Protein AF-0000000082329156 (afdb_homodimer)

pLDDT: mean 80.9, std 19.21, range [27.0, 98.81]

Nearest PDB structures (foldseek):
  2fa5-assembly1_A  TM=5.293E-01  e=1.742E-01  Xanthomonas campestris
  4hbl-assembly1_A  TM=5.395E-01  e=6.510E-01  Staphylococcus epidermidis RP62A
  7wug-assembly1_4  TM=2.307E-01  e=2.749E-01  Saccharomyces cerevisiae
  2uuu-assembly1_B  TM=2.739E-01  e=3.469E+00  Dictyostelium discoideum
  4hbl-assembly1_A  TM=5.920E-01  e=8.760E-01  Staphylococcus epidermidis RP62A

Sequence (1078 aa):
MSQVETTPHEIEGRWKWPDWGRGPYDALSSVMLGPPVEGYLELDVEIDGEPWHLKVSYSKSGFAPRLSDGINAERLYEWDIVGRGRGERKASFNISPRFPNMRHWETGDRLQLPWENQVGDVDGVDVEYHTSNIEPERGLELLPEFYAAIFDEANERVHPEYFRTEPHSASRMWAYERYVRIRREWAEKLSSAGVLQKIAHYLSDLEGVKAELHIDNEEVVNHQNRLFLNPASAAKLLPGHTYGRKFEIYQLKDPDAVSKDHPSYHPKVEVLVNKSMNDGEAWAWADRHAVTKQIEETLLNALHWEDIPLGPDGNGVYVADDHFDAVAREKPVELYEDPTPRLEAKSDHLLITTLRDMGETARDVTERVATDGGATVDGLADQLGKHPATIYRAIEDLGDVLELDQGDISFRARKYREELRALVESAEYAIESYADRMQHLMGLADHVAKSSPFQKWLAQNGADLEFDGQGEPRRMRIDTILSRLKSDSFENVATIASEALEKWSKSGNDPTILRGAELTWKTPGGGTETGFVGAVADRMSQVETTPHEIEGRWKWPDWGRGPYDALSSVMLGPPVEGYLELDVEIDGEPWHLKVSYSKSGFAPRLSDGINAERLYEWDIVGRGRGERKASFNISPRFPNMRHWETGDRLQLPWENQVGDVDGVDVEYHTSNIEPERGLELLPEFYAAIFDEANERVHPEYFRTEPHSASRMWAYERYVRIRREWAEKLSSAGVLQKIAHYLSDLEGVKAELHIDNEEVVNHQNRLFLNPASAAKLLPGHTYGRKFEIYQLKDPDAVSKDHPSYHPKVEVLVNKSMNDGEAWAWADRHAVTKQIEETLLNALHWEDIPLGPDGNGVYVADDHFDAVAREKPVELYEDPTPRLEAKSDHLLITTLRDMGETARDVTERVATDGGATVDGLADQLGKHPATIYRAIEDLGDVLELDQGDISFRARKYREELRALVESAEYAIESYADRMQHLMGLADHVAKSSPFQKWLAQNGADLEFDGQGEPRRMRIDTILSRLKSDSFENVATIASEALEKWSKSGNDPTILRGAELTWKTPGGGTETGFVGAVADR

Organism: NCBI:txid2816475

Secondary structure (DSSP, 8-state):
---BPPEEEEEEEEEEE-TTTTHHHHHHHHHHHSTTTTT-EEEEEEETTEEEEEEEEEEE-SBPPPGGGT--SSS-EEEEEEEE-GGG-EEEEEEEEE-TT-BBTTT-PBP--HHHHHT-SS-EEEEEEEEESS-HHHHHHHHHHHHHHHHHHTT----TTTTTSPPPTT-EEEEEEEEEEB-HHHHHHHHTT-HHHHHHHHHHT-TTEEEEEEEE-SSSTTSEEEEEE-HHHHHHHSTT----EEEEEE--SSGGGS-TTSGGGSPEEEEEEEGGGTTT--EEGGGHHHHHHHHHHHHHHHHHHTT----SSSS--B---SS----B-SSPPPPPP--S-----HHHHHHHHHHHS--HHHHHHHHHHHHHS-EEHHHHHHHHT--HHHHHHHHHHTTTTEEEETTEEEESSHHHHHHHHHHHHHHHS-TTTHHHHHHHHHHHHHHHTTS-HHHHHHHHTTEEEEE-TTSSEEEEEEEEEEES-TTSSSEEHHHHHHHHHHHHHHTT--HHHHHTSEEEEE-TTS-EEEEEHHHHHT-/---BPPEEEEEEEEEEE-TTTTHHHHHHHHHHHSTTTTT-EEEEEEETTEEEEEEEEEEE-SBPPPGGGT--SSS-EEEEEEEE-GGG-EEEEEEEEE-TT-BBTTT-PBP--HHHHHT-SS-EEEEEEEEESS-HHHHHHHHHHHHHHHHHHTT----TTTTTSPPPTT-EEEEEEEEEEB-HHHHHHHHTT-HHHHHHHHHHT-TT-EEEEEEEESSSTTSEEEEEE-HHHHHHHSTT----EEEEEE--SSGGGS-TTSGGGSPEEEEEEEGGGTTT--EEGGGHHHHHHHHHHHHHHHHHHTT----SSSS--B---SS----B-SSPPPPPP--S-----HHHHHHHHHHHS--HHHHHHHHHHHHHS-EEHHHHHHHHT--HHHHHHHHHHTTTTEEEETTEEEESSHHHHHHHHHHHHHHHS-TTTHHHHHHHHHHHHHHHTTS-HHHHHHHHTTEEEEE-TTSSEEEEEEEEEEES-TTSSSEEHHHHHHHHHHHHHHTT--HHHHHTSEEEEE-TTS-EEEEEHHHHHT-

Foldseek 3Di:
DWFWDWFWFKWWWKFKDQPCFCQLVVVVCVLCCDPPNNFWDWDWDADPRWIKIKIKGWDWDQWADDPVVPDPDLTDIWMWIWIATPPRKIKIKIKDKDAAQIAGSPPRHGDDDCCCVQPNHGIIMMIIMMTGLDDPVVSLVVVLVSSCVSCVVSVHDDDNCVSVDDTDQSIWIFKIKIKFWWAALLCVLQQDCHLQVQLVVLCVPDPPWDKDWDADCPQHGQQKIKMWTAQVSLCVFPPPGRFTKMWMKHAHSDLVVDDSLASNNTIMTMIMTGCVRHVNDTGTPVCVVVVVLSRVQVRQQSCVQSVHDRQLFAPRTGDDDPNRRSHTDDDDHDHDDGPGDLPQPVVLVLLVVLCVPQPPLLLLLLLVCLLLQKDFLVRSCVVVVHDSVVVVVSCVSSVQQWDDDPRIIHGPFLLSSPLSNCCVVCVVPDNPCSVVSSSVSSSLGVSLVSHQLQSVLCSNQVWDFDADPRRFTAAIEGAEAAECDPPDSHHHLLVSLLSNLVSCVRSVHDSVRQQQYKYWYAHPVRDIDIDGSVVSNVD/DWFWDWFWFKWWWKFKDQPCFCQLVVVVCVLCCDPPNNFWDWDWDADPRWIKIKIKGWDWDQWADDPVVPDPDLTDIWMWIWIATPPRKIKIKIKDKDAAQIAGSPPRHGDDDCCCVQPNHGIIMMIIMMTGLDDPVVSLVVVLVSSCVSCVVSVHDDDNCVSVDDTDQSIWIFKIKIKFWWAALLCLLQQDCHLQVQLVVLCVPDPPWDKDWDADCPQHGQQKIKMWTAQVSLCVFPPPGRFTKMWMKHAHSDLVVDDSLASNNTIMTMIMTGCVSHVNDTGTPVCVVVVVLSRVQVRQQRCVQSVHDRQLPAPRTGDDDPNRRSHTDDDDHDHDDGPGDLPQDVVLVLLVVLCVPQPPLLLLLLLVCLLVQKDFLVRSCVVVVHDSVSVVVSCVSVVQQWDDDPRIIHGPFLLSSPLSNCLVVCVVPDNPCSVVVSSVSSSLRSSLVSHQLQSVLCSNQVWDFDADPRRFTAAIEGAEAEECDPPDSHHHLLVSLLSNLVSCVRSVHDSVRQQAHKYWYAHPVRDIDIDGSVVSNVD

Radius of gyration: 35.73 Å; Cα contacts (8 Å, |Δi|>4): 2317; chains: 2; bounding box: 99×86×66 Å

InterPro domains:
  IPR057167 Domain of unknown function DUF7845 [PF25227] (3-326)

Structure (mmCIF, N/CA/C/O backbone):
data_AF-0000000082329156-model_v1
#
loop_
_entity.id
_entity.type
_entity.pdbx_description
1 polymer 'DNA-binding protein'
#
loop_
_atom_site.group_PDB
_atom_site.id
_atom_site.type_symbol
_atom_site.label_atom_id
_atom_site.label_alt_id
_atom_site.label_comp_id
_atom_site.label_asym_id
_atom_site.label_entity_id
_atom_site.label_seq_id
_atom_site.pdbx_PDB_ins_code
_atom_site.Cartn_x
_atom_site.Cartn_y
_atom_site.Cartn_z
_atom_site.occupancy
_atom_site.B_iso_or_equiv
_atom_site.auth_seq_id
_atom_site.auth_comp_id
_atom_site.auth_asym_id
_atom_site.auth_atom_id
_atom_site.pdbx_PDB_model_num
ATOM 1 N N . MET A 1 1 ? 23.25 -22.875 -19.359 1 65.38 1 MET A N 1
ATOM 2 C CA . MET A 1 1 ? 23.281 -23.016 -17.906 1 65.38 1 MET A CA 1
ATOM 3 C C . MET A 1 1 ? 21.969 -23.578 -17.391 1 65.38 1 MET A C 1
ATOM 5 O O . MET A 1 1 ? 20.906 -23.266 -17.922 1 65.38 1 MET A O 1
ATOM 9 N N . SER A 1 2 ? 22.016 -24.609 -16.594 1 87.94 2 SER A N 1
ATOM 10 C CA . SER A 1 2 ? 20.844 -25.25 -16 1 87.94 2 SER A CA 1
ATOM 11 C C . SER A 1 2 ? 20.078 -24.281 -15.117 1 87.94 2 SER A C 1
ATOM 13 O O . SER A 1 2 ? 20.672 -23.438 -14.445 1 87.94 2 SER A O 1
ATOM 15 N N . GLN A 1 3 ? 18.766 -24.266 -15.344 1 95 3 GLN A N 1
ATOM 16 C CA . GLN A 1 3 ? 17.875 -23.422 -14.547 1 95 3 GLN A CA 1
ATOM 17 C C . GLN A 1 3 ? 16.844 -24.25 -13.789 1 95 3 GLN A C 1
ATOM 19 O O . GLN A 1 3 ? 16.438 -25.312 -14.25 1 95 3 GLN A O 1
ATOM 24 N N . VAL A 1 4 ? 16.531 -23.812 -12.695 1 97.06 4 VAL A N 1
ATOM 25 C CA . VAL A 1 4 ? 15.555 -24.516 -11.875 1 97.06 4 VAL A CA 1
ATOM 26 C C . VAL A 1 4 ? 14.148 -24.312 -12.438 1 97.06 4 VAL A C 1
ATOM 28 O O . VAL A 1 4 ? 13.82 -23.234 -12.93 1 97.06 4 VAL A O 1
ATOM 31 N N . GLU A 1 5 ? 13.383 -25.359 -12.352 1 97.56 5 GLU A N 1
ATOM 32 C CA . GLU A 1 5 ? 11.977 -25.266 -12.734 1 97.56 5 GLU A CA 1
ATOM 33 C C . GLU A 1 5 ? 11.141 -24.641 -11.625 1 97.56 5 GLU A C 1
ATOM 35 O O . GLU A 1 5 ? 11.297 -24.969 -10.453 1 97.56 5 GLU A O 1
ATOM 40 N N . THR A 1 6 ? 10.258 -23.688 -12.008 1 98.06 6 THR A N 1
ATOM 41 C CA . THR A 1 6 ? 9.359 -23.078 -11.031 1 98.06 6 THR A CA 1
ATOM 42 C C . THR A 1 6 ? 8.078 -23.891 -10.898 1 98.06 6 THR A C 1
ATOM 44 O O . THR A 1 6 ? 7.844 -24.828 -11.672 1 98.06 6 THR A O 1
ATOM 47 N N . THR A 1 7 ? 7.289 -23.562 -9.883 1 97.69 7 THR A N 1
ATOM 48 C CA . THR A 1 7 ? 6.02 -24.25 -9.672 1 97.69 7 THR A CA 1
ATOM 49 C C . THR A 1 7 ? 4.91 -23.234 -9.375 1 97.69 7 THR A C 1
ATOM 51 O O . THR A 1 7 ? 5.164 -22.172 -8.805 1 97.69 7 THR A O 1
ATOM 54 N N . PRO A 1 8 ? 3.699 -23.578 -9.781 1 97.94 8 PRO A N 1
ATOM 55 C CA . PRO A 1 8 ? 2.59 -22.656 -9.531 1 97.94 8 PRO A CA 1
ATOM 56 C C . PRO A 1 8 ? 2.166 -22.625 -8.062 1 97.94 8 PRO A C 1
ATOM 58 O O . PRO A 1 8 ? 2.281 -23.641 -7.367 1 97.94 8 PRO A O 1
ATOM 61 N N . HIS A 1 9 ? 1.69 -21.469 -7.676 1 97.75 9 HIS A N 1
ATOM 62 C CA . HIS A 1 9 ? 1.143 -21.328 -6.328 1 97.75 9 HIS A CA 1
ATOM 63 C C . HIS A 1 9 ? -0.354 -21.031 -6.371 1 97.75 9 HIS A C 1
ATOM 65 O O . HIS A 1 9 ? -1.148 -21.781 -5.789 1 97.75 9 HIS A O 1
ATOM 71 N N . GLU A 1 10 ? -0.747 -19.969 -7.023 1 97.62 10 GLU A N 1
ATOM 72 C CA . GLU A 1 10 ? -2.158 -19.609 -7.125 1 97.62 10 GLU A CA 1
ATOM 73 C C . GLU A 1 10 ? -2.52 -19.188 -8.547 1 97.62 10 GLU A C 1
ATOM 75 O O . GLU A 1 10 ? -1.745 -18.5 -9.211 1 97.62 10 GLU A O 1
ATOM 80 N N . ILE A 1 11 ? -3.699 -19.641 -8.992 1 98.5 11 ILE A N 1
ATOM 81 C CA . ILE A 1 11 ? -4.223 -19.281 -10.305 1 98.5 11 ILE A CA 1
ATOM 82 C C . ILE A 1 11 ? -5.719 -19.016 -10.203 1 98.5 11 ILE A C 1
ATOM 84 O O . ILE A 1 11 ? -6.457 -19.781 -9.578 1 98.5 11 ILE A O 1
ATOM 88 N N . GLU A 1 12 ? -6.133 -17.906 -10.781 1 98.75 12 GLU A N 1
ATOM 89 C CA . GLU A 1 12 ? -7.555 -17.578 -10.805 1 98.75 12 GLU A CA 1
ATOM 90 C C . GLU A 1 12 ? -7.992 -17.125 -12.195 1 98.75 12 GLU A C 1
ATOM 92 O O . GLU A 1 12 ? -7.211 -16.516 -12.93 1 98.75 12 GLU A O 1
ATOM 97 N N . GLY A 1 13 ? -9.195 -17.438 -12.492 1 98.44 13 GLY A N 1
ATOM 98 C CA . GLY A 1 13 ? -9.766 -17.016 -13.758 1 98.44 13 GLY A CA 1
ATOM 99 C C . GLY A 1 13 ? -11.188 -17.5 -13.969 1 98.44 13 GLY A C 1
ATOM 100 O O . GLY A 1 13 ? -11.875 -17.859 -13.016 1 98.44 13 GLY A O 1
ATOM 101 N N . ARG A 1 14 ? -11.617 -17.359 -15.242 1 98.12 14 ARG A N 1
ATOM 102 C CA . ARG A 1 14 ? -12.961 -17.766 -15.648 1 98.12 14 ARG A CA 1
ATOM 103 C C . ARG A 1 14 ? -12.945 -18.391 -17.031 1 98.12 14 ARG A C 1
ATOM 105 O O . ARG A 1 14 ? -12.375 -17.844 -17.969 1 98.12 14 ARG A O 1
ATOM 112 N N . TRP A 1 15 ? -13.539 -19.609 -17.062 1 98.44 15 TRP A N 1
ATOM 113 C CA . TRP A 1 15 ? -13.734 -20.281 -18.344 1 98.44 15 TRP A CA 1
ATOM 114 C C . TRP A 1 15 ? -15.18 -20.156 -18.812 1 98.44 15 TRP A C 1
ATOM 116 O O . TRP A 1 15 ? -16.094 -20.094 -17.984 1 98.44 15 TRP A O 1
ATOM 126 N N . LYS A 1 16 ? -15.359 -20.156 -20.141 1 98 16 LYS A N 1
ATOM 127 C CA . LYS A 1 16 ? -16.688 -20.016 -20.734 1 98 16 LYS A CA 1
ATOM 128 C C . LYS A 1 16 ? -16.938 -21.062 -21.812 1 98 16 LYS A C 1
ATOM 130 O O . LYS A 1 16 ? -16.047 -21.359 -22.609 1 98 16 LYS A O 1
ATOM 135 N N . TRP A 1 17 ? -18.141 -21.641 -21.781 1 98.06 17 TRP A N 1
ATOM 136 C CA . TRP A 1 17 ? -18.562 -22.578 -22.812 1 98.06 17 TRP A CA 1
ATOM 137 C C . TRP A 1 17 ? -19.984 -22.266 -23.281 1 98.06 17 TRP A C 1
ATOM 139 O O . TRP A 1 17 ? -20.953 -22.5 -22.547 1 98.06 17 TRP A O 1
ATOM 149 N N . PRO A 1 18 ? -20.078 -21.766 -24.484 1 96.62 18 PRO A N 1
ATOM 150 C CA . PRO A 1 18 ? -21.422 -21.516 -25.016 1 96.62 18 PRO A CA 1
ATOM 151 C C . PRO A 1 18 ? -21.969 -22.703 -25.797 1 96.62 18 PRO A C 1
ATOM 153 O O . PRO A 1 18 ? -23.172 -22.766 -26.062 1 96.62 18 PRO A O 1
ATOM 156 N N . ASP A 1 19 ? -21.234 -23.656 -26.125 1 94.25 19 ASP A N 1
ATOM 157 C CA . ASP A 1 19 ? -21.562 -24.656 -27.141 1 94.25 19 ASP A CA 1
ATOM 158 C C . ASP A 1 19 ? -22.594 -25.641 -26.625 1 94.25 19 ASP A C 1
ATOM 160 O O . ASP A 1 19 ? -23.328 -26.25 -27.406 1 94.25 19 ASP A O 1
ATOM 164 N N . TRP A 1 20 ? -22.781 -25.719 -25.359 1 94.75 20 TRP A N 1
ATOM 165 C CA . TRP A 1 20 ? -23.688 -26.703 -24.781 1 94.75 20 TRP A CA 1
ATOM 166 C C . TRP A 1 20 ? -24.906 -26.031 -24.172 1 94.75 20 TRP A C 1
ATOM 168 O O . TRP A 1 20 ? -25.656 -26.656 -23.406 1 94.75 20 TRP A O 1
ATOM 178 N N . GLY A 1 21 ? -24.953 -24.75 -24.484 1 94.94 21 GLY A N 1
ATOM 179 C CA . GLY A 1 21 ? -25.953 -24.016 -23.719 1 94.94 21 GLY A CA 1
ATOM 180 C C . GLY A 1 21 ? -25.766 -24.156 -22.219 1 94.94 21 GLY A C 1
ATOM 181 O O . GLY A 1 21 ? -24.641 -24.156 -21.719 1 94.94 21 GLY A O 1
ATOM 182 N N . ARG A 1 22 ? -26.891 -24.266 -21.5 1 95.5 22 ARG A N 1
ATOM 183 C CA . ARG A 1 22 ? -26.828 -24.406 -20.047 1 95.5 22 ARG A CA 1
ATOM 184 C C . ARG A 1 22 ? -26.766 -25.891 -19.656 1 95.5 22 ARG A C 1
ATOM 186 O O . ARG A 1 22 ? -26.938 -26.234 -18.484 1 95.5 22 ARG A O 1
ATOM 193 N N . GLY A 1 23 ? -26.531 -26.719 -20.578 1 95.25 23 GLY A N 1
ATOM 194 C CA . GLY A 1 23 ? -26.547 -28.156 -20.391 1 95.25 23 GLY A CA 1
ATOM 195 C C . GLY A 1 23 ? -25.797 -28.625 -19.156 1 95.25 23 GLY A C 1
ATOM 196 O O . GLY A 1 23 ? -26.375 -29.266 -18.281 1 95.25 23 GLY A O 1
ATOM 197 N N . PRO A 1 24 ? -24.562 -28.297 -19.062 1 97.25 24 PRO A N 1
ATOM 198 C CA . PRO A 1 24 ? -23.781 -28.719 -17.906 1 97.25 24 PRO A CA 1
ATOM 199 C C . PRO A 1 24 ? -24.359 -28.219 -16.578 1 97.25 24 PRO A C 1
ATOM 201 O O . PRO A 1 24 ? -24.359 -28.953 -15.594 1 97.25 24 PRO A O 1
ATOM 204 N N . TYR A 1 25 ? -24.828 -27.094 -16.547 1 96.94 25 TYR A N 1
ATOM 205 C CA . TYR A 1 25 ? -25.406 -26.516 -15.352 1 96.94 25 TYR A CA 1
ATOM 206 C C . TYR A 1 25 ? -26.703 -27.219 -14.977 1 96.94 25 TYR A C 1
ATOM 208 O O . TYR A 1 25 ? -26.906 -27.594 -13.82 1 96.94 25 TYR A O 1
ATOM 216 N N . ASP A 1 26 ? -27.562 -27.391 -15.969 1 94.12 26 ASP A N 1
ATOM 217 C CA . ASP A 1 26 ? -28.859 -28.016 -15.734 1 94.12 26 ASP A CA 1
ATOM 218 C C . ASP A 1 26 ? -28.688 -29.469 -15.289 1 94.12 26 ASP A C 1
ATOM 220 O O . ASP A 1 26 ? -29.406 -29.953 -14.406 1 94.12 26 ASP A O 1
ATOM 224 N N . ALA A 1 27 ? -27.812 -30.109 -15.938 1 95.88 27 ALA A N 1
ATOM 225 C CA . ALA A 1 27 ? -27.547 -31.5 -15.57 1 95.88 27 ALA A CA 1
ATOM 226 C C . ALA A 1 27 ? -27.094 -31.609 -14.117 1 95.88 27 ALA A C 1
ATOM 228 O O . ALA A 1 27 ? -27.578 -32.438 -13.367 1 95.88 27 ALA A O 1
ATOM 229 N N . LEU A 1 28 ? -26.203 -30.75 -13.727 1 96.5 28 LEU A N 1
ATOM 230 C CA . LEU A 1 28 ? -25.688 -30.766 -12.359 1 96.5 28 LEU A CA 1
ATOM 231 C C . LEU A 1 28 ? -26.781 -30.406 -11.367 1 96.5 28 LEU A C 1
ATOM 233 O O . LEU A 1 28 ? -26.891 -31.016 -10.305 1 96.5 28 LEU A O 1
ATOM 237 N N . SER A 1 29 ? -27.547 -29.469 -11.75 1 93.44 29 SER A N 1
ATOM 238 C CA . SER A 1 29 ? -28.656 -29.062 -10.891 1 93.44 29 SER A CA 1
ATOM 239 C C . SER A 1 29 ? -29.609 -30.219 -10.625 1 93.44 29 SER A C 1
ATOM 241 O O . SER A 1 29 ? -30.047 -30.406 -9.492 1 93.44 29 SER A O 1
ATOM 243 N N . SER A 1 30 ? -29.844 -30.891 -11.664 1 91.75 30 SER A N 1
ATOM 244 C CA . SER A 1 30 ? -30.766 -32.031 -11.539 1 91.75 30 SER A CA 1
ATOM 245 C C . SER A 1 30 ? -30.234 -33.062 -10.578 1 91.75 30 SER A C 1
ATOM 247 O O . SER A 1 30 ? -30.969 -33.594 -9.742 1 91.75 30 SER A O 1
ATOM 249 N N . VAL A 1 31 ? -29 -33.281 -10.664 1 93.88 31 VAL A N 1
ATOM 250 C CA . VAL A 1 31 ? -28.375 -34.312 -9.836 1 93.88 31 VAL A CA 1
ATOM 251 C C . VAL A 1 31 ? -28.25 -33.812 -8.398 1 93.88 31 VAL A C 1
ATOM 253 O O . VAL A 1 31 ? -28.531 -34.562 -7.453 1 93.88 31 VAL A O 1
ATOM 256 N N . MET A 1 32 ? -27.859 -32.594 -8.188 1 94.25 32 MET A N 1
ATOM 257 C CA . MET A 1 32 ? -27.516 -32.031 -6.875 1 94.25 32 MET A CA 1
ATOM 258 C C . MET A 1 32 ? -28.766 -31.734 -6.07 1 94.25 32 MET A C 1
ATOM 260 O O . MET A 1 32 ? -28.766 -31.812 -4.84 1 94.25 32 MET A O 1
ATOM 264 N N . LEU A 1 33 ? -29.766 -31.422 -6.766 1 89.81 33 LEU A N 1
ATOM 265 C CA . LEU A 1 33 ? -31 -31.062 -6.059 1 89.81 33 LEU A CA 1
ATOM 266 C C . LEU A 1 33 ? -31.859 -32.281 -5.816 1 89.81 33 LEU A C 1
ATOM 268 O O . LEU A 1 33 ? -32.75 -32.25 -4.969 1 89.81 33 LEU A O 1
ATOM 272 N N . GLY A 1 34 ? -31.656 -33.281 -6.535 1 85.12 34 GLY A N 1
ATOM 273 C CA . GLY A 1 34 ? -32.438 -34.5 -6.395 1 85.12 34 GLY A CA 1
ATOM 274 C C . GLY A 1 34 ? -31.938 -35.438 -5.305 1 85.12 34 GLY A C 1
ATOM 275 O O . GLY A 1 34 ? -30.812 -35.25 -4.809 1 85.12 34 GLY A O 1
ATOM 276 N N . PRO A 1 35 ? -32.812 -36.281 -4.82 1 83.69 35 PRO A N 1
ATOM 277 C CA . PRO A 1 35 ? -32.344 -37.312 -3.895 1 83.69 35 PRO A CA 1
ATOM 278 C C . PRO A 1 35 ? -31.281 -38.188 -4.504 1 83.69 35 PRO A C 1
ATOM 280 O O . PRO A 1 35 ? -31.312 -38.469 -5.703 1 83.69 35 PRO A O 1
ATOM 283 N N . PRO A 1 36 ? -30.391 -38.531 -3.75 1 82.25 36 PRO A N 1
ATOM 284 C CA . PRO A 1 36 ? -30.156 -38.344 -2.316 1 82.25 36 PRO A CA 1
ATOM 285 C C . PRO A 1 36 ? -29.266 -37.156 -2.006 1 82.25 36 PRO A C 1
ATOM 287 O O . PRO A 1 36 ? -28.953 -36.906 -0.839 1 82.25 36 PRO A O 1
ATOM 290 N N . VAL A 1 37 ? -28.766 -36.438 -2.891 1 84.69 37 VAL A N 1
ATOM 291 C CA . VAL A 1 37 ? -27.719 -35.438 -2.715 1 84.69 37 VAL A CA 1
ATOM 292 C C . VAL A 1 37 ? -28.281 -34.219 -2.016 1 84.69 37 VAL A C 1
ATOM 294 O O . VAL A 1 37 ? -27.688 -33.688 -1.076 1 84.69 37 VAL A O 1
ATOM 297 N N . GLU A 1 38 ? -29.484 -33.781 -2.369 1 86.81 38 GLU A N 1
ATOM 298 C CA . GLU A 1 38 ? -30.25 -32.688 -1.766 1 86.81 38 GLU A CA 1
ATOM 299 C C . GLU A 1 38 ? -29.391 -31.469 -1.517 1 86.81 38 GLU A C 1
ATOM 301 O O . GLU A 1 38 ? -29.391 -30.906 -0.416 1 86.81 38 GLU A O 1
ATOM 306 N N . GLY A 1 39 ? -28.516 -31.203 -2.367 1 90.62 39 GLY A N 1
ATOM 307 C CA . GLY A 1 39 ? -27.859 -29.922 -2.389 1 90.62 39 GLY A CA 1
ATOM 308 C C . GLY A 1 39 ? -26.422 -29.969 -1.885 1 90.62 39 GLY A C 1
ATOM 309 O O . GLY A 1 39 ? -25.703 -28.984 -1.95 1 90.62 39 GLY A O 1
ATOM 310 N N . TYR A 1 40 ? -26.062 -31.094 -1.3 1 95.25 40 TYR A N 1
ATOM 311 C CA . TYR A 1 40 ? -24.703 -31.234 -0.766 1 95.25 40 TYR A CA 1
ATOM 312 C C . TYR A 1 40 ? -24.156 -32.625 -1 1 95.25 40 TYR A C 1
ATOM 314 O O . TYR A 1 40 ? -24.859 -33.625 -0.803 1 95.25 40 TYR A O 1
ATOM 322 N N . LEU A 1 41 ? -22.969 -32.688 -1.492 1 96.12 41 LEU A N 1
ATOM 323 C CA . LEU A 1 41 ? -22.328 -33.969 -1.763 1 96.12 41 LEU A CA 1
ATOM 324 C C . LEU A 1 41 ? -20.859 -33.938 -1.394 1 96.12 41 LEU A C 1
ATOM 326 O O . LEU A 1 41 ? -20.172 -32.938 -1.659 1 96.12 41 LEU A O 1
ATOM 330 N N . GLU A 1 42 ? -20.375 -34.875 -0.619 1 96.75 42 GLU A N 1
ATOM 331 C CA . GLU A 1 42 ? -18.953 -35.125 -0.338 1 96.75 42 GLU A CA 1
ATOM 332 C C . GLU A 1 42 ? -18.516 -36.5 -0.794 1 96.75 42 GLU A C 1
ATOM 334 O O . GLU A 1 42 ? -19.219 -37.5 -0.584 1 96.75 42 GLU A O 1
ATOM 339 N N . LEU A 1 43 ? -17.406 -36.562 -1.515 1 96.44 43 LEU A N 1
ATOM 340 C CA . LEU A 1 43 ? -16.953 -37.844 -1.984 1 96.44 43 LEU A CA 1
ATOM 341 C C . LEU A 1 43 ? -15.438 -37.875 -2.15 1 96.44 43 LEU A C 1
ATOM 343 O O . LEU A 1 43 ? -14.812 -36.812 -2.285 1 96.44 43 LEU A O 1
ATOM 347 N N . ASP A 1 44 ? -14.82 -39.031 -2.041 1 97.44 44 ASP A N 1
ATOM 348 C CA . ASP A 1 44 ? -13.414 -39.281 -2.34 1 97.44 44 ASP A CA 1
ATOM 349 C C . ASP A 1 44 ? -13.258 -40 -3.688 1 97.44 44 ASP A C 1
ATOM 351 O O . ASP A 1 44 ? -13.977 -40.938 -3.984 1 97.44 44 ASP A O 1
ATOM 355 N N . VAL A 1 45 ? -12.414 -39.406 -4.477 1 96.88 45 VAL A N 1
ATOM 356 C CA . VAL A 1 45 ? -12.227 -39.969 -5.809 1 96.88 45 VAL A CA 1
ATOM 357 C C . VAL A 1 45 ? -10.734 -40.031 -6.145 1 96.88 45 VAL A C 1
ATOM 359 O O . VAL A 1 45 ? -9.938 -39.281 -5.559 1 96.88 45 VAL A O 1
ATOM 362 N N . GLU A 1 46 ? -10.414 -40.906 -7.008 1 96.69 46 GLU A N 1
ATOM 363 C CA . GLU A 1 46 ? -9.055 -41 -7.543 1 96.69 46 GLU A CA 1
ATOM 364 C C . GLU A 1 46 ? -9.008 -40.531 -9 1 96.69 46 GLU A C 1
ATOM 366 O O . GLU A 1 46 ? -9.727 -41.094 -9.844 1 96.69 46 GLU A O 1
ATOM 371 N N . ILE A 1 47 ? -8.242 -39.625 -9.219 1 95.5 47 ILE A N 1
ATOM 372 C CA . ILE A 1 47 ? -8.078 -39.125 -10.57 1 95.5 47 ILE A CA 1
ATOM 373 C C . ILE A 1 47 ? -6.613 -39.25 -11 1 95.5 47 ILE A C 1
ATOM 375 O O . ILE A 1 47 ? -5.73 -38.625 -10.398 1 95.5 47 ILE A O 1
ATOM 379 N N . ASP A 1 48 ? -6.371 -39.969 -12.102 1 92.75 48 ASP A N 1
ATOM 380 C CA . ASP A 1 48 ? -5.027 -40.188 -12.625 1 92.75 48 ASP A CA 1
ATOM 381 C C . ASP A 1 48 ? -4.066 -40.625 -11.516 1 92.75 48 ASP A C 1
ATOM 383 O O . ASP A 1 48 ? -2.953 -40.094 -11.422 1 92.75 48 ASP A O 1
ATOM 387 N N . GLY A 1 49 ? -4.566 -41.375 -10.617 1 92.75 49 GLY A N 1
ATOM 388 C CA . GLY A 1 49 ? -3.736 -41.969 -9.57 1 92.75 49 GLY A CA 1
ATOM 389 C C . GLY A 1 49 ? -3.617 -41.062 -8.344 1 92.75 49 GLY A C 1
ATOM 390 O O . GLY A 1 49 ? -2.936 -41.406 -7.379 1 92.75 49 GLY A O 1
ATOM 391 N N . GLU A 1 50 ? -4.25 -39.969 -8.336 1 93.56 50 GLU A N 1
ATOM 392 C CA . GLU A 1 50 ? -4.176 -39.062 -7.207 1 93.56 50 GLU A CA 1
ATOM 393 C C . GLU A 1 50 ? -5.512 -38.969 -6.469 1 93.56 50 GLU A C 1
ATOM 395 O O . GLU A 1 50 ? -6.559 -38.781 -7.09 1 93.56 50 GLU A O 1
ATOM 400 N N . PRO A 1 51 ? -5.414 -39.125 -5.211 1 96.81 51 PRO A N 1
ATOM 401 C CA . PRO A 1 51 ? -6.652 -39 -4.438 1 96.81 51 PRO A CA 1
ATOM 402 C C . PRO A 1 51 ? -7.137 -37.562 -4.301 1 96.81 51 PRO A C 1
ATOM 404 O O . PRO A 1 51 ? -6.328 -36.656 -4.094 1 96.81 51 PRO A O 1
ATOM 407 N N . TRP A 1 52 ? -8.398 -37.375 -4.414 1 97.94 52 TRP A N 1
ATOM 408 C CA . TRP A 1 52 ? -9.039 -36.062 -4.238 1 97.94 52 TRP A CA 1
ATOM 409 C C . TRP A 1 52 ? -10.273 -36.188 -3.348 1 97.94 52 TRP A C 1
ATOM 411 O O . TRP A 1 52 ? -11.039 -37.156 -3.461 1 97.94 52 TRP A O 1
ATOM 421 N N . HIS A 1 53 ? -10.414 -35.281 -2.404 1 98.31 53 HIS A N 1
ATOM 422 C CA . HIS A 1 53 ? -11.648 -35.094 -1.646 1 98.31 53 HIS A CA 1
ATOM 423 C C . HIS A 1 53 ? -12.5 -33.969 -2.221 1 98.31 53 HIS A C 1
ATOM 425 O O . HIS A 1 53 ? -12.07 -32.812 -2.242 1 98.31 53 HIS A O 1
ATOM 431 N N . LEU A 1 54 ? -13.695 -34.312 -2.629 1 98.25 54 LEU A N 1
ATOM 432 C CA . LEU A 1 54 ? -14.562 -33.344 -3.283 1 98.25 54 LEU A CA 1
ATOM 433 C C . LEU A 1 54 ? -15.703 -32.906 -2.365 1 98.25 54 LEU A C 1
ATOM 435 O O . LEU A 1 54 ? -16.281 -33.75 -1.659 1 98.25 54 LEU A O 1
ATOM 439 N N . LYS A 1 55 ? -15.914 -31.688 -2.34 1 98.19 55 LYS A N 1
ATOM 440 C CA . LYS A 1 55 ? -17.109 -31.109 -1.728 1 98.19 55 LYS A CA 1
ATOM 441 C C . LYS A 1 55 ? -17.906 -30.312 -2.748 1 98.19 55 LYS A C 1
ATOM 443 O O . LYS A 1 55 ? -17.375 -29.422 -3.41 1 98.19 55 LYS A O 1
ATOM 448 N N . VAL A 1 56 ? -19.141 -30.641 -2.898 1 97.69 56 VAL A N 1
ATOM 449 C CA . VAL A 1 56 ? -20.031 -29.953 -3.834 1 97.69 56 VAL A CA 1
ATOM 450 C C . VAL A 1 56 ? -21.188 -29.312 -3.072 1 97.69 56 VAL A C 1
ATOM 452 O O . VAL A 1 56 ? -21.859 -29.969 -2.281 1 97.69 56 VAL A O 1
ATOM 455 N N . SER A 1 57 ? -21.297 -28.125 -3.244 1 97.12 57 SER A N 1
ATOM 456 C CA . SER A 1 57 ? -22.344 -27.344 -2.6 1 97.12 57 SER A CA 1
ATOM 457 C C . SER A 1 57 ? -22.875 -26.266 -3.527 1 97.12 57 SER A C 1
ATOM 459 O O . SER A 1 57 ? -22.672 -26.328 -4.742 1 97.12 57 SER A O 1
ATOM 461 N N . TYR A 1 58 ? -23.75 -25.422 -2.982 1 94.69 58 TYR A N 1
ATOM 462 C CA . TYR A 1 58 ? -24.281 -24.344 -3.809 1 94.69 58 TYR A CA 1
ATOM 463 C C . TYR A 1 58 ? -24.219 -23 -3.074 1 94.69 58 TYR A C 1
ATOM 465 O O . TYR A 1 58 ? -24.109 -22.969 -1.848 1 94.69 58 TYR A O 1
ATOM 473 N N . SER A 1 59 ? -24.109 -21.984 -3.826 1 93.06 59 SER A N 1
ATOM 474 C CA . SER A 1 59 ? -24.25 -20.609 -3.342 1 93.06 59 SER A CA 1
ATOM 475 C C . SER A 1 59 ? -25.422 -19.906 -4.027 1 93.06 59 SER A C 1
ATOM 477 O O . SER A 1 59 ? -25.75 -20.203 -5.176 1 93.06 59 SER A O 1
ATOM 479 N N . LYS A 1 60 ? -26.078 -18.984 -3.271 1 90.25 60 LYS A N 1
ATOM 480 C CA . LYS A 1 60 ? -27.188 -18.219 -3.844 1 90.25 60 LYS A CA 1
ATOM 481 C C . LYS A 1 60 ? -26.672 -17.125 -4.777 1 90.25 60 LYS A C 1
ATOM 483 O O . LYS A 1 60 ? -25.828 -16.312 -4.383 1 90.25 60 LYS A O 1
ATOM 488 N N . SER A 1 61 ? -27.188 -17.219 -5.953 1 90.81 61 SER A N 1
ATOM 489 C CA . SER A 1 61 ? -26.719 -16.234 -6.934 1 90.81 61 SER A CA 1
ATOM 490 C C . SER A 1 61 ? -27.547 -14.953 -6.875 1 90.81 61 SER A C 1
ATOM 492 O O . SER A 1 61 ? -28.484 -14.852 -6.074 1 90.81 61 SER A O 1
ATOM 494 N N . GLY A 1 62 ? -27.109 -14 -7.633 1 90.5 62 GLY A N 1
ATOM 495 C CA . GLY A 1 62 ? -27.906 -12.789 -7.816 1 90.5 62 GLY A CA 1
ATOM 496 C C . GLY A 1 62 ? -28.828 -12.859 -9.016 1 90.5 62 GLY A C 1
ATOM 497 O O . GLY A 1 62 ? -29.375 -11.836 -9.445 1 90.5 62 GLY A O 1
ATOM 498 N N . PHE A 1 63 ? -29.109 -14.125 -9.562 1 92.5 63 PHE A N 1
ATOM 499 C CA . PHE A 1 63 ? -29.828 -14.25 -10.828 1 92.5 63 PHE A CA 1
ATOM 500 C C . PHE A 1 63 ? -31.25 -14.742 -10.602 1 92.5 63 PHE A C 1
ATOM 502 O O . PHE A 1 63 ? -31.484 -15.68 -9.836 1 92.5 63 PHE A O 1
ATOM 509 N N . ALA A 1 64 ? -32.125 -14.102 -11.258 1 92.94 64 ALA A N 1
ATOM 510 C CA . ALA A 1 64 ? -33.5 -14.641 -11.336 1 92.94 64 ALA A CA 1
ATOM 511 C C . ALA A 1 64 ? -33.562 -15.773 -12.352 1 92.94 64 ALA A C 1
ATOM 513 O O . ALA A 1 64 ? -32.875 -15.758 -13.367 1 92.94 64 ALA A O 1
ATOM 514 N N . PRO A 1 65 ? -34.344 -16.719 -12.016 1 90.94 65 PRO A N 1
ATOM 515 C CA . PRO A 1 65 ? -34.562 -17.734 -13.039 1 90.94 65 PRO A CA 1
ATOM 516 C C . PRO A 1 65 ? -35.25 -17.188 -14.289 1 90.94 65 PRO A C 1
ATOM 518 O O . PRO A 1 65 ? -35.969 -16.172 -14.211 1 90.94 65 PRO A O 1
ATOM 521 N N . ARG A 1 66 ? -34.906 -17.828 -15.352 1 85.62 66 ARG A N 1
ATOM 522 C CA . ARG A 1 66 ? -35.688 -17.516 -16.547 1 85.62 66 ARG A CA 1
ATOM 523 C C . ARG A 1 66 ? -37.125 -17.938 -16.391 1 85.62 66 ARG A C 1
ATOM 525 O O . ARG A 1 66 ? -37.406 -19.062 -15.945 1 85.62 66 ARG A O 1
ATOM 532 N N . LEU A 1 67 ? -38 -17.219 -16.719 1 74.88 67 LEU A N 1
ATOM 533 C CA . LEU A 1 67 ? -39.406 -17.484 -16.531 1 74.88 67 LEU A CA 1
ATOM 534 C C . LEU A 1 67 ? -39.812 -18.766 -17.219 1 74.88 67 LEU A C 1
ATOM 536 O O . LEU A 1 67 ? -40.625 -19.531 -16.688 1 74.88 67 LEU A O 1
ATOM 540 N N . SER A 1 68 ? -39.188 -19.031 -18.297 1 74.62 68 SER A N 1
ATOM 541 C CA . SER A 1 68 ? -39.594 -20.172 -19.125 1 74.62 68 SER A CA 1
ATOM 542 C C . SER A 1 68 ? -39.094 -21.484 -18.516 1 74.62 68 SER A C 1
ATOM 544 O O . SER A 1 68 ? -39.562 -22.562 -18.906 1 74.62 68 SER A O 1
ATOM 546 N N . ASP A 1 69 ? -38.219 -21.359 -17.516 1 77 69 ASP A N 1
ATOM 547 C CA . ASP A 1 69 ? -37.594 -22.578 -17 1 77 69 ASP A CA 1
ATOM 548 C C . ASP A 1 69 ? -38.469 -23.25 -15.969 1 77 69 ASP A C 1
ATOM 550 O O . ASP A 1 69 ? -38.312 -24.438 -15.656 1 77 69 ASP A O 1
ATOM 554 N N . GLY A 1 70 ? -39.5 -22.625 -15.555 1 70.94 70 GLY A N 1
ATOM 555 C CA . GLY A 1 70 ? -40.438 -23.203 -14.594 1 70.94 70 GLY A CA 1
ATOM 556 C C . GLY A 1 70 ? -39.812 -23.5 -13.25 1 70.94 70 GLY A C 1
ATOM 557 O O . GLY A 1 70 ? -40.156 -24.469 -12.578 1 70.94 70 GLY A O 1
ATOM 558 N N . ILE A 1 71 ? -38.75 -22.906 -12.914 1 73.38 71 ILE A N 1
ATOM 559 C CA . ILE A 1 71 ? -38.062 -23.078 -11.641 1 73.38 71 ILE A CA 1
ATOM 560 C C . ILE A 1 71 ? -38.781 -22.266 -10.555 1 73.38 71 ILE A C 1
ATOM 562 O O . ILE A 1 71 ? -38.969 -21.062 -10.703 1 73.38 71 ILE A O 1
ATOM 566 N N . ASN A 1 72 ? -39.25 -22.969 -9.539 1 75.38 72 ASN A N 1
ATOM 567 C CA . ASN A 1 72 ? -39.938 -22.312 -8.43 1 75.38 72 ASN A CA 1
ATOM 568 C C . ASN A 1 72 ? -38.969 -21.828 -7.363 1 75.38 72 ASN A C 1
ATOM 570 O O . ASN A 1 72 ? -38.938 -22.328 -6.242 1 75.38 72 ASN A O 1
ATOM 574 N N . ALA A 1 73 ? -38.094 -21.078 -7.68 1 81.19 73 ALA A N 1
ATOM 575 C CA . ALA A 1 73 ? -37.125 -20.453 -6.766 1 81.19 73 ALA A CA 1
ATOM 576 C C . ALA A 1 73 ? -36.969 -18.969 -7.078 1 81.19 73 ALA A C 1
ATOM 578 O O . ALA A 1 73 ? -37.125 -18.547 -8.227 1 81.19 73 ALA A O 1
ATOM 579 N N . GLU A 1 74 ? -36.75 -18.172 -6.102 1 85.69 74 GLU A N 1
ATOM 580 C CA . GLU A 1 74 ? -36.562 -16.734 -6.266 1 85.69 74 GLU A CA 1
ATOM 581 C C . GLU A 1 74 ? -35.25 -16.422 -6.984 1 85.69 74 GLU A C 1
ATOM 583 O O . GLU A 1 74 ? -35.188 -15.461 -7.762 1 85.69 74 GLU A O 1
ATOM 588 N N . ARG A 1 75 ? -34.312 -17.188 -6.723 1 91.06 75 ARG A N 1
ATOM 589 C CA . ARG A 1 75 ? -33 -16.953 -7.352 1 91.06 75 ARG A CA 1
ATOM 590 C C . ARG A 1 75 ? -32.344 -18.281 -7.715 1 91.06 75 ARG A C 1
ATOM 592 O O . ARG A 1 75 ? -32.625 -19.312 -7.117 1 91.06 75 ARG A O 1
ATOM 599 N N . LEU A 1 76 ? -31.562 -18.266 -8.711 1 92.06 76 LEU A N 1
ATOM 600 C CA . LEU A 1 76 ? -30.797 -19.422 -9.141 1 92.06 76 LEU A CA 1
ATOM 601 C C . LEU A 1 76 ? -29.625 -19.703 -8.203 1 92.06 76 LEU A C 1
ATOM 603 O O . LEU A 1 76 ? -29.172 -18.797 -7.504 1 92.06 76 LEU A O 1
ATOM 607 N N . TYR A 1 77 ? -29.25 -20.938 -8.195 1 92.94 77 TYR A N 1
ATOM 608 C CA . TYR A 1 77 ? -28.062 -21.344 -7.461 1 92.94 77 TYR A CA 1
ATOM 609 C C . TYR A 1 77 ? -26.844 -21.422 -8.391 1 92.94 77 TYR A C 1
ATOM 611 O O . TYR A 1 77 ? -27 -21.578 -9.602 1 92.94 77 TYR A O 1
ATOM 619 N N . GLU A 1 78 ? -25.734 -21.188 -7.797 1 96.56 78 GLU A N 1
ATOM 620 C CA . GLU A 1 78 ? -24.469 -21.531 -8.43 1 96.56 78 GLU A CA 1
ATOM 621 C C . GLU A 1 78 ? -23.797 -22.703 -7.715 1 96.56 78 GLU A C 1
ATOM 623 O O . GLU A 1 78 ? -23.891 -22.828 -6.492 1 96.56 78 GLU A O 1
ATOM 628 N N . TRP A 1 79 ? -23.203 -23.531 -8.484 1 97.56 79 TRP A N 1
ATOM 629 C CA . TRP A 1 79 ? -22.656 -24.75 -7.914 1 97.56 79 TRP A CA 1
ATOM 630 C C . TRP A 1 79 ? -21.156 -24.609 -7.652 1 97.56 79 TRP A C 1
ATOM 632 O O . TRP A 1 79 ? -20.406 -24.188 -8.539 1 97.56 79 TRP A O 1
ATOM 642 N N . ASP A 1 80 ? -20.75 -25.031 -6.406 1 98.31 80 ASP A N 1
ATOM 643 C CA . ASP A 1 80 ? -19.359 -24.969 -5.988 1 98.31 80 ASP A CA 1
ATOM 644 C C . ASP A 1 80 ? -18.766 -26.375 -5.871 1 98.31 80 ASP A C 1
ATOM 646 O O . ASP A 1 80 ? -19.25 -27.188 -5.074 1 98.31 80 ASP A O 1
ATOM 650 N N . ILE A 1 81 ? -17.797 -26.594 -6.699 1 98.56 81 ILE A N 1
ATOM 651 C CA . ILE A 1 81 ? -17.047 -27.844 -6.609 1 98.56 81 ILE A CA 1
ATOM 652 C C . ILE A 1 81 ? -15.648 -27.562 -6.074 1 98.56 81 ILE A C 1
ATOM 654 O O . ILE A 1 81 ? -14.852 -26.875 -6.723 1 98.56 81 ILE A O 1
ATOM 658 N N . VAL A 1 82 ? -15.336 -28.078 -4.855 1 98.56 82 VAL A N 1
ATOM 659 C CA . VAL A 1 82 ? -14.023 -27.875 -4.25 1 98.56 82 VAL A CA 1
ATOM 660 C C . VAL A 1 82 ? -13.312 -29.219 -4.078 1 98.56 82 VAL A C 1
ATOM 662 O O . VAL A 1 82 ? -13.82 -30.109 -3.404 1 98.56 82 VAL A O 1
ATOM 665 N N . GLY A 1 83 ? -12.219 -29.328 -4.746 1 98.56 83 GLY A N 1
ATOM 666 C CA . GLY A 1 83 ? -11.391 -30.516 -4.598 1 98.56 83 GLY A CA 1
ATOM 667 C C . GLY A 1 83 ? -10.102 -30.234 -3.838 1 98.56 83 GLY A C 1
ATOM 668 O O . GLY A 1 83 ? -9.414 -29.25 -4.102 1 98.56 83 GLY A O 1
ATOM 669 N N . ARG A 1 84 ? -9.812 -31.094 -2.877 1 97.81 84 ARG A N 1
ATOM 670 C CA . ARG A 1 84 ? -8.562 -31.031 -2.129 1 97.81 84 ARG A CA 1
ATOM 671 C C . ARG A 1 84 ? -7.711 -32.281 -2.381 1 97.81 84 ARG A C 1
ATOM 673 O O . ARG A 1 84 ? -8.195 -33.406 -2.254 1 97.81 84 ARG A O 1
ATOM 680 N N . GLY A 1 85 ? -6.523 -32 -2.836 1 95.25 85 GLY A N 1
ATOM 681 C CA . GLY A 1 85 ? -5.594 -33.094 -3.107 1 95.25 85 GLY A CA 1
ATOM 682 C C . GLY A 1 85 ? -4.441 -33.125 -2.121 1 95.25 85 GLY A C 1
ATOM 683 O O . GLY A 1 85 ? -4.531 -32.594 -1.022 1 95.25 85 GLY A O 1
ATOM 684 N N . ARG A 1 86 ? -3.42 -33.906 -2.531 1 90.81 86 ARG A N 1
ATOM 685 C CA . ARG A 1 86 ? -2.256 -34.062 -1.669 1 90.81 86 ARG A CA 1
ATOM 686 C C . ARG A 1 86 ? -1.498 -32.75 -1.504 1 90.81 86 ARG A C 1
ATOM 688 O O . ARG A 1 86 ? -1.405 -31.969 -2.445 1 90.81 86 ARG A O 1
ATOM 695 N N . GLY A 1 87 ? -0.835 -32.531 -0.326 1 87.19 87 GLY A N 1
ATOM 696 C CA . GLY A 1 87 ? 0.067 -31.406 -0.087 1 87.19 87 GLY A CA 1
ATOM 697 C C . GLY A 1 87 ? -0.624 -30.062 -0.142 1 87.19 87 GLY A C 1
ATOM 698 O O . GLY A 1 87 ? -0.08 -29.109 -0.691 1 87.19 87 GLY A O 1
ATOM 699 N N . GLU A 1 88 ? -1.865 -29.984 0.111 1 86.69 88 GLU A N 1
ATOM 700 C CA . GLU A 1 88 ? -2.619 -28.734 0.151 1 86.69 88 GLU A CA 1
ATOM 701 C C . GLU A 1 88 ? -3 -28.266 -1.253 1 86.69 88 GLU A C 1
ATOM 703 O O . GLU A 1 88 ? -3.256 -27.078 -1.476 1 86.69 88 GLU A O 1
ATOM 708 N N . ARG A 1 89 ? -2.955 -29.141 -2.182 1 95.19 89 ARG A N 1
ATOM 709 C CA . ARG A 1 89 ? -3.52 -28.828 -3.49 1 95.19 89 ARG A CA 1
ATOM 710 C C . ARG A 1 89 ? -5.023 -28.578 -3.393 1 95.19 89 ARG A C 1
ATOM 712 O O . ARG A 1 89 ? -5.723 -29.281 -2.662 1 95.19 89 ARG A O 1
ATOM 719 N N . LYS A 1 90 ? -5.418 -27.594 -4.055 1 97.56 90 LYS A N 1
ATOM 720 C CA . LYS A 1 90 ? -6.836 -27.25 -4.02 1 97.56 90 LYS A CA 1
ATOM 721 C C . LYS A 1 90 ? -7.316 -26.75 -5.379 1 97.56 90 LYS A C 1
ATOM 723 O O . LYS A 1 90 ? -6.609 -26 -6.051 1 97.56 90 LYS A O 1
ATOM 728 N N . ALA A 1 91 ? -8.438 -27.25 -5.809 1 98.5 91 ALA A N 1
ATOM 729 C CA . ALA A 1 91 ? -9.109 -26.766 -7.012 1 98.5 91 ALA A CA 1
ATOM 730 C C . ALA A 1 91 ? -10.57 -26.422 -6.727 1 98.5 91 ALA A C 1
ATOM 732 O O . ALA A 1 91 ? -11.344 -27.281 -6.281 1 98.5 91 ALA A O 1
ATOM 733 N N . SER A 1 92 ? -10.875 -25.219 -6.973 1 98.69 92 SER A N 1
ATOM 734 C CA . SER A 1 92 ? -12.234 -24.75 -6.746 1 98.69 92 SER A CA 1
ATOM 735 C C . SER A 1 92 ? -12.867 -24.234 -8.039 1 98.69 92 SER A C 1
ATOM 737 O O . SER A 1 92 ? -12.258 -23.453 -8.766 1 98.69 92 SER A O 1
ATOM 739 N N . PHE A 1 93 ? -14.125 -24.703 -8.242 1 98.75 93 PHE A N 1
ATOM 740 C CA . PHE A 1 93 ? -14.875 -24.312 -9.43 1 98.75 93 PHE A CA 1
ATOM 741 C C . PHE A 1 93 ? -16.266 -23.828 -9.055 1 98.75 93 PHE A C 1
ATOM 743 O O . PHE A 1 93 ? -16.984 -24.5 -8.312 1 98.75 93 PHE A O 1
ATOM 750 N N . ASN A 1 94 ? -16.594 -22.688 -9.516 1 98.69 94 ASN A N 1
ATOM 751 C CA . ASN A 1 94 ? -17.953 -22.156 -9.398 1 98.69 94 ASN A CA 1
ATOM 752 C C . ASN A 1 94 ? -18.672 -22.141 -10.75 1 98.69 94 ASN A C 1
ATOM 754 O O . ASN A 1 94 ? -18.297 -21.359 -11.633 1 98.69 94 ASN A O 1
ATOM 758 N N . ILE A 1 95 ? -19.656 -22.922 -10.883 1 98.25 95 ILE A N 1
ATOM 759 C CA . ILE A 1 95 ? -20.375 -23.078 -12.148 1 98.25 95 ILE A CA 1
ATOM 760 C C . ILE A 1 95 ? -21.641 -22.234 -12.125 1 98.25 95 ILE A C 1
ATOM 762 O O . ILE A 1 95 ? -22.516 -22.422 -11.266 1 98.25 95 ILE A O 1
ATOM 766 N N . SER A 1 96 ? -21.719 -21.391 -13.133 1 96.94 96 SER A N 1
ATOM 767 C CA . SER A 1 96 ? -22.828 -20.453 -13.211 1 96.94 96 SER A CA 1
ATOM 768 C C . SER A 1 96 ? -23.5 -20.484 -14.578 1 96.94 96 SER A C 1
ATOM 770 O O . SER A 1 96 ? -22.812 -20.578 -15.602 1 96.94 96 SER A O 1
ATOM 772 N N . PRO A 1 97 ? -24.844 -20.438 -14.617 1 95.81 97 PRO A N 1
ATOM 773 C CA . PRO A 1 97 ? -25.531 -20.406 -15.914 1 95.81 97 PRO A CA 1
ATOM 774 C C . PRO A 1 97 ? -25.516 -19.016 -16.547 1 95.81 97 PRO A C 1
ATOM 776 O O . PRO A 1 97 ? -25.375 -18.016 -15.852 1 95.81 97 PRO A O 1
ATOM 779 N N . ARG A 1 98 ? -25.531 -19.031 -17.828 1 95.81 98 ARG A N 1
ATOM 780 C CA . ARG A 1 98 ? -25.703 -17.812 -18.609 1 95.81 98 ARG A CA 1
ATOM 781 C C . ARG A 1 98 ? -26.828 -17.969 -19.641 1 95.81 98 ARG A C 1
ATOM 783 O O . ARG A 1 98 ? -26.969 -19.031 -20.266 1 95.81 98 ARG A O 1
ATOM 790 N N . PHE A 1 99 ? -27.625 -16.953 -19.781 1 94.38 99 PHE A N 1
ATOM 791 C CA . PHE A 1 99 ? -28.688 -16.922 -20.781 1 94.38 99 PHE A CA 1
ATOM 792 C C . PHE A 1 99 ? -29.094 -15.484 -21.109 1 94.38 99 PHE A C 1
ATOM 794 O O . PHE A 1 99 ? -28.781 -14.57 -20.344 1 94.38 99 PHE A O 1
ATOM 801 N N . PRO A 1 100 ? -29.672 -15.328 -22.25 1 92.12 100 PRO A N 1
ATOM 802 C CA . PRO A 1 100 ? -30.016 -13.969 -22.656 1 92.12 100 PRO A CA 1
ATOM 803 C C . PRO A 1 100 ? -30.984 -13.297 -21.688 1 92.12 100 PRO A C 1
ATOM 805 O O . PRO A 1 100 ? -31.875 -13.953 -21.125 1 92.12 100 PRO A O 1
ATOM 808 N N . ASN A 1 101 ? -30.859 -12.039 -21.469 1 90.88 101 ASN A N 1
ATOM 809 C CA . ASN A 1 101 ? -31.766 -11.18 -20.688 1 90.88 101 ASN A CA 1
ATOM 810 C C . ASN A 1 101 ? -31.797 -11.586 -19.219 1 90.88 101 ASN A C 1
ATOM 812 O O . ASN A 1 101 ? -32.875 -11.625 -18.609 1 90.88 101 ASN A O 1
ATOM 816 N N . MET A 1 102 ? -30.656 -11.945 -18.719 1 93.5 102 MET A N 1
ATOM 817 C CA . MET A 1 102 ? -30.562 -12.266 -17.297 1 93.5 102 MET A CA 1
ATOM 818 C C . MET A 1 102 ? -30.891 -11.055 -16.438 1 93.5 102 MET A C 1
ATOM 820 O O . MET A 1 102 ? -30.484 -9.93 -16.75 1 93.5 102 MET A O 1
ATOM 824 N N . ARG A 1 103 ? -31.609 -11.32 -15.336 1 93.25 103 ARG A N 1
ATOM 825 C CA . ARG A 1 103 ? -32.094 -10.234 -14.484 1 93.25 103 ARG A CA 1
ATOM 826 C C . ARG A 1 103 ? -31.719 -10.492 -13.023 1 93.25 103 ARG A C 1
ATOM 828 O O . ARG A 1 103 ? -31.516 -11.633 -12.625 1 93.25 103 ARG A O 1
ATOM 835 N N . HIS A 1 104 ? -31.656 -9.406 -12.305 1 94.38 104 HIS A N 1
ATOM 836 C CA . HIS A 1 104 ? -31.406 -9.5 -10.875 1 94.38 104 HIS A CA 1
ATOM 837 C C . HIS A 1 104 ? -32.625 -10.062 -10.141 1 94.38 104 HIS A C 1
ATOM 839 O O . HIS A 1 104 ? -33.75 -9.68 -10.422 1 94.38 104 HIS A O 1
ATOM 845 N N . TRP A 1 105 ? -32.406 -10.836 -9.164 1 91.56 105 TRP A N 1
ATOM 846 C CA . TRP A 1 105 ? -33.469 -11.594 -8.531 1 91.56 105 TRP A CA 1
ATOM 847 C C . TRP A 1 105 ? -34.375 -10.68 -7.703 1 91.56 105 TRP A C 1
ATOM 849 O O . TRP A 1 105 ? -35.562 -10.906 -7.609 1 91.56 105 TRP A O 1
ATOM 859 N N . GLU A 1 106 ? -33.688 -9.594 -7.074 1 89.06 106 GLU A N 1
ATOM 860 C CA . GLU A 1 106 ? -34.438 -8.727 -6.172 1 89.06 106 GLU A CA 1
ATOM 861 C C . GLU A 1 106 ? -35.094 -7.559 -6.922 1 89.06 106 GLU A C 1
ATOM 863 O O . GLU A 1 106 ? -36.281 -7.289 -6.773 1 89.06 106 GLU A O 1
ATOM 868 N N . THR A 1 107 ? -34.312 -6.918 -7.719 1 91 107 THR A N 1
ATOM 869 C CA . THR A 1 107 ? -34.75 -5.672 -8.328 1 91 107 THR A CA 1
ATOM 870 C C . THR A 1 107 ? -35.438 -5.938 -9.672 1 91 107 THR A C 1
ATOM 872 O O . THR A 1 107 ? -36.188 -5.098 -10.164 1 91 107 THR A O 1
ATOM 875 N N . GLY A 1 108 ? -35.062 -7.027 -10.312 1 90.56 108 GLY A N 1
ATOM 876 C CA . GLY A 1 108 ? -35.625 -7.324 -11.633 1 90.56 108 GLY A CA 1
ATOM 877 C C . GLY A 1 108 ? -34.875 -6.621 -12.758 1 90.56 108 GLY A C 1
ATOM 878 O O . GLY A 1 108 ? -35.188 -6.805 -13.93 1 90.56 108 GLY A O 1
ATOM 879 N N . ASP A 1 109 ? -33.875 -5.953 -12.391 1 92.94 109 ASP A N 1
ATOM 880 C CA . ASP A 1 109 ? -33.094 -5.203 -13.391 1 92.94 109 ASP A CA 1
ATOM 881 C C . ASP A 1 109 ? -32.219 -6.137 -14.227 1 92.94 109 ASP A C 1
ATOM 883 O O . ASP A 1 109 ? -31.797 -7.188 -13.742 1 92.94 109 ASP A O 1
ATOM 887 N N . ARG A 1 110 ? -32.062 -5.633 -15.492 1 91.31 110 ARG A N 1
ATOM 888 C CA . ARG A 1 110 ? -31.188 -6.391 -16.359 1 91.31 110 ARG A CA 1
ATOM 889 C C . ARG A 1 110 ? -29.75 -6.34 -15.859 1 91.31 110 ARG A C 1
ATOM 891 O O . ARG A 1 110 ? -29.25 -5.273 -15.492 1 91.31 110 ARG A O 1
ATOM 898 N N . LEU A 1 111 ? -29.125 -7.5 -15.805 1 91.38 111 LEU A N 1
ATOM 899 C CA . LEU A 1 111 ? -27.734 -7.578 -15.352 1 91.38 111 LEU A CA 1
ATOM 900 C C . LEU A 1 111 ? -26.766 -7.246 -16.484 1 91.38 111 LEU A C 1
ATOM 902 O O . LEU A 1 111 ? -27.016 -7.602 -17.641 1 91.38 111 LEU A O 1
ATOM 906 N N . GLN A 1 112 ? -25.766 -6.449 -16.078 1 87.44 112 GLN A N 1
ATOM 907 C CA . GLN A 1 112 ? -24.703 -6.168 -17.031 1 87.44 112 GLN A CA 1
ATOM 908 C C . GLN A 1 112 ? -23.516 -7.102 -16.828 1 87.44 112 GLN A C 1
ATOM 910 O O . GLN A 1 112 ? -22.562 -6.75 -16.125 1 87.44 112 GLN A O 1
ATOM 915 N N . LEU A 1 113 ? -23.547 -8.25 -17.469 1 88.38 113 LEU A N 1
ATOM 916 C CA . LEU A 1 113 ? -22.469 -9.234 -17.375 1 88.38 113 LEU A CA 1
ATOM 917 C C . LEU A 1 113 ? -21.594 -9.203 -18.625 1 88.38 113 LEU A C 1
ATOM 919 O O . LEU A 1 113 ? -22.078 -8.898 -19.719 1 88.38 113 LEU A O 1
ATOM 923 N N . PRO A 1 114 ? -20.344 -9.508 -18.453 1 88.44 114 PRO A N 1
ATOM 924 C CA . PRO A 1 114 ? -19.453 -9.531 -19.609 1 88.44 114 PRO A CA 1
ATOM 925 C C . PRO A 1 114 ? -19.844 -10.578 -20.641 1 88.44 114 PRO A C 1
ATOM 927 O O . PRO A 1 114 ? -19.469 -10.477 -21.812 1 88.44 114 PRO A O 1
ATOM 930 N N . TRP A 1 115 ? -20.641 -11.484 -20.391 1 92.62 115 TRP A N 1
ATOM 931 C CA . TRP A 1 115 ? -21 -12.625 -21.234 1 92.62 115 TRP A CA 1
ATOM 932 C C . TRP A 1 115 ? -21.641 -12.164 -22.531 1 92.62 115 TRP A C 1
ATOM 934 O O . TRP A 1 115 ? -21.203 -12.531 -23.625 1 92.62 115 TRP A O 1
ATOM 944 N N . GLU A 1 116 ? -22.594 -11.273 -22.453 1 89 116 GLU A N 1
ATOM 945 C CA . GLU A 1 116 ? -23.328 -10.859 -23.641 1 89 116 GLU A CA 1
ATOM 946 C C . GLU A 1 116 ? -22.406 -10.148 -24.641 1 89 116 GLU A C 1
ATOM 948 O O . GLU A 1 116 ? -22.484 -10.398 -25.844 1 89 116 GLU A O 1
ATOM 953 N N . ASN A 1 117 ? -21.531 -9.398 -24.094 1 89.94 117 ASN A N 1
ATOM 954 C CA . ASN A 1 117 ? -20.625 -8.641 -24.953 1 89.94 117 ASN A CA 1
ATOM 955 C C . ASN A 1 117 ? -19.5 -9.523 -25.484 1 89.94 117 ASN A C 1
ATOM 957 O O . ASN A 1 117 ? -19 -9.289 -26.594 1 89.94 117 ASN A O 1
ATOM 961 N N . GLN A 1 118 ? -19.172 -10.531 -24.828 1 92 118 GLN A N 1
ATOM 962 C CA . GLN A 1 118 ? -18 -11.328 -25.156 1 92 118 GLN A CA 1
ATOM 963 C C . GLN A 1 118 ? -18.375 -12.562 -25.969 1 92 118 GLN A C 1
ATOM 965 O O . GLN A 1 118 ? -17.641 -12.969 -26.859 1 92 118 GLN A O 1
ATOM 970 N N . VAL A 1 119 ? -19.453 -13.141 -25.625 1 93.12 119 VAL A N 1
ATOM 971 C CA . VAL A 1 119 ? -19.812 -14.438 -26.188 1 93.12 119 VAL A CA 1
ATOM 972 C C . VAL A 1 119 ? -21.047 -14.281 -27.078 1 93.12 119 VAL A C 1
ATOM 974 O O . VAL A 1 119 ? -21.188 -14.977 -28.094 1 93.12 119 VAL A O 1
ATOM 977 N N . GLY A 1 120 ? -21.906 -13.289 -26.75 1 90.75 120 GLY A N 1
ATOM 978 C CA . GLY A 1 120 ? -23.141 -13.07 -27.484 1 90.75 120 GLY A CA 1
ATOM 979 C C . GLY A 1 120 ? -24.391 -13.398 -26.672 1 90.75 120 GLY A C 1
ATOM 980 O O . GLY A 1 120 ? -24.281 -13.773 -25.5 1 90.75 120 GLY A O 1
ATOM 981 N N . ASP A 1 121 ? -25.547 -13.242 -27.328 1 92 121 ASP A N 1
ATOM 982 C CA . ASP A 1 121 ? -26.828 -13.477 -26.672 1 92 121 ASP A CA 1
ATOM 983 C C . ASP A 1 121 ? -27.219 -14.945 -26.766 1 92 121 ASP A C 1
ATOM 985 O O . ASP A 1 121 ? -28.203 -15.281 -27.438 1 92 121 ASP A O 1
ATOM 989 N N . VAL A 1 122 ? -26.453 -15.742 -26.125 1 95.44 122 VAL A N 1
ATOM 990 C CA . VAL A 1 122 ? -26.672 -17.188 -26.203 1 95.44 122 VAL A CA 1
ATOM 991 C C . VAL A 1 122 ? -26.578 -17.797 -24.797 1 95.44 122 VAL A C 1
ATOM 993 O O . VAL A 1 122 ? -26.047 -17.172 -23.875 1 95.44 122 VAL A O 1
ATOM 996 N N . ASP A 1 123 ? -27.156 -18.984 -24.703 1 95.69 123 ASP A N 1
ATOM 997 C CA . ASP A 1 123 ? -27.016 -19.75 -23.484 1 95.69 123 ASP A CA 1
ATOM 998 C C . ASP A 1 123 ? -25.609 -20.312 -23.328 1 95.69 123 ASP A C 1
ATOM 1000 O O . ASP A 1 123 ? -24.906 -20.5 -24.328 1 95.69 123 ASP A O 1
ATOM 1004 N N . GLY A 1 124 ? -25.203 -20.469 -22.078 1 96.81 124 GLY A N 1
ATOM 1005 C CA . GLY A 1 124 ? -23.906 -21.094 -21.828 1 96.81 124 GLY A CA 1
ATOM 1006 C C . GLY A 1 124 ? -23.625 -21.281 -20.344 1 96.81 124 GLY A C 1
ATOM 1007 O O . GLY A 1 124 ? -24.516 -21.156 -19.516 1 96.81 124 GLY A O 1
ATOM 1008 N N . VAL A 1 125 ? -22.391 -21.688 -20.109 1 97.62 125 VAL A N 1
ATOM 1009 C CA . VAL A 1 125 ? -21.922 -21.891 -18.734 1 97.62 125 VAL A CA 1
ATOM 1010 C C . VAL A 1 125 ? -20.609 -21.141 -18.516 1 97.62 125 VAL A C 1
ATOM 1012 O O . VAL A 1 125 ? -19.75 -21.125 -19.406 1 97.62 125 VAL A O 1
ATOM 1015 N N . ASP A 1 126 ? -20.625 -20.516 -17.391 1 96.44 126 ASP A N 1
ATOM 1016 C CA . ASP A 1 126 ? -19.453 -19.781 -16.906 1 96.44 126 ASP A CA 1
ATOM 1017 C C . ASP A 1 126 ? -18.859 -20.469 -15.672 1 96.44 126 ASP A C 1
ATOM 1019 O O . ASP A 1 126 ? -19.578 -20.797 -14.734 1 96.44 126 ASP A O 1
ATOM 1023 N N . VAL A 1 127 ? -17.562 -20.703 -15.734 1 98.5 127 VAL A N 1
ATOM 1024 C CA . VAL A 1 127 ? -16.938 -21.359 -14.602 1 98.5 127 VAL A CA 1
ATOM 1025 C C . VAL A 1 127 ? -15.805 -20.5 -14.055 1 98.5 127 VAL A C 1
ATOM 1027 O O . VAL A 1 127 ? -14.781 -20.312 -14.711 1 98.5 127 VAL A O 1
ATOM 1030 N N . GLU A 1 128 ? -15.992 -19.984 -12.859 1 98.5 128 GLU A N 1
ATOM 1031 C CA . GLU A 1 128 ? -14.906 -19.328 -12.148 1 98.5 128 GLU A CA 1
ATOM 1032 C C . GLU A 1 128 ? -14.016 -20.344 -11.438 1 98.5 128 GLU A C 1
ATOM 1034 O O . GLU A 1 128 ? -14.516 -21.266 -10.773 1 98.5 128 GLU A O 1
ATOM 1039 N N . TYR A 1 129 ? -12.758 -20.203 -11.656 1 98.69 129 TYR A N 1
ATOM 1040 C CA . TYR A 1 129 ? -11.883 -21.219 -11.055 1 98.69 129 TYR A CA 1
ATOM 1041 C C . TYR A 1 129 ? -10.805 -20.562 -10.195 1 98.69 129 TYR A C 1
ATOM 1043 O O . TYR A 1 129 ? -10.352 -19.453 -10.492 1 98.69 129 TYR A O 1
ATOM 1051 N N . HIS A 1 130 ? -10.398 -21.203 -9.086 1 98.44 130 HIS A N 1
ATOM 1052 C CA . HIS A 1 130 ? -9.266 -20.922 -8.203 1 98.44 130 HIS A CA 1
ATOM 1053 C C . HIS A 1 130 ? -8.477 -22.203 -7.918 1 98.44 130 HIS A C 1
ATOM 1055 O O . HIS A 1 130 ? -8.992 -23.125 -7.293 1 98.44 130 HIS A O 1
ATOM 1061 N N . THR A 1 131 ? -7.297 -22.234 -8.398 1 98.25 131 THR A N 1
ATOM 1062 C CA . THR A 1 131 ? -6.473 -23.406 -8.172 1 98.25 131 THR A CA 1
ATOM 1063 C C . THR A 1 131 ? -5.191 -23.047 -7.43 1 98.25 131 THR A C 1
ATOM 1065 O O . THR A 1 131 ? -4.637 -21.969 -7.633 1 98.25 131 THR A O 1
ATOM 1068 N N . SER A 1 132 ? -4.773 -23.922 -6.559 1 97.5 132 SER A N 1
ATOM 1069 C CA . SER A 1 132 ? -3.547 -23.766 -5.785 1 97.5 132 SER A CA 1
ATOM 1070 C C . SER A 1 132 ? -2.607 -24.938 -5.984 1 97.5 132 SER A C 1
ATOM 1072 O O . SER A 1 132 ? -3.02 -26.094 -5.855 1 97.5 132 SER A O 1
ATOM 1074 N N . ASN A 1 133 ? -1.389 -24.609 -6.344 1 97.19 133 ASN A N 1
ATOM 1075 C CA . ASN A 1 133 ? -0.329 -25.609 -6.504 1 97.19 133 ASN A CA 1
ATOM 1076 C C . ASN A 1 133 ? -0.645 -26.594 -7.625 1 97.19 133 ASN A C 1
ATOM 1078 O O . ASN A 1 133 ? -0.361 -27.781 -7.508 1 97.19 133 ASN A O 1
ATOM 1082 N N . ILE A 1 134 ? -1.372 -26.078 -8.594 1 97 134 ILE A N 1
ATOM 1083 C CA . ILE A 1 134 ? -1.773 -26.859 -9.758 1 97 134 ILE A CA 1
ATOM 1084 C C . ILE A 1 134 ? -1.466 -26.078 -11.031 1 97 134 ILE A C 1
ATOM 1086 O O . ILE A 1 134 ? -1.782 -24.875 -11.125 1 97 134 ILE A O 1
ATOM 1090 N N . GLU A 1 135 ? -0.842 -26.766 -11.969 1 96.69 135 GLU A N 1
ATOM 1091 C CA . GLU A 1 135 ? -0.585 -26.109 -13.25 1 96.69 135 GLU A CA 1
ATOM 1092 C C . GLU A 1 135 ? -1.887 -25.703 -13.93 1 96.69 135 GLU A C 1
ATOM 1094 O O . GLU A 1 135 ? -2.906 -26.375 -13.797 1 96.69 135 GLU A O 1
ATOM 1099 N N . PRO A 1 136 ? -1.864 -24.625 -14.719 1 96.81 136 PRO A N 1
ATOM 1100 C CA . PRO A 1 136 ? -3.094 -24.125 -15.336 1 96.81 136 PRO A CA 1
ATOM 1101 C C . PRO A 1 136 ? -3.805 -25.172 -16.172 1 96.81 136 PRO A C 1
ATOM 1103 O O . PRO A 1 136 ? -5.02 -25.359 -16.047 1 96.81 136 PRO A O 1
ATOM 1106 N N . GLU A 1 137 ? -3.115 -25.922 -16.953 1 96.56 137 GLU A N 1
ATOM 1107 C CA . GLU A 1 137 ? -3.719 -26.938 -17.828 1 96.56 137 GLU A CA 1
ATOM 1108 C C . GLU A 1 137 ? -4.312 -28.078 -17.016 1 96.56 137 GLU A C 1
ATOM 1110 O O . GLU A 1 137 ? -5.371 -28.609 -17.359 1 96.56 137 GLU A O 1
ATOM 1115 N N . ARG A 1 138 ? -3.633 -28.391 -16.031 1 96.56 138 ARG A N 1
ATOM 1116 C CA . ARG A 1 138 ? -4.133 -29.469 -15.18 1 96.56 138 ARG A CA 1
ATOM 1117 C C . ARG A 1 138 ? -5.434 -29.062 -14.492 1 96.56 138 ARG A C 1
ATOM 1119 O O . ARG A 1 138 ? -6.328 -29.891 -14.305 1 96.56 138 ARG A O 1
ATOM 1126 N N . GLY A 1 139 ? -5.465 -27.812 -14.102 1 97.12 139 GLY A N 1
ATOM 1127 C CA . GLY A 1 139 ? -6.711 -27.312 -13.547 1 97.12 139 GLY A CA 1
ATOM 1128 C C . GLY A 1 139 ? -7.895 -27.484 -14.477 1 97.12 139 GLY A C 1
ATOM 1129 O O . GLY A 1 139 ? -8.969 -27.922 -14.055 1 97.12 139 GLY A O 1
ATOM 1130 N N . LEU A 1 140 ? -7.68 -27.219 -15.688 1 97.81 140 LEU A N 1
ATOM 1131 C CA . LEU A 1 140 ? -8.727 -27.359 -16.703 1 97.81 140 LEU A CA 1
ATOM 1132 C C . LEU A 1 140 ? -9.117 -28.812 -16.875 1 97.81 140 LEU A C 1
ATOM 1134 O O . LEU A 1 140 ? -10.281 -29.125 -17.109 1 97.81 140 LEU A O 1
ATOM 1138 N N . GLU A 1 141 ? -8.18 -29.703 -16.641 1 97.5 141 GLU A N 1
ATOM 1139 C CA . GLU A 1 141 ? -8.422 -31.141 -16.812 1 97.5 141 GLU A CA 1
ATOM 1140 C C . GLU A 1 141 ? -9.18 -31.703 -15.609 1 97.5 141 GLU A C 1
ATOM 1142 O O . GLU A 1 141 ? -9.898 -32.688 -15.742 1 97.5 141 GLU A O 1
ATOM 1147 N N . LEU A 1 142 ? -9.016 -31.078 -14.555 1 98.06 142 LEU A N 1
ATOM 1148 C CA . LEU A 1 142 ? -9.625 -31.594 -13.328 1 98.06 142 LEU A CA 1
ATOM 1149 C C . LEU A 1 142 ? -11.125 -31.328 -13.312 1 98.06 142 LEU A C 1
ATOM 1151 O O . LEU A 1 142 ? -11.891 -32.125 -12.766 1 98.06 142 LEU A O 1
ATOM 1155 N N . LEU A 1 143 ? -11.547 -30.266 -13.922 1 98.38 143 LEU A N 1
ATOM 1156 C CA . LEU A 1 143 ? -12.961 -29.891 -13.875 1 98.38 143 LEU A CA 1
ATOM 1157 C C . LEU A 1 143 ? -13.844 -31 -14.43 1 98.38 143 LEU A C 1
ATOM 1159 O O . LEU A 1 143 ? -14.734 -31.484 -13.734 1 98.38 143 LEU A O 1
ATOM 1163 N N . PRO A 1 144 ? -13.602 -31.484 -15.664 1 97.94 144 PRO A N 1
ATOM 1164 C CA . PRO A 1 144 ? -14.461 -32.562 -16.188 1 97.94 144 PRO A CA 1
ATOM 1165 C C . PRO A 1 144 ? -14.344 -33.844 -15.383 1 97.94 144 PRO A C 1
ATOM 1167 O O . PRO A 1 144 ? -15.312 -34.625 -15.297 1 97.94 144 PRO A O 1
ATOM 1170 N N . GLU A 1 145 ? -13.203 -34.062 -14.781 1 97.94 145 GLU A N 1
ATOM 1171 C CA . GLU A 1 145 ? -13.047 -35.281 -13.961 1 97.94 145 GLU A CA 1
ATOM 1172 C C . GLU A 1 145 ? -13.883 -35.188 -12.688 1 97.94 145 GLU A C 1
ATOM 1174 O O . GLU A 1 145 ? -14.539 -36.156 -12.297 1 97.94 145 GLU A O 1
ATOM 1179 N N . PHE A 1 146 ? -13.797 -34.031 -12.055 1 98.12 146 PHE A N 1
ATOM 1180 C CA . PHE A 1 146 ? -14.617 -33.812 -10.875 1 98.12 146 PHE A CA 1
ATOM 1181 C C . PHE A 1 146 ? -16.094 -33.906 -11.219 1 98.12 146 PHE A C 1
ATOM 1183 O O . PHE A 1 146 ? -16.875 -34.562 -10.5 1 98.12 146 PHE A O 1
ATOM 1190 N N . TYR A 1 147 ? -16.422 -33.312 -12.328 1 97.94 147 TYR A N 1
ATOM 1191 C CA . TYR A 1 147 ? -17.797 -33.281 -12.812 1 97.94 147 TYR A CA 1
ATOM 1192 C C . TYR A 1 147 ? -18.312 -34.719 -13.039 1 97.94 147 TYR A C 1
ATOM 1194 O O . TYR A 1 147 ? -19.391 -35.062 -12.562 1 97.94 147 TYR A O 1
ATOM 1202 N N . ALA A 1 148 ? -17.562 -35.5 -13.633 1 97 148 ALA A N 1
ATOM 1203 C CA . ALA A 1 148 ? -17.938 -36.875 -13.914 1 97 148 ALA A CA 1
ATOM 1204 C C . ALA A 1 148 ? -18.062 -37.688 -12.633 1 97 148 ALA A C 1
ATOM 1206 O O . ALA A 1 148 ? -18.953 -38.531 -12.508 1 97 148 ALA A O 1
ATOM 1207 N N . ALA A 1 149 ? -17.219 -37.438 -11.742 1 96.75 149 ALA A N 1
ATOM 1208 C CA . ALA A 1 149 ? -17.25 -38.156 -10.477 1 96.75 149 ALA A CA 1
ATOM 1209 C C . ALA A 1 149 ? -18.547 -37.906 -9.727 1 96.75 149 ALA A C 1
ATOM 1211 O O . ALA A 1 149 ? -19.078 -38.812 -9.078 1 96.75 149 ALA A O 1
ATOM 1212 N N . ILE A 1 150 ? -18.984 -36.719 -9.781 1 96.56 150 ILE A N 1
ATOM 1213 C CA . ILE A 1 150 ? -20.234 -36.375 -9.125 1 96.56 150 ILE A CA 1
ATOM 1214 C C . ILE A 1 150 ? -21.375 -37.188 -9.703 1 96.56 150 ILE A C 1
ATOM 1216 O O . ILE A 1 150 ? -22.203 -37.75 -8.961 1 96.56 150 ILE A O 1
ATOM 1220 N N . PHE A 1 151 ? -21.469 -37.312 -10.992 1 96 151 PHE A N 1
ATOM 1221 C CA . PHE A 1 151 ? -22.531 -38.031 -11.664 1 96 151 PHE A CA 1
ATOM 1222 C C . PHE A 1 151 ? -22.406 -39.531 -11.398 1 96 151 PHE A C 1
ATOM 1224 O O . PHE A 1 151 ? -23.406 -40.219 -11.211 1 96 151 PHE A O 1
ATOM 1231 N N . ASP A 1 152 ? -21.172 -40 -11.328 1 94.75 152 ASP A N 1
ATOM 1232 C CA . ASP A 1 152 ? -20.969 -41.406 -10.984 1 94.75 152 ASP A CA 1
ATOM 1233 C C . ASP A 1 152 ? -21.5 -41.719 -9.586 1 94.75 152 ASP A C 1
ATOM 1235 O O . ASP A 1 152 ? -22.156 -42.75 -9.383 1 94.75 152 ASP A O 1
ATOM 1239 N N . GLU A 1 153 ? -21.188 -40.812 -8.742 1 93.94 153 GLU A N 1
ATOM 1240 C CA . GLU A 1 153 ? -21.656 -41 -7.363 1 93.94 153 GLU A CA 1
ATOM 1241 C C . GLU A 1 153 ? -23.172 -41 -7.289 1 93.94 153 GLU A C 1
ATOM 1243 O O . GLU A 1 153 ? -23.75 -41.719 -6.477 1 93.94 153 GLU A O 1
ATOM 1248 N N . ALA A 1 154 ? -23.766 -40.281 -8.109 1 92 154 ALA A N 1
ATOM 1249 C CA . ALA A 1 154 ? -25.234 -40.188 -8.141 1 92 154 ALA A CA 1
ATOM 1250 C C . ALA A 1 154 ? -25.844 -41.281 -9.023 1 92 154 ALA A C 1
ATOM 1252 O O . ALA A 1 154 ? -27.062 -41.344 -9.18 1 92 154 ALA A O 1
ATOM 1253 N N . ASN A 1 155 ? -25 -42.062 -9.68 1 91.81 155 ASN A N 1
ATOM 1254 C CA . ASN A 1 155 ? -25.422 -43.125 -10.586 1 91.81 155 ASN A CA 1
ATOM 1255 C C . ASN A 1 155 ? -26.203 -42.562 -11.766 1 91.81 155 ASN A C 1
ATOM 1257 O O . ASN A 1 155 ? -27.25 -43.094 -12.133 1 91.81 155 ASN A O 1
ATOM 1261 N N . GLU A 1 156 ? -25.719 -41.469 -12.242 1 93.06 156 GLU A N 1
ATOM 1262 C CA . GLU A 1 156 ? -26.328 -40.812 -13.406 1 93.06 156 GLU A CA 1
ATOM 1263 C C . GLU A 1 156 ? -25.312 -40.688 -14.555 1 93.06 156 GLU A C 1
ATOM 1265 O O . GLU A 1 156 ? -24.109 -40.656 -14.32 1 93.06 156 GLU A O 1
ATOM 1270 N N . ARG A 1 157 ? -25.828 -40.656 -15.703 1 92.56 157 ARG A N 1
ATOM 1271 C CA . ARG A 1 157 ? -24.969 -40.5 -16.875 1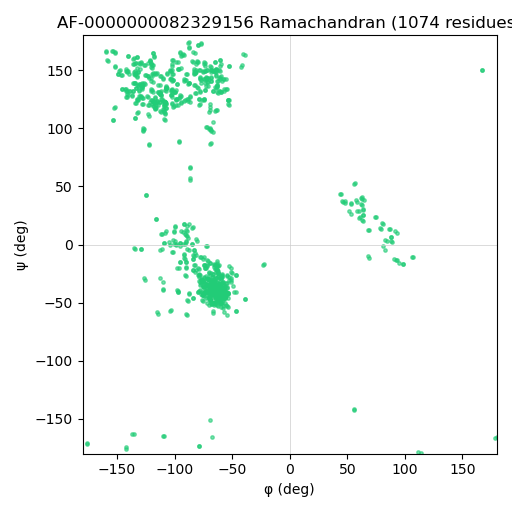 92.56 157 ARG A CA 1
ATOM 1272 C C . ARG A 1 157 ? -24.781 -39 -17.203 1 92.56 157 ARG A C 1
ATOM 1274 O O . ARG A 1 157 ? -25.688 -38.219 -16.969 1 92.56 157 ARG A O 1
ATOM 1281 N N . VAL A 1 158 ? -23.672 -38.656 -17.688 1 92.12 158 VAL A N 1
ATOM 1282 C CA . VAL A 1 158 ? -23.391 -37.281 -18.078 1 92.12 158 VAL A CA 1
ATOM 1283 C C . VAL A 1 158 ? -22.766 -37.25 -19.469 1 92.12 158 VAL A C 1
ATOM 1285 O O . VAL A 1 158 ? -22.125 -38.219 -19.891 1 92.12 158 VAL A O 1
ATOM 1288 N N . HIS A 1 159 ? -23.109 -36.25 -20.203 1 93.81 159 HIS A N 1
ATOM 1289 C CA . HIS A 1 159 ? -22.5 -36.031 -21.516 1 93.81 159 HIS A CA 1
ATOM 1290 C C . HIS A 1 159 ? -20.969 -36.031 -21.406 1 93.81 159 HIS A C 1
ATOM 1292 O O . HIS A 1 159 ? -20.406 -35.219 -20.656 1 93.81 159 HIS A O 1
ATOM 1298 N N . PRO A 1 160 ? -20.297 -36.812 -22.094 1 92.81 160 PRO A N 1
ATOM 1299 C CA . PRO A 1 160 ? -18.859 -37.031 -21.875 1 92.81 160 PRO A CA 1
ATOM 1300 C C . PRO A 1 160 ? -18 -35.844 -22.312 1 92.81 160 PRO A C 1
ATOM 1302 O O . PRO A 1 160 ? -16.875 -35.688 -21.844 1 92.81 160 PRO A O 1
ATOM 1305 N N . GLU A 1 161 ? -18.531 -34.969 -23.125 1 94.56 161 GLU A N 1
ATOM 1306 C CA . GLU A 1 161 ? -17.719 -33.906 -23.688 1 94.56 161 GLU A CA 1
ATOM 1307 C C . GLU A 1 161 ? -17.781 -32.656 -22.812 1 94.56 161 GLU A C 1
ATOM 1309 O O . GLU A 1 161 ? -17.031 -31.688 -23.031 1 94.56 161 GLU A O 1
ATOM 1314 N N . TYR A 1 162 ? -18.672 -32.656 -21.828 1 97.31 162 TYR A N 1
ATOM 1315 C CA . TYR A 1 162 ? -18.797 -31.469 -20.984 1 97.31 162 TYR A CA 1
ATOM 1316 C C . TYR A 1 162 ? -17.438 -31.078 -20.391 1 97.31 162 TYR A C 1
ATOM 1318 O O . TYR A 1 162 ? -16.781 -31.906 -19.75 1 97.31 162 TYR A O 1
ATOM 1326 N N . PHE A 1 163 ? -17.047 -29.891 -20.625 1 97.69 163 PHE A N 1
ATOM 1327 C CA . PHE A 1 163 ? -15.883 -29.203 -20.094 1 97.69 163 PHE A CA 1
ATOM 1328 C C . PHE A 1 163 ? -14.594 -29.812 -20.641 1 97.69 163 PHE A C 1
ATOM 1330 O O . PHE A 1 163 ? -13.508 -29.578 -20.109 1 97.69 163 PHE A O 1
ATOM 1337 N N . ARG A 1 164 ? -14.602 -30.625 -21.609 1 96.19 164 ARG A N 1
ATOM 1338 C CA . ARG A 1 164 ? -13.422 -31.281 -22.172 1 96.19 164 ARG A CA 1
ATOM 1339 C C . ARG A 1 164 ? -12.977 -30.594 -23.469 1 96.19 164 ARG A C 1
ATOM 1341 O O . ARG A 1 164 ? -11.891 -30.859 -23.969 1 96.19 164 ARG A O 1
ATOM 1348 N N . THR A 1 165 ? -13.781 -29.672 -23.891 1 95.31 165 THR A N 1
ATOM 1349 C CA . THR A 1 165 ? -13.414 -28.875 -25.062 1 95.31 165 THR A CA 1
ATOM 1350 C C . THR A 1 165 ? -12.695 -27.594 -24.625 1 95.31 165 THR A C 1
ATOM 1352 O O . THR A 1 165 ? -12.773 -27.203 -23.469 1 95.31 165 THR A O 1
ATOM 1355 N N . GLU A 1 166 ? -12.055 -27.031 -25.625 1 95.12 166 GLU A N 1
ATOM 1356 C CA . GLU A 1 166 ? -11.359 -25.781 -25.359 1 95.12 166 GLU A CA 1
ATOM 1357 C C . GLU A 1 166 ? -12.344 -24.688 -24.938 1 95.12 166 GLU A C 1
ATOM 1359 O O . GLU A 1 166 ? -13.391 -24.516 -25.578 1 95.12 166 GLU A O 1
ATOM 1364 N N . PRO A 1 167 ? -12 -24.062 -23.859 1 97.44 167 PRO A N 1
ATOM 1365 C CA . PRO A 1 167 ? -12.875 -22.953 -23.484 1 97.44 167 PRO A CA 1
ATOM 1366 C C . PRO A 1 167 ? -12.93 -21.859 -24.562 1 97.44 167 PRO A C 1
ATOM 1368 O O . PRO A 1 167 ? -12.008 -21.75 -25.375 1 97.44 167 PRO A O 1
ATOM 1371 N N . HIS A 1 168 ? -13.969 -21.094 -24.5 1 97.69 168 HIS A N 1
ATOM 1372 C CA . HIS A 1 168 ? -14.172 -19.984 -25.438 1 97.69 168 HIS A CA 1
ATOM 1373 C C . HIS A 1 168 ? -13.031 -18.969 -25.344 1 97.69 168 HIS A C 1
ATOM 1375 O O . HIS A 1 168 ? -12.422 -18.812 -24.297 1 97.69 168 HIS A O 1
ATOM 1381 N N . SER A 1 169 ? -12.82 -18.281 -26.406 1 96.88 169 SER A N 1
ATOM 1382 C CA . SER A 1 169 ? -11.711 -17.344 -26.5 1 96.88 169 SER A CA 1
ATOM 1383 C C . SER A 1 169 ? -11.891 -16.188 -25.531 1 96.88 169 SER A C 1
ATOM 1385 O O . SER A 1 169 ? -10.922 -15.508 -25.188 1 96.88 169 SER A O 1
ATOM 1387 N N . ALA A 1 170 ? -13.07 -15.992 -25.031 1 96.94 170 ALA A N 1
ATOM 1388 C CA . ALA A 1 170 ? -13.344 -14.906 -24.094 1 96.94 170 ALA A CA 1
ATOM 1389 C C . ALA A 1 170 ? -13.008 -15.312 -22.656 1 96.94 170 ALA A C 1
ATOM 1391 O O . ALA A 1 170 ? -13.172 -14.523 -21.719 1 96.94 170 ALA A O 1
ATOM 1392 N N . SER A 1 171 ? -12.539 -16.5 -22.5 1 98.06 171 SER A N 1
ATOM 1393 C CA . SER A 1 171 ? -12.094 -16.938 -21.188 1 98.06 171 SER A CA 1
ATOM 1394 C C . SER A 1 171 ? -10.898 -16.125 -20.703 1 98.06 171 SER A C 1
ATOM 1396 O O . SER A 1 171 ? -10.062 -15.711 -21.516 1 98.06 171 SER A O 1
ATOM 1398 N N . ARG A 1 172 ? -10.875 -15.898 -19.328 1 97.81 172 ARG A N 1
ATOM 1399 C CA . ARG A 1 172 ? -9.906 -14.953 -18.781 1 97.81 172 ARG A CA 1
ATOM 1400 C C . ARG A 1 172 ? -9.195 -15.531 -17.562 1 97.81 172 ARG A C 1
ATOM 1402 O O . ARG A 1 172 ? -9.711 -16.438 -16.906 1 97.81 172 ARG A O 1
ATOM 1409 N N . MET A 1 173 ? -8.047 -14.984 -17.344 1 98 173 MET A N 1
ATOM 1410 C CA . MET A 1 173 ? -7.277 -15.172 -16.109 1 98 173 MET A CA 1
ATOM 1411 C C . MET A 1 173 ? -6.977 -13.828 -15.453 1 98 173 MET A C 1
ATOM 1413 O O . MET A 1 173 ? -6.809 -12.82 -16.141 1 98 173 MET A O 1
ATOM 1417 N N . TRP A 1 174 ? -6.961 -13.805 -14.102 1 98.25 174 TRP A N 1
ATOM 1418 C CA . TRP A 1 174 ? -6.668 -12.5 -13.516 1 98.25 174 TRP A CA 1
ATOM 1419 C C . TRP A 1 174 ? -5.652 -12.625 -12.391 1 98.25 174 TRP A C 1
ATOM 1421 O O . TRP A 1 174 ? -5.215 -11.617 -11.82 1 98.25 174 TRP A O 1
ATOM 1431 N N . ALA A 1 175 ? -5.199 -13.789 -12 1 98.69 175 ALA A N 1
ATOM 1432 C CA . ALA A 1 175 ? -4.117 -14.016 -11.047 1 98.69 175 ALA A CA 1
ATOM 1433 C C . ALA A 1 175 ? -3.307 -15.258 -11.414 1 98.69 175 ALA A C 1
ATOM 1435 O O . ALA A 1 175 ? -3.873 -16.281 -11.789 1 98.69 175 ALA A O 1
ATOM 1436 N N . TYR A 1 176 ? -2.041 -15.195 -11.406 1 98.81 176 TYR A N 1
ATOM 1437 C CA . TYR A 1 176 ? -1.126 -16.297 -11.664 1 98.81 176 TYR A CA 1
ATOM 1438 C C . TYR A 1 176 ? 0.197 -16.094 -10.938 1 98.81 176 TYR A C 1
ATOM 1440 O O . TYR A 1 176 ? 0.908 -15.117 -11.195 1 98.81 176 TYR A O 1
ATOM 1448 N N . GLU A 1 177 ? 0.528 -17 -10.047 1 98.75 177 GLU A N 1
ATOM 1449 C CA . GLU A 1 177 ? 1.71 -16.875 -9.195 1 98.75 177 GLU A CA 1
ATOM 1450 C C . GLU A 1 177 ? 2.57 -18.141 -9.273 1 98.75 177 GLU A C 1
ATOM 1452 O O . GLU A 1 177 ? 2.047 -19.25 -9.258 1 98.75 177 GLU A O 1
ATOM 1457 N N . ARG A 1 178 ? 3.838 -17.969 -9.359 1 98.75 178 ARG A N 1
ATOM 1458 C CA . ARG A 1 178 ? 4.789 -19.078 -9.305 1 98.75 178 ARG A CA 1
ATOM 1459 C C . ARG A 1 178 ? 5.926 -18.766 -8.336 1 98.75 178 ARG A C 1
ATOM 1461 O O . ARG A 1 178 ? 6.141 -17.609 -7.965 1 98.75 178 ARG A O 1
ATOM 1468 N N . TYR A 1 179 ? 6.625 -19.875 -7.914 1 98.44 179 TYR A N 1
ATOM 1469 C CA . TYR A 1 179 ? 7.652 -19.641 -6.906 1 98.44 179 TYR A CA 1
ATOM 1470 C C . TYR A 1 179 ? 8.766 -20.672 -7.012 1 98.44 179 TYR A C 1
ATOM 1472 O O . TYR A 1 179 ? 8.633 -21.656 -7.742 1 98.44 179 TYR A O 1
ATOM 1480 N N . VAL A 1 180 ? 9.859 -20.391 -6.371 1 98.19 180 VAL A N 1
ATOM 1481 C CA . VAL A 1 180 ? 10.906 -21.312 -5.969 1 98.19 180 VAL A CA 1
ATOM 1482 C C . VAL A 1 180 ? 11.172 -21.172 -4.473 1 98.19 180 VAL A C 1
ATOM 1484 O O . VAL A 1 180 ? 10.781 -20.188 -3.855 1 98.19 180 VAL A O 1
ATOM 1487 N N . ARG A 1 181 ? 11.664 -22.219 -3.916 1 97.25 181 ARG A N 1
ATOM 1488 C CA . ARG A 1 181 ? 12.07 -22.172 -2.516 1 97.25 181 ARG A CA 1
ATOM 1489 C C . ARG A 1 181 ? 13.586 -22.266 -2.379 1 97.25 181 ARG A C 1
ATOM 1491 O O . ARG A 1 181 ? 14.195 -23.203 -2.891 1 97.25 181 ARG A O 1
ATOM 1498 N N . ILE A 1 182 ? 14.078 -21.312 -1.729 1 95.44 182 ILE A N 1
ATOM 1499 C CA . ILE A 1 182 ? 15.539 -21.266 -1.638 1 95.44 182 ILE A CA 1
ATOM 1500 C C . ILE A 1 182 ? 15.961 -21.328 -0.172 1 95.44 182 ILE A C 1
ATOM 1502 O O . ILE A 1 182 ? 15.203 -20.922 0.717 1 95.44 182 ILE A O 1
ATOM 1506 N N . ARG A 1 183 ? 17.141 -21.781 0.008 1 92 183 ARG A N 1
ATOM 1507 C CA . ARG A 1 183 ? 17.672 -21.859 1.361 1 92 183 ARG A CA 1
ATOM 1508 C C . ARG A 1 183 ? 17.828 -20.469 1.978 1 92 183 ARG A C 1
ATOM 1510 O O . ARG A 1 183 ? 18.219 -19.531 1.294 1 92 183 ARG A O 1
ATOM 1517 N N . ARG A 1 184 ? 17.672 -20.406 3.205 1 87.06 184 ARG A N 1
ATOM 1518 C CA . ARG A 1 184 ? 17.641 -19.156 3.951 1 87.06 184 ARG A CA 1
ATOM 1519 C C . ARG A 1 184 ? 18.953 -18.391 3.775 1 87.06 184 ARG A C 1
ATOM 1521 O O . ARG A 1 184 ? 18.938 -17.156 3.652 1 87.06 184 ARG A O 1
ATOM 1528 N N . GLU A 1 185 ? 20.031 -19.062 3.709 1 79.44 185 GLU A N 1
ATOM 1529 C CA . GLU A 1 185 ? 21.344 -18.438 3.576 1 79.44 185 GLU A CA 1
ATOM 1530 C C . GLU A 1 185 ? 21.469 -17.672 2.256 1 79.44 185 GLU A C 1
ATOM 1532 O O . GLU A 1 185 ? 22.047 -16.594 2.205 1 79.44 185 GLU A O 1
ATOM 1537 N N . TRP A 1 186 ? 20.859 -18.266 1.315 1 83.12 186 TRP A N 1
ATOM 1538 C CA . TRP A 1 186 ? 20.875 -17.625 0.006 1 83.12 186 TRP A CA 1
ATOM 1539 C C . TRP A 1 186 ? 19.875 -16.484 -0.051 1 83.12 186 TRP A C 1
ATOM 1541 O O . TRP A 1 186 ? 20.109 -15.469 -0.708 1 83.12 186 TRP A O 1
ATOM 1551 N N . ALA A 1 187 ? 18.766 -16.641 0.632 1 87.12 187 ALA A N 1
ATOM 1552 C CA . ALA A 1 187 ? 17.688 -15.641 0.611 1 87.12 187 ALA A CA 1
ATOM 1553 C C . ALA A 1 187 ? 18.141 -14.344 1.274 1 87.12 187 ALA A C 1
ATOM 1555 O O . ALA A 1 187 ? 17.578 -13.281 1.012 1 87.12 187 ALA A O 1
ATOM 1556 N N . GLU A 1 188 ? 19.062 -14.414 2.123 1 76.12 188 GLU A N 1
ATOM 1557 C CA . GLU A 1 188 ? 19.609 -13.227 2.771 1 76.12 188 GLU A CA 1
ATOM 1558 C C . GLU A 1 188 ? 20.172 -12.242 1.747 1 76.12 188 GLU A C 1
ATOM 1560 O O . GLU A 1 188 ? 20.125 -11.031 1.958 1 76.12 188 GLU A O 1
ATOM 1565 N N . LYS A 1 189 ? 20.578 -12.758 0.609 1 73.94 189 LYS A N 1
ATOM 1566 C CA . LYS A 1 189 ? 21.109 -11.914 -0.46 1 73.94 189 LYS A CA 1
ATOM 1567 C C . LYS A 1 189 ? 20 -11.062 -1.081 1 73.94 189 LYS A C 1
ATOM 1569 O O . LYS A 1 189 ? 20.281 -10.016 -1.671 1 73.94 189 LYS A O 1
ATOM 1574 N N . LEU A 1 190 ? 18.875 -11.531 -0.935 1 81.88 190 LEU A N 1
ATOM 1575 C CA . LEU A 1 190 ? 17.75 -10.828 -1.534 1 81.88 190 LEU A CA 1
ATOM 1576 C C . LEU A 1 190 ? 17.266 -9.711 -0.62 1 81.88 190 LEU A C 1
ATOM 1578 O O . LEU A 1 190 ? 16.516 -8.82 -1.057 1 81.88 190 LEU A O 1
ATOM 1582 N N . SER A 1 191 ? 17.547 -9.789 0.673 1 68.75 191 SER A N 1
ATOM 1583 C CA . SER A 1 191 ? 17.031 -8.836 1.645 1 68.75 191 SER A CA 1
ATOM 1584 C C . SER A 1 191 ? 17.969 -7.648 1.812 1 68.75 191 SER A C 1
ATOM 1586 O O . SER A 1 191 ? 17.562 -6.496 1.71 1 68.75 191 SER A O 1
ATOM 1588 N N . SER A 1 192 ? 19.062 -7.848 2.191 1 60.06 192 SER A N 1
ATOM 1589 C CA . SER A 1 192 ? 20.047 -6.801 2.488 1 60.06 192 SER A CA 1
ATOM 1590 C C . SER A 1 192 ? 20.516 -6.109 1.215 1 60.06 192 SER A C 1
ATOM 1592 O O . SER A 1 192 ? 21.359 -6.641 0.497 1 60.06 192 SER A O 1
ATOM 1594 N N . ALA A 1 193 ? 19.906 -4.863 0.93 1 64.19 193 ALA A N 1
ATOM 1595 C CA . ALA A 1 193 ? 20.219 -4.137 -0.298 1 64.19 193 ALA A CA 1
ATOM 1596 C C . ALA A 1 193 ? 20.016 -5.02 -1.525 1 64.19 193 ALA A C 1
ATOM 1598 O O . ALA A 1 193 ? 20.828 -5.012 -2.449 1 64.19 193 ALA A O 1
ATOM 1599 N N . GLY A 1 194 ? 19.016 -5.824 -1.365 1 78.31 194 GLY A N 1
ATOM 1600 C CA . GLY A 1 194 ? 18.766 -6.848 -2.363 1 78.31 194 GLY A CA 1
ATOM 1601 C C . GLY A 1 194 ? 18.062 -6.316 -3.602 1 78.31 194 GLY A C 1
ATOM 1602 O O . GLY A 1 194 ? 17.953 -5.102 -3.781 1 78.31 194 GLY A O 1
ATOM 1603 N N . VAL A 1 195 ? 17.75 -7.215 -4.359 1 85.31 195 VAL A N 1
ATOM 1604 C CA . VAL A 1 195 ? 17.25 -6.961 -5.707 1 85.31 195 VAL A CA 1
ATOM 1605 C C . VAL A 1 195 ? 16.031 -6.051 -5.648 1 85.31 195 VAL A C 1
ATOM 1607 O O . VAL A 1 195 ? 15.867 -5.156 -6.484 1 85.31 195 VAL A O 1
ATOM 1610 N N . LEU A 1 196 ? 15.133 -6.238 -4.676 1 91.56 196 LEU A N 1
ATOM 1611 C CA . LEU A 1 196 ? 13.922 -5.434 -4.594 1 91.56 196 LEU A CA 1
ATOM 1612 C C . LEU A 1 196 ? 14.258 -3.963 -4.363 1 91.56 196 LEU A C 1
ATOM 1614 O O . LEU A 1 196 ? 13.68 -3.082 -5.004 1 91.56 196 LEU A O 1
ATOM 1618 N N . GLN A 1 197 ? 15.156 -3.779 -3.492 1 85.56 197 GLN A N 1
ATOM 1619 C CA . GLN A 1 197 ? 15.594 -2.418 -3.195 1 85.56 197 GLN A CA 1
ATOM 1620 C C . GLN A 1 197 ? 16.297 -1.792 -4.391 1 85.56 197 GLN A C 1
ATOM 1622 O O . GLN A 1 197 ? 16.094 -0.619 -4.707 1 85.56 197 GLN A O 1
ATOM 1627 N N . LYS A 1 198 ? 17.094 -2.574 -5.023 1 82.62 198 LYS A N 1
ATOM 1628 C CA . LYS A 1 198 ? 17.812 -2.098 -6.195 1 82.62 198 LYS A CA 1
ATOM 1629 C C . LYS A 1 198 ? 16.859 -1.679 -7.309 1 82.62 198 LYS A C 1
ATOM 1631 O O . LYS A 1 198 ? 17.062 -0.644 -7.945 1 82.62 198 LYS A O 1
ATOM 1636 N N . ILE A 1 199 ? 15.922 -2.465 -7.469 1 89.19 199 ILE A N 1
ATOM 1637 C CA . ILE A 1 199 ? 14.945 -2.17 -8.508 1 89.19 199 ILE A CA 1
ATOM 1638 C C . ILE A 1 199 ? 14.195 -0.886 -8.164 1 89.19 199 ILE A C 1
ATOM 1640 O O . ILE A 1 199 ? 14.008 -0.018 -9.016 1 89.19 199 ILE A O 1
ATOM 1644 N N . ALA A 1 200 ? 13.797 -0.83 -6.918 1 88.44 200 ALA A N 1
ATOM 1645 C CA . ALA A 1 200 ? 13.094 0.377 -6.488 1 88.44 200 ALA A CA 1
ATOM 1646 C C . ALA A 1 200 ? 13.953 1.618 -6.711 1 88.44 200 ALA A C 1
ATOM 1648 O O . ALA A 1 200 ? 13.453 2.652 -7.164 1 88.44 200 ALA A O 1
ATOM 1649 N N . HIS A 1 201 ? 15.188 1.463 -6.441 1 81 201 HIS A N 1
ATOM 1650 C CA . HIS A 1 201 ? 16.125 2.564 -6.629 1 81 201 HIS A CA 1
ATOM 1651 C C . HIS A 1 201 ? 16.25 2.928 -8.102 1 81 201 HIS A C 1
ATOM 1653 O O . HIS A 1 201 ? 16.219 4.105 -8.461 1 81 201 HIS A O 1
ATOM 1659 N N . TYR A 1 202 ? 16.469 1.999 -8.914 1 81.38 202 TYR A N 1
ATOM 1660 C CA . TYR A 1 202 ? 16.578 2.186 -10.352 1 81.38 202 TYR A CA 1
ATOM 1661 C C . TYR A 1 202 ? 15.367 2.914 -10.914 1 81.38 202 TYR A C 1
ATOM 1663 O O . TYR A 1 202 ? 15.5 3.84 -11.711 1 81.38 202 TYR A O 1
ATOM 1671 N N . LEU A 1 203 ? 14.164 2.527 -10.414 1 85.88 203 LEU A N 1
ATOM 1672 C CA . LEU A 1 203 ? 12.914 3.041 -10.961 1 85.88 203 LEU A CA 1
ATOM 1673 C C . LEU A 1 203 ? 12.625 4.445 -10.438 1 85.88 203 LEU A C 1
ATOM 1675 O O . LEU A 1 203 ? 11.836 5.184 -11.031 1 85.88 203 LEU A O 1
ATOM 1679 N N . SER A 1 204 ? 13.227 4.793 -9.328 1 81.44 204 SER A N 1
ATOM 1680 C CA . SER A 1 204 ? 12.922 6.055 -8.664 1 81.44 204 SER A CA 1
ATOM 1681 C C . SER A 1 204 ? 13.266 7.246 -9.547 1 81.44 204 SER A C 1
ATOM 1683 O O . SER A 1 204 ? 12.672 8.32 -9.422 1 81.44 204 SER A O 1
ATOM 1685 N N . ASP A 1 205 ? 14.094 7.035 -10.539 1 72.5 205 ASP A N 1
ATOM 1686 C CA . ASP A 1 205 ? 14.57 8.148 -11.359 1 72.5 205 ASP A CA 1
ATOM 1687 C C . ASP A 1 205 ? 13.953 8.102 -12.758 1 72.5 205 ASP A C 1
ATOM 1689 O O . ASP A 1 205 ? 14.273 8.93 -13.617 1 72.5 205 ASP A O 1
ATOM 1693 N N . LEU A 1 206 ? 13.172 7.164 -12.922 1 81.88 206 LEU A N 1
ATOM 1694 C CA . LEU A 1 206 ? 12.648 6.973 -14.273 1 81.88 206 LEU A CA 1
ATOM 1695 C C . LEU A 1 206 ? 11.234 7.523 -14.391 1 81.88 206 LEU A C 1
ATOM 1697 O O . LEU A 1 206 ? 10.43 7.402 -13.461 1 81.88 206 LEU A O 1
ATOM 1701 N N . GLU A 1 207 ? 10.992 8.102 -15.508 1 83.94 207 GLU A N 1
ATOM 1702 C CA . GLU A 1 207 ? 9.648 8.586 -15.82 1 83.94 207 GLU A CA 1
ATOM 1703 C C . GLU A 1 207 ? 8.766 7.453 -16.344 1 83.94 207 GLU A C 1
ATOM 1705 O O . GLU A 1 207 ? 9.25 6.504 -16.953 1 83.94 207 GLU A O 1
ATOM 1710 N N . GLY A 1 208 ? 7.453 7.57 -16.047 1 88 208 GLY A N 1
ATOM 1711 C CA . GLY A 1 208 ? 6.48 6.637 -16.578 1 88 208 GLY A CA 1
ATOM 1712 C C . GLY A 1 208 ? 6.32 5.387 -15.742 1 88 208 GLY A C 1
ATOM 1713 O O . GLY A 1 208 ? 5.738 4.395 -16.188 1 88 208 GLY A O 1
ATOM 1714 N N . VAL A 1 209 ? 6.863 5.457 -14.555 1 90.69 209 VAL A N 1
ATOM 1715 C CA . VAL A 1 209 ? 6.871 4.219 -13.781 1 90.69 209 VAL A CA 1
ATOM 1716 C C . VAL A 1 209 ? 6.082 4.41 -12.492 1 90.69 209 VAL A C 1
ATOM 1718 O O . VAL A 1 209 ? 5.93 5.535 -12.008 1 90.69 209 VAL A O 1
ATOM 1721 N N . LYS A 1 210 ? 5.586 3.338 -11.992 1 94.38 210 LYS A N 1
ATOM 1722 C CA . LYS A 1 210 ? 4.957 3.223 -10.68 1 94.38 210 LYS A CA 1
ATOM 1723 C C . LYS A 1 210 ? 5.414 1.956 -9.961 1 94.38 210 LYS A C 1
ATOM 1725 O O . LYS A 1 210 ? 5.426 0.873 -10.555 1 94.38 210 LYS A O 1
ATOM 1730 N N . ALA A 1 211 ? 5.871 2.133 -8.711 1 95.12 211 ALA A N 1
ATOM 1731 C CA . ALA A 1 211 ? 6.363 0.989 -7.949 1 95.12 211 ALA A CA 1
ATOM 1732 C C . ALA A 1 211 ? 6.105 1.172 -6.457 1 95.12 211 ALA A C 1
ATOM 1734 O O . ALA A 1 211 ? 6.016 2.301 -5.969 1 95.12 211 ALA A O 1
ATOM 1735 N N . GLU A 1 212 ? 5.914 0.068 -5.789 1 96.62 212 GLU A N 1
ATOM 1736 C CA . GLU A 1 212 ? 5.758 0.059 -4.336 1 96.62 212 GLU A CA 1
ATOM 1737 C C . GLU A 1 212 ? 6.629 -1.015 -3.693 1 96.62 212 GLU A C 1
ATOM 1739 O O . GLU A 1 212 ? 6.555 -2.188 -4.066 1 96.62 212 GLU A O 1
ATOM 1744 N N . LEU A 1 213 ? 7.441 -0.594 -2.779 1 95.75 213 LEU A N 1
ATOM 1745 C CA . LEU A 1 213 ? 8.273 -1.519 -2.02 1 95.75 213 LEU A CA 1
ATOM 1746 C C . LEU A 1 213 ? 7.789 -1.633 -0.579 1 95.75 213 LEU A C 1
ATOM 1748 O O . LEU A 1 213 ? 7.73 -0.635 0.143 1 95.75 213 LEU A O 1
ATOM 1752 N N . HIS A 1 214 ? 7.426 -2.824 -0.21 1 96.19 214 HIS A N 1
ATOM 1753 C CA . HIS A 1 214 ? 6.996 -3.129 1.15 1 96.19 214 HIS A CA 1
ATOM 1754 C C . HIS A 1 214 ? 8.047 -3.947 1.891 1 96.19 214 HIS A C 1
ATOM 1756 O O . HIS A 1 214 ? 8.438 -5.023 1.435 1 96.19 214 HIS A O 1
ATOM 1762 N N . ILE A 1 215 ? 8.484 -3.432 2.98 1 93.44 215 ILE A N 1
ATOM 1763 C CA . ILE A 1 215 ? 9.461 -4.105 3.824 1 93.44 215 ILE A CA 1
ATOM 1764 C C . ILE A 1 215 ? 8.82 -4.508 5.148 1 93.44 215 ILE A C 1
ATOM 1766 O O . ILE A 1 215 ? 8.328 -3.652 5.891 1 93.44 215 ILE A O 1
ATOM 1770 N N . ASP A 1 216 ? 8.852 -5.781 5.473 1 93.88 216 ASP A N 1
ATOM 1771 C CA . ASP A 1 216 ? 8.359 -6.281 6.75 1 93.88 216 ASP A CA 1
ATOM 1772 C C . ASP A 1 216 ? 9.414 -7.133 7.453 1 93.88 216 ASP A C 1
ATOM 1774 O O . ASP A 1 216 ? 9.531 -8.328 7.184 1 93.88 216 ASP A O 1
ATOM 1778 N N . ASN A 1 217 ? 10.086 -6.512 8.359 1 89.62 217 ASN A N 1
ATOM 1779 C CA . ASN A 1 217 ? 11.094 -7.141 9.203 1 89.62 217 ASN A CA 1
ATOM 1780 C C . ASN A 1 217 ? 10.695 -7.121 10.672 1 89.62 217 ASN A C 1
ATOM 1782 O O . ASN A 1 217 ? 11.547 -7.137 11.555 1 89.62 217 ASN A O 1
ATOM 1786 N N . GLU A 1 218 ? 9.469 -6.992 10.922 1 88.94 218 GLU A N 1
ATOM 1787 C CA . GLU A 1 218 ? 9 -6.758 12.281 1 88.94 218 GLU A CA 1
ATOM 1788 C C . GLU A 1 218 ? 9.445 -7.875 13.219 1 88.94 218 GLU A C 1
ATOM 1790 O O . GLU A 1 218 ? 10 -7.613 14.289 1 88.94 218 GLU A O 1
ATOM 1795 N N . GLU A 1 219 ? 9.234 -9.141 12.789 1 87.88 219 GLU A N 1
ATOM 1796 C CA . GLU A 1 219 ? 9.578 -10.273 13.641 1 87.88 219 GLU A CA 1
ATOM 1797 C C . GLU A 1 219 ? 10.953 -10.836 13.289 1 87.88 219 GLU A C 1
ATOM 1799 O O . GLU A 1 219 ? 11.727 -11.203 14.172 1 87.88 219 GLU A O 1
ATOM 1804 N N . VAL A 1 220 ? 11.219 -10.891 11.969 1 84.31 220 VAL A N 1
ATOM 1805 C CA . VAL A 1 220 ? 12.492 -11.391 11.453 1 84.31 220 VAL A CA 1
ATOM 1806 C C . VAL A 1 220 ? 12.828 -10.688 10.148 1 84.31 220 VAL A C 1
ATOM 1808 O O . VAL A 1 220 ? 11.93 -10.281 9.398 1 84.31 220 VAL A O 1
ATOM 1811 N N . VAL A 1 221 ? 14.031 -10.523 10 1 81.19 221 VAL A N 1
ATOM 1812 C CA . VAL A 1 221 ? 14.469 -9.898 8.75 1 81.19 221 VAL A CA 1
ATOM 1813 C C . VAL A 1 221 ? 14.016 -10.75 7.566 1 81.19 221 VAL A C 1
ATOM 1815 O O . VAL A 1 221 ? 14.117 -11.977 7.602 1 81.19 221 VAL A O 1
ATOM 1818 N N . ASN A 1 222 ? 13.43 -10.125 6.617 1 80.25 222 ASN A N 1
ATOM 1819 C CA . ASN A 1 222 ? 12.984 -10.75 5.379 1 80.25 222 ASN A CA 1
ATOM 1820 C C . ASN A 1 222 ? 11.727 -11.594 5.598 1 80.25 222 ASN A C 1
ATOM 1822 O O . ASN A 1 222 ? 11.508 -12.578 4.891 1 80.25 222 ASN A O 1
ATOM 1826 N N . HIS A 1 223 ? 11 -11.242 6.648 1 90.69 223 HIS A N 1
ATOM 1827 C CA . HIS A 1 223 ? 9.742 -11.953 6.832 1 90.69 223 HIS A CA 1
ATOM 1828 C C . HIS A 1 223 ? 8.883 -11.867 5.574 1 90.69 223 HIS A C 1
ATOM 1830 O O . HIS A 1 223 ? 8.445 -12.898 5.051 1 90.69 223 HIS A O 1
ATOM 1836 N N . GLN A 1 224 ? 8.688 -10.672 5.152 1 93.56 224 GLN A N 1
ATOM 1837 C CA . GLN A 1 224 ? 7.918 -10.477 3.932 1 93.56 224 GLN A CA 1
ATOM 1838 C C . GLN A 1 224 ? 8.305 -9.18 3.232 1 93.56 224 GLN A C 1
ATOM 1840 O O . GLN A 1 224 ? 8.008 -8.086 3.725 1 93.56 224 GLN A O 1
ATOM 1845 N N . ASN A 1 225 ? 8.984 -9.328 2.184 1 93.56 225 ASN A N 1
ATOM 1846 C CA . ASN A 1 225 ? 9.336 -8.188 1.338 1 93.56 225 ASN A CA 1
ATOM 1847 C C . ASN A 1 225 ? 8.672 -8.289 -0.033 1 93.56 225 ASN A C 1
ATOM 1849 O O . ASN A 1 225 ? 8.703 -9.344 -0.668 1 93.56 225 ASN A O 1
ATOM 1853 N N . ARG A 1 226 ? 8.047 -7.176 -0.426 1 96.69 226 ARG A N 1
ATOM 1854 C CA . ARG A 1 226 ? 7.285 -7.199 -1.668 1 96.69 226 ARG A CA 1
ATOM 1855 C C . ARG A 1 226 ? 7.582 -5.969 -2.52 1 96.69 226 ARG A C 1
ATOM 1857 O O . ARG A 1 226 ? 7.734 -4.867 -1.992 1 96.69 226 ARG A O 1
ATOM 1864 N N . LEU A 1 227 ? 7.699 -6.211 -3.752 1 97 227 LEU A N 1
ATOM 1865 C CA . LEU A 1 227 ? 7.832 -5.141 -4.73 1 97 227 LEU A CA 1
ATOM 1866 C C . LEU A 1 227 ? 6.73 -5.223 -5.781 1 97 227 LEU A C 1
ATOM 1868 O O . LEU A 1 227 ? 6.605 -6.234 -6.477 1 97 227 LEU A O 1
ATOM 1872 N N . PHE A 1 228 ? 5.961 -4.18 -5.855 1 98.06 228 PHE A N 1
ATOM 1873 C CA . PHE A 1 228 ? 4.883 -4.082 -6.832 1 98.06 228 PHE A CA 1
ATOM 1874 C C . PHE A 1 228 ? 5.309 -3.234 -8.023 1 98.06 228 PHE A C 1
ATOM 1876 O O . PHE A 1 228 ? 5.828 -2.129 -7.855 1 98.06 228 PHE A O 1
ATOM 18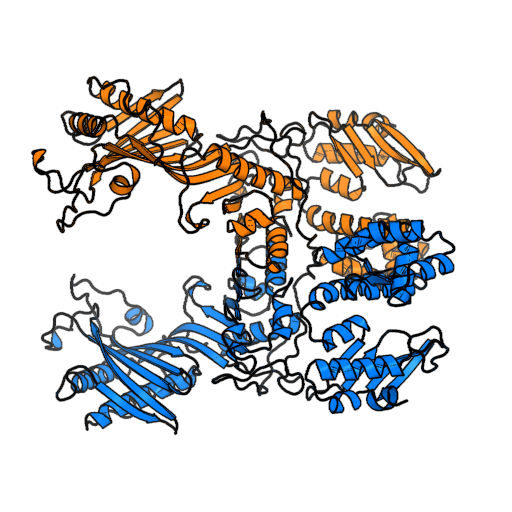83 N N . LEU A 1 229 ? 5.066 -3.754 -9.203 1 97.81 229 LEU A N 1
ATOM 1884 C CA . LEU A 1 229 ? 5.43 -3.072 -10.438 1 97.81 229 LEU A CA 1
ATOM 1885 C C . LEU A 1 229 ? 4.238 -2.994 -11.391 1 97.81 229 LEU A C 1
ATOM 1887 O O . LEU A 1 229 ? 3.535 -3.986 -11.586 1 97.81 229 LEU A O 1
ATOM 1891 N N . ASN A 1 230 ? 4.059 -1.811 -11.938 1 96.44 230 ASN A N 1
ATOM 1892 C CA . ASN A 1 230 ? 3.113 -1.732 -13.047 1 96.44 230 ASN A CA 1
ATOM 1893 C C . ASN A 1 230 ? 3.74 -2.211 -14.352 1 96.44 230 ASN A C 1
ATOM 1895 O O . ASN A 1 230 ? 4.938 -2.498 -14.398 1 96.44 230 ASN A O 1
ATOM 1899 N N . PRO A 1 231 ? 2.949 -2.359 -15.414 1 96.12 231 PRO A N 1
ATOM 1900 C CA . PRO A 1 231 ? 3.475 -2.896 -16.672 1 96.12 231 PRO A CA 1
ATOM 1901 C C . PRO A 1 231 ? 4.652 -2.086 -17.203 1 96.12 231 PRO A C 1
ATOM 1903 O O . PRO A 1 231 ? 5.645 -2.66 -17.656 1 96.12 231 PRO A O 1
ATOM 1906 N N . ALA A 1 232 ? 4.551 -0.825 -17.109 1 94.38 232 ALA A N 1
ATOM 1907 C CA . ALA A 1 232 ? 5.629 0.023 -17.609 1 94.38 232 ALA A CA 1
ATOM 1908 C C . ALA A 1 232 ? 6.926 -0.223 -16.844 1 94.38 232 ALA A C 1
ATOM 1910 O O . ALA A 1 232 ? 8.008 -0.286 -17.438 1 94.38 232 ALA A O 1
ATOM 1911 N N . SER A 1 233 ? 6.82 -0.311 -15.539 1 95.44 233 SER A N 1
ATOM 1912 C CA . SER A 1 233 ? 7.984 -0.584 -14.703 1 95.44 233 SER A CA 1
ATOM 1913 C C . SER A 1 233 ? 8.602 -1.94 -15.039 1 95.44 233 SER A C 1
ATOM 1915 O O . SER A 1 233 ? 9.82 -2.078 -15.094 1 95.44 233 SER A O 1
ATOM 1917 N N . ALA A 1 234 ? 7.738 -2.906 -15.234 1 96.12 234 ALA A N 1
ATOM 1918 C CA . ALA A 1 234 ? 8.219 -4.234 -15.609 1 96.12 234 ALA A CA 1
ATOM 1919 C C . ALA A 1 234 ? 8.984 -4.191 -16.922 1 96.12 234 ALA A C 1
ATOM 1921 O O . ALA A 1 234 ? 10.031 -4.824 -17.062 1 96.12 234 ALA A O 1
ATOM 1922 N N . ALA A 1 235 ? 8.508 -3.404 -17.828 1 92.19 235 ALA A N 1
ATOM 1923 C CA . ALA A 1 235 ? 9.109 -3.299 -19.141 1 92.19 235 ALA A CA 1
ATOM 1924 C C . ALA A 1 235 ? 10.477 -2.623 -19.062 1 92.19 235 ALA A C 1
ATOM 1926 O O . ALA A 1 235 ? 11.375 -2.924 -19.859 1 92.19 235 ALA A O 1
ATOM 1927 N N . LYS A 1 236 ? 10.609 -1.712 -18.109 1 89.81 236 LYS A N 1
ATOM 1928 C CA . LYS A 1 236 ? 11.891 -1.04 -17.922 1 89.81 236 LYS A CA 1
ATOM 1929 C C . LYS A 1 236 ? 12.961 -2.016 -17.438 1 89.81 236 LYS A C 1
ATOM 1931 O O . LYS A 1 236 ? 14.141 -1.864 -17.75 1 89.81 236 LYS A O 1
ATOM 1936 N N . LEU A 1 237 ? 12.531 -2.988 -16.688 1 90.5 237 LEU A N 1
ATOM 1937 C CA . LEU A 1 237 ? 13.453 -3.971 -16.125 1 90.5 237 LEU A CA 1
ATOM 1938 C C . LEU A 1 237 ? 13.742 -5.078 -17.141 1 90.5 237 LEU A C 1
ATOM 1940 O O . LEU A 1 237 ? 14.891 -5.512 -17.266 1 90.5 237 LEU A O 1
ATOM 1944 N N . LEU A 1 238 ? 12.688 -5.539 -17.734 1 91.88 238 LEU A N 1
ATOM 1945 C CA . LEU A 1 238 ? 12.758 -6.637 -18.688 1 91.88 238 LEU A CA 1
ATOM 1946 C C . LEU A 1 238 ? 12.078 -6.258 -20 1 91.88 238 LEU A C 1
ATOM 1948 O O . LEU A 1 238 ? 10.859 -6.383 -20.125 1 91.88 238 LEU A O 1
ATOM 1952 N N . PRO A 1 239 ? 12.93 -5.898 -20.922 1 86.44 239 PRO A N 1
ATOM 1953 C CA . PRO A 1 239 ? 12.344 -5.465 -22.203 1 86.44 239 PRO A CA 1
ATOM 1954 C C . PRO A 1 239 ? 11.406 -6.504 -22.797 1 86.44 239 PRO A C 1
ATOM 1956 O O . PRO A 1 239 ? 11.727 -7.699 -22.812 1 86.44 239 PRO A O 1
ATOM 1959 N N . GLY A 1 240 ? 10.242 -6.062 -23.25 1 88.31 240 GLY A N 1
ATOM 1960 C CA . GLY A 1 240 ? 9.266 -6.953 -23.875 1 88.31 240 GLY A CA 1
ATOM 1961 C C . GLY A 1 240 ? 8.18 -7.398 -22.906 1 88.31 240 GLY A C 1
ATOM 1962 O O . GLY A 1 240 ? 7.145 -7.918 -23.344 1 88.31 240 GLY A O 1
ATOM 1963 N N . HIS A 1 241 ? 8.422 -7.234 -21.672 1 95.75 241 HIS A N 1
ATOM 1964 C CA . HIS A 1 241 ? 7.406 -7.617 -20.703 1 95.75 241 HIS A CA 1
ATOM 1965 C C . HIS A 1 241 ? 6.234 -6.641 -20.703 1 95.75 241 HIS A C 1
ATOM 1967 O O . HIS A 1 241 ? 6.43 -5.438 -20.875 1 95.75 241 HIS A O 1
ATOM 1973 N N . THR A 1 242 ? 5.074 -7.191 -20.516 1 95.88 242 THR A N 1
ATOM 1974 C CA . THR A 1 242 ? 3.883 -6.367 -20.688 1 95.88 242 THR A CA 1
ATOM 1975 C C . THR A 1 242 ? 2.965 -6.484 -19.484 1 95.88 242 THR A C 1
ATOM 1977 O O . THR A 1 242 ? 1.939 -5.805 -19.406 1 95.88 242 THR A O 1
ATOM 1980 N N . TYR A 1 243 ? 3.271 -7.316 -18.516 1 97.81 243 TYR A N 1
ATOM 1981 C CA . TYR A 1 243 ? 2.381 -7.508 -17.375 1 97.81 243 TYR A CA 1
ATOM 1982 C C . TYR A 1 243 ? 3.006 -6.965 -16.094 1 97.81 243 TYR A C 1
ATOM 1984 O O . TYR A 1 243 ? 4.164 -7.262 -15.781 1 97.81 243 TYR A O 1
ATOM 1992 N N . GLY A 1 244 ? 2.188 -6.137 -15.383 1 97.81 244 GLY A N 1
ATOM 1993 C CA . GLY A 1 244 ? 2.57 -5.766 -14.023 1 97.81 244 GLY A CA 1
ATOM 1994 C C . GLY A 1 244 ? 2.584 -6.941 -13.07 1 97.81 244 GLY A C 1
ATOM 1995 O O . GLY A 1 244 ? 1.854 -7.918 -13.266 1 97.81 244 GLY A O 1
ATOM 1996 N N . ARG A 1 245 ? 3.346 -6.805 -12 1 98.06 245 ARG A N 1
ATOM 1997 C CA . ARG A 1 245 ? 3.545 -7.977 -11.148 1 98.06 245 ARG A CA 1
ATOM 1998 C C . ARG A 1 245 ? 3.992 -7.57 -9.75 1 98.06 245 ARG A C 1
ATOM 2000 O O . ARG A 1 245 ? 4.379 -6.422 -9.523 1 98.06 245 ARG A O 1
ATOM 2007 N N . LYS A 1 246 ? 3.902 -8.531 -8.891 1 98.44 246 LYS A N 1
ATOM 2008 C CA . LYS A 1 246 ? 4.434 -8.453 -7.535 1 98.44 246 LYS A CA 1
ATOM 2009 C C . LYS A 1 246 ? 5.547 -9.469 -7.32 1 98.44 246 LYS A C 1
ATOM 2011 O O . LYS A 1 246 ? 5.379 -10.656 -7.629 1 98.44 246 LYS A O 1
ATOM 2016 N N . PHE A 1 247 ? 6.707 -8.977 -6.953 1 97.19 247 PHE A N 1
ATOM 2017 C CA . PHE A 1 247 ? 7.809 -9.812 -6.492 1 97.19 247 PHE A CA 1
ATOM 2018 C C . PHE A 1 247 ? 7.812 -9.922 -4.973 1 97.19 247 PHE A C 1
ATOM 2020 O O . PHE A 1 247 ? 7.801 -8.906 -4.273 1 97.19 247 PHE A O 1
ATOM 2027 N N . GLU A 1 248 ? 7.848 -11.195 -4.488 1 96.38 248 GLU A N 1
ATOM 2028 C CA . GLU A 1 248 ? 7.707 -11.367 -3.047 1 96.38 248 GLU A CA 1
ATOM 2029 C C . GLU A 1 248 ? 8.719 -12.383 -2.514 1 96.38 248 GLU A C 1
ATOM 2031 O O . GLU A 1 248 ? 8.953 -13.422 -3.135 1 96.38 248 GLU A O 1
ATOM 2036 N N . ILE A 1 249 ? 9.352 -12.023 -1.492 1 94.5 249 ILE A N 1
ATOM 2037 C CA . ILE A 1 249 ? 10.148 -12.938 -0.671 1 94.5 249 ILE A CA 1
ATOM 2038 C C . ILE A 1 249 ? 9.445 -13.164 0.668 1 94.5 249 ILE A C 1
ATOM 2040 O O . ILE A 1 249 ? 9.203 -12.211 1.418 1 94.5 249 ILE A O 1
ATOM 2044 N N . TYR A 1 250 ? 9.164 -14.406 0.89 1 94.75 250 TYR A N 1
ATOM 2045 C CA . TYR A 1 250 ? 8.359 -14.695 2.066 1 94.75 250 TYR A CA 1
ATOM 2046 C C . TYR A 1 250 ? 9 -15.789 2.916 1 94.75 250 TYR A C 1
ATOM 2048 O O . TYR A 1 250 ? 9.344 -16.859 2.41 1 94.75 250 TYR A O 1
ATOM 2056 N N . GLN A 1 251 ? 9.148 -15.453 4.184 1 90.69 251 GLN A N 1
ATOM 2057 C CA . GLN A 1 251 ? 9.578 -16.422 5.184 1 90.69 251 GLN A CA 1
ATOM 2058 C C . GLN A 1 251 ? 8.672 -16.406 6.406 1 90.69 251 GLN A C 1
ATOM 2060 O O . GLN A 1 251 ? 8.055 -15.375 6.703 1 90.69 251 GLN A O 1
ATOM 2065 N N . LEU A 1 252 ? 8.688 -17.516 7.082 1 90.88 252 LEU A N 1
ATOM 2066 C CA . LEU A 1 252 ? 7.863 -17.594 8.281 1 90.88 252 LEU A CA 1
ATOM 2067 C C . LEU A 1 252 ? 8.289 -16.547 9.312 1 90.88 252 LEU A C 1
ATOM 2069 O O . LEU A 1 252 ? 9.484 -16.281 9.477 1 90.88 252 LEU A O 1
ATOM 2073 N N . LYS A 1 253 ? 7.254 -16.031 9.984 1 88.06 253 LYS A N 1
ATOM 2074 C CA . LYS A 1 253 ? 7.488 -15.023 11.016 1 88.06 253 LYS A CA 1
ATOM 2075 C C . LYS A 1 253 ? 8.383 -15.578 12.125 1 88.06 253 LYS A C 1
ATOM 2077 O O . LYS A 1 253 ? 9.219 -14.852 12.672 1 88.06 253 LYS A O 1
ATOM 2082 N N . ASP A 1 254 ? 8.148 -16.781 12.445 1 84.38 254 ASP A N 1
ATOM 2083 C CA . ASP A 1 254 ? 8.977 -17.516 13.398 1 84.38 254 ASP A CA 1
ATOM 2084 C C . ASP A 1 254 ? 9.555 -18.781 12.758 1 84.38 254 ASP A C 1
ATOM 2086 O O . ASP A 1 254 ? 9.023 -19.875 12.93 1 84.38 254 ASP A O 1
ATOM 2090 N N . PRO A 1 255 ? 10.656 -18.578 12.133 1 79.19 255 PRO A N 1
ATOM 2091 C CA . PRO A 1 255 ? 11.234 -19.719 11.43 1 79.19 255 PRO A CA 1
ATOM 2092 C C . PRO A 1 255 ? 11.625 -20.859 12.367 1 79.19 255 PRO A C 1
ATOM 2094 O O . PRO A 1 255 ? 11.664 -22.016 11.953 1 79.19 255 PRO A O 1
ATOM 2097 N N . ASP A 1 256 ? 11.828 -20.516 13.586 1 79.94 256 ASP A N 1
ATOM 2098 C CA . ASP A 1 256 ? 12.305 -21.531 14.523 1 79.94 256 ASP A CA 1
ATOM 2099 C C . ASP A 1 256 ? 11.141 -22.359 15.062 1 79.94 256 ASP A C 1
ATOM 2101 O O . ASP A 1 256 ? 11.352 -23.328 15.789 1 79.94 256 ASP A O 1
ATOM 2105 N N . ALA A 1 257 ? 9.984 -21.953 14.664 1 85.75 257 ALA A N 1
ATOM 2106 C CA . ALA A 1 257 ? 8.82 -22.734 15.055 1 85.75 257 ALA A CA 1
ATOM 2107 C C . ALA A 1 257 ? 8.797 -24.094 14.336 1 85.75 257 ALA A C 1
ATOM 2109 O O . ALA A 1 257 ? 8.055 -25 14.727 1 85.75 257 ALA A O 1
ATOM 2110 N N . VAL A 1 258 ? 9.625 -24.234 13.234 1 85.5 258 VAL A N 1
ATOM 2111 C CA . VAL A 1 258 ? 9.719 -25.484 12.492 1 85.5 258 VAL A CA 1
ATOM 2112 C C . VAL A 1 258 ? 11.164 -25.984 12.5 1 85.5 258 VAL A C 1
ATOM 2114 O O . VAL A 1 258 ? 12.086 -25.219 12.781 1 85.5 258 VAL A O 1
ATOM 2117 N N . SER A 1 259 ? 11.211 -27.219 12.266 1 86.12 259 SER A N 1
ATOM 2118 C CA . SER A 1 259 ? 12.547 -27.812 12.188 1 86.12 259 SER A CA 1
ATOM 2119 C C . SER A 1 259 ? 13.328 -27.234 11.016 1 86.12 259 SER A C 1
ATOM 2121 O O . SER A 1 259 ? 12.75 -26.859 9.992 1 86.12 259 SER A O 1
ATOM 2123 N N . LYS A 1 260 ? 14.562 -27.203 11.164 1 83 260 LYS A N 1
ATOM 2124 C CA . LYS A 1 260 ? 15.438 -26.656 10.133 1 83 260 LYS A CA 1
ATOM 2125 C C . LYS A 1 260 ? 15.383 -27.5 8.859 1 83 260 LYS A C 1
ATOM 2127 O O . LYS A 1 260 ? 15.742 -27.031 7.781 1 83 260 LYS A O 1
ATOM 2132 N N . ASP A 1 261 ? 14.883 -28.703 9.031 1 86.88 261 ASP A N 1
ATOM 2133 C CA . ASP A 1 261 ? 14.797 -29.609 7.891 1 86.88 261 ASP A CA 1
ATOM 2134 C C . ASP A 1 261 ? 13.461 -29.453 7.168 1 86.88 261 ASP A C 1
ATOM 2136 O O . ASP A 1 261 ? 13.297 -29.953 6.055 1 86.88 261 ASP A O 1
ATOM 2140 N N . HIS A 1 262 ? 12.656 -28.844 7.855 1 91.69 262 HIS A N 1
ATOM 2141 C CA . HIS A 1 262 ? 11.367 -28.609 7.215 1 91.69 262 HIS A CA 1
ATOM 2142 C C . HIS A 1 262 ? 11.477 -27.578 6.094 1 91.69 262 HIS A C 1
ATOM 2144 O O . HIS A 1 262 ? 12.125 -26.547 6.258 1 91.69 262 HIS A O 1
ATOM 2150 N N . PRO A 1 263 ? 10.844 -27.844 4.977 1 92.56 263 PRO A N 1
ATOM 2151 C CA . PRO A 1 263 ? 10.961 -26.922 3.848 1 92.56 263 PRO A CA 1
ATOM 2152 C C . PRO A 1 263 ? 10.5 -25.5 4.191 1 92.56 263 PRO A C 1
ATOM 2154 O O . PRO A 1 263 ? 11.07 -24.531 3.688 1 92.56 263 PRO A O 1
ATOM 2157 N N . SER A 1 264 ? 9.547 -25.344 5.055 1 91.12 264 SER A N 1
ATOM 2158 C CA . SER A 1 264 ? 8.984 -24.031 5.367 1 91.12 264 SER A CA 1
ATOM 2159 C C . SER A 1 264 ? 9.961 -23.188 6.172 1 91.12 264 SER A C 1
ATOM 2161 O O . SER A 1 264 ? 9.742 -21.984 6.355 1 91.12 264 SER A O 1
ATOM 2163 N N . TYR A 1 265 ? 10.984 -23.844 6.676 1 91.62 265 TYR A N 1
ATOM 2164 C CA . TYR A 1 265 ? 12.062 -23.094 7.312 1 91.62 265 TYR A CA 1
ATOM 2165 C C . TYR A 1 265 ? 12.742 -22.172 6.316 1 91.62 265 TYR A C 1
ATOM 2167 O O . TYR A 1 265 ? 13.297 -21.141 6.699 1 91.62 265 TYR A O 1
ATOM 2175 N N . HIS A 1 266 ? 12.656 -22.5 5.07 1 93.31 266 HIS A N 1
ATOM 2176 C CA . HIS A 1 266 ? 13.297 -21.766 3.994 1 93.31 266 HIS A CA 1
ATOM 2177 C C . HIS A 1 266 ? 12.289 -20.906 3.236 1 93.31 266 HIS A C 1
ATOM 2179 O O . HIS A 1 266 ? 11.148 -21.312 3.041 1 93.31 266 HIS A O 1
ATOM 2185 N N . PRO A 1 267 ? 12.711 -19.719 2.828 1 94.44 267 PRO A N 1
ATOM 2186 C CA . PRO A 1 267 ? 11.781 -18.781 2.215 1 94.44 267 PRO A CA 1
ATOM 2187 C C . PRO A 1 267 ? 11.383 -19.172 0.796 1 94.44 267 PRO A C 1
ATOM 2189 O O . PRO A 1 267 ? 12.117 -19.906 0.124 1 94.44 267 PRO A O 1
ATOM 2192 N N . LYS A 1 268 ? 10.203 -18.656 0.388 1 96.06 268 LYS A N 1
ATOM 2193 C CA . LYS A 1 268 ? 9.758 -18.688 -1.001 1 96.06 268 LYS A CA 1
ATOM 2194 C C . LYS A 1 268 ? 10.047 -17.375 -1.71 1 96.06 268 LYS A C 1
ATOM 2196 O O . LYS A 1 268 ? 9.922 -16.297 -1.112 1 96.06 268 LYS A O 1
ATOM 2201 N N . VAL A 1 269 ? 10.492 -17.5 -2.891 1 97 269 VAL A N 1
ATOM 2202 C CA . VAL A 1 269 ? 10.578 -16.359 -3.807 1 97 269 VAL A CA 1
ATOM 2203 C C . VAL A 1 269 ? 9.5 -16.5 -4.887 1 97 269 VAL A C 1
ATOM 2205 O O . VAL A 1 269 ? 9.477 -17.484 -5.629 1 97 269 VAL A O 1
ATOM 2208 N N . GLU A 1 270 ? 8.648 -15.438 -4.906 1 98 270 GLU A N 1
ATOM 2209 C CA . GLU A 1 270 ? 7.43 -15.586 -5.699 1 98 270 GLU A CA 1
ATOM 2210 C C . GLU A 1 270 ? 7.207 -14.375 -6.602 1 98 270 GLU A C 1
ATOM 2212 O O . GLU A 1 270 ? 7.602 -13.258 -6.262 1 98 270 GLU A O 1
ATOM 2217 N N . VAL A 1 271 ? 6.602 -14.648 -7.73 1 98.69 271 VAL A N 1
ATOM 2218 C CA . VAL A 1 271 ? 6.145 -13.594 -8.625 1 98.69 271 VAL A CA 1
ATOM 2219 C C . VAL A 1 271 ? 4.672 -13.805 -8.969 1 98.69 271 VAL A C 1
ATOM 2221 O O . VAL A 1 271 ? 4.277 -14.898 -9.383 1 98.69 271 VAL A O 1
ATOM 2224 N N . LEU A 1 272 ? 3.91 -12.789 -8.742 1 98.81 272 LEU A N 1
ATOM 2225 C CA . LEU A 1 272 ? 2.471 -12.812 -8.984 1 98.81 272 LEU A CA 1
ATOM 2226 C C . LEU A 1 272 ? 2.082 -11.789 -10.047 1 98.81 272 LEU A C 1
ATOM 2228 O O . LEU A 1 272 ? 2.438 -10.617 -9.938 1 98.81 272 LEU A O 1
ATOM 2232 N N . VAL A 1 273 ? 1.466 -12.242 -11.07 1 98.69 273 VAL A N 1
ATOM 2233 C CA . VAL A 1 273 ? 0.765 -11.352 -11.984 1 98.69 273 VAL A CA 1
ATOM 2234 C C . VAL A 1 273 ? -0.715 -11.289 -11.609 1 98.69 273 VAL A C 1
ATOM 2236 O O . VAL A 1 273 ? -1.364 -12.32 -11.445 1 98.69 273 VAL A O 1
ATOM 2239 N N . ASN A 1 274 ? -1.195 -10.109 -11.422 1 98.25 274 ASN A N 1
ATOM 2240 C CA . ASN A 1 274 ? -2.574 -9.891 -10.992 1 98.25 274 ASN A CA 1
ATOM 2241 C C . ASN A 1 274 ? -3.197 -8.695 -11.703 1 98.25 274 ASN A C 1
ATOM 2243 O O . ASN A 1 274 ? -2.506 -7.723 -12.016 1 98.25 274 ASN A O 1
ATOM 2247 N N . LYS A 1 275 ? -4.484 -8.781 -11.883 1 97.31 275 LYS A N 1
ATOM 2248 C CA . LYS A 1 275 ? -5.176 -7.719 -12.609 1 97.31 275 LYS A CA 1
ATOM 2249 C C . LYS A 1 275 ? -5.047 -6.387 -11.875 1 97.31 275 LYS A C 1
ATOM 2251 O O . LYS A 1 275 ? -5.035 -5.324 -12.5 1 97.31 275 LYS A O 1
ATOM 2256 N N . SER A 1 276 ? -4.895 -6.465 -10.555 1 95.38 276 SER A N 1
ATOM 2257 C CA . SER A 1 276 ? -4.789 -5.238 -9.766 1 95.38 276 SER A CA 1
ATOM 2258 C C . SER A 1 276 ? -3.559 -4.43 -10.172 1 95.38 276 SER A C 1
ATOM 2260 O O . SER A 1 276 ? -3.551 -3.205 -10.047 1 95.38 276 SER A O 1
ATOM 2262 N N . MET A 1 277 ? -2.549 -5.02 -10.664 1 95.69 277 MET A N 1
ATOM 2263 C CA . MET A 1 277 ? -1.329 -4.332 -11.086 1 95.69 277 MET A CA 1
ATOM 2264 C C . MET A 1 277 ? -1.362 -4.035 -12.586 1 95.69 277 MET A C 1
ATOM 2266 O O . MET A 1 277 ? -0.402 -3.494 -13.133 1 95.69 277 MET A O 1
ATOM 2270 N N . ASN A 1 278 ? -2.416 -4.398 -13.164 1 96.06 278 ASN A N 1
ATOM 2271 C CA . ASN A 1 278 ? -2.572 -4.242 -14.602 1 96.06 278 ASN A CA 1
ATOM 2272 C C . ASN A 1 278 ? -3.822 -3.441 -14.953 1 96.06 278 ASN A C 1
ATOM 2274 O O . ASN A 1 278 ? -4.613 -3.85 -15.805 1 96.06 278 ASN A O 1
ATOM 2278 N N . ASP A 1 279 ? -4.047 -2.395 -14.211 1 91.81 279 ASP A N 1
ATOM 2279 C CA . ASP A 1 279 ? -5.133 -1.441 -14.414 1 91.81 279 ASP A CA 1
ATOM 2280 C C . ASP A 1 279 ? -6.492 -2.131 -14.328 1 91.81 279 ASP A C 1
ATOM 2282 O O . ASP A 1 279 ? -7.41 -1.802 -15.078 1 91.81 279 ASP A O 1
ATOM 2286 N N . GLY A 1 280 ? -6.531 -3.137 -13.602 1 93.81 280 GLY A N 1
ATOM 2287 C CA . GLY A 1 280 ? -7.781 -3.842 -13.383 1 93.81 280 GLY A CA 1
ATOM 2288 C C . GLY A 1 280 ? -8.164 -4.754 -14.531 1 93.81 280 GLY A C 1
ATOM 2289 O O . GLY A 1 280 ? -9.281 -5.281 -14.57 1 93.81 280 GLY A O 1
ATOM 2290 N N . GLU A 1 281 ? -7.293 -4.98 -15.352 1 94.31 281 GLU A N 1
ATOM 2291 C CA . GLU A 1 281 ? -7.613 -5.762 -16.547 1 94.31 281 GLU A CA 1
ATOM 2292 C C . GLU A 1 281 ? -7.102 -7.195 -16.422 1 94.31 281 GLU A C 1
ATOM 2294 O O . GLU A 1 281 ? -5.934 -7.418 -16.078 1 94.31 281 GLU A O 1
ATOM 2299 N N . ALA A 1 282 ? -7.984 -8.086 -16.734 1 96.56 282 ALA A N 1
ATOM 2300 C CA . ALA A 1 282 ? -7.621 -9.5 -16.859 1 96.56 282 ALA A CA 1
ATOM 2301 C C . ALA A 1 282 ? -7.02 -9.797 -18.234 1 96.56 282 ALA A C 1
ATOM 2303 O O . ALA A 1 282 ? -6.996 -8.93 -19.109 1 96.56 282 ALA A O 1
ATOM 2304 N N . TRP A 1 283 ? -6.375 -10.961 -18.344 1 97.12 283 TRP A N 1
ATOM 2305 C CA . TRP A 1 283 ? -5.82 -11.344 -19.641 1 97.12 283 TRP A CA 1
ATOM 2306 C C . TRP A 1 283 ? -6.461 -12.625 -20.141 1 97.12 283 TRP A C 1
ATOM 2308 O O . TRP A 1 283 ? -7.129 -13.336 -19.391 1 97.12 283 TRP A O 1
ATOM 2318 N N . ALA A 1 284 ? -6.301 -12.859 -21.453 1 97.44 284 ALA A N 1
ATOM 2319 C CA . ALA A 1 284 ? -6.938 -14.008 -22.094 1 97.44 284 ALA A CA 1
ATOM 2320 C C . ALA A 1 284 ? -6.309 -15.312 -21.609 1 97.44 284 ALA A C 1
ATOM 2322 O O . ALA A 1 284 ? -5.094 -15.398 -21.438 1 97.44 284 ALA A O 1
ATOM 2323 N N . TRP A 1 285 ? -7.148 -16.344 -21.484 1 97.75 285 TRP A N 1
ATOM 2324 C CA . TRP A 1 285 ? -6.664 -17.688 -21.188 1 97.75 285 TRP A CA 1
ATOM 2325 C C . TRP A 1 285 ? -5.629 -18.125 -22.219 1 97.75 285 TRP A C 1
ATOM 2327 O O . TRP A 1 285 ? -4.66 -18.812 -21.875 1 97.75 285 TRP A O 1
ATOM 2337 N N . ALA A 1 286 ? -5.805 -17.688 -23.375 1 96.75 286 ALA A N 1
ATOM 2338 C CA . ALA A 1 286 ? -4.914 -18.062 -24.469 1 96.75 286 ALA A CA 1
ATOM 2339 C C . ALA A 1 286 ? -3.506 -17.531 -24.234 1 96.75 286 ALA A C 1
ATOM 2341 O O . ALA A 1 286 ? -2.535 -18.047 -24.797 1 96.75 286 ALA A O 1
ATOM 2342 N N . ASP A 1 287 ? -3.377 -16.5 -23.391 1 97 287 ASP A N 1
ATOM 2343 C CA . ASP A 1 287 ? -2.09 -15.852 -23.156 1 97 287 ASP A CA 1
ATOM 2344 C C . ASP A 1 287 ? -1.376 -16.469 -21.953 1 97 287 ASP A C 1
ATOM 2346 O O . ASP A 1 287 ? -0.342 -15.961 -21.516 1 97 287 ASP A O 1
ATOM 2350 N N . ARG A 1 288 ? -1.855 -17.578 -21.453 1 97.44 288 ARG A N 1
ATOM 2351 C CA . ARG A 1 288 ? -1.353 -18.156 -20.219 1 97.44 288 ARG A CA 1
ATOM 2352 C C . ARG A 1 288 ? 0.122 -18.531 -20.344 1 97.44 288 ARG A C 1
ATOM 2354 O O . ARG A 1 288 ? 0.881 -18.406 -19.375 1 97.44 288 ARG A O 1
ATOM 2361 N N . HIS A 1 289 ? 0.512 -18.938 -21.484 1 96.38 289 HIS A N 1
ATOM 2362 C CA . HIS A 1 289 ? 1.903 -19.328 -21.672 1 96.38 289 HIS A CA 1
ATOM 2363 C C . HIS A 1 289 ? 2.824 -18.109 -21.688 1 96.38 289 HIS A C 1
ATOM 2365 O O . HIS A 1 289 ? 3.938 -18.156 -21.156 1 96.38 289 HIS A O 1
ATOM 2371 N N . ALA A 1 290 ? 2.395 -17.062 -22.312 1 96.31 290 ALA A N 1
ATOM 2372 C CA . ALA A 1 290 ? 3.172 -15.82 -22.312 1 96.31 290 ALA A CA 1
ATOM 2373 C C . ALA A 1 290 ? 3.318 -15.266 -20.906 1 96.31 290 ALA A C 1
ATOM 2375 O O . ALA A 1 290 ? 4.395 -14.789 -20.531 1 96.31 290 ALA A O 1
ATOM 2376 N N . VAL A 1 291 ? 2.262 -15.336 -20.156 1 97.94 291 VAL A N 1
ATOM 2377 C CA . VAL A 1 291 ? 2.285 -14.867 -18.781 1 97.94 291 VAL A CA 1
ATOM 2378 C C . VAL A 1 291 ? 3.24 -15.727 -17.953 1 97.94 291 VAL A C 1
ATOM 2380 O O . VAL A 1 291 ? 4.027 -15.203 -17.156 1 97.94 291 VAL A O 1
ATOM 2383 N N . THR A 1 292 ? 3.174 -17.016 -18.172 1 97.81 292 THR A N 1
ATOM 2384 C CA . THR A 1 292 ? 4.078 -17.922 -17.484 1 97.81 292 THR A CA 1
ATOM 2385 C C . THR A 1 292 ? 5.535 -17.547 -17.75 1 97.81 292 THR A C 1
ATOM 2387 O O . THR A 1 292 ? 6.344 -17.469 -16.828 1 97.81 292 THR A O 1
ATOM 2390 N N . LYS A 1 293 ? 5.793 -17.312 -18.953 1 96.81 293 LYS A N 1
ATOM 2391 C CA . LYS A 1 293 ? 7.152 -16.953 -19.359 1 96.81 293 LYS A CA 1
ATOM 2392 C C . LYS A 1 293 ? 7.621 -15.68 -18.656 1 96.81 293 LYS A C 1
ATOM 2394 O O . LYS A 1 293 ? 8.742 -15.625 -18.156 1 96.81 293 LYS A O 1
ATOM 2399 N N . GLN A 1 294 ? 6.801 -14.734 -18.641 1 97.94 294 GLN A N 1
ATOM 2400 C CA . GLN A 1 294 ? 7.184 -13.461 -18.016 1 97.94 294 GLN A CA 1
ATOM 2401 C C . GLN A 1 294 ? 7.387 -13.617 -16.516 1 97.94 294 GLN A C 1
ATOM 2403 O O . GLN A 1 294 ? 8.289 -13.008 -15.945 1 97.94 294 GLN A O 1
ATOM 2408 N N . ILE A 1 295 ? 6.543 -14.43 -15.875 1 98.56 295 ILE A N 1
ATOM 2409 C CA . ILE A 1 295 ? 6.703 -14.703 -14.453 1 98.56 295 ILE A CA 1
ATOM 2410 C C . ILE A 1 295 ? 8.055 -15.367 -14.203 1 98.56 295 ILE A C 1
ATOM 2412 O O . ILE A 1 295 ? 8.82 -14.93 -13.352 1 98.56 295 ILE A O 1
ATOM 2416 N N . GLU A 1 296 ? 8.312 -16.328 -14.969 1 98.12 296 GLU A N 1
ATOM 2417 C CA . GLU A 1 296 ? 9.516 -17.125 -14.773 1 98.12 296 GLU A CA 1
ATOM 2418 C C . GLU A 1 296 ? 10.773 -16.328 -15.102 1 98.12 296 GLU A C 1
ATOM 2420 O O . GLU A 1 296 ? 11.781 -16.422 -14.398 1 98.12 296 GLU A O 1
ATOM 2425 N N . GLU A 1 297 ? 10.719 -15.539 -16.141 1 97.44 297 GLU A N 1
ATOM 2426 C CA . GLU A 1 297 ? 11.844 -14.68 -16.469 1 97.44 297 GLU A CA 1
ATOM 2427 C C . GLU A 1 297 ? 12.109 -13.672 -15.359 1 97.44 297 GLU A C 1
ATOM 2429 O O . GLU A 1 297 ? 13.266 -13.398 -15.023 1 97.44 297 GLU A O 1
ATOM 2434 N N . THR A 1 298 ? 11.078 -13.141 -14.859 1 97.88 298 THR A N 1
ATOM 2435 C CA . THR A 1 298 ? 11.25 -12.188 -13.766 1 97.88 298 THR A CA 1
ATOM 2436 C C . THR A 1 298 ? 11.93 -12.852 -12.57 1 97.88 298 THR A C 1
ATOM 2438 O O . THR A 1 298 ? 12.898 -12.32 -12.031 1 97.88 298 THR A O 1
ATOM 2441 N N . LEU A 1 299 ? 11.375 -13.953 -12.211 1 97.94 299 LEU A N 1
ATOM 2442 C CA . LEU A 1 299 ? 11.852 -14.688 -11.047 1 97.94 299 LEU A CA 1
ATOM 2443 C C . LEU A 1 299 ? 13.312 -15.086 -11.211 1 97.94 299 LEU A C 1
ATOM 2445 O O . LEU A 1 299 ? 14.148 -14.781 -10.359 1 97.94 299 LEU A O 1
ATOM 2449 N N . LEU A 1 300 ? 13.633 -15.664 -12.289 1 97 300 LEU A N 1
ATOM 2450 C CA . LEU A 1 300 ? 14.977 -16.203 -12.5 1 97 300 LEU A CA 1
ATOM 2451 C C . LEU A 1 300 ? 15.977 -15.086 -12.75 1 97 300 LEU A C 1
ATOM 2453 O O . LEU A 1 300 ? 17.141 -15.18 -12.336 1 97 300 LEU A O 1
ATOM 2457 N N . ASN A 1 301 ? 15.586 -14.039 -13.438 1 94.44 301 ASN A N 1
ATOM 2458 C CA . ASN A 1 301 ? 16.5 -12.906 -13.617 1 94.44 301 ASN A CA 1
ATOM 2459 C C . ASN A 1 301 ? 16.797 -12.219 -12.289 1 94.44 301 ASN A C 1
ATOM 2461 O O . ASN A 1 301 ? 17.938 -11.812 -12.039 1 94.44 301 ASN A O 1
ATOM 2465 N N . ALA A 1 302 ? 15.812 -12.086 -11.469 1 94.69 302 ALA A N 1
ATOM 2466 C CA . ALA A 1 302 ? 16.031 -11.477 -10.164 1 94.69 302 ALA A CA 1
ATOM 2467 C C . ALA A 1 302 ? 17.078 -12.258 -9.367 1 94.69 302 ALA A C 1
ATOM 2469 O O . ALA A 1 302 ? 17.953 -11.672 -8.734 1 94.69 302 ALA A O 1
ATOM 2470 N N . LEU A 1 303 ? 16.938 -13.578 -9.398 1 94.25 303 LEU A N 1
ATOM 2471 C CA . LEU A 1 303 ? 17.922 -14.414 -8.727 1 94.25 303 LEU A CA 1
ATOM 2472 C C . LEU A 1 303 ? 19.281 -14.273 -9.383 1 94.25 303 LEU A C 1
ATOM 2474 O O . LEU A 1 303 ? 20.297 -14.141 -8.688 1 94.25 303 LEU A O 1
ATOM 2478 N N . HIS A 1 304 ? 19.25 -14.211 -10.625 1 90.31 304 HIS A N 1
ATOM 2479 C CA . HIS A 1 304 ? 20.484 -14.078 -11.398 1 90.31 304 HIS A CA 1
ATOM 2480 C C . HIS A 1 304 ? 21.188 -12.758 -11.086 1 90.31 304 HIS A C 1
ATOM 2482 O O . HIS A 1 304 ? 22.406 -12.727 -10.938 1 90.31 304 HIS A O 1
ATOM 2488 N N . TRP A 1 305 ? 20.391 -11.758 -11.008 1 85.81 305 TRP A N 1
ATOM 2489 C CA . TRP A 1 305 ? 20.938 -10.43 -10.742 1 85.81 305 TRP A CA 1
ATOM 2490 C C . TRP A 1 305 ? 21.609 -10.391 -9.375 1 85.81 305 TRP A C 1
ATOM 2492 O O . TRP A 1 305 ? 22.484 -9.555 -9.133 1 85.81 305 TRP A O 1
ATOM 2502 N N . GLU A 1 306 ? 21.25 -11.297 -8.461 1 83.88 306 GLU A N 1
ATOM 2503 C CA . GLU A 1 306 ? 21.828 -11.352 -7.125 1 83.88 306 GLU A CA 1
ATOM 2504 C C . GLU A 1 306 ? 22.891 -12.445 -7.031 1 83.88 306 GLU A C 1
ATOM 2506 O O . GLU A 1 306 ? 23.25 -12.867 -5.934 1 83.88 306 GLU A O 1
ATOM 2511 N N . ASP A 1 307 ? 23.266 -12.961 -8.094 1 79.56 307 ASP A N 1
ATOM 2512 C CA . ASP A 1 307 ? 24.297 -13.984 -8.219 1 79.56 307 ASP A CA 1
ATOM 2513 C C . ASP A 1 307 ? 23.906 -15.258 -7.484 1 79.56 307 ASP A C 1
ATOM 2515 O O . ASP A 1 307 ? 24.734 -15.914 -6.859 1 79.56 307 ASP A O 1
ATOM 2519 N N . ILE A 1 308 ? 22.703 -15.555 -7.48 1 87.94 308 ILE A N 1
ATOM 2520 C CA . ILE A 1 308 ? 22.219 -16.828 -6.965 1 87.94 308 ILE A CA 1
ATOM 2521 C C . ILE A 1 308 ? 22.203 -17.859 -8.086 1 87.94 308 ILE A C 1
ATOM 2523 O O . ILE A 1 308 ? 21.609 -17.641 -9.141 1 87.94 308 ILE A O 1
ATOM 2527 N N . PRO A 1 309 ? 22.875 -18.969 -7.816 1 89.31 309 PRO A N 1
ATOM 2528 C CA . PRO A 1 309 ? 22.875 -19.984 -8.867 1 89.31 309 PRO A CA 1
ATOM 2529 C C . PRO A 1 309 ? 21.469 -20.422 -9.273 1 89.31 309 PRO A C 1
ATOM 2531 O O . PRO A 1 309 ? 20.594 -20.594 -8.414 1 89.31 309 PRO A O 1
ATOM 2534 N N . LEU A 1 310 ? 21.297 -20.656 -10.586 1 93.69 310 LEU A N 1
ATOM 2535 C CA . LEU A 1 310 ? 19.969 -20.984 -11.078 1 93.69 310 LEU A CA 1
ATOM 2536 C C . LEU A 1 310 ? 19.781 -22.484 -11.203 1 93.69 310 LEU A C 1
ATOM 2538 O O . LEU A 1 310 ? 18.656 -22.984 -11.281 1 93.69 310 LEU A O 1
ATOM 2542 N N . GLY A 1 311 ? 20.891 -23.188 -11.266 1 91.06 311 GLY A N 1
ATOM 2543 C CA . GLY A 1 311 ? 20.781 -24.641 -11.375 1 91.06 311 GLY A CA 1
ATOM 2544 C C . GLY A 1 311 ? 20.469 -25.312 -10.062 1 91.06 311 GLY A C 1
ATOM 2545 O O . GLY A 1 311 ? 21.016 -24.953 -9.023 1 91.06 311 GLY A O 1
ATOM 2546 N N . PRO A 1 312 ? 19.5 -26.203 -10.086 1 89.25 312 PRO A N 1
ATOM 2547 C CA . PRO A 1 312 ? 19.156 -26.859 -8.828 1 89.25 312 PRO A CA 1
ATOM 2548 C C . PRO A 1 312 ? 20.203 -27.891 -8.398 1 89.25 312 PRO A C 1
ATOM 2550 O O . PRO A 1 312 ? 20.219 -28.312 -7.238 1 89.25 312 PRO A O 1
ATOM 2553 N N . ASP A 1 313 ? 21.016 -28.375 -9.32 1 77.69 313 ASP A N 1
ATOM 2554 C CA . ASP A 1 313 ? 21.938 -29.453 -9.031 1 77.69 313 ASP A CA 1
ATOM 2555 C C . ASP A 1 313 ? 23.25 -28.922 -8.461 1 77.69 313 ASP A C 1
ATOM 2557 O O . ASP A 1 313 ? 23.828 -27.969 -9.008 1 77.69 313 ASP A O 1
ATOM 2561 N N . GLY A 1 314 ? 23.672 -29.406 -7.344 1 62.06 314 GLY A N 1
ATOM 2562 C CA . GLY A 1 314 ? 25.047 -29.266 -6.898 1 62.06 314 GLY A CA 1
ATOM 2563 C C . GLY A 1 314 ? 25.25 -28.078 -5.984 1 62.06 314 GLY A C 1
ATOM 2564 O O . GLY A 1 314 ? 26.281 -27.969 -5.316 1 62.06 314 GLY A O 1
ATOM 2565 N N . ASN A 1 315 ? 24.281 -27.031 -5.887 1 66.81 315 ASN A N 1
ATOM 2566 C CA . ASN A 1 315 ? 24.625 -25.828 -5.145 1 66.81 315 ASN A CA 1
ATOM 2567 C C . ASN A 1 315 ? 23.812 -25.719 -3.848 1 66.81 315 ASN A C 1
ATOM 2569 O O . ASN A 1 315 ? 24.094 -24.859 -3.016 1 66.81 315 ASN A O 1
ATOM 2573 N N . GLY A 1 316 ? 22.938 -26.609 -3.664 1 84 316 GLY A N 1
ATOM 2574 C CA . GLY A 1 316 ? 22.141 -26.609 -2.443 1 84 316 GLY A CA 1
ATOM 2575 C C . GLY A 1 316 ? 21.328 -25.344 -2.258 1 84 316 GLY A C 1
ATOM 2576 O O . GLY A 1 316 ? 21.062 -24.922 -1.127 1 84 316 GLY A O 1
ATOM 2577 N N . VAL A 1 317 ? 21.047 -24.656 -3.303 1 91.12 317 VAL A N 1
ATOM 2578 C CA . VAL A 1 317 ? 20.328 -23.391 -3.236 1 91.12 317 VAL A CA 1
ATOM 2579 C C . VAL A 1 317 ? 18.844 -23.656 -3.037 1 91.12 317 VAL A C 1
ATOM 2581 O O . VAL A 1 317 ? 18.188 -23.016 -2.213 1 91.12 317 VAL A O 1
ATOM 2584 N N . TYR A 1 318 ? 18.359 -24.625 -3.67 1 96.62 318 TYR A N 1
ATOM 2585 C CA . TYR A 1 318 ? 16.922 -24.828 -3.744 1 96.62 318 TYR A CA 1
ATOM 2586 C C . TYR A 1 318 ? 16.484 -25.969 -2.82 1 96.62 318 TYR A C 1
ATOM 2588 O O . TYR A 1 318 ? 17.203 -26.969 -2.672 1 96.62 318 TYR A O 1
ATOM 2596 N N . VAL A 1 319 ? 15.383 -25.828 -2.207 1 95.31 319 VAL A N 1
ATOM 2597 C CA . VAL A 1 319 ? 14.82 -26.797 -1.278 1 95.31 319 VAL A CA 1
ATOM 2598 C C . VAL A 1 319 ? 13.469 -27.297 -1.801 1 95.31 319 VAL A C 1
ATOM 2600 O O . VAL A 1 319 ? 12.539 -26.5 -1.979 1 95.31 319 VAL A O 1
ATOM 2603 N N . ALA A 1 320 ? 13.438 -28.562 -2.012 1 95.06 320 ALA A N 1
ATOM 2604 C CA . ALA A 1 320 ? 12.18 -29.156 -2.469 1 95.06 320 ALA A CA 1
ATOM 2605 C C . ALA A 1 320 ? 11.125 -29.109 -1.371 1 95.06 320 ALA A C 1
ATOM 2607 O O . ALA A 1 320 ? 11.453 -29.125 -0.183 1 95.06 320 ALA A O 1
ATOM 2608 N N . ASP A 1 321 ? 9.891 -28.984 -1.801 1 94.5 321 ASP A N 1
ATOM 2609 C CA . ASP A 1 321 ? 8.75 -29.109 -0.894 1 94.5 321 ASP A CA 1
ATOM 2610 C C . ASP A 1 321 ? 7.648 -29.969 -1.509 1 94.5 321 ASP A C 1
ATOM 2612 O O . ASP A 1 321 ? 7.914 -30.797 -2.395 1 94.5 321 ASP A O 1
ATOM 2616 N N . ASP A 1 322 ? 6.457 -29.875 -0.957 1 91.94 322 ASP A N 1
ATOM 2617 C CA . ASP A 1 322 ? 5.383 -30.75 -1.402 1 91.94 322 ASP A CA 1
ATOM 2618 C C . ASP A 1 322 ? 5.039 -30.5 -2.869 1 91.94 322 ASP A C 1
ATOM 2620 O O . ASP A 1 322 ? 4.523 -31.391 -3.551 1 91.94 322 ASP A O 1
ATOM 2624 N N . HIS A 1 323 ? 5.383 -29.359 -3.322 1 94.44 323 HIS A N 1
ATOM 2625 C CA . HIS A 1 323 ? 4.93 -29.016 -4.664 1 94.44 323 HIS A CA 1
ATOM 2626 C C . HIS A 1 323 ? 6.098 -28.594 -5.547 1 94.44 323 HIS A C 1
ATOM 2628 O O . HIS A 1 323 ? 6.035 -28.719 -6.773 1 94.44 323 HIS A O 1
ATOM 2634 N N . PHE A 1 324 ? 7.043 -28.094 -5.008 1 96.44 324 PHE A N 1
ATOM 2635 C CA . PHE A 1 324 ? 8.25 -27.656 -5.707 1 96.44 324 PHE A CA 1
ATOM 2636 C C . PHE A 1 324 ? 9.305 -28.75 -5.676 1 96.44 324 PHE A C 1
ATOM 2638 O O . PHE A 1 324 ? 9.836 -29.094 -4.613 1 96.44 324 PHE A O 1
ATOM 2645 N N . ASP A 1 325 ? 9.766 -29.203 -6.855 1 94.56 325 ASP A N 1
ATOM 2646 C CA . ASP A 1 325 ? 10.617 -30.375 -6.941 1 94.56 325 ASP A CA 1
ATOM 2647 C C . ASP A 1 325 ? 12.094 -30 -6.965 1 94.56 325 ASP A C 1
ATOM 2649 O O . ASP A 1 325 ? 12.969 -30.844 -6.75 1 94.56 325 ASP A O 1
ATOM 2653 N N . ALA A 1 326 ? 12.359 -28.797 -7.203 1 95.69 326 ALA A N 1
ATOM 2654 C CA . ALA A 1 326 ? 13.734 -28.328 -7.297 1 95.69 326 ALA A CA 1
ATOM 2655 C C . ALA A 1 326 ? 14.516 -29.109 -8.352 1 95.69 326 ALA A C 1
ATOM 2657 O O . ALA A 1 326 ? 15.609 -29.609 -8.086 1 95.69 326 ALA A O 1
ATOM 2658 N N . VAL A 1 327 ? 13.984 -29.172 -9.523 1 95.25 327 VAL A N 1
ATOM 2659 C CA . VAL A 1 327 ? 14.609 -29.875 -10.633 1 95.25 327 VAL A CA 1
ATOM 2660 C C . VAL A 1 327 ? 14.906 -28.891 -11.766 1 95.25 327 VAL A C 1
ATOM 2662 O O . VAL A 1 327 ? 14.406 -27.766 -11.766 1 95.25 327 VAL A O 1
ATOM 2665 N N . ALA A 1 328 ? 15.719 -29.359 -12.633 1 94.38 328 ALA A N 1
ATOM 2666 C CA . ALA A 1 328 ? 16.094 -28.516 -13.766 1 94.38 328 ALA A CA 1
ATOM 2667 C C . ALA A 1 328 ? 14.93 -28.391 -14.758 1 94.38 328 ALA A C 1
ATOM 2669 O O . ALA A 1 328 ? 14.227 -29.359 -15.023 1 94.38 328 ALA A O 1
ATOM 2670 N N . ARG A 1 329 ? 14.828 -27.25 -15.266 1 94.75 329 ARG A N 1
ATOM 2671 C CA . ARG A 1 329 ? 13.789 -27.047 -16.266 1 94.75 329 ARG A CA 1
ATOM 2672 C C . ARG A 1 329 ? 14.227 -27.578 -17.625 1 94.75 329 ARG A C 1
ATOM 2674 O O . ARG A 1 329 ? 15.43 -27.672 -17.906 1 94.75 329 ARG A O 1
ATOM 2681 N N . GLU A 1 330 ? 13.297 -27.859 -18.391 1 91.06 330 GLU A N 1
ATOM 2682 C CA . GLU A 1 330 ? 13.562 -28.406 -19.719 1 91.06 330 GLU A CA 1
ATOM 2683 C C . GLU A 1 330 ? 14.047 -27.312 -20.672 1 91.06 330 GLU A C 1
ATOM 2685 O O . GLU A 1 330 ? 15.023 -27.516 -21.391 1 91.06 330 GLU A O 1
ATOM 2690 N N . LYS A 1 331 ? 13.289 -26.172 -20.672 1 90.69 331 LYS A N 1
ATOM 2691 C CA . LYS A 1 331 ? 13.625 -25.047 -21.547 1 90.69 331 LYS A CA 1
ATOM 2692 C C . LYS A 1 331 ? 14.031 -23.828 -20.734 1 90.69 331 LYS A C 1
ATOM 2694 O O . LYS A 1 331 ? 13.242 -23.312 -19.922 1 90.69 331 LYS A O 1
ATOM 2699 N N . PRO A 1 332 ? 15.227 -23.375 -20.938 1 91.75 332 PRO A N 1
ATOM 2700 C CA . PRO A 1 332 ? 15.672 -22.188 -20.188 1 91.75 332 PRO A CA 1
ATOM 2701 C C . PRO A 1 332 ? 14.938 -20.922 -20.594 1 91.75 332 PRO A C 1
ATOM 2703 O O . PRO A 1 332 ? 14.43 -20.828 -21.719 1 91.75 332 PRO A O 1
ATOM 2706 N N . VAL A 1 333 ? 14.852 -20.031 -19.688 1 93.5 333 VAL A N 1
ATOM 2707 C CA . VAL A 1 333 ? 14.32 -18.719 -20.016 1 93.5 333 VAL A CA 1
ATOM 2708 C C . VAL A 1 333 ? 15.469 -17.766 -20.328 1 93.5 333 VAL A C 1
ATOM 2710 O O . VAL A 1 333 ? 16.625 -18.047 -20.016 1 93.5 333 VAL A O 1
ATOM 2713 N N . GLU A 1 334 ? 15.109 -16.609 -20.938 1 90.44 334 GLU A N 1
ATOM 2714 C CA . GLU A 1 334 ? 16.109 -15.602 -21.266 1 90.44 334 GLU A CA 1
ATOM 2715 C C . GLU A 1 334 ? 16.594 -14.859 -20.031 1 90.44 334 GLU A C 1
ATOM 2717 O O . GLU A 1 334 ? 15.789 -14.516 -19.156 1 90.44 334 GLU A O 1
ATOM 2722 N N . LEU A 1 335 ? 17.859 -14.734 -19.922 1 89.56 335 LEU A N 1
ATOM 2723 C CA . LEU A 1 335 ? 18.469 -13.953 -18.844 1 89.56 335 LEU A CA 1
ATOM 2724 C C . LEU A 1 335 ? 18.922 -12.586 -19.344 1 89.56 335 LEU A C 1
ATOM 2726 O O . LEU A 1 335 ? 19.578 -12.492 -20.391 1 89.56 335 LEU A O 1
ATOM 2730 N N . TYR A 1 336 ? 18.516 -11.57 -18.703 1 85.12 336 TYR A N 1
ATOM 2731 C CA . TYR A 1 336 ? 18.812 -10.188 -19.078 1 85.12 336 TYR A CA 1
ATOM 2732 C C . TYR A 1 336 ? 19.938 -9.617 -18.203 1 85.12 336 TYR A C 1
ATOM 2734 O O . TYR A 1 336 ? 20.188 -10.102 -17.094 1 85.12 336 TYR A O 1
ATOM 2742 N N . GLU A 1 337 ? 20.531 -8.594 -18.75 1 78.62 337 GLU A N 1
ATOM 2743 C CA . GLU A 1 337 ? 21.5 -7.852 -17.953 1 78.62 337 GLU A CA 1
ATOM 2744 C C . GLU A 1 337 ? 20.812 -7.094 -16.812 1 78.62 337 GLU A C 1
ATOM 2746 O O . GLU A 1 337 ? 19.719 -6.559 -17 1 78.62 337 GLU A O 1
ATOM 2751 N N . ASP A 1 338 ? 21.438 -7.078 -15.672 1 79.81 338 ASP A N 1
ATOM 2752 C CA . ASP A 1 338 ? 20.922 -6.348 -14.523 1 79.81 338 ASP A CA 1
ATOM 2753 C C . ASP A 1 338 ? 20.891 -4.844 -14.797 1 79.81 338 ASP A C 1
ATOM 2755 O O . ASP A 1 338 ? 21.938 -4.211 -14.914 1 79.81 338 ASP A O 1
ATOM 2759 N N . PRO A 1 339 ? 19.75 -4.277 -14.828 1 76.88 339 PRO A N 1
ATOM 2760 C CA . PRO A 1 339 ? 19.672 -2.844 -15.133 1 76.88 339 PRO A CA 1
ATOM 2761 C C . PRO A 1 339 ? 19.891 -1.97 -13.898 1 76.88 339 PRO A C 1
ATOM 2763 O O . PRO A 1 339 ? 19.984 -0.746 -14.016 1 76.88 339 PRO A O 1
ATOM 2766 N N . THR A 1 340 ? 19.875 -2.531 -12.727 1 75.88 340 THR A N 1
ATOM 2767 C CA . THR A 1 340 ? 19.828 -1.76 -11.492 1 75.88 340 THR A CA 1
ATOM 2768 C C . THR A 1 340 ? 21.219 -1.283 -11.102 1 75.88 340 THR A C 1
ATOM 2770 O O . THR A 1 340 ? 22.219 -1.924 -11.438 1 75.88 340 THR A O 1
ATOM 2773 N N . PRO A 1 341 ? 21.078 0.02 -10.43 1 57.53 341 PRO A N 1
ATOM 2774 C CA . PRO A 1 341 ? 22.375 0.513 -9.945 1 57.53 341 PRO A CA 1
ATOM 2775 C C . PRO A 1 341 ? 22.922 -0.321 -8.797 1 57.53 341 PRO A C 1
ATOM 2777 O O . PRO A 1 341 ? 22.156 -0.998 -8.094 1 57.53 341 PRO A O 1
ATOM 2780 N N . ARG A 1 342 ? 24.172 -0.387 -8.68 1 44.91 342 ARG A N 1
ATOM 2781 C CA . ARG A 1 342 ? 24.75 -1.061 -7.527 1 44.91 342 ARG A CA 1
ATOM 2782 C C . ARG A 1 342 ? 24.578 -0.232 -6.262 1 44.91 342 ARG A C 1
ATOM 2784 O O . ARG A 1 342 ? 24.797 0.979 -6.266 1 44.91 342 ARG A O 1
ATOM 2791 N N . LEU A 1 343 ? 23.594 -0.44 -5.238 1 43.31 343 LEU A N 1
ATOM 2792 C CA . LEU A 1 343 ? 23.297 0.258 -3.99 1 43.31 343 LEU A CA 1
ATOM 2793 C C . LEU A 1 343 ? 24.422 0.063 -2.982 1 43.31 343 LEU A C 1
ATOM 2795 O O . LEU A 1 343 ? 24.844 -1.067 -2.727 1 43.31 343 LEU A O 1
ATOM 2799 N N . GLU A 1 344 ? 25.453 0.832 -2.938 1 36.69 344 GLU A N 1
ATOM 2800 C CA . GLU A 1 344 ? 26.547 0.66 -1.972 1 36.69 344 GLU A CA 1
ATOM 2801 C C . GLU A 1 344 ? 26.078 0.983 -0.555 1 36.69 344 GLU A C 1
ATOM 2803 O O . GLU A 1 344 ? 25.469 2.027 -0.322 1 36.69 344 GLU A O 1
ATOM 2808 N N . ALA A 1 345 ? 25.734 0.182 0.268 1 34.69 345 ALA A N 1
ATOM 2809 C CA . ALA A 1 345 ? 25.484 0.379 1.692 1 34.69 345 ALA A CA 1
ATOM 2810 C C . ALA A 1 345 ? 26.547 1.284 2.32 1 34.69 345 ALA A C 1
ATOM 2812 O O . ALA A 1 345 ? 27.672 1.376 1.819 1 34.69 345 ALA A O 1
ATOM 2813 N N . LYS A 1 346 ? 26.141 2.002 3.506 1 32.72 346 LYS A N 1
ATOM 2814 C CA . LYS A 1 346 ? 26.969 2.816 4.383 1 32.72 346 LYS A CA 1
ATOM 2815 C C . LYS A 1 346 ? 28.344 2.178 4.582 1 32.72 346 LYS A C 1
ATOM 2817 O O . LYS A 1 346 ? 29.359 2.877 4.664 1 32.72 346 LYS A O 1
ATOM 2822 N N . SER A 1 347 ? 28.312 1.021 4.832 1 32.5 347 SER A N 1
ATOM 2823 C CA . SER A 1 347 ? 29.562 0.381 5.215 1 32.5 347 SER A CA 1
ATOM 2824 C C . SER A 1 347 ? 30.641 0.611 4.168 1 32.5 347 SER A C 1
ATOM 2826 O O . SER A 1 347 ? 31.828 0.715 4.5 1 32.5 347 SER A O 1
ATOM 2828 N N . ASP A 1 348 ? 30.188 0.781 3.154 1 34.38 348 ASP A N 1
ATOM 2829 C CA . ASP A 1 348 ? 31.188 0.991 2.111 1 34.38 348 ASP A CA 1
ATOM 2830 C C . ASP A 1 348 ? 31.719 2.422 2.143 1 34.38 348 ASP A C 1
ATOM 2832 O O . ASP A 1 348 ? 32.938 2.646 1.964 1 34.38 348 ASP A O 1
ATOM 2836 N N . HIS A 1 349 ? 30.75 3.242 2.355 1 34.38 349 HIS A N 1
ATOM 2837 C CA . HIS A 1 349 ? 31.156 4.629 2.535 1 34.38 349 HIS A CA 1
ATOM 2838 C C . HIS A 1 349 ? 32.031 4.785 3.762 1 34.38 349 HIS A C 1
ATOM 2840 O O . HIS A 1 349 ? 33.031 5.516 3.721 1 34.38 349 HIS A O 1
ATOM 2846 N N . LEU A 1 350 ? 31.547 4.297 4.809 1 34.94 350 LEU A N 1
ATOM 2847 C CA . LEU A 1 350 ? 32.375 4.324 6.008 1 34.94 350 LEU A CA 1
ATOM 2848 C C . LEU A 1 350 ? 33.719 3.688 5.742 1 34.94 350 LEU A C 1
ATOM 2850 O O . LEU A 1 350 ? 34.75 4.191 6.207 1 34.94 350 LEU A O 1
ATOM 2854 N N . LEU A 1 351 ? 33.656 2.664 5.09 1 35.72 351 LEU A N 1
ATOM 2855 C CA . LEU A 1 351 ? 34.938 2.057 4.73 1 35.72 351 LEU A CA 1
ATOM 2856 C C . LEU A 1 351 ? 35.75 3.002 3.861 1 35.72 351 LEU A C 1
ATOM 2858 O O . LEU A 1 351 ? 36.938 3.172 4.086 1 35.72 351 LEU A O 1
ATOM 2862 N N . ILE A 1 352 ? 35.031 3.607 3.08 1 36.25 352 ILE A N 1
ATOM 2863 C CA . ILE A 1 352 ? 35.719 4.535 2.191 1 36.25 352 ILE A CA 1
ATOM 2864 C C . ILE A 1 352 ? 36.188 5.766 2.975 1 36.25 352 ILE A C 1
ATOM 2866 O O . ILE A 1 352 ? 37.312 6.223 2.832 1 36.25 352 ILE A O 1
ATOM 2870 N N . THR A 1 353 ? 35.281 6.227 3.738 1 36.94 353 THR A N 1
ATOM 2871 C CA . THR A 1 353 ? 35.625 7.379 4.562 1 36.94 353 THR A CA 1
ATOM 2872 C C . THR A 1 353 ? 36.688 7.012 5.602 1 36.94 353 THR A C 1
ATOM 2874 O O . THR A 1 353 ? 37.625 7.777 5.848 1 36.94 353 THR A O 1
ATOM 2877 N N . THR A 1 354 ? 36.406 5.977 6.27 1 38.94 354 THR A N 1
ATOM 2878 C CA . THR A 1 354 ? 37.406 5.516 7.242 1 38.94 354 THR A CA 1
ATOM 2879 C C . THR A 1 354 ? 38.75 5.309 6.574 1 38.94 354 THR A C 1
ATOM 2881 O O . THR A 1 354 ? 39.781 5.68 7.133 1 38.94 354 THR A O 1
ATOM 2884 N N . LEU A 1 355 ? 38.625 4.766 5.469 1 42 355 LEU A N 1
ATOM 2885 C CA . LEU A 1 355 ? 39.875 4.523 4.742 1 42 355 LEU A CA 1
ATOM 2886 C C . LEU A 1 355 ? 40.5 5.832 4.266 1 42 355 LEU A C 1
ATOM 2888 O O . LEU A 1 355 ? 41.719 5.961 4.207 1 42 355 LEU A O 1
ATOM 2892 N N . ARG A 1 356 ? 39.625 6.629 4.043 1 38.88 356 ARG A N 1
ATOM 2893 C CA . ARG A 1 356 ? 40.031 7.965 3.596 1 38.88 356 ARG A CA 1
ATOM 2894 C C . ARG A 1 356 ? 40.688 8.75 4.727 1 38.88 356 ARG A C 1
ATOM 2896 O O . ARG A 1 356 ? 41.688 9.43 4.52 1 38.88 356 ARG A O 1
ATOM 2903 N N . ASP A 1 357 ? 40.031 8.828 5.859 1 40.31 357 ASP A N 1
ATOM 2904 C CA . ASP A 1 357 ? 40.469 9.609 7.012 1 40.31 357 ASP A CA 1
ATOM 2905 C C . ASP A 1 357 ? 41.531 8.852 7.816 1 40.31 357 ASP A C 1
ATOM 2907 O O . ASP A 1 357 ? 41.906 9.273 8.906 1 40.31 357 ASP A O 1
ATOM 2911 N N . MET A 1 358 ? 41.844 7.824 7.336 1 42.34 358 MET A N 1
ATOM 2912 C CA . MET A 1 358 ? 42.875 7.051 8.039 1 42.34 358 MET A CA 1
ATOM 2913 C C . MET A 1 358 ? 44.219 7.766 7.996 1 42.34 358 MET A C 1
ATOM 2915 O O . MET A 1 358 ? 44.688 8.156 6.93 1 42.34 358 MET A O 1
ATOM 2919 N N . GLY A 1 359 ? 44.5 8.477 9.055 1 44.88 359 GLY A N 1
ATOM 2920 C CA . GLY A 1 359 ? 45.875 8.945 9.164 1 44.88 359 GLY A CA 1
ATOM 2921 C C . GLY A 1 359 ? 46.906 7.922 8.703 1 44.88 359 GLY A C 1
ATOM 2922 O O . GLY A 1 359 ? 46.562 6.766 8.453 1 44.88 359 GLY A O 1
ATOM 2923 N N . GLU A 1 360 ? 48.094 8.492 8.477 1 50.34 360 GLU A N 1
ATOM 2924 C CA . GLU A 1 360 ? 49.188 7.633 8.023 1 50.34 360 GLU A CA 1
ATOM 2925 C C . GLU A 1 360 ? 49.281 6.367 8.867 1 50.34 360 GLU A C 1
ATOM 2927 O O . GLU A 1 360 ? 49.438 5.27 8.336 1 50.34 360 GLU A O 1
ATOM 2932 N N . THR A 1 361 ? 49.094 6.648 10.07 1 58.12 361 THR A N 1
ATOM 2933 C CA . THR A 1 361 ? 49.25 5.5 10.953 1 58.12 361 THR A CA 1
ATOM 2934 C C . THR A 1 361 ? 48.031 4.57 10.836 1 58.12 361 THR A C 1
ATOM 2936 O O . THR A 1 361 ? 48.188 3.346 10.789 1 58.12 361 THR A O 1
ATOM 2939 N N . ALA A 1 362 ? 46.875 5.113 10.766 1 60.66 362 ALA A N 1
ATOM 2940 C CA . ALA A 1 362 ? 45.688 4.305 10.656 1 60.66 362 ALA A CA 1
ATOM 2941 C C . ALA A 1 362 ? 45.656 3.537 9.336 1 60.66 362 ALA A C 1
ATOM 2943 O O . ALA A 1 362 ? 45.219 2.375 9.297 1 60.66 362 ALA A O 1
ATOM 2944 N N . ARG A 1 363 ? 46.156 4.168 8.391 1 60.03 363 ARG A N 1
ATOM 2945 C CA . ARG A 1 363 ? 46.281 3.506 7.102 1 60.03 363 ARG A CA 1
ATOM 2946 C C . ARG A 1 363 ? 47.312 2.383 7.18 1 60.03 363 ARG A C 1
ATOM 2948 O O . ARG A 1 363 ? 47.094 1.281 6.68 1 60.03 363 ARG A O 1
ATOM 2955 N N . ASP A 1 364 ? 48.438 2.766 7.676 1 62 364 ASP A N 1
ATOM 2956 C CA . ASP A 1 364 ? 49.469 1.765 7.844 1 62 364 ASP A CA 1
ATOM 2957 C C . ASP A 1 364 ? 48.969 0.579 8.664 1 62 364 ASP A C 1
ATOM 2959 O O . ASP A 1 364 ? 49.281 -0.574 8.344 1 62 364 ASP A O 1
ATOM 2963 N N . VAL A 1 365 ? 48.219 0.912 9.57 1 64.75 365 VAL A N 1
ATOM 2964 C CA . VAL A 1 365 ? 47.688 -0.124 10.438 1 64.75 365 VAL A CA 1
ATOM 2965 C C . VAL A 1 365 ? 46.656 -0.958 9.656 1 64.75 365 VAL A 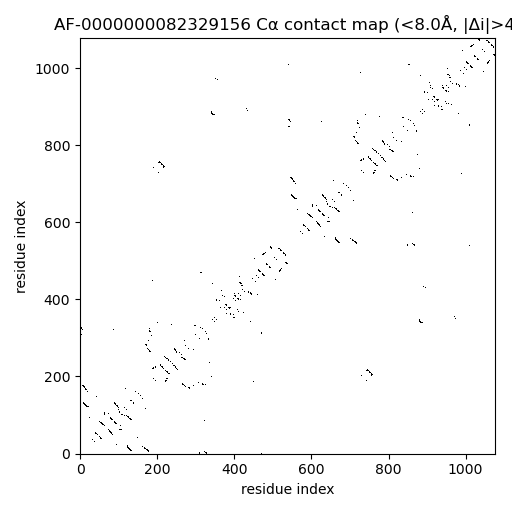C 1
ATOM 2967 O O . VAL A 1 365 ? 46.688 -2.191 9.695 1 64.75 365 VAL A O 1
ATOM 2970 N N . THR A 1 366 ? 45.906 -0.211 9 1 63.03 366 THR A N 1
ATOM 2971 C CA . THR A 1 366 ? 44.844 -0.901 8.234 1 63.03 366 THR A CA 1
ATOM 2972 C C . THR A 1 366 ? 45.469 -1.759 7.137 1 63.03 366 THR A C 1
ATOM 2974 O O . THR A 1 366 ? 45.031 -2.887 6.902 1 63.03 366 THR A O 1
ATOM 2977 N N . GLU A 1 367 ? 46.438 -1.16 6.512 1 61.91 367 GLU A N 1
ATOM 2978 C CA . GLU A 1 367 ? 47.156 -1.897 5.48 1 61.91 367 GLU A CA 1
ATOM 2979 C C . GLU A 1 367 ? 47.844 -3.137 6.059 1 61.91 367 GLU A C 1
ATOM 2981 O O . GLU A 1 367 ? 47.781 -4.215 5.465 1 61.91 367 GLU A O 1
ATOM 2986 N N . ARG A 1 368 ? 48.375 -2.916 7.055 1 64.19 368 ARG A N 1
ATOM 2987 C CA . ARG A 1 368 ? 49.094 -4.027 7.672 1 64.19 368 ARG A CA 1
ATOM 2988 C C . ARG A 1 368 ? 48.125 -5.074 8.203 1 64.19 368 ARG A C 1
ATOM 2990 O O . ARG A 1 368 ? 48.344 -6.277 8.047 1 64.19 368 ARG A O 1
ATOM 2997 N N . VAL A 1 369 ? 47.125 -4.605 8.672 1 66.19 369 VAL A N 1
ATOM 2998 C CA . VAL A 1 369 ? 46.125 -5.531 9.203 1 66.19 369 VAL A CA 1
ATOM 2999 C C . VAL A 1 369 ? 45.438 -6.258 8.047 1 66.19 369 VAL A C 1
ATOM 3001 O O . VAL A 1 369 ? 45.156 -7.453 8.141 1 66.19 369 VAL A O 1
ATOM 3004 N N . ALA A 1 370 ? 45.25 -5.48 7.094 1 61.56 370 ALA A N 1
ATOM 3005 C CA . ALA A 1 370 ? 44.656 -6.059 5.902 1 61.56 370 ALA A CA 1
ATOM 3006 C C . ALA A 1 370 ? 45.594 -7.059 5.234 1 61.56 370 ALA A C 1
ATOM 3008 O O . ALA A 1 370 ? 45.156 -8.102 4.738 1 61.56 370 ALA A O 1
ATOM 3009 N N . THR A 1 371 ? 46.75 -6.719 5.195 1 59.34 371 THR A N 1
ATOM 3010 C CA . THR A 1 371 ? 47.781 -7.555 4.574 1 59.34 371 THR A CA 1
ATOM 3011 C C . THR A 1 371 ? 48.062 -8.773 5.438 1 59.34 371 THR A C 1
ATOM 3013 O O . THR A 1 371 ? 48.219 -9.891 4.922 1 59.34 371 THR A O 1
ATOM 3016 N N . ASP A 1 372 ? 48 -8.617 6.633 1 60.97 372 ASP A N 1
ATOM 3017 C CA . ASP A 1 372 ? 48.406 -9.688 7.527 1 60.97 372 ASP A CA 1
ATOM 3018 C C . ASP A 1 372 ? 47.219 -10.461 8.062 1 60.97 372 ASP A C 1
ATOM 3020 O O . ASP A 1 372 ? 47.375 -11.469 8.758 1 60.97 372 ASP A O 1
ATOM 3024 N N . GLY A 1 373 ? 45.906 -10 7.496 1 61.5 373 GLY A N 1
ATOM 3025 C CA . GLY A 1 373 ? 44.688 -10.648 7.953 1 61.5 373 GLY A CA 1
ATOM 3026 C C . GLY A 1 373 ? 44.375 -10.344 9.406 1 61.5 373 GLY A C 1
ATOM 3027 O O . GLY A 1 373 ? 43.344 -10.797 9.922 1 61.5 373 GLY A O 1
ATOM 3028 N N . GLY A 1 374 ? 45.25 -9.766 10.07 1 68 374 GLY A N 1
ATOM 3029 C CA . GLY A 1 374 ? 45.188 -9.422 11.484 1 68 374 GLY A CA 1
ATOM 3030 C C . GLY A 1 374 ? 46.531 -9.016 12.055 1 68 374 GLY A C 1
ATOM 3031 O O . GLY A 1 374 ? 47.562 -9.328 11.477 1 68 374 GLY A O 1
ATOM 3032 N N . ALA A 1 375 ? 46.531 -8.172 13.039 1 71.81 375 ALA A N 1
ATOM 3033 C CA . ALA A 1 375 ? 47.781 -7.793 13.664 1 71.81 375 ALA A CA 1
ATOM 3034 C C . ALA A 1 375 ? 47.594 -7.523 15.156 1 71.81 375 ALA A C 1
ATOM 3036 O O . ALA A 1 375 ? 46.469 -7.426 15.633 1 71.81 375 ALA A O 1
ATOM 3037 N N . THR A 1 376 ? 48.625 -7.863 15.875 1 75.56 376 THR A N 1
ATOM 3038 C CA . THR A 1 376 ? 48.625 -7.445 17.266 1 75.56 376 THR A CA 1
ATOM 3039 C C . THR A 1 376 ? 49.125 -6.004 17.406 1 75.56 376 THR A C 1
ATOM 3041 O O . THR A 1 376 ? 49.875 -5.516 16.562 1 75.56 376 THR A O 1
ATOM 3044 N N . VAL A 1 377 ? 48.625 -5.34 18.438 1 76.38 377 VAL A N 1
ATOM 3045 C CA . VAL A 1 377 ? 49 -3.951 18.656 1 76.38 377 VAL A CA 1
ATOM 3046 C C . VAL A 1 377 ? 50.531 -3.844 18.75 1 76.38 377 VAL A C 1
ATOM 3048 O O . VAL A 1 377 ? 51.125 -2.959 18.141 1 76.38 377 VAL A O 1
ATOM 3051 N N . ASP A 1 378 ? 51.031 -4.812 19.453 1 74.94 378 ASP A N 1
ATOM 3052 C CA . ASP A 1 378 ? 52.469 -4.793 19.625 1 74.94 378 ASP A CA 1
ATOM 3053 C C . ASP A 1 378 ? 53.188 -5.09 18.312 1 74.94 378 ASP A C 1
ATOM 3055 O O . ASP A 1 378 ? 54.219 -4.48 18 1 74.94 378 ASP A O 1
ATOM 3059 N N . GLY A 1 379 ? 52.625 -5.934 17.547 1 76.44 379 GLY A N 1
ATOM 3060 C CA . GLY A 1 379 ? 53.188 -6.254 16.25 1 76.44 379 GLY A CA 1
ATOM 3061 C C . GLY A 1 379 ? 53.125 -5.094 15.266 1 76.44 379 GLY A C 1
ATOM 3062 O O . GLY A 1 379 ? 54.094 -4.836 14.547 1 76.44 379 GLY A O 1
ATOM 3063 N N . LEU A 1 380 ? 52.125 -4.418 15.266 1 77.25 380 LEU A N 1
ATOM 3064 C CA . LEU A 1 380 ? 51.969 -3.27 14.383 1 77.25 380 LEU A CA 1
ATOM 3065 C C . LEU A 1 380 ? 52.875 -2.113 14.828 1 77.25 380 LEU A C 1
ATOM 3067 O O . LEU A 1 380 ? 53.438 -1.404 14 1 77.25 380 LEU A O 1
ATOM 3071 N N . ALA A 1 381 ? 53 -2.035 16.109 1 76 381 ALA A N 1
ATOM 3072 C CA . ALA A 1 381 ? 53.875 -1.001 16.641 1 76 381 ALA A CA 1
ATOM 3073 C C . ALA A 1 381 ? 55.312 -1.218 16.188 1 76 381 ALA A C 1
ATOM 3075 O O . ALA A 1 381 ? 56 -0.272 15.789 1 76 381 ALA A O 1
ATOM 3076 N N . ASP A 1 382 ? 55.688 -2.43 16.234 1 75.5 382 ASP A N 1
ATOM 3077 C CA . ASP A 1 382 ? 57.031 -2.781 15.82 1 75.5 382 ASP A CA 1
ATOM 3078 C C . ASP A 1 382 ? 57.219 -2.6 14.312 1 75.5 382 ASP A C 1
ATOM 3080 O O . ASP A 1 382 ? 58.25 -2.059 13.867 1 75.5 382 ASP A O 1
ATOM 3084 N N . GLN A 1 383 ? 56.219 -2.938 13.562 1 73.19 383 GLN A N 1
ATOM 3085 C CA . GLN A 1 383 ? 56.312 -2.936 12.109 1 73.19 383 GLN A CA 1
ATOM 3086 C C . GLN A 1 383 ? 56.219 -1.521 11.555 1 73.19 383 GLN A C 1
ATOM 3088 O O . GLN A 1 383 ? 56.844 -1.182 10.555 1 73.19 383 GLN A O 1
ATOM 3093 N N . LEU A 1 384 ? 55.531 -0.734 12.234 1 73.56 384 LEU A N 1
ATOM 3094 C CA . LEU A 1 384 ? 55.281 0.604 11.719 1 73.56 384 LEU A CA 1
ATOM 3095 C C . LEU A 1 384 ? 56.125 1.645 12.438 1 73.56 384 LEU A C 1
ATOM 3097 O O . LEU A 1 384 ? 56.125 2.818 12.062 1 73.56 384 LEU A O 1
ATOM 3101 N N . GLY A 1 385 ? 56.938 1.041 13.359 1 70.75 385 GLY A N 1
ATOM 3102 C CA . GLY A 1 385 ? 57.812 1.914 14.117 1 70.75 385 GLY A CA 1
ATOM 3103 C C . GLY A 1 385 ? 57.062 2.984 14.891 1 70.75 385 GLY A C 1
ATOM 3104 O O . GLY A 1 385 ? 57.5 4.137 14.945 1 70.75 385 GLY A O 1
ATOM 3105 N N . LYS A 1 386 ? 55.906 2.502 15.375 1 76.25 386 LYS A N 1
ATOM 3106 C CA . LYS A 1 386 ? 55.094 3.449 16.125 1 76.25 386 LYS A CA 1
ATOM 3107 C C . LYS A 1 386 ? 54.844 2.951 17.547 1 76.25 386 LYS A C 1
ATOM 3109 O O . LYS A 1 386 ? 55 1.763 17.828 1 76.25 386 LYS A O 1
ATOM 3114 N N . HIS A 1 387 ? 54.531 3.871 18.422 1 74.75 387 HIS A N 1
ATOM 3115 C CA . HIS A 1 387 ? 54.188 3.5 19.781 1 74.75 387 HIS A CA 1
ATOM 3116 C C . HIS A 1 387 ? 52.812 2.828 19.844 1 74.75 387 HIS A C 1
ATOM 3118 O O . HIS A 1 387 ? 51.906 3.225 19.125 1 74.75 387 HIS A O 1
ATOM 3124 N N . PRO A 1 388 ? 52.688 1.794 20.656 1 73.62 388 PRO A N 1
ATOM 3125 C CA . PRO A 1 388 ? 51.406 1.072 20.766 1 73.62 388 PRO A CA 1
ATOM 3126 C C . PRO A 1 388 ? 50.219 1.998 21.031 1 73.62 388 PRO A C 1
ATOM 3128 O O . PRO A 1 388 ? 49.125 1.755 20.547 1 73.62 388 PRO A O 1
ATOM 3131 N N . ALA A 1 389 ? 50.469 3.033 21.688 1 68.12 389 ALA A N 1
ATOM 3132 C CA . ALA A 1 389 ? 49.375 3.973 22 1 68.12 389 ALA A CA 1
ATOM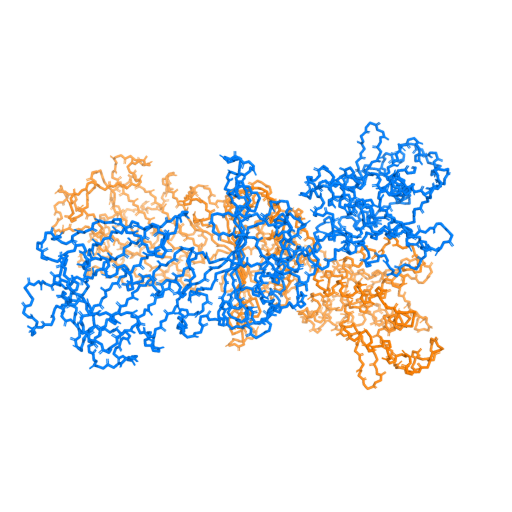 3133 C C . ALA A 1 389 ? 48.844 4.621 20.719 1 68.12 389 ALA A C 1
ATOM 3135 O O . ALA A 1 389 ? 47.656 4.895 20.625 1 68.12 389 ALA A O 1
ATOM 3136 N N . THR A 1 390 ? 49.719 4.812 19.766 1 70.31 390 THR A N 1
ATOM 3137 C CA . THR A 1 390 ? 49.344 5.379 18.484 1 70.31 390 THR A CA 1
ATOM 3138 C C . THR A 1 390 ? 48.5 4.383 17.672 1 70.31 390 THR A C 1
ATOM 3140 O O . THR A 1 390 ? 47.562 4.773 16.984 1 70.31 390 THR A O 1
ATOM 3143 N N . ILE A 1 391 ? 48.844 3.205 17.844 1 70.69 391 ILE A N 1
ATOM 3144 C CA . ILE A 1 391 ? 48.125 2.143 17.156 1 70.69 391 ILE A CA 1
ATOM 3145 C C . ILE A 1 391 ? 46.75 1.984 17.766 1 70.69 391 ILE A C 1
ATOM 3147 O O . ILE A 1 391 ? 45.75 1.863 17.047 1 70.69 391 ILE A O 1
ATOM 3151 N N . TYR A 1 392 ? 46.688 2.059 19.031 1 70.19 392 TYR A N 1
ATOM 3152 C CA . TYR A 1 392 ? 45.406 1.969 19.719 1 70.19 392 TYR A CA 1
ATOM 3153 C C . TYR A 1 392 ? 44.5 3.113 19.312 1 70.19 392 TYR A C 1
ATOM 3155 O O . TYR A 1 392 ? 43.312 2.908 19.078 1 70.19 392 TYR A O 1
ATOM 3163 N N . ARG A 1 393 ? 45.031 4.176 19.188 1 67.12 393 ARG A N 1
ATOM 3164 C CA . ARG A 1 393 ? 44.281 5.344 18.797 1 67.12 393 ARG A CA 1
ATOM 3165 C C . ARG A 1 393 ? 43.75 5.195 17.359 1 67.12 393 ARG A C 1
ATOM 3167 O O . ARG A 1 393 ? 42.625 5.547 17.062 1 67.12 393 ARG A O 1
ATOM 3174 N N . ALA A 1 394 ? 44.625 4.73 16.578 1 66.38 394 ALA A N 1
ATOM 3175 C CA . ALA A 1 394 ? 44.25 4.5 15.188 1 66.38 394 ALA A CA 1
ATOM 3176 C C . ALA A 1 394 ? 43.125 3.488 15.086 1 66.38 394 ALA A C 1
ATOM 3178 O O . ALA A 1 394 ? 42.188 3.66 14.297 1 66.38 394 ALA A O 1
ATOM 3179 N N . ILE A 1 395 ? 43.25 2.498 15.93 1 68.19 395 ILE A N 1
ATOM 3180 C CA . ILE A 1 395 ? 42.219 1.457 15.945 1 68.19 395 ILE A CA 1
ATOM 3181 C C . ILE A 1 395 ? 40.906 2.021 16.5 1 68.19 395 ILE A C 1
ATOM 3183 O O . ILE A 1 395 ? 39.844 1.707 15.992 1 68.19 395 ILE A O 1
ATOM 3187 N N . GLU A 1 396 ? 41.094 2.803 17.5 1 64.19 396 GLU A N 1
ATOM 3188 C CA . GLU A 1 396 ? 39.906 3.457 18.062 1 64.19 396 GLU A CA 1
ATOM 3189 C C . GLU A 1 396 ? 39.219 4.352 17.047 1 64.19 396 GLU A C 1
ATOM 3191 O O . GLU A 1 396 ? 38 4.375 16.953 1 64.19 396 GLU A O 1
ATOM 3196 N N . ASP A 1 397 ? 40.031 4.934 16.266 1 60.06 397 ASP A N 1
ATOM 3197 C CA . ASP A 1 397 ? 39.531 5.816 15.227 1 60.06 397 ASP A CA 1
ATOM 3198 C C . ASP A 1 397 ? 38.844 5.023 14.117 1 60.06 397 ASP A C 1
ATOM 3200 O O . ASP A 1 397 ? 37.938 5.52 13.469 1 60.06 397 ASP A O 1
ATOM 3204 N N . LEU A 1 398 ? 39.375 3.738 13.969 1 59.31 398 LEU A N 1
ATOM 3205 C CA . LEU A 1 398 ? 38.875 2.84 12.93 1 59.31 398 LEU A CA 1
ATOM 3206 C C . LEU A 1 398 ? 37.875 1.847 13.516 1 59.31 398 LEU A C 1
ATOM 3208 O O . LEU A 1 398 ? 37.656 0.775 12.945 1 59.31 398 LEU A O 1
ATOM 3212 N N . GLY A 1 399 ? 37.438 2.148 14.617 1 59.56 399 GLY A N 1
ATOM 3213 C CA . GLY A 1 399 ? 36.625 1.263 15.422 1 59.56 399 GLY A CA 1
ATOM 3214 C C . GLY A 1 399 ? 35.438 0.692 14.656 1 59.56 399 GLY A C 1
ATOM 3215 O O . GLY A 1 399 ? 35 -0.414 14.945 1 59.56 399 GLY A O 1
ATOM 3216 N N . ASP A 1 400 ? 35.094 1.376 13.711 1 54.09 400 ASP A N 1
ATOM 3217 C CA . ASP A 1 400 ? 33.969 0.87 12.914 1 54.09 400 ASP A CA 1
ATOM 3218 C C . ASP A 1 400 ? 34.438 -0.146 11.883 1 54.09 400 ASP A C 1
ATOM 3220 O O . ASP A 1 400 ? 33.625 -0.903 11.328 1 54.09 400 ASP A O 1
ATOM 3224 N N . VAL A 1 401 ? 35.781 -0.206 11.555 1 60.09 401 VAL A N 1
ATOM 3225 C CA . VAL A 1 401 ? 36.375 -1.088 10.562 1 60.09 401 VAL A CA 1
ATOM 3226 C C . VAL A 1 401 ? 37.219 -2.154 11.258 1 60.09 401 VAL A C 1
ATOM 3228 O O . VAL A 1 401 ? 37.219 -3.32 10.852 1 60.09 401 VAL A O 1
ATOM 3231 N N . LEU A 1 402 ? 37.875 -1.738 12.258 1 63.72 402 LEU A N 1
ATOM 3232 C CA . LEU A 1 402 ? 38.781 -2.623 12.984 1 63.72 402 LEU A CA 1
ATOM 3233 C C . LEU A 1 402 ? 38.25 -2.895 14.398 1 63.72 402 LEU A C 1
ATOM 3235 O O . LEU A 1 402 ? 37.562 -2.055 14.977 1 63.72 402 LEU A O 1
ATOM 3239 N N . GLU A 1 403 ? 38.344 -4.031 14.742 1 68.94 403 GLU A N 1
ATOM 3240 C CA . GLU A 1 403 ? 38.062 -4.441 16.109 1 68.94 403 GLU A CA 1
ATOM 3241 C C . GLU A 1 403 ? 39.344 -4.797 16.875 1 68.94 403 GLU A C 1
ATOM 3243 O O . GLU A 1 403 ? 40.25 -5.383 16.297 1 68.94 403 GLU A O 1
ATOM 3248 N N . LEU A 1 404 ? 39.344 -4.273 18.125 1 66.69 404 LEU A N 1
ATOM 3249 C CA . LEU A 1 404 ? 40.438 -4.582 19.047 1 66.69 404 LEU A CA 1
ATOM 3250 C C . LEU A 1 404 ? 39.938 -5.504 20.156 1 66.69 404 LEU A C 1
ATOM 3252 O O . LEU A 1 404 ? 39.031 -5.164 20.891 1 66.69 404 LEU A O 1
ATOM 3256 N N . ASP A 1 405 ? 40.406 -6.762 20.047 1 68.25 405 ASP A N 1
ATOM 3257 C CA . ASP A 1 405 ? 40.094 -7.723 21.109 1 68.25 405 ASP A CA 1
ATOM 3258 C C . ASP A 1 405 ? 41.375 -8.188 21.797 1 68.25 405 ASP A C 1
ATOM 3260 O O . ASP A 1 405 ? 42.156 -8.953 21.219 1 68.25 405 ASP A O 1
ATOM 3264 N N . GLN A 1 406 ? 41.594 -7.945 23.016 1 64.38 406 GLN A N 1
ATOM 3265 C CA . GLN A 1 406 ? 42.719 -8.336 23.859 1 64.38 406 GLN A CA 1
ATOM 3266 C C . GLN A 1 406 ? 44.031 -8.133 23.125 1 64.38 406 GLN A C 1
ATOM 3268 O O . GLN A 1 406 ? 44.906 -9.023 23.109 1 64.38 406 GLN A O 1
ATOM 3273 N N . GLY A 1 407 ? 44.156 -6.938 22.406 1 66.56 407 GLY A N 1
ATOM 3274 C CA . GLY A 1 407 ? 45.406 -6.578 21.75 1 66.56 407 GLY A CA 1
ATOM 3275 C C . GLY A 1 407 ? 45.469 -7.027 20.297 1 66.56 407 GLY A C 1
ATOM 3276 O O . GLY A 1 407 ? 46.375 -6.66 19.562 1 66.56 407 GLY A O 1
ATOM 3277 N N . ASP A 1 408 ? 44.562 -7.863 19.953 1 72 408 ASP A N 1
ATOM 3278 C CA . ASP A 1 408 ? 44.469 -8.344 18.578 1 72 408 ASP A CA 1
ATOM 3279 C C . ASP A 1 408 ? 43.531 -7.465 17.75 1 72 408 ASP A C 1
ATOM 3281 O O . ASP A 1 408 ? 42.438 -7.16 18.188 1 72 408 ASP A O 1
ATOM 3285 N N . ILE A 1 409 ? 44.188 -6.984 16.672 1 69.75 409 ILE A N 1
ATOM 3286 C CA . ILE A 1 409 ? 43.438 -6.105 15.789 1 69.75 409 ILE A CA 1
ATOM 3287 C C . ILE A 1 409 ? 42.906 -6.902 14.594 1 69.75 409 ILE A C 1
ATOM 3289 O O . ILE A 1 409 ? 43.656 -7.633 13.945 1 69.75 409 ILE A O 1
ATOM 3293 N N . SER A 1 410 ? 41.688 -6.789 14.469 1 66.69 410 SER A N 1
ATOM 3294 C CA . SER A 1 410 ? 41.062 -7.434 13.312 1 66.69 410 SER A CA 1
ATOM 3295 C C . SER A 1 410 ? 39.969 -6.551 12.703 1 66.69 410 SER A C 1
ATOM 3297 O O . SER A 1 410 ? 39.562 -5.559 13.305 1 66.69 410 SER A O 1
ATOM 3299 N N . PHE A 1 411 ? 39.844 -6.648 11.492 1 63 411 PHE A N 1
ATOM 3300 C CA . PHE A 1 411 ? 38.719 -5.961 10.859 1 63 411 PHE A CA 1
ATOM 3301 C C . PHE A 1 411 ? 37.406 -6.414 11.453 1 63 411 PHE A C 1
ATOM 3303 O O . PHE A 1 411 ? 37.219 -7.594 11.773 1 63 411 PHE A O 1
ATOM 3310 N N . ARG A 1 412 ? 36.594 -5.484 11.75 1 56.59 412 ARG A N 1
ATOM 3311 C CA . ARG A 1 412 ? 35.281 -5.805 12.312 1 56.59 412 ARG A CA 1
ATOM 3312 C C . ARG A 1 412 ? 34.5 -6.742 11.391 1 56.59 412 ARG A C 1
ATOM 3314 O O . ARG A 1 412 ? 33.688 -7.555 11.852 1 56.59 412 ARG A O 1
ATOM 3321 N N . ALA A 1 413 ? 34.781 -6.414 10.148 1 47.28 413 ALA A N 1
ATOM 3322 C CA . ALA A 1 413 ? 34.219 -7.285 9.117 1 47.28 413 ALA A CA 1
ATOM 3323 C C . ALA A 1 413 ? 35.281 -7.684 8.102 1 47.28 413 ALA A C 1
ATOM 3325 O O . ALA A 1 413 ? 36.094 -6.852 7.668 1 47.28 413 ALA A O 1
ATOM 3326 N N . ARG A 1 414 ? 35.562 -8.945 7.812 1 48.12 414 ARG A N 1
ATOM 3327 C CA . ARG A 1 414 ? 36.562 -9.469 6.906 1 48.12 414 ARG A CA 1
ATOM 3328 C C . ARG A 1 414 ? 36.5 -8.781 5.547 1 48.12 414 ARG A C 1
ATOM 3330 O O . ARG A 1 414 ? 37.531 -8.539 4.914 1 48.12 414 ARG A O 1
ATOM 3337 N N . LYS A 1 415 ? 35.375 -8.492 5.195 1 43.84 415 LYS A N 1
ATOM 3338 C CA . LYS A 1 415 ? 35.188 -7.809 3.914 1 43.84 415 LYS A CA 1
ATOM 3339 C C . LYS A 1 415 ? 35.938 -6.477 3.887 1 43.84 415 LYS A C 1
ATOM 3341 O O . LYS A 1 415 ? 36.5 -6.105 2.865 1 43.84 415 LYS A O 1
ATOM 3346 N N . TYR A 1 416 ? 36.062 -5.93 4.926 1 51.38 416 TYR A N 1
ATOM 3347 C CA . TYR A 1 416 ? 36.812 -4.68 5.008 1 51.38 416 TYR A CA 1
ATOM 3348 C C . TYR A 1 416 ? 38.281 -4.93 4.809 1 51.38 416 TYR A C 1
ATOM 3350 O O . TYR A 1 416 ? 38.969 -4.168 4.113 1 51.38 416 TYR A O 1
ATOM 3358 N N . ARG A 1 417 ? 38.719 -5.875 5.441 1 51.62 417 ARG A N 1
ATOM 3359 C CA . ARG A 1 417 ? 40.125 -6.234 5.332 1 51.62 417 ARG A CA 1
ATOM 3360 C C . ARG A 1 417 ? 40.5 -6.535 3.887 1 51.62 417 ARG A C 1
ATOM 3362 O O . ARG A 1 417 ? 41.5 -6.023 3.385 1 51.62 417 ARG A O 1
ATOM 3369 N N . GLU A 1 418 ? 39.844 -7.324 3.291 1 46.16 418 GLU A N 1
ATOM 3370 C CA . GLU A 1 418 ? 40.156 -7.766 1.934 1 46.16 418 GLU A CA 1
ATOM 3371 C C . GLU A 1 418 ? 40.062 -6.613 0.94 1 46.16 418 GLU A C 1
ATOM 3373 O O . GLU A 1 418 ? 40.906 -6.477 0.051 1 46.16 418 GLU A O 1
ATOM 3378 N N . GLU A 1 419 ? 39.125 -5.934 1.169 1 46.03 419 GLU A N 1
ATOM 3379 C CA . GLU A 1 419 ? 38.938 -4.797 0.275 1 46.03 419 GLU A CA 1
ATOM 3380 C C . GLU A 1 419 ? 40.031 -3.738 0.499 1 46.03 419 GLU A C 1
ATOM 3382 O O . GLU A 1 419 ? 40.562 -3.16 -0.458 1 46.03 419 GLU A O 1
ATOM 3387 N N . LEU A 1 420 ? 40.312 -3.672 1.573 1 50.03 420 LEU A N 1
ATOM 3388 C CA . LEU A 1 420 ? 41.375 -2.721 1.877 1 50.03 420 LEU A CA 1
ATOM 3389 C C . LEU A 1 420 ? 42.719 -3.275 1.469 1 50.03 420 LEU A C 1
ATOM 3391 O O . LEU A 1 420 ? 43.594 -2.537 0.973 1 50.03 420 LEU A O 1
ATOM 3395 N N . ARG A 1 421 ? 42.938 -4.426 1.741 1 48.38 421 ARG A N 1
ATOM 3396 C CA . ARG A 1 421 ? 44.156 -5.059 1.269 1 48.38 421 ARG A CA 1
ATOM 3397 C C . ARG A 1 421 ? 44.281 -4.949 -0.247 1 48.38 421 ARG A C 1
ATOM 3399 O O . ARG A 1 421 ? 45.344 -4.621 -0.763 1 48.38 421 ARG A O 1
ATOM 3406 N N . ALA A 1 422 ? 43.312 -5.32 -0.901 1 44.66 422 ALA A N 1
ATOM 3407 C CA . ALA A 1 422 ? 43.312 -5.203 -2.357 1 44.66 422 ALA A CA 1
ATOM 3408 C C . ALA A 1 422 ? 43.562 -3.762 -2.793 1 44.66 422 ALA A C 1
ATOM 3410 O O . ALA A 1 422 ? 44.25 -3.516 -3.779 1 44.66 422 ALA A O 1
ATOM 3411 N N . LEU A 1 423 ? 43.031 -3.004 -2.049 1 43.84 423 LEU A N 1
ATOM 3412 C CA . LEU A 1 423 ? 43.25 -1.59 -2.324 1 43.84 423 LEU A CA 1
ATOM 3413 C C . LEU A 1 423 ? 44.719 -1.211 -2.041 1 43.84 423 LEU A C 1
ATOM 3415 O O . LEU A 1 423 ? 45.312 -0.454 -2.803 1 43.84 423 LEU A O 1
ATOM 3419 N N . VAL A 1 424 ? 45.156 -1.674 -1.001 1 40.44 424 VAL A N 1
ATOM 3420 C CA . VAL A 1 424 ? 46.562 -1.386 -0.627 1 40.44 424 VAL A CA 1
ATOM 3421 C C . VAL A 1 424 ? 47.5 -2.07 -1.604 1 40.44 424 VAL A C 1
ATOM 3423 O O . VAL A 1 424 ? 48.5 -1.477 -2.031 1 40.44 424 VAL A O 1
ATOM 3426 N N . GLU A 1 425 ? 47.406 -3.303 -1.886 1 40.69 425 GLU A N 1
ATOM 3427 C CA . GLU A 1 425 ? 48.25 -4.008 -2.844 1 40.69 425 GLU A CA 1
ATOM 3428 C C . GLU A 1 425 ? 48.125 -3.416 -4.242 1 40.69 425 GLU A C 1
ATOM 3430 O O . GLU A 1 425 ? 49.094 -3.35 -4.996 1 40.69 425 GLU A O 1
ATOM 3435 N N . SER A 1 426 ? 46.938 -3.271 -4.547 1 35.22 426 SER A N 1
ATOM 3436 C CA . SER A 1 426 ? 46.75 -2.623 -5.836 1 35.22 426 SER A CA 1
ATOM 3437 C C . SER A 1 426 ? 47.219 -1.177 -5.812 1 35.22 426 SER A C 1
ATOM 3439 O O . SER A 1 426 ? 47.625 -0.629 -6.848 1 35.22 426 SER A O 1
ATOM 3441 N N . ALA A 1 427 ? 47.094 -0.592 -4.77 1 34.03 427 ALA A N 1
ATOM 3442 C CA . ALA A 1 427 ? 47.625 0.765 -4.68 1 34.03 427 ALA A CA 1
ATOM 3443 C C . ALA A 1 427 ? 49.125 0.783 -4.961 1 34.03 427 ALA A C 1
ATOM 3445 O O . ALA A 1 427 ? 49.656 1.778 -5.457 1 34.03 427 ALA A O 1
ATOM 3446 N N . GLU A 1 428 ? 49.906 -0.144 -4.523 1 31.42 428 GLU A N 1
ATOM 3447 C CA . GLU A 1 428 ? 51.281 -0.109 -5.027 1 31.42 428 GLU A CA 1
ATOM 3448 C C . GLU A 1 428 ? 51.312 -0.108 -6.551 1 31.42 428 GLU A C 1
ATOM 3450 O O . GLU A 1 428 ? 52.188 0.49 -7.164 1 31.42 428 GLU A O 1
ATOM 3455 N N . TYR A 1 429 ? 50.75 -1.178 -7.258 1 27.02 429 TYR A N 1
ATOM 3456 C CA . TYR A 1 429 ? 50.656 -0.97 -8.695 1 27.02 429 TYR A CA 1
ATOM 3457 C C . TYR A 1 429 ? 49.625 0.093 -9.023 1 27.02 429 TYR A C 1
ATOM 3459 O O . TYR A 1 429 ? 48.844 0.51 -8.148 1 27.02 429 TYR A O 1
ATOM 3467 N N . ALA A 1 430 ? 48.875 0.089 -10.266 1 27.45 430 ALA A N 1
ATOM 3468 C CA . ALA A 1 430 ? 48.062 1.136 -10.898 1 27.45 430 ALA A CA 1
ATOM 3469 C C . ALA A 1 430 ? 46.812 1.456 -10.07 1 27.45 430 ALA A C 1
ATOM 3471 O O . ALA A 1 430 ? 46.156 0.551 -9.562 1 27.45 430 ALA A O 1
ATOM 3472 N N . ILE A 1 431 ? 46.625 2.553 -9.312 1 28 431 ILE A N 1
ATOM 3473 C CA . ILE A 1 431 ? 45.531 3.275 -8.656 1 28 431 ILE A CA 1
ATOM 3474 C C . ILE A 1 431 ? 44.219 2.943 -9.344 1 28 431 ILE A C 1
ATOM 3476 O O . ILE A 1 431 ? 43.156 3.139 -8.758 1 28 431 ILE A O 1
ATOM 3480 N N . GLU A 1 432 ? 44.312 2.412 -10.562 1 28.81 432 GLU A N 1
ATOM 3481 C CA . GLU A 1 432 ? 43.25 2.172 -11.539 1 28.81 432 GLU A CA 1
ATOM 3482 C C . GLU A 1 432 ? 42.281 1.105 -11.047 1 28.81 432 GLU A C 1
ATOM 3484 O O . GLU A 1 432 ? 41.062 1.254 -11.188 1 28.81 432 GLU A O 1
ATOM 3489 N N . SER A 1 433 ? 42.781 -0.078 -10.742 1 31.19 433 SER A N 1
ATOM 3490 C CA . SER A 1 433 ? 42.031 -1.297 -10.43 1 31.19 433 SER A CA 1
ATOM 3491 C C . SER A 1 433 ? 41.438 -1.236 -9.039 1 31.19 433 SER A C 1
ATOM 3493 O O . SER A 1 433 ? 40.719 -2.156 -8.625 1 31.19 433 SER A O 1
ATOM 3495 N N . TYR A 1 434 ? 41.75 -0.394 -8.211 1 30.7 434 TYR A N 1
ATOM 3496 C CA . TYR A 1 434 ? 41.344 -0.357 -6.812 1 30.7 434 TYR A CA 1
ATOM 3497 C C . TYR A 1 434 ? 39.875 -0.002 -6.68 1 30.7 434 TYR A C 1
ATOM 3499 O O . TYR A 1 434 ? 39.156 -0.608 -5.883 1 30.7 434 TYR A O 1
ATOM 3507 N N . ALA A 1 435 ? 39.5 0.92 -7.488 1 31.81 435 ALA A N 1
ATOM 3508 C CA . ALA A 1 435 ? 38.125 1.37 -7.379 1 31.81 435 ALA A CA 1
ATOM 3509 C C . ALA A 1 435 ? 37.156 0.263 -7.777 1 31.81 435 ALA A C 1
ATOM 3511 O O . ALA A 1 435 ? 36.094 0.095 -7.156 1 31.81 435 ALA A O 1
ATOM 3512 N N . ASP A 1 436 ? 37.562 -0.542 -8.789 1 32.81 436 ASP A N 1
ATOM 3513 C CA . ASP A 1 436 ? 36.719 -1.657 -9.219 1 32.81 436 ASP A CA 1
ATOM 3514 C C . ASP A 1 436 ? 36.562 -2.695 -8.109 1 32.81 436 ASP A C 1
ATOM 3516 O O . ASP A 1 436 ? 35.469 -3.189 -7.859 1 32.81 436 ASP A O 1
ATOM 3520 N N . ARG A 1 437 ? 37.625 -2.99 -7.547 1 34.75 437 ARG A N 1
ATOM 3521 C CA . ARG A 1 437 ? 37.625 -4.066 -6.559 1 34.75 437 ARG A CA 1
ATOM 3522 C C . ARG A 1 437 ? 37 -3.607 -5.25 1 34.75 437 ARG A C 1
ATOM 3524 O O . ARG A 1 437 ? 36.281 -4.379 -4.598 1 34.75 437 ARG A O 1
ATOM 3531 N N . MET A 1 438 ? 37.156 -2.416 -4.965 1 32.72 438 MET A N 1
ATOM 3532 C CA . MET A 1 438 ? 36.5 -1.894 -3.771 1 32.72 438 MET A CA 1
ATOM 3533 C C . MET A 1 438 ? 35 -1.841 -3.963 1 32.72 438 MET A C 1
ATOM 3535 O O . MET A 1 438 ? 34.219 -2.15 -3.041 1 32.72 438 MET A O 1
ATOM 3539 N N . GLN A 1 439 ? 34.656 -1.477 -5.164 1 32.97 439 GLN A N 1
ATOM 3540 C CA . GLN A 1 439 ? 33.25 -1.532 -5.516 1 32.97 439 GLN A CA 1
ATOM 3541 C C . GLN A 1 439 ? 32.719 -2.959 -5.43 1 32.97 439 GLN A C 1
ATOM 3543 O O . GLN A 1 439 ? 31.609 -3.184 -4.949 1 32.97 439 GLN A O 1
ATOM 3548 N N . HIS A 1 440 ? 33.406 -3.975 -5.945 1 32.97 440 HIS A N 1
ATOM 3549 C CA . HIS A 1 440 ? 33.094 -5.387 -5.777 1 32.97 440 HIS A CA 1
ATOM 3550 C C . HIS A 1 440 ? 33.156 -5.793 -4.309 1 32.97 440 HIS A C 1
ATOM 3552 O O . HIS A 1 440 ? 32.281 -6.531 -3.832 1 32.97 440 HIS A O 1
ATOM 3558 N N . LEU A 1 441 ? 34.125 -5.414 -3.6 1 33.59 441 LEU A N 1
ATOM 3559 C CA . LEU A 1 441 ? 34.344 -5.758 -2.197 1 33.59 441 LEU A CA 1
ATOM 3560 C C . LEU A 1 441 ? 33.281 -5.125 -1.312 1 33.59 441 LEU A C 1
ATOM 3562 O O . LEU A 1 441 ? 32.812 -5.746 -0.358 1 33.59 441 LEU A O 1
ATOM 3566 N N . MET A 1 442 ? 32.938 -3.994 -1.665 1 33.53 442 MET A N 1
ATOM 3567 C CA . MET A 1 442 ? 31.906 -3.277 -0.917 1 33.53 442 MET A CA 1
ATOM 3568 C C . MET A 1 442 ? 30.547 -3.941 -1.093 1 33.53 442 MET A C 1
ATOM 3570 O O . MET A 1 442 ? 29.734 -3.967 -0.163 1 33.53 442 MET A O 1
ATOM 3574 N N . GLY A 1 443 ? 30.219 -4.355 -2.221 1 31.88 443 GLY A N 1
ATOM 3575 C CA . GLY A 1 443 ? 29.047 -5.203 -2.422 1 31.88 443 GLY A CA 1
ATOM 3576 C C . GLY A 1 443 ? 29.094 -6.488 -1.618 1 31.88 443 GLY A C 1
ATOM 3577 O O . GLY A 1 443 ? 28.062 -7 -1.187 1 31.88 443 GLY A O 1
ATOM 3578 N N . LEU A 1 444 ? 30.219 -7.172 -1.354 1 29.86 444 LEU A N 1
ATOM 3579 C CA . LEU A 1 444 ? 30.391 -8.445 -0.669 1 29.86 444 LEU A CA 1
ATOM 3580 C C . LEU A 1 444 ? 30.312 -8.273 0.843 1 29.86 444 LEU A C 1
ATOM 3582 O O . LEU A 1 444 ? 29.969 -9.211 1.563 1 29.86 444 LEU A O 1
ATOM 3586 N N . ALA A 1 445 ? 30.703 -7.195 1.446 1 30.95 445 ALA A N 1
ATOM 3587 C CA . ALA A 1 445 ? 30.781 -7.148 2.904 1 30.95 445 ALA A CA 1
ATOM 3588 C C . ALA A 1 445 ? 29.406 -7.289 3.543 1 30.95 445 ALA A C 1
ATOM 3590 O O . ALA A 1 445 ? 29.266 -7.969 4.562 1 30.95 445 ALA A O 1
ATOM 3591 N N . ASP A 1 446 ? 28.453 -6.57 3.16 1 30.64 446 ASP A N 1
ATOM 3592 C CA . ASP A 1 446 ? 27.141 -6.723 3.791 1 30.64 446 ASP A CA 1
ATOM 3593 C C . ASP A 1 446 ? 26.609 -8.148 3.613 1 30.64 446 ASP A C 1
ATOM 3595 O O . ASP A 1 446 ? 25.828 -8.625 4.43 1 30.64 446 ASP A O 1
ATOM 3599 N N . HIS A 1 447 ? 26.922 -8.891 2.6 1 29.77 447 HIS A N 1
ATOM 3600 C CA . HIS A 1 447 ? 26.562 -10.289 2.391 1 29.77 447 HIS A CA 1
ATOM 3601 C C . HIS A 1 447 ? 27.359 -11.203 3.311 1 29.77 447 HIS A C 1
ATOM 3603 O O . HIS A 1 447 ? 26.984 -12.359 3.52 1 29.77 447 HIS A O 1
ATOM 3609 N N . VAL A 1 448 ? 28.438 -10.977 3.674 1 30.08 448 VAL A N 1
ATOM 3610 C CA . VAL A 1 448 ? 29.312 -11.922 4.359 1 30.08 448 VAL A CA 1
ATOM 3611 C C . VAL A 1 448 ? 28.781 -12.203 5.758 1 30.08 448 VAL A C 1
ATOM 3613 O O . VAL A 1 448 ? 28.969 -13.297 6.297 1 30.08 448 VAL A O 1
ATOM 3616 N N . ALA A 1 449 ? 28.047 -11.297 6.336 1 31.55 449 ALA A N 1
ATOM 3617 C CA . ALA A 1 449 ? 27.609 -11.617 7.691 1 31.55 449 ALA A CA 1
ATOM 3618 C C . ALA A 1 449 ? 26.594 -12.758 7.684 1 31.55 449 ALA A C 1
ATOM 3620 O O . ALA A 1 449 ? 26.562 -13.578 8.602 1 31.55 449 ALA A O 1
ATOM 3621 N N . LYS A 1 450 ? 25.531 -12.773 6.828 1 35.06 450 LYS A N 1
ATOM 3622 C CA . LYS A 1 450 ? 24.516 -13.82 6.836 1 35.06 450 LYS A CA 1
ATOM 3623 C C . LYS A 1 450 ? 24.891 -14.961 5.895 1 35.06 450 LYS A C 1
ATOM 3625 O O . LYS A 1 450 ? 24.094 -15.867 5.648 1 35.06 450 LYS A O 1
ATOM 3630 N N . SER A 1 451 ? 25.969 -15.125 5.301 1 34.66 451 SER A N 1
ATOM 3631 C CA . SER A 1 451 ? 26.453 -16.125 4.344 1 34.66 451 SER A CA 1
ATOM 3632 C C . SER A 1 451 ? 26.953 -17.375 5.051 1 34.66 451 SER A C 1
ATOM 3634 O O . SER A 1 451 ? 27.344 -17.328 6.219 1 34.66 451 SER A O 1
ATOM 3636 N N . SER A 1 452 ? 26.828 -18.578 4.395 1 49.06 452 SER A N 1
ATOM 3637 C CA . SER A 1 452 ? 27.422 -19.812 4.895 1 49.06 452 SER A CA 1
ATOM 3638 C C . SER A 1 452 ? 28.906 -19.641 5.184 1 49.06 452 SER A C 1
ATOM 3640 O O . SER A 1 452 ? 29.531 -18.703 4.691 1 49.06 452 SER A O 1
ATOM 3642 N N . PRO A 1 453 ? 29.297 -20.422 6.051 1 59.69 453 PRO A N 1
ATOM 3643 C CA . PRO A 1 453 ? 30.734 -20.375 6.363 1 59.69 453 PRO A CA 1
ATOM 3644 C C . PRO A 1 453 ? 31.609 -20.359 5.113 1 59.69 453 PRO A C 1
ATOM 3646 O O . PRO A 1 453 ? 32.625 -19.656 5.07 1 59.69 453 PRO A O 1
ATOM 3649 N N . PHE A 1 454 ? 31.188 -20.844 4.109 1 65.56 454 PHE A N 1
ATOM 3650 C CA . PHE A 1 454 ? 31.984 -20.922 2.893 1 65.56 454 PHE A CA 1
ATOM 3651 C C . PHE A 1 454 ? 31.844 -19.656 2.059 1 65.56 454 PHE A C 1
ATOM 3653 O O . PHE A 1 454 ? 32.812 -19.141 1.523 1 65.56 454 PHE A O 1
ATOM 3660 N N . GLN A 1 455 ? 30.812 -19.266 1.996 1 61.28 455 GLN A N 1
ATOM 3661 C CA . GLN A 1 455 ? 30.594 -18.031 1.261 1 61.28 455 GLN A CA 1
ATOM 3662 C C . GLN A 1 455 ? 31.328 -16.859 1.907 1 61.28 455 GLN A C 1
ATOM 3664 O O . GLN A 1 455 ? 31.891 -16.016 1.211 1 61.28 455 GLN A O 1
ATOM 3669 N N . LYS A 1 456 ? 31.266 -16.969 3.051 1 61.44 456 LYS A N 1
ATOM 3670 C CA . LYS A 1 456 ? 32.094 -16.016 3.797 1 61.44 456 LYS A CA 1
ATOM 3671 C C . LYS A 1 456 ? 33.562 -16.188 3.461 1 61.44 456 LYS A C 1
ATOM 3673 O O . LYS A 1 456 ? 34.281 -15.203 3.271 1 61.44 456 LYS A O 1
ATOM 3678 N N . TRP A 1 457 ? 33.969 -17.422 3.426 1 70.38 457 TRP A N 1
ATOM 3679 C CA . TRP A 1 457 ? 35.344 -17.75 3.088 1 70.38 457 TRP A CA 1
ATOM 3680 C C . TRP A 1 457 ? 35.688 -17.266 1.687 1 70.38 457 TRP A C 1
ATOM 3682 O O . TRP A 1 457 ? 36.75 -16.688 1.475 1 70.38 457 TRP A O 1
ATOM 3692 N N . LEU A 1 458 ? 34.844 -17.469 0.767 1 69.19 458 LEU A N 1
ATOM 3693 C CA . LEU A 1 458 ? 35.094 -17.047 -0.608 1 69.19 458 LEU A CA 1
ATOM 3694 C C . LEU A 1 458 ? 35.281 -15.531 -0.684 1 69.19 458 LEU A C 1
ATOM 3696 O O . LEU A 1 458 ? 36.219 -15.055 -1.326 1 69.19 458 LEU A O 1
ATOM 3700 N N . ALA A 1 459 ? 34.438 -15.016 -0.043 1 59.38 459 ALA A N 1
ATOM 3701 C CA . ALA A 1 459 ? 34.469 -13.555 -0.012 1 59.38 459 ALA A CA 1
ATOM 3702 C C . ALA A 1 459 ? 35.75 -13.039 0.669 1 59.38 459 ALA A C 1
ATOM 3704 O O . ALA A 1 459 ? 36.375 -12.102 0.187 1 59.38 459 ALA A O 1
ATOM 3705 N N . GLN A 1 460 ? 36.062 -13.82 1.658 1 59.56 460 GLN A N 1
ATOM 3706 C CA . GLN A 1 460 ? 37.25 -13.469 2.469 1 59.56 460 GLN A CA 1
ATOM 3707 C C . GLN A 1 460 ? 38.531 -13.672 1.692 1 59.56 460 GLN A C 1
ATOM 3709 O O . GLN A 1 460 ? 39.5 -12.914 1.864 1 59.56 460 GLN A O 1
ATOM 3714 N N . ASN A 1 461 ? 38.469 -14.578 0.83 1 61.28 461 ASN A N 1
ATOM 3715 C CA . ASN A 1 461 ? 39.688 -14.992 0.161 1 61.28 461 ASN A CA 1
ATOM 3716 C C . ASN A 1 461 ? 39.719 -14.523 -1.291 1 61.28 461 ASN A C 1
ATOM 3718 O O . ASN A 1 461 ? 40.625 -14.875 -2.041 1 61.28 461 ASN A O 1
ATOM 3722 N N . GLY A 1 462 ? 38.719 -13.648 -1.553 1 60.69 462 GLY A N 1
ATOM 3723 C CA . GLY A 1 462 ? 38.625 -13.227 -2.943 1 60.69 462 GLY A CA 1
ATOM 3724 C C . GLY A 1 462 ? 38.594 -14.398 -3.914 1 60.69 462 GLY A C 1
ATOM 3725 O O . GLY A 1 462 ? 39.219 -14.352 -4.977 1 60.69 462 GLY A O 1
ATOM 3726 N N . ALA A 1 463 ? 38.156 -15.344 -3.51 1 66.62 463 ALA A N 1
ATOM 3727 C CA . ALA A 1 463 ? 38.031 -16.547 -4.324 1 66.62 463 ALA A CA 1
ATOM 3728 C C . ALA A 1 463 ? 36.719 -16.562 -5.109 1 66.62 463 ALA A C 1
ATOM 3730 O O . ALA A 1 463 ? 35.688 -16.062 -4.629 1 66.62 463 ALA A O 1
ATOM 3731 N N . ASP A 1 464 ? 36.938 -16.984 -6.25 1 69.38 464 ASP A N 1
ATOM 3732 C CA . ASP A 1 464 ? 35.781 -17.203 -7.113 1 69.38 464 ASP A CA 1
ATOM 3733 C C . ASP A 1 464 ? 35.625 -18.672 -7.496 1 69.38 464 ASP A C 1
ATOM 3735 O O . ASP A 1 464 ? 36.625 -19.312 -7.883 1 69.38 464 ASP A O 1
ATOM 3739 N N . LEU A 1 465 ? 34.469 -19.062 -7.207 1 68 465 LEU A N 1
ATOM 3740 C CA . LEU A 1 465 ? 34.219 -20.469 -7.555 1 68 465 LEU A CA 1
ATOM 3741 C C . LEU A 1 465 ? 33.281 -20.562 -8.766 1 68 465 LEU A C 1
ATOM 3743 O O . LEU A 1 465 ? 32.156 -20.047 -8.742 1 68 465 LEU A O 1
ATOM 3747 N N . GLU A 1 466 ? 33.875 -21.141 -9.766 1 70 466 GLU A N 1
ATOM 3748 C CA . GLU A 1 466 ? 33.125 -21.422 -10.992 1 70 466 GLU A CA 1
ATOM 3749 C C . GLU A 1 466 ? 32.5 -22.812 -10.961 1 70 466 GLU A C 1
ATOM 3751 O O . GLU A 1 466 ? 33.156 -23.781 -10.516 1 70 466 GLU A O 1
ATOM 3756 N N . PHE A 1 467 ? 31.422 -22.875 -11.453 1 62.34 467 PHE A N 1
ATOM 3757 C CA . PHE A 1 467 ? 30.734 -24.156 -11.477 1 62.34 467 PHE A CA 1
ATOM 3758 C C . PHE A 1 467 ? 30.594 -24.672 -12.906 1 62.34 467 PHE A C 1
ATOM 3760 O O . PHE A 1 467 ? 30.578 -23.891 -13.852 1 62.34 467 PHE A O 1
ATOM 3767 N N . ASP A 1 468 ? 30.688 -25.953 -13.039 1 60.03 468 ASP A N 1
ATOM 3768 C CA . ASP A 1 468 ? 30.5 -26.562 -14.359 1 60.03 468 ASP A CA 1
ATOM 3769 C C . ASP A 1 468 ? 29.031 -26.625 -14.727 1 60.03 468 ASP A C 1
ATOM 3771 O O . ASP A 1 468 ? 28.172 -26.203 -13.953 1 60.03 468 ASP A O 1
ATOM 3775 N N . GLY A 1 469 ? 28.766 -27.047 -15.984 1 56.44 469 GLY A N 1
ATOM 3776 C CA . GLY A 1 469 ? 27.422 -27.156 -16.531 1 56.44 469 GLY A CA 1
ATOM 3777 C C . GLY A 1 469 ? 26.484 -27.969 -15.656 1 56.44 469 GLY A C 1
ATOM 3778 O O . GLY A 1 469 ? 25.25 -27.844 -15.773 1 56.44 469 GLY A O 1
ATOM 3779 N N . GLN A 1 470 ? 27.016 -28.75 -14.789 1 54.19 470 GLN A N 1
ATOM 3780 C CA . GLN A 1 470 ? 26.234 -29.625 -13.922 1 54.19 470 GLN A CA 1
ATOM 3781 C C . GLN A 1 470 ? 26.078 -29.031 -12.531 1 54.19 470 GLN A C 1
ATOM 3783 O O . GLN A 1 470 ? 25.531 -29.672 -11.633 1 54.19 470 GLN A O 1
ATOM 3788 N N . GLY A 1 471 ? 26.609 -27.891 -12.281 1 59.44 471 GLY A N 1
ATOM 3789 C CA . GLY A 1 471 ? 26.484 -27.203 -11.008 1 59.44 471 GLY A CA 1
ATOM 3790 C C . GLY A 1 471 ? 27.547 -27.594 -10.008 1 59.44 471 GLY A C 1
ATOM 3791 O O . GLY A 1 471 ? 27.469 -27.25 -8.828 1 59.44 471 GLY A O 1
ATOM 3792 N N . GLU A 1 472 ? 28.469 -28.328 -10.375 1 67.56 472 GLU A N 1
ATOM 3793 C CA . GLU A 1 472 ? 29.562 -28.719 -9.492 1 67.56 472 GLU A CA 1
ATOM 3794 C C . GLU A 1 472 ? 30.719 -27.734 -9.594 1 67.56 472 GLU A C 1
ATOM 3796 O O . GLU A 1 472 ? 31 -27.188 -10.664 1 67.56 472 GLU A O 1
ATOM 3801 N N . PRO A 1 473 ? 31.328 -27.469 -8.445 1 75.81 473 PRO A N 1
ATOM 3802 C CA . PRO A 1 473 ? 32.5 -26.609 -8.492 1 75.81 473 PRO A CA 1
ATOM 3803 C C . PRO A 1 473 ? 33.562 -27.078 -9.492 1 75.81 473 PRO A C 1
ATOM 3805 O O . PRO A 1 473 ? 33.938 -28.25 -9.477 1 75.81 473 PRO A O 1
ATOM 3808 N N . ARG A 1 474 ? 33.812 -26.234 -10.398 1 78.31 474 ARG A N 1
ATOM 3809 C CA . ARG A 1 474 ? 34.812 -26.578 -11.406 1 78.31 474 ARG A CA 1
ATOM 3810 C C . ARG A 1 474 ? 36.125 -25.859 -11.141 1 78.31 474 ARG A C 1
ATOM 3812 O O . ARG A 1 474 ? 37.188 -26.484 -11.188 1 78.31 474 ARG A O 1
ATOM 3819 N N . ARG A 1 475 ? 35.969 -24.609 -11.086 1 80.62 475 ARG A N 1
ATOM 3820 C CA . ARG A 1 475 ? 37.188 -23.812 -10.969 1 80.62 475 ARG A CA 1
ATOM 3821 C C . ARG A 1 475 ? 37.031 -22.734 -9.898 1 80.62 475 ARG A C 1
ATOM 3823 O O . ARG A 1 475 ? 36.031 -22.016 -9.867 1 80.62 475 ARG A O 1
ATOM 3830 N N . MET A 1 476 ? 37.938 -22.844 -8.961 1 80.69 476 MET A N 1
ATOM 3831 C CA . MET A 1 476 ? 38.062 -21.781 -7.965 1 80.69 476 MET A CA 1
ATOM 3832 C C . MET A 1 476 ? 39.25 -20.875 -8.281 1 80.69 476 MET A C 1
ATOM 3834 O O . MET A 1 476 ? 40.375 -21.359 -8.469 1 80.69 476 MET A O 1
ATOM 3838 N N . ARG A 1 477 ? 38.938 -19.703 -8.453 1 79.88 477 ARG A N 1
ATOM 3839 C CA . ARG A 1 477 ? 40 -18.734 -8.727 1 79.88 477 ARG A CA 1
ATOM 3840 C C . ARG A 1 477 ? 40.188 -17.797 -7.539 1 79.88 477 ARG A C 1
ATOM 3842 O O . ARG A 1 477 ? 39.25 -17.25 -6.996 1 79.88 477 ARG A O 1
ATOM 3849 N N . ILE A 1 478 ? 41.406 -17.844 -7.133 1 73.75 478 ILE A N 1
ATOM 3850 C CA . ILE A 1 478 ? 41.75 -16.922 -6.066 1 73.75 478 ILE A CA 1
ATOM 3851 C C . ILE A 1 478 ? 42.719 -15.852 -6.613 1 73.75 478 ILE A C 1
ATOM 3853 O O . ILE A 1 478 ? 43.781 -16.172 -7.094 1 73.75 478 ILE A O 1
ATOM 3857 N N . ASP A 1 479 ? 42.281 -14.742 -6.648 1 62.22 479 ASP A N 1
ATOM 3858 C CA . ASP A 1 479 ? 43.031 -13.672 -7.328 1 62.22 479 ASP A CA 1
ATOM 3859 C C . ASP A 1 479 ? 44.031 -13.008 -6.387 1 62.22 479 ASP A C 1
ATOM 3861 O O . ASP A 1 479 ? 44.5 -11.906 -6.668 1 62.22 479 ASP A O 1
ATOM 3865 N N . THR A 1 480 ? 44.312 -13.703 -5.324 1 64.38 480 THR A N 1
ATOM 3866 C CA . THR A 1 480 ? 45.344 -13.258 -4.402 1 64.38 480 THR A CA 1
ATOM 3867 C C . THR A 1 480 ? 46.656 -14.055 -4.613 1 64.38 480 THR A C 1
ATOM 3869 O O . THR A 1 480 ? 46.594 -15.203 -5.062 1 64.38 480 THR A O 1
ATOM 3872 N N . ILE A 1 481 ? 47.75 -13.406 -4.406 1 65.19 481 ILE A N 1
ATOM 3873 C CA . ILE A 1 481 ? 49.031 -14.109 -4.508 1 65.19 481 ILE A CA 1
ATOM 3874 C C . ILE A 1 481 ? 49.156 -15.086 -3.34 1 65.19 481 ILE A C 1
ATOM 3876 O O . ILE A 1 481 ? 49.062 -14.695 -2.176 1 65.19 481 ILE A O 1
ATOM 3880 N N . LEU A 1 482 ? 49.25 -16.281 -3.648 1 77.25 482 LEU A N 1
ATOM 3881 C CA . LEU A 1 482 ? 49.469 -17.344 -2.68 1 77.25 482 LEU A CA 1
ATOM 3882 C C . LEU A 1 482 ? 50.781 -18.078 -2.941 1 77.25 482 LEU A C 1
ATOM 3884 O O . LEU A 1 482 ? 51.219 -18.172 -4.09 1 77.25 482 LEU A O 1
ATOM 3888 N N . SER A 1 483 ? 51.406 -18.359 -1.808 1 77.06 483 SER A N 1
ATOM 3889 C CA . SER A 1 483 ? 52.688 -19.062 -1.916 1 77.06 483 SER A CA 1
ATOM 3890 C C . SER A 1 483 ? 52.531 -20.531 -1.48 1 77.06 483 SER A C 1
ATOM 3892 O O . SER A 1 483 ? 51.719 -20.844 -0.594 1 77.06 483 SER A O 1
ATOM 3894 N N . ARG A 1 484 ? 53.281 -21.484 -2.08 1 78.75 484 ARG A N 1
ATOM 3895 C CA . ARG A 1 484 ? 53.344 -22.875 -1.65 1 78.75 484 ARG A CA 1
ATOM 3896 C C . ARG A 1 484 ? 54.312 -23.031 -0.478 1 78.75 484 ARG A C 1
ATOM 3898 O O . ARG A 1 484 ? 54.25 -24.016 0.268 1 78.75 484 ARG A O 1
ATOM 3905 N N . LEU A 1 485 ? 55.156 -22.062 -0.438 1 73.19 485 LEU A N 1
ATOM 3906 C CA . LEU A 1 485 ? 56.156 -22.141 0.617 1 73.19 485 LEU A CA 1
ATOM 3907 C C . LEU A 1 485 ? 55.625 -21.484 1.896 1 73.19 485 LEU A C 1
ATOM 3909 O O . LEU A 1 485 ? 55.156 -20.344 1.868 1 73.19 485 LEU A O 1
ATOM 3913 N N . LYS A 1 486 ? 55.594 -22.156 2.951 1 67.31 486 LYS A N 1
ATOM 3914 C CA . LYS A 1 486 ? 55.156 -21.688 4.25 1 67.31 486 LYS A CA 1
ATOM 3915 C C . LYS A 1 486 ? 56.031 -20.562 4.773 1 67.31 486 LYS A C 1
ATOM 3917 O O . LYS A 1 486 ? 55.625 -19.75 5.598 1 67.31 486 LYS A O 1
ATOM 3922 N N . SER A 1 487 ? 57.281 -20.547 4.266 1 63.97 487 SER A N 1
ATOM 3923 C CA . SER A 1 487 ? 58.25 -19.578 4.746 1 63.97 487 SER A CA 1
ATOM 3924 C C . SER A 1 487 ? 58.062 -18.219 4.066 1 63.97 487 SER A C 1
ATOM 3926 O O . SER A 1 487 ? 58.656 -17.219 4.508 1 63.97 487 SER A O 1
ATOM 3928 N N . ASP A 1 488 ? 57.219 -18.234 3.066 1 62.56 488 ASP A N 1
ATOM 3929 C CA . ASP A 1 488 ? 57.031 -16.984 2.34 1 62.56 488 ASP A CA 1
ATOM 3930 C C . ASP A 1 488 ? 56.062 -16.062 3.082 1 62.56 488 ASP A C 1
ATOM 3932 O O . ASP A 1 488 ? 55.281 -16.516 3.938 1 62.56 488 ASP A O 1
ATOM 3936 N N . SER A 1 489 ? 56.219 -14.773 2.752 1 59.91 489 SER A N 1
ATOM 3937 C CA . SER A 1 489 ? 55.375 -13.773 3.396 1 59.91 489 SER A CA 1
ATOM 3938 C C . SER A 1 489 ? 53.938 -13.836 2.863 1 59.91 489 SER A C 1
ATOM 3940 O O . SER A 1 489 ? 53.031 -13.227 3.436 1 59.91 489 SER A O 1
ATOM 3942 N N . PHE A 1 490 ? 53.75 -14.664 1.997 1 64.12 490 PHE A N 1
ATOM 3943 C CA . PHE A 1 490 ? 52.406 -14.797 1.401 1 64.12 490 PHE A CA 1
ATOM 3944 C C . PHE A 1 490 ? 51.625 -15.93 2.061 1 64.12 490 PHE A C 1
ATOM 3946 O O . PHE A 1 490 ? 52.219 -16.844 2.637 1 64.12 490 PHE A O 1
ATOM 3953 N N . GLU A 1 491 ? 50.312 -15.875 1.982 1 72.06 491 GLU A N 1
ATOM 3954 C CA . GLU A 1 491 ? 49.5 -16.969 2.488 1 72.06 491 GLU A CA 1
ATOM 3955 C C . GLU A 1 491 ? 49.75 -18.266 1.721 1 72.06 491 GLU A C 1
ATOM 3957 O O . GLU A 1 491 ? 49.969 -18.234 0.505 1 72.06 491 GLU A O 1
ATOM 3962 N N . ASN A 1 492 ? 49.812 -19.188 2.617 1 80.06 492 ASN A N 1
ATOM 3963 C CA . ASN A 1 492 ? 50.094 -20.5 2.057 1 80.06 492 ASN A CA 1
ATOM 3964 C C . ASN A 1 492 ? 48.844 -21.062 1.352 1 80.06 492 ASN A C 1
ATOM 3966 O O . ASN A 1 492 ? 47.781 -21.125 1.937 1 80.06 492 ASN A O 1
ATOM 3970 N N . VAL A 1 493 ? 49.062 -21.391 0.171 1 83.75 493 VAL A N 1
ATOM 3971 C CA . VAL A 1 493 ? 47.969 -21.844 -0.643 1 83.75 493 VAL A CA 1
ATOM 3972 C C . VAL A 1 493 ? 47.375 -23.125 -0.036 1 83.75 493 VAL A C 1
ATOM 3974 O O . VAL A 1 493 ? 46.156 -23.344 -0.098 1 83.75 493 VAL A O 1
ATOM 3977 N N . ALA A 1 494 ? 48.219 -23.953 0.577 1 83.44 494 ALA A N 1
ATOM 3978 C CA . ALA A 1 494 ? 47.719 -25.172 1.194 1 83.44 494 ALA A CA 1
ATOM 3979 C C . ALA A 1 494 ? 46.781 -24.859 2.365 1 83.44 494 ALA A C 1
ATOM 3981 O O . ALA A 1 494 ? 45.75 -25.5 2.529 1 83.44 494 ALA A O 1
ATOM 3982 N N . THR A 1 495 ? 47.094 -23.922 3.055 1 82 495 THR A N 1
ATOM 3983 C CA . THR A 1 495 ? 46.281 -23.5 4.188 1 82 495 THR A CA 1
ATOM 3984 C C . THR A 1 495 ? 44.938 -22.922 3.707 1 82 495 THR A C 1
ATOM 3986 O O . THR A 1 495 ? 43.875 -23.25 4.25 1 82 495 THR A O 1
ATOM 3989 N N . ILE A 1 496 ? 45.062 -22.172 2.723 1 81.25 496 ILE A N 1
ATOM 3990 C CA . ILE A 1 496 ? 43.875 -21.531 2.174 1 81.25 496 ILE A CA 1
ATOM 3991 C C . ILE A 1 496 ? 42.938 -22.594 1.568 1 81.25 496 ILE A C 1
ATOM 3993 O O . ILE A 1 496 ? 41.719 -22.547 1.765 1 81.25 496 ILE A O 1
ATOM 3997 N N . ALA A 1 497 ? 43.531 -23.484 0.907 1 86.88 497 ALA A N 1
ATOM 3998 C CA . ALA A 1 497 ? 42.75 -24.562 0.319 1 86.88 497 ALA A CA 1
ATOM 3999 C C . ALA A 1 497 ? 42.125 -25.422 1.402 1 86.88 497 ALA A C 1
ATOM 4001 O O . ALA A 1 497 ? 40.969 -25.844 1.276 1 86.88 497 ALA A O 1
ATOM 4002 N N . SER A 1 498 ? 42.875 -25.672 2.447 1 85.12 498 SER A N 1
ATOM 4003 C CA . SER A 1 498 ? 42.344 -26.453 3.566 1 85.12 498 SER A CA 1
ATOM 4004 C C . SER A 1 498 ? 41.219 -25.719 4.25 1 85.12 498 SER A C 1
ATOM 4006 O O . SER A 1 498 ? 40.188 -26.328 4.609 1 85.12 498 SER A O 1
ATOM 4008 N N . GLU A 1 499 ? 41.406 -24.516 4.355 1 82.5 499 GLU A N 1
ATOM 4009 C CA . GLU A 1 499 ? 40.344 -23.703 4.934 1 82.5 499 GLU A CA 1
ATOM 4010 C C . GLU A 1 499 ? 39.094 -23.688 4.039 1 82.5 499 GLU A C 1
ATOM 4012 O O . GLU A 1 499 ? 37.969 -23.734 4.531 1 82.5 499 GLU A O 1
ATOM 4017 N N . ALA A 1 500 ? 39.344 -23.562 2.836 1 83.81 500 ALA A N 1
ATOM 4018 C CA . ALA A 1 500 ? 38.25 -23.625 1.889 1 83.81 500 ALA A CA 1
ATOM 4019 C C . ALA A 1 500 ? 37.438 -24.906 2.072 1 83.81 500 ALA A C 1
ATOM 4021 O O . ALA A 1 500 ? 36.219 -24.875 2.129 1 83.81 500 ALA A O 1
ATOM 4022 N N . LEU A 1 501 ? 38.156 -26 2.201 1 83.62 501 LEU A N 1
ATOM 4023 C CA . LEU A 1 501 ? 37.531 -27.297 2.375 1 83.62 501 LEU A CA 1
ATOM 4024 C C . LEU A 1 501 ? 36.781 -27.359 3.707 1 83.62 501 LEU A C 1
ATOM 4026 O O . LEU A 1 501 ? 35.688 -27.891 3.779 1 83.62 501 LEU A O 1
ATOM 4030 N N . GLU A 1 502 ? 37.375 -26.797 4.664 1 80.5 502 GLU A N 1
ATOM 4031 C CA . GLU A 1 502 ? 36.75 -26.766 5.977 1 80.5 502 GLU A CA 1
ATOM 4032 C C . GLU A 1 502 ? 35.469 -25.938 5.957 1 80.5 502 GLU A C 1
ATOM 4034 O O . GLU A 1 502 ? 34.438 -26.375 6.441 1 80.5 502 GLU A O 1
ATOM 4039 N N . LYS A 1 503 ? 35.594 -24.812 5.422 1 78 503 LYS A N 1
ATOM 4040 C CA . LYS A 1 503 ? 34.438 -23.922 5.379 1 78 503 LYS A CA 1
ATOM 4041 C C . LYS A 1 503 ? 33.344 -24.453 4.441 1 78 503 LYS A C 1
ATOM 4043 O O . LYS A 1 503 ? 32.156 -24.312 4.711 1 78 503 LYS A O 1
ATOM 4048 N N . TRP A 1 504 ? 33.781 -25.016 3.414 1 78.19 504 TRP A N 1
ATOM 4049 C CA . TRP A 1 504 ? 32.875 -25.734 2.523 1 78.19 504 TRP A CA 1
ATOM 4050 C C . TRP A 1 504 ? 32.125 -26.828 3.279 1 78.19 504 TRP A C 1
ATOM 4052 O O . TRP A 1 504 ? 30.891 -26.922 3.178 1 78.19 504 TRP A O 1
ATOM 4062 N N . SER A 1 505 ? 32.875 -27.547 4.078 1 77.75 505 SER A N 1
ATOM 4063 C CA . SER A 1 505 ? 32.281 -28.609 4.883 1 77.75 505 SER A CA 1
ATOM 4064 C C . SER A 1 505 ? 31.359 -28.031 5.957 1 77.75 505 SER A C 1
ATOM 4066 O O . SER A 1 505 ? 30.266 -28.562 6.188 1 77.75 505 SER A O 1
ATOM 4068 N N . LYS A 1 506 ? 31.734 -27 6.445 1 73.94 506 LYS A N 1
ATOM 4069 C CA . LYS A 1 506 ? 30.953 -26.375 7.504 1 73.94 506 LYS A CA 1
ATOM 4070 C C . LYS A 1 506 ? 29.688 -25.734 6.949 1 73.94 506 LYS A C 1
ATOM 4072 O O . LYS A 1 506 ? 28.734 -25.484 7.688 1 73.94 506 LYS A O 1
ATOM 4077 N N . SER A 1 507 ? 29.75 -25.562 5.754 1 67.06 507 SER A N 1
ATOM 4078 C CA . SER A 1 507 ? 28.594 -24.984 5.09 1 67.06 507 SER A CA 1
ATOM 4079 C C . SER A 1 507 ? 27.625 -26.078 4.617 1 67.06 507 SER A C 1
ATOM 4081 O O . SER A 1 507 ? 26.688 -25.797 3.879 1 67.06 507 SER A O 1
ATOM 4083 N N . GLY A 1 508 ? 27.984 -27.328 4.953 1 66.19 508 GLY A N 1
ATOM 4084 C CA . GLY A 1 508 ? 27.109 -28.469 4.711 1 66.19 508 GLY A CA 1
ATOM 4085 C C . GLY A 1 508 ? 27.344 -29.125 3.367 1 66.19 508 GLY A C 1
ATOM 4086 O O . GLY A 1 508 ? 26.531 -29.938 2.912 1 66.19 508 GLY A O 1
ATOM 4087 N N . ASN A 1 509 ? 28.375 -28.781 2.748 1 74.12 509 ASN A N 1
ATOM 4088 C CA . ASN A 1 509 ? 28.688 -29.344 1.438 1 74.12 509 ASN A CA 1
ATOM 4089 C C . ASN A 1 509 ? 29.656 -30.516 1.55 1 74.12 509 ASN A C 1
ATOM 4091 O O . ASN A 1 509 ? 30.422 -30.609 2.512 1 74.12 509 ASN A O 1
ATOM 4095 N N . ASP A 1 510 ? 29.547 -31.422 0.604 1 74.06 510 ASP A N 1
ATOM 4096 C CA . ASP A 1 510 ? 30.469 -32.562 0.518 1 74.06 510 ASP A CA 1
ATOM 4097 C C . ASP A 1 510 ? 31.875 -32.094 0.105 1 74.06 510 ASP A C 1
ATOM 4099 O O . ASP A 1 510 ? 32.062 -31.609 -1.013 1 74.06 510 ASP A O 1
ATOM 4103 N N . PRO A 1 511 ? 32.781 -32.25 0.938 1 80.12 511 PRO A N 1
ATOM 4104 C CA . PRO A 1 511 ? 34.125 -31.766 0.642 1 80.12 511 PRO A CA 1
ATOM 4105 C C . PRO A 1 511 ? 34.75 -32.469 -0.563 1 80.12 511 PRO A C 1
ATOM 4107 O O . PRO A 1 511 ? 35.656 -31.906 -1.195 1 80.12 511 PRO A O 1
ATOM 4110 N N . THR A 1 512 ? 34.219 -33.625 -0.956 1 82.69 512 THR A N 1
ATOM 4111 C CA . THR A 1 512 ? 34.781 -34.344 -2.078 1 82.69 512 THR A CA 1
ATOM 4112 C C . THR A 1 512 ? 34.594 -33.594 -3.383 1 82.69 512 THR A C 1
ATOM 4114 O O . THR A 1 512 ? 35.438 -33.656 -4.277 1 82.69 512 THR A O 1
ATOM 4117 N N . ILE A 1 513 ? 33.656 -32.875 -3.432 1 80.69 513 ILE A N 1
ATOM 4118 C CA . ILE A 1 513 ? 33.312 -32.156 -4.656 1 80.69 513 ILE A CA 1
ATOM 4119 C C . ILE A 1 513 ? 34.281 -30.984 -4.848 1 80.69 513 ILE A C 1
ATOM 4121 O O . ILE A 1 513 ? 34.812 -30.781 -5.945 1 80.69 513 ILE A O 1
ATOM 4125 N N . LEU A 1 514 ? 34.531 -30.328 -3.828 1 85.56 514 LEU A N 1
ATOM 4126 C CA . LEU A 1 514 ? 35.438 -29.172 -3.938 1 85.56 514 LEU A CA 1
ATOM 4127 C C . LEU A 1 514 ? 36.875 -29.625 -4.086 1 85.56 514 LEU A C 1
ATOM 4129 O O . LEU A 1 514 ? 37.688 -28.953 -4.738 1 85.56 514 LEU A O 1
ATOM 4133 N N . ARG A 1 515 ? 37.094 -30.719 -3.535 1 87.38 515 ARG A N 1
ATOM 4134 C CA . ARG A 1 515 ? 38.438 -31.281 -3.641 1 87.38 515 ARG A CA 1
ATOM 4135 C C . ARG A 1 515 ? 38.844 -31.5 -5.102 1 87.38 515 ARG A C 1
ATOM 4137 O O . ARG A 1 515 ? 40.031 -31.375 -5.453 1 87.38 515 ARG A O 1
ATOM 4144 N N . GLY A 1 516 ? 37.812 -31.719 -5.898 1 83.62 516 GLY A N 1
ATOM 4145 C CA . GLY A 1 516 ? 38.062 -31.984 -7.309 1 83.62 516 GLY A CA 1
ATOM 4146 C C . GLY A 1 516 ? 38.062 -30.719 -8.164 1 83.62 516 GLY A C 1
ATOM 4147 O O . GLY A 1 516 ? 38.312 -30.781 -9.367 1 83.62 516 GLY A O 1
ATOM 4148 N N . ALA A 1 517 ? 37.875 -29.625 -7.676 1 85.06 517 ALA A N 1
ATOM 4149 C CA . ALA A 1 517 ? 37.875 -28.375 -8.422 1 85.06 517 ALA A CA 1
ATOM 4150 C C . ALA A 1 517 ? 39.281 -27.844 -8.656 1 85.06 517 ALA A C 1
ATOM 4152 O O . ALA A 1 517 ? 40.156 -28.078 -7.836 1 85.06 517 ALA A O 1
ATOM 4153 N N . GLU A 1 518 ? 39.406 -27.203 -9.758 1 84.81 518 GLU A N 1
ATOM 4154 C CA . GLU A 1 518 ? 40.688 -26.578 -10.062 1 84.81 518 GLU A CA 1
ATOM 4155 C C . GLU A 1 518 ? 40.844 -25.266 -9.305 1 84.81 518 GLU A C 1
ATOM 4157 O O . GLU A 1 518 ? 39.938 -24.422 -9.297 1 84.81 518 GLU A O 1
ATOM 4162 N N . LEU A 1 519 ? 41.875 -25.172 -8.609 1 88.12 519 LEU A N 1
ATOM 4163 C CA . LEU A 1 519 ? 42.25 -23.953 -7.91 1 88.12 519 LEU A CA 1
ATOM 4164 C C . LEU A 1 519 ? 43.344 -23.203 -8.664 1 88.12 519 LEU A C 1
ATOM 4166 O O . LEU A 1 519 ? 44.406 -23.781 -8.961 1 88.12 519 LEU A O 1
ATOM 4170 N N . THR A 1 520 ? 43 -22 -9.062 1 84.44 520 THR A N 1
ATOM 4171 C CA . THR A 1 520 ? 44 -21.141 -9.703 1 84.44 520 THR A CA 1
ATOM 4172 C C . THR A 1 520 ? 44.312 -19.953 -8.812 1 84.44 520 THR A C 1
ATOM 4174 O O . THR A 1 520 ? 43.438 -19.328 -8.234 1 84.44 520 THR A O 1
ATOM 4177 N N . TRP A 1 521 ? 45.625 -19.781 -8.664 1 82.38 521 TRP A N 1
ATOM 4178 C CA . TRP A 1 521 ? 46.031 -18.656 -7.832 1 82.38 521 TRP A CA 1
ATOM 4179 C C . TRP A 1 521 ? 47.25 -17.953 -8.438 1 82.38 521 TRP A C 1
ATOM 4181 O O . TRP A 1 521 ? 47.938 -18.516 -9.289 1 82.38 521 TRP A O 1
ATOM 4191 N N . LYS A 1 522 ? 47.531 -16.797 -8.055 1 77 522 LYS A N 1
ATOM 4192 C CA . LYS A 1 522 ? 48.688 -16.031 -8.469 1 77 522 LYS A CA 1
ATOM 4193 C C . LYS A 1 522 ? 49.875 -16.328 -7.562 1 77 522 LYS A C 1
ATOM 4195 O O . LYS A 1 522 ? 49.719 -16.469 -6.348 1 77 522 LYS A O 1
ATOM 4200 N N . THR A 1 523 ? 51.062 -16.469 -8.227 1 75.62 523 THR A N 1
ATOM 4201 C CA . THR A 1 523 ? 52.25 -16.812 -7.48 1 75.62 523 THR A CA 1
ATOM 4202 C C . THR A 1 523 ? 53.125 -15.586 -7.27 1 75.62 523 THR A C 1
ATOM 4204 O O . THR A 1 523 ? 53.031 -14.617 -8.023 1 75.62 523 THR A O 1
ATOM 4207 N N . PRO A 1 524 ? 53.906 -15.523 -6.281 1 67.62 524 PRO A N 1
ATOM 4208 C CA . PRO A 1 524 ? 54.844 -14.414 -6.023 1 67.62 524 PRO A CA 1
ATOM 4209 C C . PRO A 1 524 ? 55.719 -14.086 -7.227 1 67.62 524 PRO A C 1
ATOM 4211 O O . PRO A 1 524 ? 56.094 -12.93 -7.418 1 67.62 524 PRO A O 1
ATOM 4214 N N . GLY A 1 525 ? 56.062 -14.914 -8.102 1 62.62 525 GLY A N 1
ATOM 4215 C CA . GLY A 1 525 ? 56.875 -14.68 -9.266 1 62.62 525 GLY A CA 1
ATOM 4216 C C . GLY A 1 525 ? 56.094 -14.148 -10.453 1 62.62 525 GLY A C 1
ATOM 4217 O O . GLY A 1 525 ? 56.656 -13.969 -11.539 1 62.62 525 GLY A O 1
ATOM 4218 N N . GLY A 1 526 ? 54.812 -13.641 -10.266 1 69.75 526 GLY A N 1
ATOM 4219 C CA . GLY A 1 526 ? 54 -13.039 -11.305 1 69.75 526 GLY A CA 1
ATOM 4220 C C . GLY A 1 526 ? 53.25 -14.062 -12.156 1 69.75 526 GLY A C 1
ATOM 4221 O O . GLY A 1 526 ? 52.5 -13.703 -13.062 1 69.75 526 GLY A O 1
ATOM 4222 N N . GLY A 1 527 ? 53.438 -15.297 -11.992 1 69.75 527 GLY A N 1
ATOM 4223 C CA . GLY A 1 527 ? 52.75 -16.328 -12.758 1 69.75 527 GLY A CA 1
ATOM 4224 C C . GLY A 1 527 ? 51.5 -16.844 -12.094 1 69.75 527 GLY A C 1
ATOM 4225 O O . GLY A 1 527 ? 51.094 -16.344 -11.039 1 69.75 527 GLY A O 1
ATOM 4226 N N . THR A 1 528 ? 50.688 -17.484 -12.836 1 79.75 528 THR A N 1
ATOM 4227 C CA . THR A 1 528 ? 49.531 -18.188 -12.312 1 79.75 528 THR A CA 1
ATOM 4228 C C . THR A 1 528 ? 49.781 -19.688 -12.242 1 79.75 528 THR A C 1
ATOM 4230 O O . THR A 1 528 ? 50.406 -20.266 -13.148 1 79.75 528 THR A O 1
ATOM 4233 N N . GLU A 1 529 ? 49.438 -20.266 -11.094 1 85.12 529 GLU A N 1
ATOM 4234 C CA . GLU A 1 529 ? 49.5 -21.703 -10.922 1 85.12 529 GLU A CA 1
ATOM 4235 C C . GLU A 1 529 ? 48.125 -22.312 -10.695 1 85.12 529 GLU A C 1
ATOM 4237 O O . GLU A 1 529 ? 47.219 -21.625 -10.211 1 85.12 529 GLU A O 1
ATOM 4242 N N . THR A 1 530 ? 48.062 -23.469 -11.18 1 85.31 530 THR A N 1
ATOM 4243 C CA . THR A 1 530 ? 46.781 -24.172 -11.055 1 85.31 530 THR A CA 1
ATOM 4244 C C . THR A 1 530 ? 46.969 -25.547 -10.422 1 85.31 530 THR A C 1
ATOM 4246 O O . THR A 1 530 ? 48 -26.203 -10.672 1 85.31 530 THR A O 1
ATOM 4249 N N . GLY A 1 531 ? 46.094 -26.016 -9.5 1 86.94 531 GLY A N 1
ATOM 4250 C CA . GLY A 1 531 ? 46 -27.328 -8.883 1 86.94 531 GLY A CA 1
ATOM 4251 C C . GLY A 1 531 ? 44.625 -27.672 -8.414 1 86.94 531 GLY A C 1
ATOM 4252 O O . GLY A 1 531 ? 43.719 -26.828 -8.414 1 86.94 531 GLY A O 1
ATOM 4253 N N . PHE A 1 532 ? 44.5 -28.938 -8.125 1 86.38 532 PHE A N 1
ATOM 4254 C CA . PHE A 1 532 ? 43.219 -29.328 -7.559 1 86.38 532 PHE A CA 1
ATOM 4255 C C . PHE A 1 532 ? 43.125 -28.938 -6.09 1 86.38 532 PHE A C 1
ATOM 4257 O O . PHE A 1 532 ? 44.094 -29.109 -5.34 1 86.38 532 PHE A O 1
ATOM 4264 N N . VAL A 1 533 ? 42 -28.5 -5.668 1 88.94 533 VAL A N 1
ATOM 4265 C CA . VAL A 1 533 ? 41.844 -28 -4.309 1 88.94 533 VAL A CA 1
ATOM 4266 C C . VAL A 1 533 ? 42.281 -29.047 -3.301 1 88.94 533 VAL A C 1
ATOM 4268 O O . VAL A 1 533 ? 43.031 -28.75 -2.365 1 88.94 533 VAL A O 1
ATOM 4271 N N . GLY A 1 534 ? 41.875 -30.297 -3.51 1 88.25 534 GLY A N 1
ATOM 4272 C CA . GLY A 1 534 ? 42.25 -31.391 -2.613 1 88.25 534 GLY A CA 1
ATOM 4273 C C . GLY A 1 534 ? 43.75 -31.641 -2.58 1 88.25 534 GLY A C 1
ATOM 4274 O O . GLY A 1 534 ? 44.344 -31.812 -1.508 1 88.25 534 GLY A O 1
ATOM 4275 N N . ALA A 1 535 ? 44.312 -31.656 -3.703 1 86.75 535 ALA A N 1
ATOM 4276 C CA . ALA A 1 535 ? 45.75 -31.938 -3.811 1 86.75 535 ALA A CA 1
ATOM 4277 C C . ALA A 1 535 ? 46.594 -30.828 -3.186 1 86.75 535 ALA A C 1
ATOM 4279 O O . ALA A 1 535 ? 47.625 -31.078 -2.551 1 86.75 535 ALA A O 1
ATOM 4280 N N . VAL A 1 536 ? 46.062 -29.641 -3.336 1 86.62 536 VAL A N 1
ATOM 4281 C CA . VAL A 1 536 ? 46.781 -28.469 -2.801 1 86.62 536 VAL A CA 1
ATOM 4282 C C . VAL A 1 536 ? 46.625 -28.438 -1.281 1 86.62 536 VAL A C 1
ATOM 4284 O O . VAL A 1 536 ? 47.594 -28.156 -0.563 1 86.62 536 VAL A O 1
ATOM 4287 N N . ALA A 1 537 ? 45.531 -28.812 -0.82 1 87.69 537 ALA A N 1
ATOM 4288 C CA . ALA A 1 537 ? 45.25 -28.781 0.61 1 87.69 537 ALA A CA 1
ATOM 4289 C C . ALA A 1 537 ? 46.031 -29.844 1.36 1 87.69 537 ALA A C 1
ATOM 4291 O O . ALA A 1 537 ? 46.344 -29.672 2.537 1 87.69 537 ALA A O 1
ATOM 4292 N N . ASP A 1 538 ? 46.344 -30.984 0.71 1 85.38 538 ASP A N 1
ATOM 4293 C CA . ASP A 1 538 ? 46.969 -32.156 1.359 1 85.38 538 ASP A CA 1
ATOM 4294 C C . ASP A 1 538 ? 48.5 -32.031 1.34 1 85.38 538 ASP A C 1
ATOM 4296 O O . ASP A 1 538 ? 49.188 -32.938 1.802 1 85.38 538 ASP A O 1
ATOM 4300 N N . ARG A 1 539 ? 48.906 -30.969 0.898 1 75.81 539 ARG A N 1
ATOM 4301 C CA . ARG A 1 539 ? 50.344 -30.781 0.909 1 75.81 539 ARG A CA 1
ATOM 4302 C C . ARG A 1 539 ? 50.781 -30.094 2.197 1 75.81 539 ARG A C 1
ATOM 4304 O O . ARG A 1 539 ? 50.094 -29.25 2.746 1 75.81 539 ARG A O 1
ATOM 4311 N N . MET B 1 1 ? 21.125 27.953 13.602 1 65.69 1 MET B N 1
ATOM 4312 C CA . MET B 1 1 ? 20.766 28.031 12.188 1 65.69 1 MET B CA 1
ATOM 4313 C C . MET B 1 1 ? 19.266 28.25 12.016 1 65.69 1 MET B C 1
ATOM 4315 O O . MET B 1 1 ? 18.469 27.688 12.773 1 65.69 1 MET B O 1
ATOM 4319 N N . SER B 1 2 ? 18.875 29.234 11.281 1 87.81 2 SER B N 1
ATOM 4320 C CA . SER B 1 2 ? 17.484 29.547 11.008 1 87.81 2 SER B CA 1
ATOM 4321 C C . SER B 1 2 ? 16.781 28.391 10.305 1 87.81 2 SER B C 1
ATOM 4323 O O . SER B 1 2 ? 17.391 27.703 9.477 1 87.81 2 SER B O 1
ATOM 4325 N N . GLN B 1 3 ? 15.602 28.062 10.828 1 95.06 3 GLN B N 1
ATOM 4326 C CA . GLN B 1 3 ? 14.789 27 10.242 1 95.06 3 GLN B CA 1
ATOM 4327 C C . GLN B 1 3 ? 13.438 27.531 9.773 1 95.06 3 GLN B C 1
ATOM 4329 O O . GLN B 1 3 ? 12.906 28.484 10.352 1 95.06 3 GLN B O 1
ATOM 4334 N N . VAL B 1 4 ? 12.969 27 8.781 1 97.06 4 VAL B N 1
ATOM 4335 C CA . VAL B 1 4 ? 11.68 27.422 8.234 1 97.06 4 VAL B CA 1
ATOM 4336 C C . VAL B 1 4 ? 10.547 26.906 9.117 1 97.06 4 VAL B C 1
ATOM 4338 O O . VAL B 1 4 ? 10.617 25.797 9.641 1 97.06 4 VAL B O 1
ATOM 4341 N N . GLU B 1 5 ? 9.562 27.734 9.25 1 97.5 5 GLU B N 1
ATOM 4342 C CA . GLU B 1 5 ? 8.359 27.312 9.961 1 97.5 5 GLU B CA 1
ATOM 4343 C C . GLU B 1 5 ? 7.453 26.484 9.062 1 97.5 5 GLU B C 1
ATOM 4345 O O . GLU B 1 5 ? 7.262 26.797 7.887 1 97.5 5 GLU B O 1
ATOM 4350 N N . THR B 1 6 ? 6.934 25.359 9.625 1 98.06 6 THR B N 1
ATOM 4351 C CA . THR B 1 6 ? 6 24.531 8.875 1 98.06 6 THR B CA 1
ATOM 4352 C C . THR B 1 6 ? 4.566 25.016 9.07 1 98.06 6 THR B C 1
ATOM 4354 O O . THR B 1 6 ? 4.309 25.891 9.898 1 98.06 6 THR B O 1
ATOM 4357 N N . THR B 1 7 ? 3.656 24.469 8.273 1 97.69 7 THR B N 1
ATOM 4358 C CA . THR B 1 7 ? 2.246 24.828 8.398 1 97.69 7 THR B CA 1
ATOM 4359 C C . THR B 1 7 ? 1.37 23.578 8.344 1 97.69 7 THR B C 1
ATOM 4361 O O . THR B 1 7 ? 1.729 22.578 7.703 1 97.69 7 THR B O 1
ATOM 4364 N N . PRO B 1 8 ? 0.254 23.625 9.039 1 98 8 PRO B N 1
ATOM 4365 C CA . PRO B 1 8 ? -0.627 22.453 9.039 1 98 8 PRO B CA 1
ATOM 4366 C C . PRO B 1 8 ? -1.373 22.281 7.719 1 98 8 PRO B C 1
ATOM 4368 O O . PRO B 1 8 ? -1.674 23.266 7.039 1 98 8 PRO B O 1
ATOM 4371 N N . HIS B 1 9 ? -1.647 21.031 7.414 1 97.75 9 HIS B N 1
ATOM 4372 C CA . HIS B 1 9 ? -2.457 20.719 6.238 1 97.75 9 HIS B CA 1
ATOM 4373 C C . HIS B 1 9 ? -3.787 20.094 6.641 1 97.75 9 HIS B C 1
ATOM 4375 O O . HIS B 1 9 ? -4.852 20.609 6.297 1 97.75 9 HIS B O 1
ATOM 4381 N N . GLU B 1 10 ? -3.744 18.984 7.324 1 97.62 10 GLU B N 1
ATOM 4382 C CA . GLU B 1 10 ? -4.957 18.297 7.758 1 97.62 10 GLU B CA 1
ATOM 4383 C C . GLU B 1 10 ? -4.852 17.844 9.211 1 97.62 10 GLU B C 1
ATOM 4385 O O . GLU B 1 10 ? -3.799 17.375 9.648 1 97.62 10 GLU B O 1
ATOM 4390 N N . ILE B 1 11 ? -5.957 18.016 9.945 1 98.5 11 ILE B N 1
ATOM 4391 C CA . ILE B 1 11 ? -6.043 17.578 11.336 1 98.5 11 ILE B CA 1
ATOM 4392 C C . ILE B 1 11 ? -7.41 16.953 11.602 1 98.5 11 ILE B C 1
ATOM 4394 O O . ILE B 1 11 ? -8.438 17.5 11.188 1 98.5 11 ILE B O 1
ATOM 4398 N N . GLU B 1 12 ? -7.41 15.812 12.227 1 98.75 12 GLU B N 1
ATOM 4399 C CA . GLU B 1 12 ? -8.656 15.148 12.578 1 98.75 12 GLU B CA 1
ATOM 4400 C C . GLU B 1 12 ? -8.625 14.641 14.023 1 98.75 12 GLU B C 1
ATOM 4402 O O . GLU B 1 12 ? -7.57 14.266 14.531 1 98.75 12 GLU B O 1
ATOM 4407 N N . GLY B 1 13 ? -9.766 14.68 14.617 1 98.44 13 GLY B N 1
ATOM 4408 C CA . GLY B 1 13 ? -9.891 14.172 15.969 1 98.44 13 GLY B CA 1
ATOM 4409 C C . GLY B 1 13 ? -11.289 14.297 16.531 1 98.44 13 GLY B C 1
ATOM 4410 O O . GLY B 1 13 ? -12.258 14.453 15.781 1 98.44 13 GLY B O 1
ATOM 4411 N N . ARG B 1 14 ? -11.344 14.117 17.859 1 98.12 14 ARG B N 1
ATOM 4412 C CA . ARG B 1 14 ? -12.609 14.188 18.594 1 98.12 14 ARG B CA 1
ATOM 4413 C C . ARG B 1 14 ? -12.414 14.852 19.953 1 98.12 14 ARG B C 1
ATOM 4415 O O . ARG B 1 14 ? -11.516 14.477 20.719 1 98.12 14 ARG B O 1
ATOM 4422 N N . TRP B 1 15 ? -13.25 15.867 20.172 1 98.5 15 TRP B N 1
ATOM 4423 C CA . TRP B 1 15 ? -13.281 16.516 21.469 1 98.5 15 TRP B CA 1
ATOM 4424 C C . TRP B 1 15 ? -14.5 16.078 22.266 1 98.5 15 TRP B C 1
ATOM 4426 O O . TRP B 1 15 ? -15.547 15.766 21.703 1 98.5 15 TRP B O 1
ATOM 4436 N N . LYS B 1 16 ? -14.344 16.078 23.594 1 98.06 16 LYS B N 1
ATOM 4437 C CA . LYS B 1 16 ? -15.414 15.641 24.484 1 98.06 16 LYS B CA 1
ATOM 4438 C C . LYS B 1 16 ? -15.633 16.641 25.625 1 98.06 16 LYS B C 1
ATOM 4440 O O . LYS B 1 16 ? -14.672 17.172 26.188 1 98.06 16 LYS B O 1
ATOM 4445 N N . TRP B 1 17 ? -16.922 16.906 25.906 1 98.19 17 TRP B N 1
ATOM 4446 C CA . TRP B 1 17 ? -17.297 17.75 27.047 1 98.19 17 TRP B CA 1
ATOM 4447 C C . TRP B 1 17 ? -18.438 17.125 27.828 1 98.19 17 TRP B C 1
ATOM 4449 O O . TRP B 1 17 ? -19.578 17.109 27.359 1 98.19 17 TRP B O 1
ATOM 4459 N N . PRO B 1 18 ? -18.125 16.656 29 1 96.81 18 PRO B N 1
ATOM 4460 C CA . PRO B 1 18 ? -19.203 16.125 29.844 1 96.81 18 PRO B CA 1
ATOM 4461 C C . PRO B 1 18 ? -19.812 17.172 30.766 1 96.81 18 PRO B C 1
ATOM 4463 O O . PRO B 1 18 ? -20.906 16.984 31.281 1 96.81 18 PRO B O 1
ATOM 4466 N N . ASP B 1 19 ? -19.25 18.281 30.938 1 94.5 19 ASP B N 1
ATOM 4467 C CA . ASP B 1 19 ? -19.547 19.203 32.031 1 94.5 19 ASP B CA 1
ATOM 4468 C C . ASP B 1 19 ? -20.891 19.875 31.812 1 94.5 19 ASP B C 1
ATOM 4470 O O . ASP B 1 19 ? -21.547 20.297 32.781 1 94.5 19 ASP B O 1
ATOM 4474 N N . TRP B 1 20 ? -21.375 19.891 30.625 1 95 20 TRP B N 1
ATOM 4475 C CA . TRP B 1 20 ? -22.609 20.609 30.312 1 95 20 TRP B CA 1
ATOM 4476 C C . TRP B 1 20 ? -23.734 19.641 29.984 1 95 20 TRP B C 1
ATOM 4478 O O . TRP B 1 20 ? -24.781 20.047 29.453 1 95 20 TRP B O 1
ATOM 4488 N N . GLY B 1 21 ? -23.391 18.375 30.25 1 95.12 21 GLY B N 1
ATOM 4489 C CA . GLY B 1 21 ? -24.344 17.406 29.734 1 95.12 21 GLY B CA 1
ATOM 4490 C C . GLY B 1 21 ? -24.578 17.547 28.234 1 95.12 21 GLY B C 1
ATOM 4491 O O . GLY B 1 21 ? -23.641 17.797 27.484 1 95.12 21 GLY B O 1
ATOM 4492 N N . ARG B 1 22 ? -25.828 17.344 27.828 1 95.69 22 ARG B N 1
ATOM 4493 C CA . ARG B 1 22 ? -26.156 17.469 26.406 1 95.69 22 ARG B CA 1
ATOM 4494 C C . ARG B 1 22 ? -26.547 18.891 26.047 1 95.69 22 ARG B C 1
ATOM 4496 O O . ARG B 1 22 ? -27.062 19.156 24.953 1 95.69 22 ARG B O 1
ATOM 4503 N N . GLY B 1 23 ? -26.312 19.781 26.922 1 95.38 23 GLY B N 1
ATOM 4504 C CA . GLY B 1 23 ? -26.734 21.172 26.797 1 95.38 23 GLY B CA 1
ATOM 4505 C C . GLY B 1 23 ? -26.438 21.766 25.438 1 95.38 23 GLY B C 1
ATOM 4506 O O . GLY B 1 23 ? -27.344 22.219 24.734 1 95.38 23 GLY B O 1
ATOM 4507 N N . PRO B 1 24 ? -25.203 21.75 25.016 1 97.31 24 PRO B N 1
ATOM 4508 C CA . PRO B 1 24 ? -24.859 22.328 23.719 1 97.31 24 PRO B CA 1
ATOM 4509 C C . PRO B 1 24 ? -25.609 21.656 22.562 1 97.31 24 PRO B C 1
ATOM 4511 O O . PRO B 1 24 ? -26.031 22.344 21.625 1 97.31 24 PRO B O 1
ATOM 4514 N N . TYR B 1 25 ? -25.781 20.453 22.625 1 97 25 TYR B N 1
ATOM 4515 C CA . TYR B 1 25 ? -26.484 19.719 21.578 1 97 25 TYR B CA 1
ATOM 4516 C C . TYR B 1 25 ? -27.969 20.078 21.562 1 97 25 TYR B C 1
ATOM 4518 O O . TYR B 1 25 ? -28.531 20.344 20.484 1 97 25 TYR B O 1
ATOM 4526 N N . ASP B 1 26 ? -28.562 20.062 22.734 1 94.12 26 ASP B N 1
ATOM 4527 C CA . ASP B 1 26 ? -30 20.359 22.828 1 94.12 26 ASP B CA 1
ATOM 4528 C C . ASP B 1 26 ? -30.281 21.797 22.406 1 94.12 26 ASP B C 1
ATOM 4530 O O . ASP B 1 26 ? -31.297 22.062 21.75 1 94.12 26 ASP B O 1
ATOM 4534 N N . ALA B 1 27 ? -29.453 22.641 22.844 1 95.88 27 ALA B N 1
ATOM 4535 C CA . ALA B 1 27 ? -29.625 24.031 22.469 1 95.88 27 ALA B CA 1
ATOM 4536 C C . ALA B 1 27 ? -29.578 24.203 20.953 1 95.88 27 ALA B C 1
ATOM 4538 O O . ALA B 1 27 ? -30.422 24.875 20.359 1 95.88 27 ALA B O 1
ATOM 4539 N N . LEU B 1 28 ? -28.625 23.578 20.312 1 96.56 28 LEU B N 1
ATOM 4540 C CA . LEU B 1 28 ? -28.484 23.672 18.875 1 96.56 28 LEU B CA 1
ATOM 4541 C C . LEU B 1 28 ? -29.672 23.031 18.172 1 96.56 28 LEU B C 1
ATOM 4543 O O . LEU B 1 28 ? -30.172 23.562 17.172 1 96.56 28 LEU B O 1
ATOM 4547 N N . SER B 1 29 ? -30.078 21.953 18.703 1 93.44 29 SER B N 1
ATOM 4548 C CA . SER B 1 29 ? -31.219 21.266 18.125 1 93.44 29 SER B CA 1
ATOM 4549 C C . SER B 1 29 ? -32.469 22.156 18.141 1 93.44 29 SER B C 1
ATOM 4551 O O . SER B 1 29 ? -33.219 22.203 17.156 1 93.44 29 SER B O 1
ATOM 4553 N N . SER B 1 30 ? -32.594 22.766 19.219 1 91.69 30 SER B N 1
ATOM 4554 C CA . SER B 1 30 ? -33.781 23.641 19.359 1 91.69 30 SER B CA 1
ATOM 4555 C C . SER B 1 30 ? -33.75 24.75 18.328 1 91.69 30 SER B C 1
ATOM 4557 O O . SER B 1 30 ? -34.781 25.062 17.734 1 91.69 30 SER B O 1
ATOM 4559 N N . VAL B 1 31 ? -32.625 25.266 18.109 1 93.88 31 VAL B N 1
ATOM 4560 C CA . VAL B 1 31 ? -32.5 26.375 17.172 1 93.88 31 VAL B CA 1
ATOM 4561 C C . VAL B 1 31 ? -32.594 25.875 15.742 1 93.88 31 VAL B C 1
ATOM 4563 O O . VAL B 1 31 ? -33.281 26.5 14.906 1 93.88 31 VAL B O 1
ATOM 4566 N N . MET B 1 32 ? -31.984 24.781 15.414 1 94.25 32 MET B N 1
ATOM 4567 C CA . MET B 1 32 ? -31.859 24.297 14.047 1 94.25 32 MET B CA 1
ATOM 4568 C C . MET B 1 32 ? -33.156 23.672 13.562 1 94.25 32 MET B C 1
ATOM 4570 O O . MET B 1 32 ? -33.469 23.688 12.367 1 94.25 32 MET B O 1
ATOM 4574 N N . LEU B 1 33 ? -33.844 23.156 14.477 1 89.69 33 LEU B N 1
ATOM 4575 C CA . LEU B 1 33 ? -35.062 22.484 14.078 1 89.69 33 LEU B CA 1
ATOM 4576 C C . LEU B 1 33 ? -36.25 23.453 14.086 1 89.69 33 LEU B C 1
ATOM 4578 O O . LEU B 1 33 ? -37.281 23.188 13.477 1 89.69 33 LEU B O 1
ATOM 4582 N N . GLY B 1 34 ? -36.125 24.516 14.758 1 84.94 34 GLY B N 1
ATOM 4583 C CA . GLY B 1 34 ? -37.188 25.484 14.844 1 84.94 34 GLY B CA 1
ATOM 4584 C C . GLY B 1 34 ? -37.188 26.469 13.688 1 84.94 34 GLY B C 1
ATOM 4585 O O . GLY B 1 34 ? -36.219 26.562 12.938 1 84.94 34 GLY B O 1
ATOM 4586 N N . PRO B 1 35 ? -38.344 27.062 13.445 1 83.56 35 PRO B N 1
ATOM 4587 C CA . PRO B 1 35 ? -38.375 28.141 12.469 1 83.56 35 PRO B CA 1
ATOM 4588 C C . PRO B 1 35 ? -37.438 29.297 12.836 1 83.56 35 PRO B C 1
ATOM 4590 O O . PRO B 1 35 ? -37.25 29.594 14.016 1 83.56 35 PRO B O 1
ATOM 4593 N N . PRO B 1 36 ? -36.844 29.797 11.898 1 82.12 36 PRO B N 1
ATOM 4594 C CA . PRO B 1 36 ? -36.938 29.641 10.445 1 82.12 36 PRO B CA 1
ATOM 4595 C C . PRO B 1 36 ? -35.875 28.688 9.891 1 82.12 36 PRO B C 1
ATOM 4597 O O . PRO B 1 36 ? -35.812 28.484 8.68 1 82.12 36 PRO B O 1
ATOM 4600 N N . VAL B 1 37 ? -35.062 28.125 10.609 1 84.25 37 VAL B N 1
ATOM 4601 C CA . VAL B 1 37 ? -33.875 27.406 10.156 1 84.25 37 VAL B CA 1
ATOM 4602 C C . VAL B 1 37 ? -34.281 26.047 9.586 1 84.25 37 VAL B C 1
ATOM 4604 O O . VAL B 1 37 ? -33.812 25.656 8.516 1 84.25 37 VAL B O 1
ATOM 4607 N N . GLU B 1 38 ? -35.219 25.359 10.211 1 86.88 38 GLU B N 1
ATOM 4608 C CA . GLU B 1 38 ? -35.844 24.109 9.781 1 86.88 38 GLU B CA 1
ATOM 4609 C C . GLU B 1 38 ? -34.781 23.109 9.297 1 86.88 38 GLU B C 1
ATOM 4611 O O . GLU B 1 38 ? -34.906 22.547 8.203 1 86.88 38 GLU B O 1
ATOM 4616 N N . GLY B 1 39 ? -33.688 23.094 9.898 1 90.44 39 GLY B N 1
ATOM 4617 C CA . GLY B 1 39 ? -32.75 22 9.719 1 90.44 39 GLY B CA 1
ATOM 4618 C C . GLY B 1 39 ? -31.531 22.375 8.883 1 90.44 39 GLY B C 1
ATOM 4619 O O . GLY B 1 39 ? -30.609 21.594 8.742 1 90.44 39 GLY B O 1
ATOM 4620 N N . TYR B 1 40 ? -31.594 23.547 8.266 1 95.19 40 TYR B N 1
ATOM 4621 C CA . TYR B 1 40 ? -30.5 23.984 7.422 1 95.19 40 TYR B CA 1
ATOM 4622 C C . TYR B 1 40 ? -30.25 25.484 7.559 1 95.19 40 TYR B C 1
ATOM 4624 O O . TYR B 1 40 ? -31.203 26.266 7.586 1 95.19 40 TYR B O 1
ATOM 4632 N N . LEU B 1 41 ? -29.031 25.828 7.727 1 96.06 41 LEU B N 1
ATOM 4633 C CA . LEU B 1 41 ? -28.672 27.25 7.871 1 96.06 41 LEU B CA 1
ATOM 4634 C C . LEU B 1 41 ? -27.375 27.547 7.152 1 96.06 41 LEU B C 1
ATOM 4636 O O . LEU B 1 41 ? -26.422 26.766 7.211 1 96.06 41 LEU B O 1
ATOM 4640 N N . GLU B 1 42 ? -27.328 28.578 6.309 1 96.69 42 GLU B N 1
ATOM 4641 C CA . GLU B 1 42 ? -26.109 29.125 5.699 1 96.69 42 GLU B CA 1
ATOM 4642 C C . GLU B 1 42 ? -25.922 30.578 6.07 1 96.69 42 GLU B C 1
ATOM 4644 O O . GLU B 1 42 ? -26.875 31.359 6.066 1 96.69 42 GLU B O 1
ATOM 4649 N N . LEU B 1 43 ? -24.719 30.922 6.496 1 96.44 43 LEU B N 1
ATOM 4650 C CA . LEU B 1 43 ? -24.484 32.312 6.879 1 96.44 43 LEU B CA 1
ATOM 4651 C C . LEU B 1 43 ? -23.031 32.688 6.672 1 96.44 43 LEU B C 1
ATOM 4653 O O . LEU B 1 43 ? -22.156 31.828 6.625 1 96.44 43 LEU B O 1
ATOM 4657 N N . ASP B 1 44 ? -22.766 33.969 6.457 1 97.44 44 ASP B N 1
ATOM 4658 C CA . ASP B 1 44 ? -21.422 34.562 6.414 1 97.44 44 ASP B CA 1
ATOM 4659 C C . ASP B 1 44 ? -21.109 35.312 7.703 1 97.44 44 ASP B C 1
ATOM 4661 O O . ASP B 1 44 ? -21.953 36.062 8.195 1 97.44 44 ASP B O 1
ATOM 4665 N N . VAL B 1 45 ? -19.984 34.969 8.234 1 96.88 45 VAL B N 1
ATOM 4666 C CA . VAL B 1 45 ? -19.625 35.625 9.5 1 96.88 45 VAL B CA 1
ATOM 4667 C C . VAL B 1 45 ? -18.156 36.031 9.469 1 96.88 45 VAL B C 1
ATOM 4669 O O . VAL B 1 45 ? -17.375 35.5 8.688 1 96.88 45 VAL B O 1
ATOM 4672 N N . GLU B 1 46 ? -17.844 37 10.242 1 96.69 46 GLU B N 1
ATOM 4673 C CA . GLU B 1 46 ? -16.469 37.406 10.438 1 96.69 46 GLU B CA 1
ATOM 4674 C C . GLU B 1 46 ? -15.961 37.031 11.828 1 96.69 46 GLU B C 1
ATOM 4676 O O . GLU B 1 46 ? -16.562 37.406 12.836 1 96.69 46 GLU B O 1
ATOM 4681 N N . ILE B 1 47 ? -14.969 36.312 11.844 1 95.44 47 ILE B N 1
ATOM 4682 C CA . ILE B 1 47 ? -14.359 35.906 13.102 1 95.44 47 ILE B CA 1
ATOM 4683 C C . ILE B 1 47 ? -12.922 36.406 13.172 1 95.44 47 ILE B C 1
ATOM 4685 O O . ILE B 1 47 ? -12.078 36 12.367 1 95.44 47 ILE B O 1
ATOM 4689 N N . ASP B 1 48 ? -12.602 37.219 14.195 1 92.62 48 ASP B N 1
ATOM 4690 C CA . ASP B 1 48 ? -11.266 37.781 14.391 1 92.62 48 ASP B CA 1
ATOM 4691 C C . ASP B 1 48 ? -10.734 38.375 13.094 1 92.62 48 ASP B C 1
ATOM 4693 O O . ASP B 1 48 ? -9.586 38.125 12.719 1 92.62 48 ASP B O 1
ATOM 4697 N N . GLY B 1 49 ? -11.602 38.969 12.359 1 92.56 49 GLY B N 1
ATOM 4698 C CA . GLY B 1 49 ? -11.219 39.688 11.156 1 92.56 49 GLY B CA 1
ATOM 4699 C C . GLY B 1 49 ? -11.18 38.812 9.922 1 92.56 49 GLY B C 1
ATOM 4700 O O . GLY B 1 49 ? -10.852 39.281 8.828 1 92.56 49 GLY B O 1
ATOM 4701 N N . GLU B 1 50 ? -11.523 37.594 10.031 1 93.56 50 GLU B N 1
ATOM 4702 C CA . GLU B 1 50 ? -11.5 36.688 8.898 1 93.56 50 GLU B CA 1
ATOM 4703 C C . GLU B 1 50 ? -12.914 36.281 8.5 1 93.56 50 GLU B C 1
ATOM 4705 O O . GLU B 1 50 ? -13.695 35.844 9.344 1 93.56 50 GLU B O 1
ATOM 4710 N N . PRO B 1 51 ? -13.148 36.375 7.258 1 96.81 51 PRO B N 1
ATOM 4711 C CA . PRO B 1 51 ? -14.477 35.969 6.801 1 96.81 51 PRO B CA 1
ATOM 4712 C C . PRO B 1 51 ? -14.617 34.438 6.742 1 96.81 51 PRO B C 1
ATOM 4714 O O . PRO B 1 51 ? -13.688 33.75 6.324 1 96.81 51 PRO B O 1
ATOM 4717 N N . TRP B 1 52 ? -15.734 33.938 7.152 1 97.94 52 TRP B N 1
ATOM 4718 C CA . TRP B 1 52 ? -16.078 32.531 7.098 1 97.94 52 TRP B CA 1
ATOM 4719 C C . TRP B 1 52 ? -17.484 32.312 6.535 1 97.94 52 TRP B C 1
ATOM 4721 O O . TRP B 1 52 ? -18.391 33.094 6.848 1 97.94 52 TRP B O 1
ATOM 4731 N N . HIS B 1 53 ? -17.625 31.359 5.633 1 98.25 53 HIS B N 1
ATOM 4732 C CA . HIS B 1 53 ? -18.922 30.891 5.191 1 98.25 53 HIS B CA 1
ATOM 4733 C C . HIS B 1 53 ? -19.312 29.609 5.918 1 98.25 53 HIS B C 1
ATOM 4735 O O . HIS B 1 53 ? -18.641 28.594 5.805 1 98.25 53 HIS B O 1
ATOM 4741 N N . LEU B 1 54 ? -20.422 29.656 6.621 1 98.25 54 LEU B N 1
ATOM 4742 C CA . LEU B 1 54 ? -20.844 28.531 7.434 1 98.25 54 LEU B CA 1
ATOM 4743 C C . LEU B 1 54 ? -22.047 27.812 6.812 1 98.25 54 LEU B C 1
ATOM 4745 O O . LEU B 1 54 ? -22.938 28.469 6.285 1 98.25 54 LEU B O 1
ATOM 4749 N N . LYS B 1 55 ? -21.953 26.578 6.797 1 98.19 55 LYS B N 1
ATOM 4750 C CA . LYS B 1 55 ? -23.078 25.703 6.477 1 98.19 55 LYS B CA 1
ATOM 4751 C C . LYS B 1 55 ? -23.406 24.781 7.641 1 98.19 55 LYS B C 1
ATOM 4753 O O . LYS B 1 55 ? -22.531 24.062 8.125 1 98.19 55 LYS B O 1
ATOM 4758 N N . VAL B 1 56 ? -24.609 24.797 8.102 1 97.69 56 VAL B N 1
ATOM 4759 C CA . VAL B 1 56 ? -25.062 23.953 9.211 1 97.69 56 VAL B CA 1
ATOM 4760 C C . VAL B 1 56 ? -26.172 23.016 8.734 1 97.69 56 VAL B C 1
ATOM 4762 O O . VAL B 1 56 ? -27.156 23.469 8.156 1 97.69 56 VAL B O 1
ATOM 4765 N N . SER B 1 57 ? -25.938 21.859 8.883 1 97.19 57 SER B N 1
ATOM 4766 C CA . SER B 1 57 ? -26.906 20.828 8.492 1 97.19 57 SER B CA 1
ATOM 4767 C C . SER B 1 57 ? -26.906 19.672 9.484 1 97.19 57 SER B C 1
ATOM 4769 O O . SER B 1 57 ? -26.422 19.812 10.609 1 97.19 57 SER B O 1
ATOM 4771 N N . TYR B 1 58 ? -27.688 18.641 9.164 1 94.69 58 TYR B N 1
ATOM 4772 C CA . TYR B 1 58 ? -27.734 17.5 10.062 1 94.69 58 TYR B CA 1
ATOM 4773 C C . TYR B 1 58 ? -27.531 16.203 9.297 1 94.69 58 TYR B C 1
ATOM 4775 O O . TYR B 1 58 ? -27.719 16.156 8.078 1 94.69 58 TYR B O 1
ATOM 4783 N N . SER B 1 59 ? -26.984 15.25 9.961 1 93 59 SER B N 1
ATOM 4784 C CA . SER B 1 59 ? -26.922 13.867 9.492 1 93 59 SER B CA 1
ATOM 4785 C C . SER B 1 59 ? -27.688 12.93 10.422 1 93 59 SER B C 1
ATOM 4787 O O . SER B 1 59 ? -27.781 13.18 11.625 1 93 59 SER B O 1
ATOM 4789 N N . LYS B 1 60 ? -28.281 11.859 9.812 1 90.12 60 LYS B N 1
ATOM 4790 C CA . LYS B 1 60 ? -28.984 10.867 10.617 1 90.12 60 LYS B CA 1
ATOM 4791 C C . LYS B 1 60 ? -28.016 9.969 11.367 1 90.12 60 LYS B C 1
ATOM 4793 O O . LYS B 1 60 ? -27.125 9.367 10.758 1 90.12 60 LYS B O 1
ATOM 4798 N N . SER B 1 61 ? -28.219 9.945 12.625 1 90.69 61 SER B N 1
ATOM 4799 C CA . SER B 1 61 ? -27.312 9.141 13.438 1 90.69 61 SER B CA 1
ATOM 4800 C C . SER B 1 61 ? -27.797 7.699 13.547 1 90.69 61 SER B C 1
ATOM 4802 O O . SER B 1 61 ? -28.828 7.348 12.992 1 90.69 61 SER B O 1
ATOM 4804 N N . GLY B 1 62 ? -26.969 6.902 14.148 1 90.31 62 GLY B N 1
ATOM 4805 C CA . GLY B 1 62 ? -27.375 5.547 14.484 1 90.31 62 GLY B CA 1
ATOM 4806 C C . GLY B 1 62 ? -27.969 5.422 15.867 1 90.31 62 GLY B C 1
ATOM 4807 O O . GLY B 1 62 ? -28.125 4.316 16.391 1 90.31 62 GLY B O 1
ATOM 4808 N N . PHE B 1 63 ? -28.406 6.602 16.5 1 92.5 63 PHE B N 1
ATOM 4809 C CA . PHE B 1 63 ? -28.797 6.594 17.906 1 92.5 63 PHE B CA 1
ATOM 4810 C C . PHE B 1 63 ? -30.312 6.723 18.047 1 92.5 63 PHE B C 1
ATOM 4812 O O . PHE B 1 63 ? -30.938 7.551 17.391 1 92.5 63 PHE B O 1
ATOM 4819 N N . ALA B 1 64 ? -30.844 5.914 18.891 1 93 64 ALA B N 1
ATOM 4820 C CA . ALA B 1 64 ? -32.219 6.117 19.312 1 93 64 ALA B CA 1
ATOM 4821 C C . ALA B 1 64 ? -32.312 7.23 20.344 1 93 64 ALA B C 1
ATOM 4823 O O . ALA B 1 64 ? -31.406 7.414 21.156 1 93 64 ALA B O 1
ATOM 4824 N N . PRO B 1 65 ? -33.375 7.949 20.234 1 90.94 65 PRO B N 1
ATOM 4825 C CA . PRO B 1 65 ? -33.562 8.922 21.312 1 90.94 65 PRO B CA 1
ATOM 4826 C C . PRO B 1 65 ? -33.781 8.258 22.672 1 90.94 65 PRO B C 1
ATOM 4828 O O . PRO B 1 65 ? -34.219 7.109 22.75 1 90.94 65 PRO B O 1
ATOM 4831 N N . ARG B 1 66 ? -33.344 9.008 23.641 1 85.5 66 ARG B N 1
ATOM 4832 C CA . ARG B 1 66 ? -33.688 8.562 24.984 1 85.5 66 ARG B CA 1
ATOM 4833 C C . ARG B 1 66 ? -35.188 8.609 25.188 1 85.5 66 ARG B C 1
ATOM 4835 O O . ARG B 1 66 ? -35.844 9.609 24.859 1 85.5 66 ARG B O 1
ATOM 4842 N N . LEU B 1 67 ? -35.75 7.719 25.688 1 74.75 67 LEU B N 1
ATOM 4843 C CA . LEU B 1 67 ? -37.188 7.625 25.859 1 74.75 67 LEU B CA 1
ATOM 4844 C C . LEU B 1 67 ? -37.719 8.805 26.688 1 74.75 67 LEU B C 1
ATOM 4846 O O . LEU B 1 67 ? -38.781 9.344 26.391 1 74.75 67 LEU B O 1
ATOM 4850 N N . SER B 1 68 ? -36.906 9.227 27.578 1 74.75 68 SER B N 1
ATOM 4851 C CA . SER B 1 68 ? -37.375 10.258 28.5 1 74.75 68 SER B CA 1
ATOM 4852 C C . SER B 1 68 ? -37.375 11.633 27.844 1 74.75 68 SER B C 1
ATOM 4854 O O . SER B 1 68 ? -37.969 12.578 28.359 1 74.75 68 SER B O 1
ATOM 4856 N N . ASP B 1 69 ? -36.75 11.703 26.656 1 76.62 69 ASP B N 1
ATOM 4857 C CA . ASP B 1 69 ? -36.594 13.016 26.031 1 76.62 69 ASP B CA 1
ATOM 4858 C C . ASP B 1 69 ? -37.844 13.414 25.266 1 76.62 69 ASP B C 1
ATOM 4860 O O . ASP B 1 69 ? -38.062 14.586 24.953 1 76.62 69 ASP B O 1
ATOM 4864 N N . GLY B 1 70 ? -38.75 12.539 25.094 1 70.44 70 GLY B N 1
ATOM 4865 C CA . GLY B 1 70 ? -40 12.836 24.406 1 70.44 70 GLY B CA 1
ATOM 4866 C C . GLY B 1 70 ? -39.812 13.227 22.953 1 70.44 70 GLY B C 1
ATOM 4867 O O . GLY B 1 70 ? -40.562 14.055 22.422 1 70.44 70 GLY B O 1
ATOM 4868 N N . ILE B 1 71 ? -38.75 12.906 22.359 1 73.06 71 ILE B N 1
ATOM 4869 C CA . ILE B 1 71 ? -38.469 13.203 20.953 1 73.06 71 ILE B CA 1
ATOM 4870 C C . ILE B 1 71 ? -39.219 12.219 20.062 1 73.06 71 ILE B C 1
ATOM 4872 O O . ILE B 1 71 ? -39.094 11 20.219 1 73.06 71 ILE B O 1
ATOM 4876 N N . ASN B 1 72 ? -40.062 12.75 19.219 1 74.88 72 ASN B N 1
ATOM 4877 C CA . ASN B 1 72 ? -40.844 11.922 18.297 1 74.88 72 ASN B CA 1
ATOM 4878 C C . ASN B 1 72 ? -40.062 11.648 17.016 1 74.88 72 ASN B C 1
ATOM 4880 O O . ASN B 1 72 ? -40.438 12.109 15.938 1 74.88 72 ASN B O 1
ATOM 4884 N N . ALA B 1 73 ? -38.969 11.141 17.094 1 80.69 73 ALA B N 1
ATOM 4885 C CA . ALA B 1 73 ? -38.156 10.734 15.945 1 80.69 73 ALA B CA 1
ATOM 4886 C C . ALA B 1 73 ? -37.562 9.352 16.172 1 80.69 73 ALA B C 1
ATOM 4888 O O . ALA B 1 73 ? -37.312 8.938 17.297 1 80.69 73 ALA B O 1
ATOM 4889 N N . GLU B 1 74 ? -37.406 8.602 15.141 1 85.56 74 GLU B N 1
ATOM 4890 C CA . GLU B 1 74 ? -36.844 7.258 15.219 1 85.56 74 GLU B CA 1
ATOM 4891 C C . GLU B 1 74 ? -35.344 7.293 15.578 1 85.56 74 GLU B C 1
ATOM 4893 O O . GLU B 1 74 ? -34.844 6.418 16.281 1 85.56 74 GLU B O 1
ATOM 4898 N N . ARG B 1 75 ? -34.719 8.273 15.094 1 91.5 75 ARG B N 1
ATOM 4899 C CA . ARG B 1 75 ? -33.281 8.375 15.375 1 91.5 75 ARG B CA 1
ATOM 4900 C C . ARG B 1 75 ? -32.875 9.828 15.602 1 91.5 75 ARG B C 1
ATOM 4902 O O . ARG B 1 75 ? -33.562 10.742 15.125 1 91.5 75 ARG B O 1
ATOM 4909 N N . LEU B 1 76 ? -31.906 10.008 16.391 1 92.31 76 LEU B N 1
ATOM 4910 C CA . LEU B 1 76 ? -31.375 11.336 16.656 1 92.31 76 LEU B CA 1
ATOM 4911 C C . LEU B 1 76 ? -30.562 11.852 15.477 1 92.31 76 LEU B C 1
ATOM 4913 O O . LEU B 1 76 ? -30.094 11.062 14.656 1 92.31 76 LEU B O 1
ATOM 4917 N N . TYR B 1 77 ? -30.5 13.141 15.422 1 92.94 77 TYR B N 1
ATOM 4918 C CA . TYR B 1 77 ? -29.656 13.797 14.43 1 92.94 77 TYR B CA 1
ATOM 4919 C C . TYR B 1 77 ? -28.312 14.195 15.031 1 92.94 77 TYR B C 1
ATOM 4921 O O . TYR B 1 77 ? -28.188 14.359 16.25 1 92.94 77 TYR B O 1
ATOM 4929 N N . GLU B 1 78 ? -27.359 14.211 14.188 1 96.56 78 GLU B N 1
ATOM 4930 C CA . GLU B 1 78 ? -26.109 14.875 14.5 1 96.56 78 GLU B CA 1
ATOM 4931 C C . GLU B 1 78 ? -25.922 16.141 13.672 1 96.56 78 GLU B C 1
ATOM 4933 O O . GLU B 1 78 ? -26.344 16.203 12.516 1 96.56 78 GLU B O 1
ATOM 4938 N N . TRP B 1 79 ? -25.359 17.109 14.297 1 97.56 79 TRP B N 1
ATOM 4939 C CA . TRP B 1 79 ? -25.281 18.406 13.641 1 97.56 79 TRP B CA 1
ATOM 4940 C C . TRP B 1 79 ? -23.906 18.625 13.023 1 97.56 79 TRP B C 1
ATOM 4942 O O . TRP B 1 79 ? -22.875 18.422 13.688 1 97.56 79 TRP B O 1
ATOM 4952 N N . ASP B 1 80 ? -23.922 19.062 11.734 1 98.31 80 ASP B N 1
ATOM 4953 C CA . ASP B 1 80 ? -22.703 19.344 10.992 1 98.31 80 ASP B CA 1
ATOM 4954 C C . ASP B 1 80 ? -22.516 20.844 10.773 1 98.31 80 ASP B C 1
ATOM 4956 O O . ASP B 1 80 ? -23.344 21.484 10.148 1 98.31 80 ASP B O 1
ATOM 4960 N N . ILE B 1 81 ? -21.453 21.328 11.344 1 98.56 81 ILE B N 1
ATOM 4961 C CA . ILE B 1 81 ? -21.062 22.719 11.109 1 98.56 81 ILE B CA 1
ATOM 4962 C C . ILE B 1 81 ? -19.812 22.75 10.242 1 98.56 81 ILE B C 1
ATOM 4964 O O . ILE B 1 81 ? -18.734 22.297 10.656 1 98.56 81 ILE B O 1
ATOM 4968 N N . VAL B 1 82 ? -19.922 23.281 9.008 1 98.62 82 VAL B N 1
ATOM 4969 C CA . VAL B 1 82 ? -18.781 23.375 8.094 1 98.62 82 VAL B CA 1
ATOM 4970 C C . VAL B 1 82 ? -18.484 24.844 7.789 1 98.62 82 VAL B C 1
ATOM 4972 O O . VAL B 1 82 ? -19.344 25.562 7.281 1 98.62 82 VAL B O 1
ATOM 4975 N N . GLY B 1 83 ? -17.328 25.25 8.172 1 98.56 83 GLY B N 1
ATOM 4976 C CA . GLY B 1 83 ? -16.859 26.578 7.852 1 98.56 83 GLY B CA 1
ATOM 4977 C C . GLY B 1 83 ? -15.773 26.609 6.797 1 98.56 83 GLY B C 1
ATOM 4978 O O . GLY B 1 83 ? -14.828 25.812 6.859 1 98.56 83 GLY B O 1
ATOM 4979 N N . ARG B 1 84 ? -15.93 27.469 5.828 1 97.81 84 ARG B N 1
ATOM 4980 C CA . ARG B 1 84 ? -14.914 27.688 4.801 1 97.81 84 ARG B CA 1
ATOM 4981 C C . ARG B 1 84 ? -14.352 29.094 4.875 1 97.81 84 ARG B C 1
ATOM 4983 O O . ARG B 1 84 ? -15.102 30.078 4.898 1 97.81 84 ARG B O 1
ATOM 4990 N N . GLY B 1 85 ? -13.062 29.141 5.02 1 95.25 85 GLY B N 1
ATOM 4991 C CA . GLY B 1 85 ? -12.375 30.422 5.09 1 95.25 85 GLY B CA 1
ATOM 4992 C C . GLY B 1 85 ? -11.547 30.719 3.855 1 95.25 85 GLY B C 1
ATOM 4993 O O . GLY B 1 85 ? -11.773 30.141 2.793 1 95.25 85 GLY B O 1
ATOM 4994 N N . ARG B 1 86 ? -10.672 31.703 4.023 1 90.81 86 ARG B N 1
ATOM 4995 C CA . ARG B 1 86 ? -9.82 32.125 2.908 1 90.81 86 ARG B CA 1
ATOM 4996 C C . ARG B 1 86 ? -8.836 31.031 2.523 1 90.81 86 ARG B C 1
ATOM 4998 O O . ARG B 1 86 ? -8.336 30.312 3.389 1 90.81 86 ARG B O 1
ATOM 5005 N N . GLY B 1 87 ? -8.438 30.938 1.21 1 87.19 87 GLY B N 1
ATOM 5006 C CA . GLY B 1 87 ? -7.383 30.062 0.726 1 87.19 87 GLY B CA 1
ATOM 5007 C C . GLY B 1 87 ? -7.691 28.578 0.911 1 87.19 87 GLY B C 1
ATOM 5008 O O . GLY B 1 87 ? -6.816 27.797 1.289 1 87.19 87 GLY B O 1
ATOM 5009 N N . GLU B 1 88 ? -8.906 28.203 0.973 1 86.62 88 GLU B N 1
ATOM 5010 C CA . GLU B 1 88 ? -9.32 26.812 1.084 1 86.62 88 GLU B CA 1
ATOM 5011 C C . GLU B 1 88 ? -9.234 26.312 2.527 1 86.62 88 GLU B C 1
ATOM 5013 O O . GLU B 1 88 ? -9.148 25.109 2.777 1 86.62 88 GLU B O 1
ATOM 5018 N N . ARG B 1 89 ? -9.172 27.203 3.438 1 95.19 89 ARG B N 1
ATOM 5019 C CA . ARG B 1 89 ? -9.32 26.812 4.836 1 95.19 89 ARG B CA 1
ATOM 5020 C C . ARG B 1 89 ? -10.695 26.219 5.098 1 95.19 89 ARG B C 1
ATOM 5022 O O . ARG B 1 89 ? -11.695 26.703 4.57 1 95.19 89 ARG B O 1
ATOM 5029 N N . LYS B 1 90 ? -10.68 25.172 5.797 1 97.56 90 LYS B N 1
ATOM 5030 C CA . LYS B 1 90 ? -11.938 24.5 6.09 1 97.56 90 LYS B CA 1
ATOM 5031 C C . LYS B 1 90 ? -11.945 23.938 7.508 1 97.56 90 LYS B C 1
ATOM 5033 O O . LYS B 1 90 ? -10.938 23.391 7.969 1 97.56 90 LYS B O 1
ATOM 5038 N N . ALA B 1 91 ? -13.008 24.156 8.219 1 98.5 91 ALA B N 1
ATOM 5039 C CA . ALA B 1 91 ? -13.234 23.562 9.531 1 98.5 91 ALA B CA 1
ATOM 5040 C C . ALA B 1 91 ? -14.594 22.875 9.602 1 98.5 91 ALA B C 1
ATOM 5042 O O . ALA B 1 91 ? -15.633 23.516 9.375 1 98.5 91 ALA B O 1
ATOM 5043 N N . SER B 1 92 ? -14.547 21.641 9.883 1 98.69 92 SER B N 1
ATOM 5044 C CA . SER B 1 92 ? -15.773 20.859 9.977 1 98.69 92 SER B CA 1
ATOM 5045 C C . SER B 1 92 ? -15.93 20.25 11.367 1 98.69 92 SER B C 1
ATOM 5047 O O . SER B 1 92 ? -14.992 19.656 11.898 1 98.69 92 SER B O 1
ATOM 5049 N N . PHE B 1 93 ? -17.172 20.406 11.883 1 98.75 93 PHE B N 1
ATOM 5050 C CA . PHE B 1 93 ? -17.484 19.891 13.211 1 98.75 93 PHE B CA 1
ATOM 5051 C C . PHE B 1 93 ? -18.781 19.078 13.164 1 98.75 93 PHE B C 1
ATOM 5053 O O . PHE B 1 93 ? -19.797 19.531 12.648 1 98.75 93 PHE B O 1
ATOM 5060 N N . ASN B 1 94 ? -18.703 17.906 13.656 1 98.69 94 ASN B N 1
ATOM 5061 C CA . ASN B 1 94 ? -19.875 17.062 13.859 1 98.69 94 ASN B CA 1
ATOM 5062 C C . ASN B 1 94 ? -20.219 16.922 15.344 1 98.69 94 ASN B C 1
ATOM 5064 O O . ASN B 1 94 ? -19.469 16.281 16.094 1 98.69 94 ASN B O 1
ATOM 5068 N N . ILE B 1 95 ? -21.297 17.453 15.742 1 98.25 95 ILE B N 1
ATOM 5069 C CA . ILE B 1 95 ? -21.703 17.469 17.141 1 98.25 95 ILE B CA 1
ATOM 5070 C C . ILE B 1 95 ? -22.703 16.344 17.406 1 98.25 95 ILE B C 1
ATOM 5072 O O . ILE B 1 95 ? -23.766 16.297 16.797 1 98.25 95 ILE B O 1
ATOM 5076 N N . SER B 1 96 ? -22.328 15.547 18.391 1 96.94 96 SER B N 1
ATOM 5077 C CA . SER B 1 96 ? -23.141 14.375 18.703 1 96.94 96 SER B CA 1
ATOM 5078 C C . SER B 1 96 ? -23.438 14.297 20.203 1 96.94 96 SER B C 1
ATOM 5080 O O . SER B 1 96 ? -22.562 14.578 21.031 1 96.94 96 SER B O 1
ATOM 5082 N N . PRO B 1 97 ? -24.672 13.945 20.562 1 95.81 97 PRO B N 1
ATOM 5083 C CA . PRO B 1 97 ? -25 13.789 21.984 1 95.81 97 PRO B CA 1
ATOM 5084 C C . PRO B 1 97 ? -24.5 12.461 22.562 1 95.81 97 PRO B C 1
ATOM 5086 O O . PRO B 1 97 ? -24.312 11.492 21.828 1 95.81 97 PRO B O 1
ATOM 5089 N N . ARG B 1 98 ? -24.203 12.492 23.797 1 95.88 98 ARG B N 1
ATOM 5090 C CA . ARG B 1 98 ? -23.891 11.297 24.562 1 95.88 98 ARG B CA 1
ATOM 5091 C C . ARG B 1 98 ? -24.734 11.219 25.844 1 95.88 98 ARG B C 1
ATOM 5093 O O . ARG B 1 98 ? -24.953 12.234 26.5 1 95.88 98 ARG B O 1
ATOM 5100 N N . PHE B 1 99 ? -25.203 10.047 26.156 1 94.5 99 PHE B N 1
ATOM 5101 C CA . PHE B 1 99 ? -25.938 9.805 27.375 1 94.5 99 PHE B CA 1
ATOM 5102 C C . PHE B 1 99 ? -25.906 8.32 27.75 1 94.5 99 PHE B C 1
ATOM 5104 O O . PHE B 1 99 ? -25.594 7.48 26.906 1 94.5 99 PHE B O 1
ATOM 5111 N N . PRO B 1 100 ? -26.141 8.055 28.984 1 92.31 100 PRO B N 1
ATOM 5112 C CA . PRO B 1 100 ? -26.047 6.664 29.422 1 92.31 100 PRO B CA 1
ATOM 5113 C C . PRO B 1 100 ? -27.016 5.75 28.688 1 92.31 100 PRO B C 1
ATOM 5115 O O . PRO B 1 100 ? -28.156 6.156 28.391 1 92.31 100 PRO B O 1
ATOM 5118 N N . ASN B 1 101 ? -26.672 4.547 28.422 1 91.06 101 ASN B N 1
ATOM 5119 C CA . ASN B 1 101 ? -27.484 3.475 27.859 1 91.06 101 ASN B CA 1
ATOM 5120 C C . ASN B 1 101 ? -27.969 3.811 26.453 1 91.06 101 ASN B C 1
ATOM 5122 O O . ASN B 1 101 ? -29.141 3.566 26.125 1 91.06 101 ASN B O 1
ATOM 5126 N N . MET B 1 102 ? -27.125 4.422 25.688 1 93.56 102 MET B N 1
ATOM 5127 C CA . MET B 1 102 ? -27.453 4.715 24.297 1 93.56 102 MET B CA 1
ATOM 5128 C C . MET B 1 102 ? -27.672 3.426 23.516 1 93.56 102 MET B C 1
ATOM 5130 O O . MET B 1 102 ? -26.953 2.447 23.703 1 93.56 102 MET B O 1
ATOM 5134 N N . ARG B 1 103 ? -28.688 3.469 22.625 1 93.38 103 ARG B N 1
ATOM 5135 C CA . ARG B 1 103 ? -29.062 2.277 21.891 1 93.38 103 ARG B CA 1
ATOM 5136 C C . ARG B 1 103 ? -29.141 2.564 20.391 1 93.38 103 ARG B C 1
ATOM 5138 O O . ARG B 1 103 ? -29.328 3.713 19.984 1 93.38 103 ARG B O 1
ATOM 5145 N N . HIS B 1 104 ? -29 1.499 19.641 1 94.31 104 HIS B N 1
ATOM 5146 C CA . HIS B 1 104 ? -29.125 1.606 18.188 1 94.31 104 HIS B CA 1
ATOM 5147 C C . HIS B 1 104 ? -30.578 1.834 17.797 1 94.31 104 HIS B C 1
ATOM 5149 O O . HIS B 1 104 ? -31.484 1.195 18.328 1 94.31 104 HIS B O 1
ATOM 5155 N N . TRP B 1 105 ? -30.812 2.604 16.828 1 91.56 105 TRP B N 1
ATOM 5156 C CA . TRP B 1 105 ? -32.156 3.062 16.5 1 91.56 105 TRP B CA 1
ATOM 5157 C C . TRP B 1 105 ? -32.969 1.935 15.883 1 91.56 105 TRP B C 1
ATOM 5159 O O . TRP B 1 105 ? -34.188 1.854 16.094 1 91.56 105 TRP B O 1
ATOM 5169 N N . GLU B 1 106 ? -32.25 1.024 15.07 1 89.12 106 GLU B N 1
ATOM 5170 C CA . GLU B 1 106 ? -32.969 -0.02 14.352 1 89.12 106 GLU B CA 1
ATOM 5171 C C . GLU B 1 106 ? -33.094 -1.284 15.195 1 89.12 106 GLU B C 1
ATOM 5173 O O . GLU B 1 106 ? -34.188 -1.837 15.328 1 89.12 106 GLU B O 1
ATOM 5178 N N . THR B 1 107 ? -32.031 -1.702 15.773 1 90.88 107 THR B N 1
ATOM 5179 C CA . THR B 1 107 ? -32 -3.002 16.438 1 90.88 107 THR B CA 1
ATOM 5180 C C . THR B 1 107 ? -32.375 -2.865 17.906 1 90.88 107 THR B C 1
ATOM 5182 O O . THR B 1 107 ? -32.75 -3.846 18.547 1 90.88 107 THR B O 1
ATOM 5185 N N . GLY B 1 108 ? -32.156 -1.697 18.484 1 90.62 108 GLY B N 1
ATOM 5186 C CA . GLY B 1 108 ? -32.406 -1.498 19.891 1 90.62 108 GLY B CA 1
ATOM 5187 C C . GLY B 1 108 ? -31.266 -1.971 20.781 1 90.62 108 GLY B C 1
ATOM 5188 O O . GLY B 1 108 ? -31.328 -1.829 22 1 90.62 108 GLY B O 1
ATOM 5189 N N . ASP B 1 109 ? -30.25 -2.4 20.156 1 93 109 ASP B N 1
ATOM 5190 C CA . ASP B 1 109 ? -29.109 -2.91 20.922 1 93 109 ASP B CA 1
ATOM 5191 C C . ASP B 1 109 ? -28.312 -1.769 21.547 1 93 109 ASP B C 1
ATOM 5193 O O . ASP B 1 109 ? -28.266 -0.664 21 1 93 109 ASP B O 1
ATOM 5197 N N . ARG B 1 110 ? -27.734 -2.172 22.719 1 91.44 110 ARG B N 1
ATOM 5198 C CA . ARG B 1 110 ? -26.875 -1.195 23.375 1 91.44 110 ARG B CA 1
ATOM 5199 C C . ARG B 1 110 ? -25.625 -0.921 22.547 1 91.44 110 ARG B C 1
ATOM 5201 O O . ARG B 1 110 ? -25 -1.851 22.047 1 91.44 110 ARG B O 1
ATOM 5208 N N . LEU B 1 111 ? -25.328 0.357 22.375 1 91.5 111 LEU B N 1
ATOM 5209 C CA . LEU B 1 111 ? -24.156 0.748 21.594 1 91.5 111 LEU B CA 1
ATOM 5210 C C . LEU B 1 111 ? -22.891 0.693 22.453 1 91.5 111 LEU B C 1
ATOM 5212 O O . LEU B 1 111 ? -22.938 1.012 23.656 1 91.5 111 LEU B O 1
ATOM 5216 N N . GLN B 1 112 ? -21.859 0.149 21.812 1 87.5 112 GLN B N 1
ATOM 5217 C CA . GLN B 1 112 ? -20.562 0.168 22.469 1 87.5 112 GLN B CA 1
ATOM 5218 C C . GLN B 1 112 ? -19.719 1.352 22 1 87.5 112 GLN B C 1
ATOM 5220 O O . GLN B 1 112 ? -18.922 1.223 21.078 1 87.5 112 GLN B O 1
ATOM 5225 N N . LEU B 1 113 ? -19.859 2.477 22.672 1 88.38 113 LEU B N 1
ATOM 5226 C CA . LEU B 1 113 ? -19.109 3.684 22.344 1 88.38 113 LEU B CA 1
ATOM 5227 C C . LEU B 1 113 ? -17.969 3.904 23.344 1 88.38 113 LEU B C 1
ATOM 5229 O O . LEU B 1 113 ? -18.078 3.533 24.516 1 88.38 113 LEU B O 1
ATOM 5233 N N . PRO B 1 114 ? -16.906 4.5 22.875 1 88.44 114 PRO B N 1
ATOM 5234 C CA . PRO B 1 114 ? -15.789 4.773 23.781 1 88.44 114 PRO B CA 1
ATOM 5235 C C . PRO B 1 114 ? -16.156 5.734 24.906 1 88.44 114 PRO B C 1
ATOM 5237 O O . PRO B 1 114 ? -15.492 5.762 25.953 1 88.44 114 PRO B O 1
ATOM 5240 N N . TRP B 1 115 ? -17.172 6.438 24.875 1 92.81 115 TRP B N 1
ATOM 5241 C CA . TRP B 1 115 ? -17.594 7.477 25.812 1 92.81 115 TRP B CA 1
ATOM 5242 C C . TRP B 1 115 ? -17.781 6.906 27.219 1 92.81 115 TRP B C 1
ATOM 5244 O O . TRP B 1 115 ? -17.188 7.41 28.172 1 92.81 115 TRP B O 1
ATOM 5254 N N . GLU B 1 116 ? -18.469 5.82 27.344 1 89.25 116 GLU B N 1
ATOM 5255 C CA . GLU B 1 116 ? -18.781 5.27 28.656 1 89.25 116 GLU B CA 1
ATOM 5256 C C . GLU B 1 116 ? -17.516 4.828 29.391 1 89.25 116 GLU B C 1
ATOM 5258 O O . GLU B 1 116 ? -17.359 5.086 30.578 1 89.25 116 GLU B O 1
ATOM 5263 N N . ASN B 1 117 ? -16.641 4.281 28.625 1 90.19 117 ASN B N 1
ATOM 5264 C CA . ASN B 1 117 ? -15.406 3.789 29.219 1 90.19 117 ASN B CA 1
ATOM 5265 C C . ASN B 1 117 ? -14.422 4.926 29.5 1 90.19 117 ASN B C 1
ATOM 5267 O O . ASN B 1 117 ? -13.633 4.852 30.438 1 90.19 117 ASN B O 1
ATOM 5271 N N . GLN B 1 118 ? -14.508 5.949 28.797 1 92.06 118 GLN B N 1
ATOM 5272 C CA . GLN B 1 118 ? -13.508 7.012 28.844 1 92.06 118 GLN B CA 1
ATOM 5273 C C . GLN B 1 118 ? -13.961 8.148 29.766 1 92.06 118 GLN B C 1
ATOM 5275 O O . GLN B 1 118 ? -13.148 8.758 30.453 1 92.06 118 GLN B O 1
ATOM 5280 N N . VAL B 1 119 ? -15.18 8.469 29.703 1 93.31 119 VAL B N 1
ATOM 5281 C CA . VAL B 1 119 ? -15.695 9.648 30.375 1 93.31 119 VAL B CA 1
ATOM 5282 C C . VAL B 1 119 ? -16.594 9.227 31.547 1 93.31 119 VAL B C 1
ATOM 5284 O O . VAL B 1 119 ? -16.594 9.867 32.594 1 93.31 119 VAL B O 1
ATOM 5287 N N . GLY B 1 120 ? -17.281 8.078 31.391 1 91.25 120 GLY B N 1
ATOM 5288 C CA . GLY B 1 120 ? -18.203 7.586 32.406 1 91.25 120 GLY B CA 1
ATOM 5289 C C . GLY B 1 120 ? -19.656 7.582 31.938 1 91.25 120 GLY B C 1
ATOM 5290 O O . GLY B 1 120 ? -19.938 7.926 30.781 1 91.25 120 GLY B O 1
ATOM 5291 N N . ASP B 1 121 ? -20.531 7.16 32.844 1 92.19 121 ASP B N 1
ATOM 5292 C CA . ASP B 1 121 ? -21.953 7.062 32.531 1 92.19 121 ASP B CA 1
ATOM 5293 C C . ASP B 1 121 ? -22.656 8.398 32.781 1 92.19 121 ASP B C 1
ATOM 5295 O O . ASP B 1 121 ? -23.5 8.508 33.656 1 92.19 121 ASP B O 1
ATOM 5299 N N . VAL B 1 122 ? -22.297 9.336 31.984 1 95.5 122 VAL B N 1
ATOM 5300 C CA . VAL B 1 122 ? -22.812 10.688 32.156 1 95.5 122 VAL B CA 1
ATOM 5301 C C . VAL B 1 122 ? -23.219 11.258 30.781 1 95.5 122 VAL B C 1
ATOM 5303 O O . VAL B 1 122 ? -22.797 10.742 29.75 1 95.5 122 VAL B O 1
ATOM 5306 N N . ASP B 1 123 ? -24.062 12.258 30.859 1 95.75 123 ASP B N 1
ATOM 5307 C CA . ASP B 1 123 ? -24.422 13 29.656 1 95.75 123 ASP B CA 1
ATOM 5308 C C . ASP B 1 123 ? -23.266 13.875 29.188 1 95.75 123 ASP B C 1
ATOM 5310 O O . ASP B 1 123 ? -22.406 14.266 29.984 1 95.75 123 ASP B O 1
ATOM 5314 N N . GLY B 1 124 ? -23.203 14.094 27.875 1 96.94 124 GLY B N 1
ATOM 5315 C CA . GLY B 1 124 ? -22.219 15 27.328 1 96.94 124 GLY B CA 1
ATOM 5316 C C . GLY B 1 124 ? -22.344 15.203 25.828 1 96.94 124 GLY B C 1
ATOM 5317 O O . GLY B 1 124 ? -23.359 14.844 25.234 1 96.94 124 GLY B O 1
ATOM 5318 N N . VAL B 1 125 ? -21.344 15.875 25.312 1 97.69 125 VAL B N 1
ATOM 5319 C CA . VAL B 1 125 ? -21.281 16.141 23.875 1 97.69 125 VAL B CA 1
ATOM 5320 C C . VAL B 1 125 ? -19.922 15.719 23.328 1 97.69 125 VAL B C 1
ATOM 5322 O O . VAL B 1 125 ? -18.891 15.945 23.969 1 97.69 125 VAL B O 1
ATOM 5325 N N . ASP B 1 126 ? -20.062 15.078 22.219 1 96.38 126 ASP B N 1
ATOM 5326 C CA . ASP B 1 126 ? -18.906 14.633 21.438 1 96.38 126 ASP B CA 1
ATOM 5327 C C . ASP B 1 126 ? -18.812 15.398 20.125 1 96.38 126 ASP B C 1
ATOM 5329 O O . ASP B 1 126 ? -19.797 15.523 19.406 1 96.38 126 ASP B O 1
ATOM 5333 N N . VAL B 1 127 ? -17.625 15.938 19.875 1 98.5 127 VAL B N 1
ATOM 5334 C CA . VAL B 1 127 ? -17.453 16.703 18.641 1 98.5 127 VAL B CA 1
ATOM 5335 C C . VAL B 1 127 ? -16.328 16.109 17.812 1 98.5 127 VAL B C 1
ATOM 5337 O O . VAL B 1 127 ? -15.156 16.203 18.188 1 98.5 127 VAL B O 1
ATOM 5340 N N . GLU B 1 128 ? -16.672 15.516 16.688 1 98.5 128 GLU B N 1
ATOM 5341 C CA . GLU B 1 128 ? -15.656 15.125 15.711 1 98.5 128 GLU B CA 1
ATOM 5342 C C . GLU B 1 128 ? -15.242 16.297 14.836 1 98.5 128 GLU B C 1
ATOM 5344 O O . GLU B 1 128 ? -16.094 17.047 14.344 1 98.5 128 GLU B O 1
ATOM 5349 N N . TYR B 1 129 ? -13.977 16.484 14.734 1 98.69 129 TYR B N 1
ATOM 5350 C CA . TYR B 1 129 ? -13.547 17.656 13.977 1 98.69 129 TYR B CA 1
ATOM 5351 C C . TYR B 1 129 ? -12.586 17.25 12.859 1 98.69 129 TYR B C 1
ATOM 5353 O O . TYR B 1 129 ? -11.82 16.297 13.008 1 98.69 129 TYR B O 1
ATOM 5361 N N . HIS B 1 130 ? -12.609 17.922 11.711 1 98.38 130 HIS B N 1
ATOM 5362 C CA . HIS B 1 130 ? -11.695 17.906 10.57 1 98.38 130 HIS B CA 1
ATOM 5363 C C . HIS B 1 130 ? -11.328 19.328 10.141 1 98.38 130 HIS B C 1
ATOM 5365 O O . HIS B 1 130 ? -12.188 20.094 9.688 1 98.38 130 HIS B O 1
ATOM 5371 N N . THR B 1 131 ? -10.117 19.641 10.297 1 98.25 131 THR B N 1
ATOM 5372 C CA . THR B 1 131 ? -9.68 20.984 9.922 1 98.25 131 THR B CA 1
ATOM 5373 C C . THR B 1 131 ? -8.562 20.906 8.883 1 98.25 131 THR B C 1
ATOM 5375 O O . THR B 1 131 ? -7.734 20 8.914 1 98.25 131 THR B O 1
ATOM 5378 N N . SER B 1 132 ? -8.586 21.828 7.969 1 97.5 132 SER B N 1
ATOM 5379 C CA . SER B 1 132 ? -7.574 21.938 6.922 1 97.5 132 SER B CA 1
ATOM 5380 C C . SER B 1 132 ? -6.93 23.328 6.918 1 97.5 132 SER B C 1
ATOM 5382 O O . SER B 1 132 ? -7.625 24.344 6.922 1 97.5 132 SER B O 1
ATOM 5384 N N . ASN B 1 133 ? -5.625 23.312 6.961 1 97.19 133 ASN B N 1
ATOM 5385 C CA . ASN B 1 133 ? -4.828 24.531 6.883 1 97.19 133 ASN B CA 1
ATOM 5386 C C . ASN B 1 133 ? -5.09 25.453 8.078 1 97.19 133 ASN B C 1
ATOM 5388 O O . ASN B 1 133 ? -5.141 26.672 7.93 1 97.19 133 ASN B O 1
ATOM 5392 N N . ILE B 1 134 ? -5.414 24.812 9.172 1 97 134 ILE B N 1
ATOM 5393 C CA . ILE B 1 134 ? -5.695 25.516 10.43 1 97 134 ILE B CA 1
ATOM 5394 C C . ILE B 1 134 ? -4.91 24.859 11.562 1 97 134 ILE B C 1
ATOM 5396 O O . ILE B 1 134 ? -4.902 23.641 11.703 1 97 134 ILE B O 1
ATOM 5400 N N . GLU B 1 135 ? -4.258 25.719 12.344 1 96.69 135 GLU B N 1
ATOM 5401 C CA . GLU B 1 135 ? -3.549 25.188 13.508 1 96.69 135 GLU B CA 1
ATOM 5402 C C . GLU B 1 135 ? -4.508 24.484 14.469 1 96.69 135 GLU B C 1
ATOM 5404 O O . GLU B 1 135 ? -5.66 24.906 14.609 1 96.69 135 GLU B O 1
ATOM 5409 N N . PRO B 1 136 ? -4.043 23.469 15.195 1 96.81 136 PRO B N 1
ATOM 5410 C CA . PRO B 1 136 ? -4.93 22.703 16.078 1 96.81 136 PRO B CA 1
ATOM 5411 C C . PRO B 1 136 ? -5.648 23.594 17.094 1 96.81 136 PRO B C 1
ATOM 5413 O O . PRO B 1 136 ? -6.863 23.484 17.266 1 96.81 136 PRO B O 1
ATOM 5416 N N . GLU B 1 137 ? -4.988 24.5 17.703 1 96.56 137 GLU B N 1
ATOM 5417 C CA . GLU B 1 137 ? -5.586 25.359 18.719 1 96.56 137 GLU B CA 1
ATOM 5418 C C . GLU B 1 137 ? -6.613 26.312 18.109 1 96.56 137 GLU B C 1
ATOM 5420 O O . GLU B 1 137 ? -7.648 26.578 18.719 1 96.56 137 GLU B O 1
ATOM 5425 N N . ARG B 1 138 ? -6.293 26.734 17 1 96.62 138 ARG B N 1
ATOM 5426 C CA . ARG B 1 138 ? -7.227 27.641 16.328 1 96.62 138 ARG B CA 1
ATOM 5427 C C . ARG B 1 138 ? -8.516 26.906 15.961 1 96.62 138 ARG B C 1
ATOM 5429 O O . ARG B 1 138 ? -9.602 27.5 16.016 1 96.62 138 ARG B O 1
ATOM 5436 N N . GLY B 1 139 ? -8.344 25.672 15.562 1 97.06 139 GLY B N 1
ATOM 5437 C CA . GLY B 1 139 ? -9.539 24.875 15.312 1 97.06 139 GLY B CA 1
ATOM 5438 C C . GLY B 1 139 ? -10.461 24.797 16.516 1 97.06 139 GLY B C 1
ATOM 5439 O O . GLY B 1 139 ? -11.68 24.938 16.375 1 97.06 139 GLY B O 1
ATOM 5440 N N . LEU B 1 140 ? -9.898 24.625 17.625 1 97.81 140 LEU B N 1
ATOM 5441 C CA . LEU B 1 140 ? -10.664 24.547 18.875 1 97.81 140 LEU B CA 1
ATOM 5442 C C . LEU B 1 140 ? -11.336 25.875 19.172 1 97.81 140 LEU B C 1
ATOM 5444 O O . LEU B 1 140 ? -12.445 25.906 19.703 1 97.81 140 LEU B O 1
ATOM 5448 N N . GLU B 1 141 ? -10.734 26.953 18.75 1 97.44 141 GLU B N 1
ATOM 5449 C CA . GLU B 1 141 ? -11.266 28.297 19 1 97.44 141 GLU B CA 1
ATOM 5450 C C . GLU B 1 141 ? -12.406 28.625 18.031 1 97.44 141 GLU B C 1
ATOM 5452 O O . GLU B 1 141 ? -13.297 29.406 18.359 1 97.44 141 GLU B O 1
ATOM 5457 N N . LEU B 1 142 ? -12.367 28.031 16.953 1 98.06 142 LEU B N 1
ATOM 5458 C CA . LEU B 1 142 ? -13.352 28.344 15.922 1 98.06 142 LEU B CA 1
ATOM 5459 C C . LEU B 1 142 ? -14.703 27.719 16.25 1 98.06 142 LEU B C 1
ATOM 5461 O O . LEU B 1 142 ? -15.75 28.297 15.93 1 98.06 142 LEU B O 1
ATOM 5465 N N . LEU B 1 143 ? -14.703 26.609 16.922 1 98.38 143 LEU B N 1
ATOM 5466 C CA . LEU B 1 143 ? -15.945 25.906 17.203 1 98.38 143 LEU B CA 1
ATOM 5467 C C . LEU B 1 143 ? -16.906 26.781 18 1 98.38 143 LEU B C 1
ATOM 5469 O O . LEU B 1 143 ? -18.047 27.016 17.562 1 98.38 143 LEU B O 1
ATOM 5473 N N . PRO B 1 144 ? -16.516 27.359 19.141 1 98 144 PRO B N 1
ATOM 5474 C CA . PRO B 1 144 ? -17.453 28.203 19.891 1 98 144 PRO B CA 1
ATOM 5475 C C . PRO B 1 144 ? -17.844 29.453 19.125 1 98 144 PRO B C 1
ATOM 5477 O O . PRO B 1 144 ? -18.953 29.969 19.281 1 98 144 PRO B O 1
ATOM 5480 N N . GLU B 1 145 ? -16.969 29.938 18.266 1 97.94 145 GLU B N 1
ATOM 5481 C CA . GLU B 1 145 ? -17.312 31.109 17.469 1 97.94 145 GLU B CA 1
ATOM 5482 C C . GLU B 1 145 ? -18.391 30.781 16.438 1 97.94 145 GLU B C 1
ATOM 5484 O O . GLU B 1 145 ? -19.328 31.547 16.25 1 97.94 145 GLU B O 1
ATOM 5489 N N . PHE B 1 146 ? -18.172 29.672 15.758 1 98.12 146 PHE B N 1
ATOM 5490 C CA . PHE B 1 146 ? -19.188 29.219 14.812 1 98.12 146 PHE B CA 1
ATOM 5491 C C . PHE B 1 146 ? -20.516 28.969 15.508 1 98.12 146 PHE B C 1
ATOM 5493 O O . PHE B 1 146 ? -21.562 29.375 15.016 1 98.12 146 PHE B O 1
ATOM 5500 N N . TYR B 1 147 ? -20.391 28.344 16.641 1 97.94 147 TYR B N 1
ATOM 5501 C CA . TYR B 1 147 ? -21.562 28.016 17.453 1 97.94 147 TYR B CA 1
ATOM 5502 C C . TYR B 1 147 ? -22.328 29.266 17.828 1 97.94 147 TYR B C 1
ATOM 5504 O O . TYR B 1 147 ? -23.547 29.344 17.656 1 97.94 147 TYR B O 1
ATOM 5512 N N . ALA B 1 148 ? -21.688 30.234 18.25 1 97.06 148 ALA B N 1
ATOM 5513 C CA . ALA B 1 148 ? -22.297 31.5 18.656 1 97.06 148 ALA B CA 1
ATOM 5514 C C . ALA B 1 148 ? -22.922 32.219 17.453 1 97.06 148 ALA B C 1
ATOM 5516 O O . ALA B 1 148 ? -24 32.812 17.578 1 97.06 148 ALA B O 1
ATOM 5517 N N . ALA B 1 149 ? -22.281 32.125 16.391 1 96.69 149 ALA B N 1
ATOM 5518 C CA . ALA B 1 149 ? -22.781 32.812 15.188 1 96.69 149 ALA B CA 1
ATOM 5519 C C . ALA B 1 149 ? -24.125 32.219 14.773 1 96.69 149 ALA B C 1
ATOM 5521 O O . ALA B 1 149 ? -25 32.938 14.289 1 96.69 149 ALA B O 1
ATOM 5522 N N . ILE B 1 150 ? -24.25 30.969 14.906 1 96.5 150 ILE B N 1
ATOM 5523 C CA . ILE B 1 150 ? -25.5 30.297 14.562 1 96.5 150 ILE B CA 1
ATOM 5524 C C . ILE B 1 150 ? -26.625 30.844 15.43 1 96.5 150 ILE B C 1
ATOM 5526 O O . ILE B 1 150 ? -27.703 31.156 14.922 1 96.5 150 ILE B O 1
ATOM 5530 N N . PHE B 1 151 ? -26.422 30.953 16.688 1 96 151 PHE B N 1
ATOM 5531 C CA . PHE B 1 151 ? -27.438 31.438 17.625 1 96 151 PHE B CA 1
ATOM 5532 C C . PHE B 1 151 ? -27.75 32.906 17.375 1 96 151 PHE B C 1
ATOM 5534 O O . PHE B 1 151 ? -28.906 33.344 17.453 1 96 151 PHE B O 1
ATOM 5541 N N . ASP B 1 152 ? -26.719 33.656 17.031 1 94.69 152 ASP B N 1
ATOM 5542 C CA . ASP B 1 152 ? -26.938 35.062 16.672 1 94.69 152 ASP B CA 1
ATOM 5543 C C . ASP B 1 152 ? -27.859 35.188 15.469 1 94.69 152 ASP B C 1
ATOM 5545 O O . ASP B 1 152 ? -28.75 36.031 15.453 1 94.69 152 ASP B O 1
ATOM 5549 N N . GLU B 1 153 ? -27.562 34.375 14.539 1 93.88 153 GLU B N 1
ATOM 5550 C CA . GLU B 1 153 ? -28.359 34.375 13.32 1 93.88 153 GLU B CA 1
ATOM 5551 C C . GLU B 1 153 ? -29.812 34.031 13.625 1 93.88 153 GLU B C 1
ATOM 5553 O O . GLU B 1 153 ? -30.734 34.562 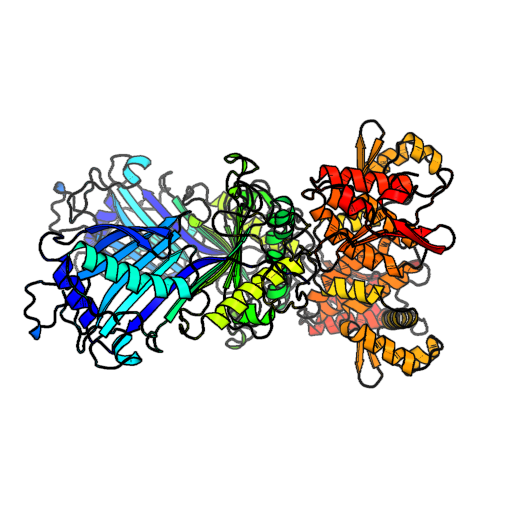12.992 1 93.88 153 GLU B O 1
ATOM 5558 N N . ALA B 1 154 ? -30.016 33.219 14.555 1 92 154 ALA B N 1
ATOM 5559 C CA . ALA B 1 154 ? -31.359 32.75 14.93 1 92 154 ALA B CA 1
ATOM 5560 C C . ALA B 1 154 ? -31.969 33.688 15.969 1 92 154 ALA B C 1
ATOM 5562 O O . ALA B 1 154 ? -33.094 33.469 16.422 1 92 154 ALA B O 1
ATOM 5563 N N . ASN B 1 155 ? -31.203 34.688 16.406 1 91.69 155 ASN B N 1
ATOM 5564 C CA . ASN B 1 155 ? -31.641 35.656 17.422 1 91.69 155 ASN B CA 1
ATOM 5565 C C . ASN B 1 155 ? -31.953 34.969 18.75 1 91.69 155 ASN B C 1
ATOM 5567 O O . ASN B 1 155 ? -32.969 35.25 19.375 1 91.69 155 ASN B O 1
ATOM 5571 N N . GLU B 1 156 ? -31.125 34.031 19.062 1 93.06 156 GLU B N 1
ATOM 5572 C CA . GLU B 1 156 ? -31.234 33.312 20.312 1 93.06 156 GLU B CA 1
ATOM 5573 C C . GLU B 1 156 ? -29.984 33.469 21.172 1 93.06 156 GLU B C 1
ATOM 5575 O O . GLU B 1 156 ? -28.891 33.688 20.656 1 93.06 156 GLU B O 1
ATOM 5580 N N . ARG B 1 157 ? -30.172 33.375 22.422 1 92.69 157 ARG B N 1
ATOM 5581 C CA . ARG B 1 157 ? -29.031 33.438 23.328 1 92.69 157 ARG B CA 1
ATOM 5582 C C . ARG B 1 157 ? -28.438 32.062 23.578 1 92.69 157 ARG B C 1
ATOM 5584 O O . ARG B 1 157 ? -29.141 31.047 23.531 1 92.69 157 ARG B O 1
ATOM 5591 N N . VAL B 1 158 ? -27.188 31.984 23.766 1 92.19 158 VAL B N 1
ATOM 5592 C CA . VAL B 1 158 ? -26.5 30.719 24.047 1 92.19 158 VAL B CA 1
ATOM 5593 C C . VAL B 1 158 ? -25.562 30.891 25.234 1 92.19 158 VAL B C 1
ATOM 5595 O O . VAL B 1 158 ? -25.078 32 25.5 1 92.19 158 VAL B O 1
ATOM 5598 N N . HIS B 1 159 ? -25.469 29.844 26 1 94 159 HIS B N 1
ATOM 5599 C CA . HIS B 1 159 ? -24.516 29.844 27.109 1 94 159 HIS B CA 1
ATOM 5600 C C . HIS B 1 159 ? -23.109 30.188 26.625 1 94 159 HIS B C 1
ATOM 5602 O O . HIS B 1 159 ? -22.578 29.516 25.75 1 94 159 HIS B O 1
ATOM 5608 N N . PRO B 1 160 ? -22.484 31.141 27.141 1 92.94 160 PRO B N 1
ATOM 5609 C CA . PRO B 1 160 ? -21.25 31.688 26.578 1 92.94 160 PRO B CA 1
ATOM 5610 C C . PRO B 1 160 ? -20.062 30.75 26.766 1 92.94 160 PRO B C 1
ATOM 5612 O O . PRO B 1 160 ? -19.062 30.844 26.031 1 92.94 160 PRO B O 1
ATOM 5615 N N . GLU B 1 161 ? -20.141 29.812 27.672 1 94.75 161 GLU B N 1
ATOM 5616 C CA . GLU B 1 161 ? -18.984 28.984 27.984 1 94.75 161 GLU B CA 1
ATOM 5617 C C . GLU B 1 161 ? -18.969 27.719 27.141 1 94.75 161 GLU B C 1
ATOM 5619 O O . GLU B 1 161 ? -17.984 26.984 27.125 1 94.75 161 GLU B O 1
ATOM 5624 N N . TYR B 1 162 ? -20.031 27.469 26.406 1 97.31 162 TYR B N 1
ATOM 5625 C CA . TYR B 1 162 ? -20.078 26.266 25.578 1 97.31 162 TYR B CA 1
ATOM 5626 C C . TYR B 1 162 ? -18.859 26.188 24.672 1 97.31 162 TYR B C 1
ATOM 5628 O O . TYR B 1 162 ? -18.594 27.125 23.906 1 97.31 162 TYR B O 1
ATOM 5636 N N . PHE B 1 163 ? -18.141 25.125 24.75 1 97.69 163 PHE B N 1
ATOM 5637 C CA . PHE B 1 163 ? -17.016 24.719 23.922 1 97.69 163 PHE B CA 1
ATOM 5638 C C . PHE B 1 163 ? -15.812 25.641 24.156 1 97.69 163 PHE B C 1
ATOM 5640 O O . PHE B 1 163 ? -14.859 25.641 23.391 1 97.69 163 PHE B O 1
ATOM 5647 N N . ARG B 1 164 ? -15.781 26.469 25.141 1 96.25 164 ARG B N 1
ATOM 5648 C CA . ARG B 1 164 ? -14.688 27.406 25.391 1 96.25 164 ARG B CA 1
ATOM 5649 C C . ARG B 1 164 ? -13.797 26.891 26.516 1 96.25 164 ARG B C 1
ATOM 5651 O O . ARG B 1 164 ? -12.711 27.422 26.75 1 96.25 164 ARG B O 1
ATOM 5658 N N . THR B 1 165 ? -14.227 25.828 27.109 1 95.38 165 THR B N 1
ATOM 5659 C CA . THR B 1 165 ? -13.406 25.172 28.109 1 95.38 165 THR B CA 1
ATOM 5660 C C . THR B 1 165 ? -12.531 24.078 27.5 1 95.38 165 THR B C 1
ATOM 5662 O O . THR B 1 165 ? -12.797 23.641 26.375 1 95.38 165 THR B O 1
ATOM 5665 N N . GLU B 1 166 ? -11.539 23.719 28.297 1 95.25 166 GLU B N 1
ATOM 5666 C CA . GLU B 1 166 ? -10.664 22.656 27.812 1 95.25 166 GLU B CA 1
ATOM 5667 C C . GLU B 1 166 ? -11.43 21.344 27.625 1 95.25 166 GLU B C 1
ATOM 5669 O O . GLU B 1 166 ? -12.219 20.969 28.5 1 95.25 166 GLU B O 1
ATOM 5674 N N . PRO B 1 167 ? -11.219 20.797 26.484 1 97.44 167 PRO B N 1
ATOM 5675 C CA . PRO B 1 167 ? -11.867 19.484 26.312 1 97.44 167 PRO B CA 1
ATOM 5676 C C . PRO B 1 167 ? -11.398 18.453 27.328 1 97.44 167 PRO B C 1
ATOM 5678 O O . PRO B 1 167 ? -10.305 18.578 27.891 1 97.44 167 PRO B O 1
ATOM 5681 N N . HIS B 1 168 ? -12.211 17.453 27.516 1 97.75 168 HIS B N 1
ATOM 5682 C CA . HIS B 1 168 ? -11.914 16.375 28.438 1 97.75 168 HIS B CA 1
AT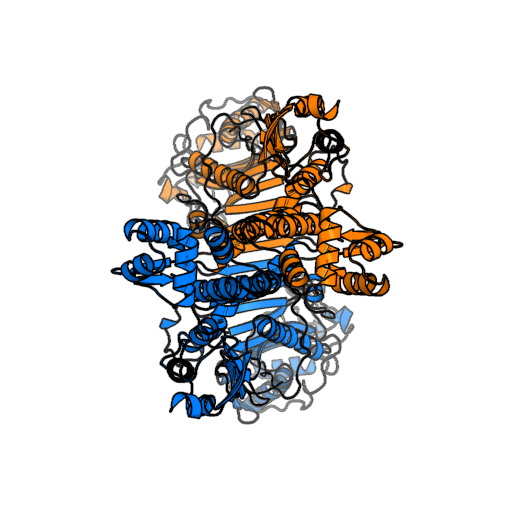OM 5683 C C . HIS B 1 168 ? -10.625 15.648 28.047 1 97.75 168 HIS B C 1
ATOM 5685 O O . HIS B 1 168 ? -10.266 15.609 26.875 1 97.75 168 HIS B O 1
ATOM 5691 N N . SER B 1 169 ? -10.016 15.055 29 1 96.94 169 SER B N 1
ATOM 5692 C CA . SER B 1 169 ? -8.719 14.406 28.812 1 96.94 169 SER B CA 1
ATOM 5693 C C . SER B 1 169 ? -8.844 13.211 27.875 1 96.94 169 SER B C 1
ATOM 5695 O O . SER B 1 169 ? -7.852 12.773 27.281 1 96.94 169 SER B O 1
ATOM 5697 N N . ALA B 1 170 ? -10.031 12.727 27.672 1 97.06 170 ALA B N 1
ATOM 5698 C CA . ALA B 1 170 ? -10.258 11.578 26.797 1 97.06 170 ALA B CA 1
ATOM 5699 C C . ALA B 1 170 ? -10.383 12.008 25.344 1 97.06 170 ALA B C 1
ATOM 5701 O O . ALA B 1 170 ? -10.57 11.18 24.453 1 97.06 170 ALA B O 1
ATOM 5702 N N . SER B 1 171 ? -10.266 13.266 25.109 1 98.12 171 SER B N 1
ATOM 5703 C CA . SER B 1 171 ? -10.273 13.758 23.734 1 98.12 171 SER B CA 1
ATOM 5704 C C . SER B 1 171 ? -9.07 13.234 22.953 1 98.12 171 SER B C 1
ATOM 5706 O O . SER B 1 171 ? -7.988 13.055 23.516 1 98.12 171 SER B O 1
ATOM 5708 N N . ARG B 1 172 ? -9.32 12.984 21.594 1 97.88 172 ARG B N 1
ATOM 5709 C CA . ARG B 1 172 ? -8.32 12.281 20.812 1 97.88 172 ARG B CA 1
ATOM 5710 C C . ARG B 1 172 ? -8.086 12.977 19.469 1 97.88 172 ARG B C 1
ATOM 5712 O O . ARG B 1 172 ? -8.945 13.711 19 1 97.88 172 ARG B O 1
ATOM 5719 N N . MET B 1 173 ? -6.926 12.711 18.969 1 98.06 173 MET B N 1
ATOM 5720 C CA . MET B 1 173 ? -6.539 13.039 17.594 1 98.06 173 MET B CA 1
ATOM 5721 C C . MET B 1 173 ? -6.098 11.789 16.844 1 98.06 173 MET B C 1
ATOM 5723 O O . MET B 1 173 ? -5.535 10.867 17.438 1 98.06 173 MET B O 1
ATOM 5727 N N . TRP B 1 174 ? -6.398 11.727 15.523 1 98.25 174 TRP B N 1
ATOM 5728 C CA . TRP B 1 174 ? -5.953 10.508 14.852 1 98.25 174 TRP B CA 1
ATOM 5729 C C . TRP B 1 174 ? -5.301 10.844 13.508 1 98.25 174 TRP B C 1
ATOM 5731 O O . TRP B 1 174 ? -4.789 9.953 12.828 1 98.25 174 TRP B O 1
ATOM 5741 N N . ALA B 1 175 ? -5.246 12.062 13.062 1 98.69 175 ALA B N 1
ATOM 5742 C CA . ALA B 1 175 ? -4.512 12.508 11.883 1 98.69 175 ALA B CA 1
ATOM 5743 C C . ALA B 1 175 ? -3.959 13.922 12.078 1 98.69 175 ALA B C 1
ATOM 5745 O O . ALA B 1 175 ? -4.645 14.797 12.617 1 98.69 175 ALA B O 1
ATOM 5746 N N . TYR B 1 176 ? -2.754 14.172 11.758 1 98.81 176 TYR B N 1
ATOM 5747 C CA . TYR B 1 176 ? -2.094 15.477 11.828 1 98.81 176 TYR B CA 1
ATOM 5748 C C . TYR B 1 176 ? -0.977 15.57 10.797 1 98.81 176 TYR B C 1
ATOM 5750 O O . TYR B 1 176 ? -0.011 14.805 10.844 1 98.81 176 TYR B O 1
ATOM 5758 N N . GLU B 1 177 ? -1.1 16.484 9.875 1 98.75 177 GLU B N 1
ATOM 5759 C CA . GLU B 1 177 ? -0.165 16.625 8.758 1 98.75 177 GLU B CA 1
ATOM 5760 C C . GLU B 1 177 ? 0.36 18.062 8.664 1 98.75 177 GLU B C 1
ATOM 5762 O O . GLU B 1 177 ? -0.401 19.016 8.812 1 98.75 177 GLU B O 1
ATOM 5767 N N . ARG B 1 178 ? 1.617 18.219 8.43 1 98.75 178 ARG B N 1
ATOM 5768 C CA . ARG B 1 178 ? 2.236 19.516 8.18 1 98.75 178 ARG B CA 1
ATOM 5769 C C . ARG B 1 178 ? 3.143 19.453 6.953 1 98.75 178 ARG B C 1
ATOM 5771 O O . ARG B 1 178 ? 3.527 18.375 6.508 1 98.75 178 ARG B O 1
ATOM 5778 N N . TYR B 1 179 ? 3.434 20.672 6.406 1 98.44 179 TYR B N 1
ATOM 5779 C CA . TYR B 1 179 ? 4.215 20.656 5.176 1 98.44 179 TYR B CA 1
ATOM 5780 C C . TYR B 1 179 ? 5.043 21.938 5.039 1 98.44 179 TYR B C 1
ATOM 5782 O O . TYR B 1 179 ? 4.863 22.875 5.809 1 98.44 179 TYR B O 1
ATOM 5790 N N . VAL B 1 180 ? 5.984 21.906 4.16 1 98.19 180 VAL B N 1
ATOM 5791 C CA . VAL B 1 180 ? 6.66 23.047 3.541 1 98.19 180 VAL B CA 1
ATOM 5792 C C . VAL B 1 180 ? 6.578 22.922 2.021 1 98.19 180 VAL B C 1
ATOM 5794 O O . VAL B 1 180 ? 6.285 21.859 1.489 1 98.19 180 VAL B O 1
ATOM 5797 N N . ARG B 1 181 ? 6.66 24.031 1.397 1 97.25 181 ARG B N 1
ATOM 5798 C CA . ARG B 1 181 ? 6.715 24.031 -0.061 1 97.25 181 ARG B CA 1
ATOM 5799 C C . ARG B 1 181 ? 8.086 24.484 -0.556 1 97.25 181 ARG B C 1
ATOM 5801 O O . ARG B 1 181 ? 8.562 25.562 -0.178 1 97.25 181 ARG B O 1
ATOM 5808 N N . ILE B 1 182 ? 8.625 23.656 -1.334 1 95.38 182 ILE B N 1
ATOM 5809 C CA . ILE B 1 182 ? 9.984 23.969 -1.773 1 95.38 182 ILE B CA 1
ATOM 5810 C C . ILE B 1 182 ? 10.016 24.078 -3.295 1 95.38 182 ILE B C 1
ATOM 5812 O O . ILE B 1 182 ? 9.188 23.5 -3.988 1 95.38 182 ILE B O 1
ATOM 5816 N N . ARG B 1 183 ? 10.977 24.797 -3.746 1 91.75 183 ARG B N 1
ATOM 5817 C CA . ARG B 1 183 ? 11.141 24.969 -5.188 1 91.75 183 ARG B CA 1
ATOM 5818 C C . ARG B 1 183 ? 11.461 23.641 -5.867 1 91.75 183 ARG B C 1
ATOM 5820 O O . ARG B 1 183 ? 12.219 22.828 -5.324 1 91.75 183 ARG B O 1
ATOM 5827 N N . ARG B 1 184 ? 11.047 23.516 -7.023 1 87 184 ARG B N 1
ATOM 5828 C CA . ARG B 1 184 ? 11.133 22.266 -7.781 1 87 184 ARG B CA 1
ATOM 5829 C C . ARG B 1 184 ? 12.586 21.828 -7.941 1 87 184 ARG B C 1
ATOM 5831 O O . ARG B 1 184 ? 12.891 20.641 -7.859 1 87 184 ARG B O 1
ATOM 5838 N N . GLU B 1 185 ? 13.461 22.75 -8.117 1 79.06 185 GLU B N 1
ATOM 5839 C CA . GLU B 1 185 ? 14.875 22.453 -8.32 1 79.06 185 GLU B CA 1
ATOM 5840 C C . GLU B 1 185 ? 15.484 21.781 -7.09 1 79.06 185 GLU B C 1
ATOM 5842 O O . GLU B 1 185 ? 16.297 20.875 -7.215 1 79.06 185 GLU B O 1
ATOM 5847 N N . TRP B 1 186 ? 15.016 22.25 -6.012 1 83.12 186 TRP B N 1
ATOM 5848 C CA . TRP B 1 186 ? 15.492 21.656 -4.766 1 83.12 186 TRP B CA 1
ATOM 5849 C C . TRP B 1 186 ? 14.828 20.312 -4.5 1 83.12 186 TRP B C 1
ATOM 5851 O O . TRP B 1 186 ? 15.453 19.406 -3.951 1 83.12 186 TRP B O 1
ATOM 5861 N N . ALA B 1 187 ? 13.578 20.188 -4.898 1 87.12 187 ALA B N 1
ATOM 5862 C CA . ALA B 1 187 ? 12.805 18.969 -4.648 1 87.12 187 ALA B CA 1
ATOM 5863 C C . ALA B 1 187 ? 13.375 17.797 -5.438 1 87.12 187 ALA B C 1
ATOM 5865 O O . ALA B 1 187 ? 13.164 16.641 -5.074 1 87.12 187 ALA B O 1
ATOM 5866 N N . GLU B 1 188 ? 14.016 18.062 -6.477 1 76.06 188 GLU B N 1
ATOM 5867 C CA . GLU B 1 188 ? 14.648 17.016 -7.27 1 76.06 188 GLU B CA 1
ATOM 5868 C C . GLU B 1 188 ? 15.656 16.219 -6.441 1 76.06 188 GLU B C 1
ATOM 5870 O O . GLU B 1 188 ? 15.859 15.023 -6.668 1 76.06 188 GLU B O 1
ATOM 5875 N N . LYS B 1 189 ? 16.203 16.844 -5.434 1 73.62 189 LYS B N 1
ATOM 5876 C CA . LYS B 1 189 ? 17.156 16.188 -4.547 1 73.62 189 LYS B CA 1
ATOM 5877 C C . LYS B 1 189 ? 16.469 15.117 -3.703 1 73.62 189 LYS B C 1
ATOM 5879 O O . LYS B 1 189 ? 17.125 14.18 -3.23 1 73.62 189 LYS B O 1
ATOM 5884 N N . LEU B 1 190 ? 15.266 15.305 -3.549 1 81.69 190 LEU B N 1
ATOM 5885 C CA . LEU B 1 190 ? 14.516 14.375 -2.711 1 81.69 190 LEU B CA 1
ATOM 5886 C C . LEU B 1 190 ? 14.094 13.148 -3.51 1 81.69 190 LEU B C 1
ATOM 5888 O O . LEU B 1 190 ? 13.711 12.125 -2.932 1 81.69 190 LEU B O 1
ATOM 5892 N N . SER B 1 191 ? 14.023 13.25 -4.828 1 68.44 191 SER B N 1
ATOM 5893 C CA . SER B 1 191 ? 13.523 12.172 -5.672 1 68.44 191 SER B CA 1
ATOM 5894 C C . SER B 1 191 ? 14.648 11.242 -6.117 1 68.44 191 SER B C 1
ATOM 5896 O O . SER B 1 191 ? 14.547 10.023 -5.965 1 68.44 191 SER B O 1
ATOM 5898 N N . SER B 1 192 ? 15.523 11.695 -6.734 1 60.22 192 SER B N 1
ATOM 5899 C CA . SER B 1 192 ? 16.609 10.906 -7.305 1 60.22 192 SER B CA 1
ATOM 5900 C C . SER B 1 192 ? 17.531 10.367 -6.215 1 60.22 192 SER B C 1
ATOM 5902 O O . SER B 1 192 ? 18.406 11.086 -5.723 1 60.22 192 SER B O 1
ATOM 5904 N N . ALA B 1 193 ? 17.297 9.016 -5.84 1 64.19 193 ALA B N 1
ATOM 5905 C CA . ALA B 1 193 ? 18.062 8.398 -4.758 1 64.19 193 ALA B CA 1
ATOM 5906 C C . ALA B 1 193 ? 17.984 9.242 -3.486 1 64.19 193 ALA B C 1
ATOM 5908 O O . ALA B 1 193 ? 19 9.422 -2.795 1 64.19 193 ALA B O 1
ATOM 5909 N N . GLY B 1 194 ? 16.828 9.797 -3.357 1 78.25 194 GLY B N 1
ATOM 5910 C CA . GLY B 1 194 ? 16.609 10.766 -2.291 1 78.25 194 GLY B CA 1
ATOM 5911 C C . GLY B 1 194 ? 16.375 10.117 -0.939 1 78.25 194 GLY B C 1
ATOM 5912 O O . GLY B 1 194 ? 16.594 8.914 -0.772 1 78.25 194 GLY B O 1
ATOM 5913 N N . VAL B 1 195 ? 16.062 10.93 -0.101 1 85.31 195 VAL B N 1
ATOM 5914 C CA . VAL B 1 195 ? 15.984 10.609 1.32 1 85.31 195 VAL B CA 1
ATOM 5915 C C . VAL B 1 195 ? 15.031 9.438 1.533 1 85.31 195 VAL B C 1
ATOM 5917 O O . VAL B 1 195 ? 15.297 8.555 2.357 1 85.31 195 VAL B O 1
ATOM 5920 N N . LEU B 1 196 ? 13.914 9.375 0.81 1 91.44 196 LEU B N 1
ATOM 5921 C CA . LEU B 1 196 ? 12.938 8.305 1.002 1 91.44 196 LEU B CA 1
ATOM 5922 C C . LEU B 1 196 ? 13.547 6.949 0.65 1 91.44 196 LEU B C 1
ATOM 5924 O O . LEU B 1 196 ? 13.375 5.977 1.386 1 91.44 196 LEU B O 1
ATOM 5928 N N . GLN B 1 197 ? 14.234 6.965 -0.418 1 85.44 197 GLN B N 1
ATOM 5929 C CA . GLN B 1 197 ? 14.891 5.734 -0.852 1 85.44 197 GLN B CA 1
ATOM 5930 C C . GLN B 1 197 ? 16 5.332 0.118 1 85.44 197 GLN B C 1
ATOM 5932 O O . GLN B 1 197 ? 16.141 4.148 0.438 1 85.44 197 GLN B O 1
ATOM 5937 N N . LYS B 1 198 ? 16.703 6.289 0.565 1 82.62 198 LYS B N 1
ATOM 5938 C CA . LYS B 1 198 ? 17.781 6.031 1.508 1 82.62 198 LYS B CA 1
ATOM 5939 C C . LYS B 1 198 ? 17.25 5.43 2.805 1 82.62 198 LYS B C 1
ATOM 5941 O O . LYS B 1 198 ? 17.844 4.488 3.346 1 82.62 198 LYS B O 1
ATOM 5946 N N . ILE B 1 199 ? 16.219 5.977 3.213 1 89 199 ILE B N 1
ATOM 5947 C CA . ILE B 1 199 ? 15.617 5.488 4.449 1 89 199 ILE B CA 1
ATOM 5948 C C . ILE B 1 199 ? 15.133 4.051 4.254 1 89 199 ILE B C 1
ATOM 5950 O O . ILE B 1 199 ? 15.375 3.188 5.102 1 89 199 ILE B O 1
ATOM 5954 N N . ALA B 1 200 ? 14.477 3.869 3.15 1 88.5 200 ALA B N 1
ATOM 5955 C CA . ALA B 1 200 ? 14 2.518 2.865 1 88.5 200 ALA B CA 1
ATOM 5956 C C . ALA B 1 200 ? 15.164 1.524 2.83 1 88.5 200 ALA B C 1
ATOM 5958 O O . ALA B 1 200 ? 15.055 0.415 3.357 1 88.5 200 ALA B O 1
ATOM 5959 N N . HIS B 1 201 ? 16.219 1.968 2.279 1 80.94 201 HIS B N 1
ATOM 5960 C CA . HIS B 1 201 ? 17.406 1.127 2.197 1 80.94 201 HIS B CA 1
ATOM 5961 C C . HIS B 1 201 ? 17.969 0.845 3.584 1 80.94 201 HIS B C 1
ATOM 5963 O O . HIS B 1 201 ? 18.297 -0.301 3.904 1 80.94 201 HIS B O 1
ATOM 5969 N N . TYR B 1 202 ? 18.156 1.826 4.348 1 81.38 202 TYR B N 1
ATOM 5970 C CA . TYR B 1 202 ? 18.656 1.712 5.711 1 81.38 202 TYR B CA 1
ATOM 5971 C C . TYR B 1 202 ? 17.812 0.731 6.523 1 81.38 202 TYR B C 1
ATOM 5973 O O . TYR B 1 202 ? 18.359 -0.116 7.238 1 81.38 202 TYR B O 1
ATOM 5981 N N . LEU B 1 203 ? 16.469 0.802 6.344 1 85.88 203 LEU B N 1
ATOM 5982 C CA . LEU B 1 203 ? 15.555 0.025 7.164 1 85.88 203 LEU B CA 1
ATOM 5983 C C . LEU B 1 203 ? 15.477 -1.42 6.684 1 85.88 203 LEU B C 1
ATOM 5985 O O . LEU B 1 203 ? 15.055 -2.307 7.426 1 85.88 203 LEU B O 1
ATOM 5989 N N . SER B 1 204 ? 15.867 -1.654 5.461 1 81.81 204 SER B N 1
ATOM 5990 C CA . SER B 1 204 ? 15.711 -2.969 4.848 1 81.81 204 SER B CA 1
ATOM 5991 C C . SER B 1 204 ? 16.531 -4.023 5.59 1 81.81 204 SER B C 1
ATOM 5993 O O . SER B 1 204 ? 16.172 -5.207 5.578 1 81.81 204 SER B O 1
ATOM 5995 N N . ASP B 1 205 ? 17.5 -3.605 6.367 1 72.62 205 ASP B N 1
ATOM 5996 C CA . ASP B 1 205 ? 18.391 -4.559 7.02 1 72.62 205 ASP B CA 1
ATOM 5997 C C . ASP B 1 205 ? 18.141 -4.613 8.523 1 72.62 205 ASP B C 1
ATOM 5999 O O . ASP B 1 205 ? 18.844 -5.32 9.25 1 72.62 205 ASP B O 1
ATOM 6003 N N . LEU B 1 206 ? 17.234 -3.877 8.883 1 82.12 206 LEU B N 1
ATOM 6004 C CA . LEU B 1 206 ? 17.031 -3.773 10.328 1 82.12 206 LEU B CA 1
ATOM 6005 C C . LEU B 1 206 ? 15.852 -4.641 10.773 1 82.12 206 LEU B C 1
ATOM 6007 O O . LEU B 1 206 ? 14.844 -4.734 10.07 1 82.12 206 LEU B O 1
ATOM 6011 N N . GLU B 1 207 ? 16.031 -5.23 11.891 1 84.06 207 GLU B N 1
ATOM 6012 C CA . GLU B 1 207 ? 14.961 -6.008 12.508 1 84.06 207 GLU B CA 1
ATOM 6013 C C . GLU B 1 207 ? 13.984 -5.102 13.258 1 84.06 207 GLU B C 1
ATOM 6015 O O . GLU B 1 207 ? 14.367 -4.043 13.75 1 84.06 207 GLU B O 1
ATOM 6020 N N . GLY B 1 208 ? 12.727 -5.527 13.281 1 88.38 208 GLY B N 1
ATOM 6021 C CA . GLY B 1 208 ? 11.719 -4.828 14.078 1 88.38 208 GLY B CA 1
ATOM 6022 C C . GLY B 1 208 ? 11.07 -3.682 13.328 1 88.38 208 GLY B C 1
ATOM 6023 O O . GLY B 1 208 ? 10.391 -2.848 13.93 1 88.38 208 GLY B O 1
ATOM 6024 N N . VAL B 1 209 ? 11.305 -3.666 12.039 1 90.88 209 VAL B N 1
ATOM 6025 C CA . VAL B 1 209 ? 10.836 -2.486 11.32 1 90.88 209 VAL B CA 1
ATOM 6026 C C . VAL B 1 209 ? 9.82 -2.9 10.258 1 90.88 209 VAL B C 1
ATOM 6028 O O . VAL B 1 209 ? 9.82 -4.047 9.805 1 90.88 209 VAL B O 1
ATOM 6031 N N . LYS B 1 210 ? 8.977 -1.982 9.922 1 94.5 210 LYS B N 1
ATOM 6032 C CA . LYS B 1 210 ? 8.039 -2.061 8.805 1 94.5 210 LYS B CA 1
ATOM 6033 C C . LYS B 1 210 ? 7.988 -0.744 8.039 1 94.5 210 LYS B C 1
ATOM 6035 O O . LYS B 1 210 ? 7.875 0.328 8.633 1 94.5 210 LYS B O 1
ATOM 6040 N N . ALA B 1 211 ? 8.172 -0.845 6.707 1 95.19 211 ALA B N 1
ATOM 6041 C CA . ALA B 1 211 ? 8.18 0.361 5.883 1 95.19 211 ALA B CA 1
ATOM 6042 C C . ALA B 1 211 ? 7.613 0.079 4.496 1 95.19 211 ALA B C 1
ATOM 6044 O O . ALA B 1 211 ? 7.684 -1.052 4.008 1 95.19 211 ALA B O 1
ATOM 6045 N N . GLU B 1 212 ? 7.016 1.087 3.93 1 96.62 212 GLU B N 1
ATOM 6046 C CA . GLU B 1 212 ? 6.512 1.017 2.562 1 96.62 212 GLU B CA 1
ATOM 6047 C C . GLU B 1 212 ? 6.926 2.246 1.759 1 96.62 212 GLU B C 1
ATOM 6049 O O . GLU B 1 212 ? 6.668 3.379 2.174 1 96.62 212 GLU B O 1
ATOM 6054 N N . LEU B 1 213 ? 7.559 2.002 0.654 1 95.81 213 LEU B N 1
ATOM 6055 C CA . LEU B 1 213 ? 7.941 3.074 -0.257 1 95.81 213 LEU B CA 1
ATOM 6056 C C . LEU B 1 213 ? 7.109 3.025 -1.534 1 95.81 213 LEU B C 1
ATOM 6058 O O . LEU B 1 213 ? 7.113 2.02 -2.246 1 95.81 213 LEU B O 1
ATOM 6062 N N . HIS B 1 214 ? 6.395 4.082 -1.767 1 96.19 214 HIS B N 1
ATOM 6063 C CA . HIS B 1 214 ? 5.59 4.234 -2.975 1 96.19 214 HIS B CA 1
ATOM 6064 C C . HIS B 1 214 ? 6.207 5.258 -3.922 1 96.19 214 HIS B C 1
ATOM 6066 O O . HIS B 1 214 ? 6.434 6.406 -3.541 1 96.19 214 HIS B O 1
ATOM 6072 N N . ILE B 1 215 ? 6.473 4.824 -5.102 1 93.31 215 ILE B N 1
ATOM 6073 C CA . ILE B 1 215 ? 7.027 5.688 -6.137 1 93.31 215 ILE B CA 1
ATOM 6074 C C . ILE B 1 215 ? 6.004 5.887 -7.25 1 93.31 215 ILE B C 1
ATOM 6076 O O . ILE B 1 215 ? 5.555 4.918 -7.867 1 93.31 215 ILE B O 1
ATOM 6080 N N . ASP B 1 216 ? 5.66 7.117 -7.527 1 93.75 216 ASP B N 1
ATOM 6081 C CA . ASP B 1 216 ? 4.762 7.449 -8.633 1 93.75 216 ASP B CA 1
ATOM 6082 C C . ASP B 1 216 ? 5.387 8.5 -9.547 1 93.75 216 ASP B C 1
ATOM 6084 O O . ASP B 1 216 ? 5.277 9.703 -9.281 1 93.75 216 ASP B O 1
ATOM 6088 N N . ASN B 1 217 ? 5.949 8.031 -10.602 1 89.38 217 ASN B N 1
ATOM 6089 C CA . ASN B 1 217 ? 6.547 8.859 -11.648 1 89.38 217 ASN B CA 1
ATOM 6090 C C . ASN B 1 217 ? 5.812 8.703 -12.977 1 89.38 217 ASN B C 1
ATOM 6092 O O . ASN B 1 217 ? 6.402 8.891 -14.039 1 89.38 217 ASN B O 1
ATOM 6096 N N . GLU B 1 218 ? 4.629 8.289 -12.922 1 88.69 218 GLU B N 1
ATOM 6097 C CA . GLU B 1 218 ? 3.914 7.91 -14.141 1 88.69 218 GLU B CA 1
ATOM 6098 C C . GLU B 1 218 ? 3.844 9.078 -15.125 1 88.69 218 GLU B C 1
ATOM 6100 O O . GLU B 1 218 ? 4.16 8.914 -16.297 1 88.69 218 GLU B O 1
ATOM 6105 N N . GLU B 1 219 ? 3.465 10.273 -14.609 1 87.44 219 GLU B N 1
ATOM 6106 C CA . GLU B 1 219 ? 3.316 11.43 -15.484 1 87.44 219 GLU B CA 1
ATOM 6107 C C . GLU B 1 219 ? 4.566 12.305 -15.461 1 87.44 219 GLU B C 1
ATOM 6109 O O . GLU B 1 219 ? 4.988 12.82 -16.5 1 87.44 219 GLU B O 1
ATOM 6114 N N . VAL B 1 220 ? 5.117 12.469 -14.25 1 84.06 220 VAL B N 1
ATOM 6115 C CA . VAL B 1 220 ? 6.32 13.266 -14.047 1 84.06 220 VAL B CA 1
ATOM 6116 C C . VAL B 1 220 ? 7.121 12.695 -12.875 1 84.06 220 VAL B C 1
ATOM 6118 O O . VAL B 1 220 ? 6.555 12.117 -11.945 1 84.06 220 VAL B O 1
ATOM 6121 N N . VAL B 1 221 ? 8.328 12.82 -13.031 1 80.56 221 VAL B N 1
ATOM 6122 C CA . VAL B 1 221 ? 9.18 12.359 -11.945 1 80.56 221 VAL B CA 1
ATOM 6123 C C . VAL B 1 221 ? 8.844 13.117 -10.664 1 80.56 221 VAL B C 1
ATOM 6125 O O . VAL B 1 221 ? 8.641 14.336 -10.688 1 80.56 221 VAL B O 1
ATOM 6128 N N . ASN B 1 222 ? 8.672 12.406 -9.617 1 79.69 222 ASN B N 1
ATOM 6129 C CA . ASN B 1 222 ? 8.398 12.953 -8.289 1 79.69 222 ASN B CA 1
ATOM 6130 C C . ASN B 1 222 ? 6.965 13.469 -8.18 1 79.69 222 ASN B C 1
ATOM 6132 O O . ASN B 1 222 ? 6.691 14.406 -7.422 1 79.69 222 ASN B O 1
ATOM 6136 N N . HIS B 1 223 ? 6.113 12.93 -9.023 1 90.38 223 HIS B N 1
ATOM 6137 C CA . HIS B 1 223 ? 4.711 13.305 -8.875 1 90.38 223 HIS B CA 1
ATOM 6138 C C . HIS B 1 223 ? 4.223 13.062 -7.453 1 90.38 223 HIS B C 1
ATOM 6140 O O . HIS B 1 223 ? 3.697 13.969 -6.805 1 90.38 223 HIS B O 1
ATOM 6146 N N . GLN B 1 224 ? 4.43 11.852 -7.043 1 93.44 224 GLN B N 1
ATOM 6147 C CA . GLN B 1 224 ? 4.039 11.523 -5.676 1 93.44 224 GLN B CA 1
ATOM 6148 C C . GLN B 1 224 ? 4.879 10.367 -5.133 1 93.44 224 GLN B C 1
ATOM 6150 O O . GLN B 1 224 ? 4.719 9.227 -5.555 1 93.44 224 GLN B O 1
ATOM 6155 N N . ASN B 1 225 ? 5.742 10.695 -4.273 1 93.38 225 ASN B N 1
ATOM 6156 C CA . ASN B 1 225 ? 6.535 9.703 -3.564 1 93.38 225 ASN B CA 1
ATOM 6157 C C . ASN B 1 225 ? 6.215 9.68 -2.074 1 93.38 225 ASN B C 1
ATOM 6159 O O . ASN B 1 225 ? 6.145 10.734 -1.435 1 93.38 225 ASN B O 1
ATOM 6163 N N . ARG B 1 226 ? 5.996 8.461 -1.584 1 96.62 226 ARG B N 1
ATOM 6164 C CA . ARG B 1 226 ? 5.57 8.336 -0.194 1 96.62 226 ARG B CA 1
ATOM 6165 C C . ARG B 1 226 ? 6.348 7.242 0.525 1 96.62 226 ARG B C 1
ATOM 6167 O O . ARG B 1 226 ? 6.625 6.191 -0.055 1 96.62 226 ARG B O 1
ATOM 6174 N N . LEU B 1 227 ? 6.691 7.543 1.706 1 97 227 LEU B N 1
ATOM 6175 C CA . LEU B 1 227 ? 7.309 6.562 2.592 1 97 227 LEU B CA 1
ATOM 6176 C C . LEU B 1 227 ? 6.504 6.414 3.879 1 97 227 LEU B C 1
ATOM 6178 O O . LEU B 1 227 ? 6.309 7.387 4.613 1 97 227 LEU B O 1
ATOM 6182 N N . PHE B 1 228 ? 6.055 5.211 4.102 1 98.12 228 PHE B N 1
ATOM 6183 C CA . PHE B 1 228 ? 5.297 4.887 5.305 1 98.12 228 PHE B CA 1
ATOM 6184 C C . PHE B 1 228 ? 6.188 4.199 6.336 1 98.12 228 PHE B C 1
ATOM 6186 O O . PHE B 1 228 ? 6.891 3.24 6.012 1 98.12 228 PHE B O 1
ATOM 6193 N N . LEU B 1 229 ? 6.117 4.684 7.551 1 97.81 229 LEU B N 1
ATOM 6194 C CA . LEU B 1 229 ? 6.918 4.145 8.641 1 97.81 229 LEU B CA 1
ATOM 6195 C C . LEU B 1 229 ? 6.047 3.816 9.852 1 97.81 229 LEU B C 1
ATOM 6197 O O . LEU B 1 229 ? 5.203 4.625 10.25 1 97.81 229 LEU B O 1
ATOM 6201 N N . ASN B 1 230 ? 6.293 2.639 10.406 1 96.56 230 ASN B N 1
ATOM 6202 C CA . ASN B 1 230 ? 5.691 2.375 11.703 1 96.56 230 ASN B CA 1
ATOM 6203 C C . ASN B 1 230 ? 6.484 3.031 12.828 1 96.56 230 ASN B C 1
ATOM 6205 O O . ASN B 1 230 ? 7.555 3.596 12.594 1 96.56 230 ASN B O 1
ATOM 6209 N N . PRO B 1 231 ? 5.957 3.018 14.055 1 96.19 231 PRO B N 1
ATOM 6210 C CA . PRO B 1 231 ? 6.629 3.705 15.156 1 96.19 231 PRO B CA 1
ATOM 6211 C C . PRO B 1 231 ? 8.055 3.209 15.383 1 96.19 231 PRO B C 1
ATOM 6213 O O . PRO B 1 231 ? 8.969 4.016 15.586 1 96.19 231 PRO B O 1
ATOM 6216 N N . ALA B 1 232 ? 8.242 1.964 15.273 1 94.5 232 ALA B N 1
ATOM 6217 C CA . ALA B 1 232 ? 9.578 1.409 15.477 1 94.5 232 ALA B CA 1
ATOM 6218 C C . ALA B 1 232 ? 10.555 1.925 14.422 1 94.5 232 ALA B C 1
ATOM 6220 O O . ALA B 1 232 ? 11.703 2.252 14.734 1 94.5 232 ALA B O 1
ATOM 6221 N N . SER B 1 233 ? 10.117 1.943 13.18 1 95.44 233 SER B N 1
ATOM 6222 C CA . SER B 1 233 ? 10.953 2.453 12.094 1 95.44 233 SER B CA 1
ATOM 6223 C C . SER B 1 233 ? 11.289 3.926 12.305 1 95.44 233 SER B C 1
ATOM 6225 O O . SER B 1 233 ? 12.422 4.348 12.07 1 95.44 233 SER B O 1
ATOM 6227 N N . ALA B 1 234 ? 10.312 4.676 12.727 1 95.94 234 ALA B N 1
ATOM 6228 C CA . ALA B 1 234 ? 10.539 6.09 13.016 1 95.94 234 ALA B CA 1
ATOM 6229 C C . ALA B 1 234 ? 11.586 6.266 14.109 1 95.94 234 ALA B C 1
ATOM 6231 O O . ALA B 1 234 ? 12.453 7.137 14.008 1 95.94 234 ALA B O 1
ATOM 6232 N N . ALA B 1 235 ? 11.539 5.414 15.07 1 92.12 235 ALA B N 1
ATOM 6233 C CA . ALA B 1 235 ? 12.453 5.496 16.203 1 92.12 235 ALA B CA 1
ATOM 6234 C C . ALA B 1 235 ? 13.875 5.156 15.781 1 92.12 235 ALA B C 1
ATOM 6236 O O . ALA B 1 235 ? 14.836 5.684 16.344 1 92.12 235 ALA B O 1
ATOM 6237 N N . LYS B 1 236 ? 13.992 4.277 14.789 1 89.69 236 LYS B N 1
ATOM 6238 C CA . LYS B 1 236 ? 15.312 3.924 14.281 1 89.69 236 LYS B CA 1
ATOM 6239 C C . LYS B 1 236 ? 15.969 5.109 13.578 1 89.69 236 LYS B C 1
ATOM 6241 O O . LYS B 1 236 ? 17.188 5.254 13.602 1 89.69 236 LYS B O 1
ATOM 6246 N N . LEU B 1 237 ? 15.148 5.93 12.992 1 90.38 237 LEU B N 1
ATOM 6247 C CA . LEU B 1 237 ? 15.648 7.086 12.258 1 90.38 237 LEU B CA 1
ATOM 6248 C C . LEU B 1 237 ? 15.906 8.258 13.195 1 90.38 237 LEU B C 1
ATOM 6250 O O . LEU B 1 237 ? 16.906 8.969 13.062 1 90.38 237 LEU B O 1
ATOM 6254 N N . LEU B 1 238 ? 14.945 8.477 14.039 1 91.56 238 LEU B N 1
ATOM 6255 C CA . LEU B 1 238 ? 14.969 9.586 14.984 1 91.56 238 LEU B CA 1
ATOM 6256 C C . LEU B 1 238 ? 14.742 9.102 16.406 1 91.56 238 LEU B C 1
ATOM 6258 O O . LEU B 1 238 ? 13.602 8.938 16.844 1 91.56 238 LEU B O 1
ATOM 6262 N N . PRO B 1 239 ? 15.859 8.977 17.094 1 86.31 239 PRO B N 1
ATOM 6263 C CA . PRO B 1 239 ? 15.719 8.453 18.453 1 86.31 239 PRO B CA 1
ATOM 6264 C C . PRO B 1 239 ? 14.742 9.258 19.312 1 86.31 239 PRO B C 1
ATOM 6266 O O . PRO B 1 239 ? 14.758 10.492 19.281 1 86.31 239 PRO B O 1
ATOM 6269 N N . GLY B 1 240 ? 13.852 8.57 20.016 1 87.75 240 GLY B N 1
ATOM 6270 C CA . GLY B 1 240 ? 12.875 9.219 20.875 1 87.75 240 GLY B CA 1
ATOM 6271 C C . GLY B 1 240 ? 11.508 9.367 20.219 1 87.75 240 GLY B C 1
ATOM 6272 O O . GLY B 1 240 ? 10.523 9.633 20.906 1 87.75 240 GLY B O 1
ATOM 6273 N N . HIS B 1 241 ? 11.477 9.227 18.953 1 95.5 241 HIS B N 1
ATOM 6274 C CA . HIS B 1 241 ? 10.188 9.336 18.266 1 95.5 241 HIS B CA 1
ATOM 6275 C C . HIS B 1 241 ? 9.32 8.109 18.531 1 95.5 241 HIS B C 1
ATOM 6277 O O . HIS B 1 241 ? 9.836 6.988 18.625 1 95.5 241 HIS B O 1
ATOM 6283 N N . THR B 1 242 ? 8.047 8.359 18.641 1 95.81 242 THR B N 1
ATOM 6284 C CA . THR B 1 242 ? 7.164 7.277 19.062 1 95.81 242 THR B CA 1
ATOM 6285 C C . THR B 1 242 ? 5.98 7.137 18.109 1 95.81 242 THR B C 1
ATOM 6287 O O . THR B 1 242 ? 5.156 6.23 18.266 1 95.81 242 THR B O 1
ATOM 6290 N N . TYR B 1 243 ? 5.84 7.992 17.125 1 97.81 243 TYR B N 1
ATOM 6291 C CA . TYR B 1 243 ? 4.684 7.934 16.25 1 97.81 243 TYR B CA 1
ATOM 6292 C C . TYR B 1 243 ? 5.094 7.516 14.836 1 97.81 243 TYR B C 1
ATOM 6294 O O . TYR B 1 243 ? 6.039 8.07 14.266 1 97.81 243 TYR B O 1
ATOM 6302 N N . GLY B 1 244 ? 4.352 6.492 14.32 1 97.88 244 GLY B N 1
ATOM 6303 C CA . GLY B 1 244 ? 4.473 6.188 12.898 1 97.88 244 GLY B CA 1
ATOM 6304 C C . GLY B 1 244 ? 3.973 7.305 12.008 1 97.88 244 GLY B C 1
ATOM 6305 O O . GLY B 1 244 ? 3.105 8.086 12.406 1 97.88 244 GLY B O 1
ATOM 6306 N N . ARG B 1 245 ? 4.461 7.332 10.773 1 98.12 245 ARG B N 1
ATOM 6307 C CA . ARG B 1 245 ? 4.164 8.492 9.938 1 98.12 245 ARG B CA 1
ATOM 6308 C C . ARG B 1 245 ? 4.344 8.164 8.461 1 98.12 245 ARG B C 1
ATOM 6310 O O . ARG B 1 245 ? 4.93 7.133 8.117 1 98.12 245 ARG B O 1
ATOM 6317 N N . LYS B 1 246 ? 3.834 9.047 7.68 1 98.44 246 LYS B N 1
ATOM 6318 C CA . LYS B 1 246 ? 4.023 9.055 6.23 1 98.44 246 LYS B CA 1
ATOM 6319 C C . LYS B 1 246 ? 4.777 10.305 5.785 1 98.44 246 LYS B C 1
ATOM 6321 O O . LYS B 1 246 ? 4.422 11.422 6.164 1 98.44 246 LYS B O 1
ATOM 6326 N N . PHE B 1 247 ? 5.875 10.07 5.125 1 97.12 247 PHE B N 1
ATOM 6327 C CA . PHE B 1 247 ? 6.598 11.133 4.434 1 97.12 247 PHE B CA 1
ATOM 6328 C C . PHE B 1 247 ? 6.199 11.195 2.965 1 97.12 247 PHE B C 1
ATOM 6330 O O . PHE B 1 247 ? 6.242 10.18 2.264 1 97.12 247 PHE B O 1
ATOM 6337 N N . GLU B 1 248 ? 5.824 12.43 2.525 1 96.25 248 GLU B N 1
ATOM 6338 C CA . GLU B 1 248 ? 5.301 12.531 1.166 1 96.25 248 GLU B CA 1
ATOM 6339 C C . GLU B 1 248 ? 5.887 13.734 0.435 1 96.25 248 GLU B C 1
ATOM 6341 O O . GLU B 1 248 ? 6.012 14.82 1.013 1 96.25 248 GLU B O 1
ATOM 6346 N N . ILE B 1 249 ? 6.328 13.516 -0.722 1 94.44 249 ILE B N 1
ATOM 6347 C CA . ILE B 1 249 ? 6.66 14.562 -1.682 1 94.44 249 ILE B CA 1
ATOM 6348 C C . ILE B 1 249 ? 5.629 14.578 -2.809 1 94.44 249 ILE B C 1
ATOM 6350 O O . ILE B 1 249 ? 5.449 13.578 -3.508 1 94.44 249 ILE B O 1
ATOM 6354 N N . TYR B 1 250 ? 5.02 15.711 -2.912 1 94.44 250 TYR B N 1
ATOM 6355 C CA . TYR B 1 250 ? 3.902 15.766 -3.85 1 94.44 250 TYR B CA 1
ATOM 6356 C C . TYR B 1 250 ? 4.047 16.953 -4.797 1 94.44 250 TYR B C 1
ATOM 6358 O O . TYR B 1 250 ? 4.219 18.094 -4.355 1 94.44 250 TYR B O 1
ATOM 6366 N N . GLN B 1 251 ? 3.969 16.641 -6.074 1 90.44 251 GLN B N 1
ATOM 6367 C CA . GLN B 1 251 ? 3.906 17.656 -7.121 1 90.44 251 GLN B CA 1
ATOM 6368 C C . GLN B 1 251 ? 2.756 17.375 -8.086 1 90.44 251 GLN B C 1
ATOM 6370 O O . GLN B 1 251 ? 2.34 16.219 -8.25 1 90.44 251 GLN B O 1
ATOM 6375 N N . LEU B 1 252 ? 2.334 18.438 -8.695 1 90.69 252 LEU B N 1
ATOM 6376 C CA . LEU B 1 252 ? 1.247 18.297 -9.656 1 90.69 252 LEU B CA 1
ATOM 6377 C C . LEU B 1 252 ? 1.648 17.359 -10.789 1 90.69 252 LEU B C 1
ATOM 6379 O O . LEU B 1 252 ? 2.793 17.375 -11.25 1 90.69 252 LEU B O 1
ATOM 6383 N N . LYS B 1 253 ? 0.642 16.562 -11.211 1 87.62 253 LYS B N 1
ATOM 6384 C CA . LYS B 1 253 ? 0.847 15.625 -12.305 1 87.62 253 LYS B CA 1
ATOM 6385 C C . LYS B 1 253 ? 1.293 16.344 -13.57 1 87.62 253 LYS B C 1
ATOM 6387 O O . LYS B 1 253 ? 2.115 15.812 -14.328 1 87.62 253 LYS B O 1
ATOM 6392 N N . ASP B 1 254 ? 0.716 17.453 -13.789 1 84.38 254 ASP B N 1
ATOM 6393 C CA . ASP B 1 254 ? 1.096 18.344 -14.891 1 84.38 254 ASP B CA 1
ATOM 6394 C C . ASP B 1 254 ? 1.5 19.719 -14.375 1 84.38 254 ASP B C 1
ATOM 6396 O O . ASP B 1 254 ? 0.696 20.656 -14.391 1 84.38 254 ASP B O 1
ATOM 6400 N N . PRO B 1 255 ? 2.729 19.797 -14.031 1 79.19 255 PRO B N 1
ATOM 6401 C CA . PRO B 1 255 ? 3.164 21.062 -13.445 1 79.19 255 PRO B CA 1
ATOM 6402 C C . PRO B 1 255 ? 3.045 22.234 -14.422 1 79.19 255 PRO B C 1
ATOM 6404 O O . PRO B 1 255 ? 2.906 23.391 -13.992 1 79.19 255 PRO B O 1
ATOM 6407 N N . ASP B 1 256 ? 3.02 21.922 -15.664 1 79.88 256 ASP B N 1
ATOM 6408 C CA . ASP B 1 256 ? 2.998 23 -16.656 1 79.88 256 ASP B CA 1
ATOM 6409 C C . ASP B 1 256 ? 1.578 23.516 -16.875 1 79.88 256 ASP B C 1
ATOM 6411 O O . ASP B 1 256 ? 1.373 24.484 -17.609 1 79.88 256 ASP B O 1
ATOM 6415 N N . ALA B 1 257 ? 0.695 22.859 -16.234 1 85.94 257 ALA B N 1
ATOM 6416 C CA . ALA B 1 257 ? -0.686 23.328 -16.297 1 85.94 257 ALA B CA 1
ATOM 6417 C C . ALA B 1 257 ? -0.853 24.656 -15.555 1 85.94 257 ALA B C 1
ATOM 6419 O O . ALA B 1 257 ? -1.858 25.344 -15.727 1 85.94 257 ALA B O 1
ATOM 6420 N N . VAL B 1 258 ? 0.15 25.016 -14.688 1 85.44 258 VAL B N 1
ATOM 6421 C CA . VAL B 1 258 ? 0.126 26.266 -13.953 1 85.44 258 VAL B CA 1
ATOM 6422 C C . VAL B 1 258 ? 1.367 27.094 -14.297 1 85.44 258 VAL B C 1
ATOM 6424 O O . VAL B 1 258 ? 2.354 26.562 -14.805 1 85.44 258 VAL B O 1
ATOM 6427 N N . SER B 1 259 ? 1.172 28.328 -14.047 1 86.12 259 SER B N 1
ATOM 6428 C CA . SER B 1 259 ? 2.311 29.203 -14.281 1 86.12 259 SER B CA 1
ATOM 6429 C C . SER B 1 259 ? 3.469 28.875 -13.352 1 86.12 259 SER B C 1
ATOM 6431 O O . SER B 1 259 ? 3.256 28.406 -12.227 1 86.12 259 SER B O 1
ATOM 6433 N N . LYS B 1 260 ? 4.594 29.125 -13.797 1 83.12 260 LYS B N 1
ATOM 6434 C CA . LYS B 1 260 ? 5.801 28.844 -13.023 1 83.12 260 LYS B CA 1
ATOM 6435 C C . LYS B 1 260 ? 5.852 29.688 -11.75 1 83.12 260 LYS B C 1
ATOM 6437 O O . LYS B 1 260 ? 6.559 29.344 -10.797 1 83.12 260 LYS B O 1
ATOM 6442 N N . ASP B 1 261 ? 5.055 30.719 -11.75 1 87 261 ASP B N 1
ATOM 6443 C CA . ASP B 1 261 ? 5.027 31.625 -10.602 1 87 261 ASP B CA 1
ATOM 6444 C C . ASP B 1 261 ? 3.982 31.172 -9.578 1 87 261 ASP B C 1
ATOM 6446 O O . ASP B 1 261 ? 3.977 31.656 -8.445 1 87 261 ASP B O 1
ATOM 6450 N N . HIS B 1 262 ? 3.213 30.359 -10.062 1 91.81 262 HIS B N 1
ATOM 6451 C CA . HIS B 1 262 ? 2.203 29.859 -9.141 1 91.81 262 HIS B CA 1
ATOM 6452 C C . HIS B 1 262 ? 2.818 28.906 -8.109 1 91.81 262 HIS B C 1
ATOM 6454 O O . HIS B 1 262 ? 3.631 28.047 -8.461 1 91.81 262 HIS B O 1
ATOM 6460 N N . PRO B 1 263 ? 2.438 29.047 -6.867 1 92.62 263 PRO B N 1
ATOM 6461 C CA . PRO B 1 263 ? 3.039 28.219 -5.828 1 92.62 263 PRO B CA 1
ATOM 6462 C C . PRO B 1 263 ? 2.855 26.719 -6.094 1 92.62 263 PRO B C 1
ATOM 6464 O O . PRO B 1 263 ? 3.736 25.922 -5.77 1 92.62 263 PRO B O 1
ATOM 6467 N N . SER B 1 264 ? 1.791 26.312 -6.703 1 91 264 SER B N 1
ATOM 6468 C CA . SER B 1 264 ? 1.489 24.906 -6.914 1 91 264 SER B CA 1
ATOM 6469 C C . SER B 1 264 ? 2.418 24.281 -7.953 1 91 264 SER B C 1
ATOM 6471 O O . SER B 1 264 ? 2.461 23.062 -8.109 1 91 264 SER B O 1
ATOM 6473 N N . TYR B 1 265 ? 3.105 25.172 -8.672 1 91.62 265 TYR B N 1
ATOM 6474 C CA . TYR B 1 265 ? 4.145 24.672 -9.57 1 91.62 265 TYR B CA 1
ATOM 6475 C C . TYR B 1 265 ? 5.242 23.953 -8.789 1 91.62 265 TYR B C 1
ATOM 6477 O O . TYR B 1 265 ? 5.91 23.062 -9.32 1 91.62 265 TYR B O 1
ATOM 6485 N N . HIS B 1 266 ? 5.371 24.297 -7.559 1 93.25 266 HIS B N 1
ATOM 6486 C CA . HIS B 1 266 ? 6.41 23.75 -6.688 1 93.25 266 HIS B CA 1
ATOM 6487 C C . HIS B 1 266 ? 5.848 22.703 -5.738 1 93.25 266 HIS B C 1
ATOM 6489 O O . HIS B 1 266 ? 4.719 22.844 -5.258 1 93.25 266 HIS B O 1
ATOM 6495 N N . PRO B 1 267 ? 6.621 21.672 -5.48 1 94.44 267 PRO B N 1
ATOM 6496 C CA . PRO B 1 267 ? 6.109 20.547 -4.691 1 94.44 267 PRO B CA 1
ATOM 6497 C C . PRO B 1 267 ? 5.988 20.875 -3.205 1 94.44 267 PRO B C 1
ATOM 6499 O O . PRO B 1 267 ? 6.676 21.766 -2.709 1 94.44 267 PRO B O 1
ATOM 6502 N N . LYS B 1 268 ? 5.09 20.094 -2.543 1 96 268 LYS B N 1
ATOM 6503 C CA . LYS B 1 268 ? 5 20.062 -1.086 1 96 268 LYS B CA 1
ATOM 6504 C C . LYS B 1 268 ? 5.762 18.875 -0.512 1 96 268 LYS B C 1
ATOM 6506 O O . LYS B 1 268 ? 5.766 17.797 -1.1 1 96 268 LYS B O 1
ATOM 6511 N N . VAL B 1 269 ? 6.434 19.141 0.529 1 96.94 269 VAL B N 1
ATOM 6512 C CA . VAL B 1 269 ? 7.004 18.094 1.364 1 96.94 269 VAL B CA 1
ATOM 6513 C C . VAL B 1 269 ? 6.223 17.984 2.674 1 96.94 269 VAL B C 1
ATOM 6515 O O . VAL B 1 269 ? 6.145 18.953 3.432 1 96.94 269 VAL B O 1
ATOM 6518 N N . GLU B 1 270 ? 5.676 16.766 2.869 1 98 270 GLU B N 1
ATOM 6519 C CA . GLU B 1 270 ? 4.688 16.641 3.938 1 98 270 GLU B CA 1
ATOM 6520 C C . GLU B 1 270 ? 4.984 15.445 4.832 1 98 270 GLU B C 1
ATOM 6522 O O . GLU B 1 270 ? 5.543 14.445 4.375 1 98 270 GLU B O 1
ATOM 6527 N N . VAL B 1 271 ? 4.621 15.594 6.082 1 98.62 271 VAL B N 1
ATOM 6528 C CA . VAL B 1 271 ? 4.66 14.484 7.031 1 98.62 271 VAL B CA 1
ATOM 6529 C C . VAL B 1 271 ? 3.305 14.352 7.727 1 98.62 271 VAL B C 1
ATOM 6531 O O . VAL B 1 271 ? 2.773 15.328 8.258 1 98.62 271 VAL B O 1
ATOM 6534 N N . LEU B 1 272 ? 2.775 13.172 7.66 1 98.81 272 LEU B N 1
ATOM 6535 C CA . LEU B 1 272 ? 1.477 12.859 8.242 1 98.81 272 LEU B CA 1
ATOM 6536 C C . LEU B 1 272 ? 1.61 11.805 9.336 1 98.81 272 LEU B C 1
ATOM 6538 O O . LEU B 1 272 ? 2.199 10.742 9.109 1 98.81 272 LEU B O 1
ATOM 6542 N N . VAL B 1 273 ? 1.172 12.133 10.492 1 98.69 273 VAL B N 1
ATOM 6543 C CA . VAL B 1 273 ? 0.946 11.125 11.523 1 98.69 273 VAL B CA 1
ATOM 6544 C C . VAL B 1 273 ? -0.522 10.703 11.516 1 98.69 273 VAL B C 1
ATOM 6546 O O . VAL B 1 273 ? -1.417 11.547 11.555 1 98.69 273 VAL B O 1
ATOM 6549 N N . ASN B 1 274 ? -0.746 9.438 11.422 1 98.31 274 ASN B N 1
ATOM 6550 C CA . ASN B 1 274 ? -2.094 8.891 11.336 1 98.31 274 ASN B CA 1
ATOM 6551 C C . ASN B 1 274 ? -2.225 7.598 12.141 1 98.31 274 ASN B C 1
ATOM 6553 O O . ASN B 1 274 ? -1.268 6.824 12.242 1 98.31 274 ASN B O 1
ATOM 6557 N N . LYS B 1 275 ? -3.414 7.391 12.633 1 97.38 275 LYS B N 1
ATOM 6558 C CA . LYS B 1 275 ? -3.637 6.211 13.461 1 97.38 275 LYS B CA 1
ATOM 6559 C C . LYS B 1 275 ? -3.367 4.93 12.68 1 97.38 275 LYS B C 1
ATOM 6561 O O . LYS B 1 275 ? -2.947 3.924 13.25 1 97.38 275 LYS B O 1
ATOM 6566 N N . SER B 1 276 ? -3.562 4.992 11.375 1 95.38 276 SER B N 1
ATOM 6567 C CA . SER B 1 276 ? -3.355 3.811 10.547 1 95.38 276 SER B CA 1
ATOM 6568 C C . SER B 1 276 ? -1.908 3.334 10.609 1 95.38 276 SER B C 1
ATOM 6570 O O . SER B 1 276 ? -1.633 2.141 10.461 1 95.38 276 SER B O 1
ATOM 6572 N N . MET B 1 277 ? -0.972 4.16 10.859 1 95.88 277 MET B N 1
ATOM 6573 C CA . MET B 1 277 ? 0.44 3.799 10.953 1 95.88 277 MET B CA 1
ATOM 6574 C C . MET B 1 277 ? 0.838 3.549 12.406 1 95.88 277 MET B C 1
ATOM 6576 O O . MET B 1 277 ? 2.006 3.281 12.695 1 95.88 277 MET B O 1
ATOM 6580 N N . ASN B 1 278 ? -0.111 3.666 13.227 1 96.19 278 ASN B N 1
ATOM 6581 C CA . ASN B 1 278 ? 0.127 3.523 14.664 1 96.19 278 ASN B CA 1
ATOM 6582 C C . ASN B 1 278 ? -0.776 2.459 15.281 1 96.19 278 ASN B C 1
ATOM 6584 O O . ASN B 1 278 ? -1.409 2.695 16.312 1 96.19 278 ASN B O 1
ATOM 6588 N N . ASP B 1 279 ? -0.9 1.363 14.586 1 91.75 279 ASP B N 1
ATOM 6589 C CA . ASP B 1 279 ? -1.643 0.186 15.023 1 91.75 279 ASP B CA 1
ATOM 6590 C C . ASP B 1 279 ? -3.105 0.529 15.297 1 91.75 279 ASP B C 1
ATOM 6592 O O . ASP B 1 279 ? -3.703 0.021 16.25 1 91.75 279 ASP B O 1
ATOM 6596 N N . GLY B 1 280 ? -3.568 1.46 14.633 1 93.88 280 GLY B N 1
ATOM 6597 C CA . GLY B 1 280 ? -4.969 1.838 14.742 1 93.88 280 GLY B CA 1
ATOM 6598 C C . GLY B 1 280 ? -5.27 2.664 15.977 1 93.88 280 GLY B C 1
ATOM 6599 O O . GLY B 1 280 ? -6.434 2.91 16.297 1 93.88 280 GLY B O 1
ATOM 6600 N N . GLU B 1 281 ? -4.309 3.121 16.562 1 94.44 281 GLU B N 1
ATOM 6601 C CA . GLU B 1 281 ? -4.512 3.842 17.828 1 94.44 281 GLU B CA 1
ATOM 6602 C C . GLU B 1 281 ? -4.398 5.348 17.609 1 94.44 281 GLU B C 1
ATOM 6604 O O . GLU B 1 281 ? -3.436 5.828 17.016 1 94.44 281 GLU B O 1
ATOM 6609 N N . ALA B 1 282 ? -5.355 6.016 18.172 1 96.62 282 ALA B N 1
ATOM 6610 C CA . ALA B 1 282 ? -5.316 7.473 18.234 1 96.62 282 ALA B CA 1
ATOM 6611 C C . ALA B 1 282 ? -4.496 7.949 19.422 1 96.62 282 ALA B C 1
ATOM 6613 O O . ALA B 1 282 ? -4.066 7.141 20.25 1 96.62 282 ALA B O 1
ATOM 6614 N N . TRP B 1 283 ? -4.133 9.234 19.422 1 97.19 283 TRP B N 1
ATOM 6615 C CA . TRP B 1 283 ? -3.387 9.781 20.547 1 97.19 283 TRP B CA 1
ATOM 6616 C C . TRP B 1 283 ? -4.176 10.891 21.234 1 97.19 283 TRP B C 1
ATOM 6618 O O . TRP B 1 283 ? -5.164 11.391 20.688 1 97.19 283 TRP B O 1
ATOM 6628 N N . ALA B 1 284 ? -3.773 11.188 22.469 1 97.44 284 ALA B N 1
ATOM 6629 C CA . ALA B 1 284 ? -4.488 12.172 23.266 1 97.44 284 ALA B CA 1
ATOM 6630 C C . ALA B 1 284 ? -4.328 13.578 22.703 1 97.44 284 ALA B C 1
ATOM 6632 O O . ALA B 1 284 ? -3.25 13.945 22.234 1 97.44 284 ALA B O 1
ATOM 6633 N N . TRP B 1 285 ? -5.387 14.359 22.797 1 97.81 285 TRP B N 1
ATOM 6634 C CA . TRP B 1 285 ? -5.324 15.766 22.438 1 97.81 285 TRP B CA 1
ATOM 6635 C C . TRP B 1 285 ? -4.211 16.484 23.188 1 97.81 285 TRP B C 1
ATOM 6637 O O . TRP B 1 285 ? -3.547 17.359 22.641 1 97.81 285 TRP B O 1
ATOM 6647 N N . ALA B 1 286 ? -4 16.047 24.359 1 96.75 286 ALA B N 1
ATOM 6648 C CA . ALA B 1 286 ? -2.986 16.672 25.219 1 96.75 286 ALA B CA 1
ATOM 6649 C C . ALA B 1 286 ? -1.589 16.469 24.641 1 96.75 286 ALA B C 1
ATOM 6651 O O . ALA B 1 286 ? -0.668 17.234 24.953 1 96.75 286 ALA B O 1
ATOM 6652 N N . ASP B 1 287 ? -1.424 15.484 23.75 1 97.06 287 ASP B N 1
ATOM 6653 C CA . ASP B 1 287 ? -0.115 15.164 23.203 1 97.06 287 ASP B CA 1
ATOM 6654 C C . ASP B 1 287 ? 0.121 15.891 21.875 1 97.06 287 ASP B C 1
ATOM 6656 O O . ASP B 1 287 ? 1.105 15.633 21.188 1 97.06 287 ASP B O 1
ATOM 6660 N N . ARG B 1 288 ? -0.717 16.844 21.531 1 97.5 288 ARG B N 1
ATOM 6661 C CA . ARG B 1 288 ? -0.683 17.484 20.234 1 97.5 288 ARG B CA 1
ATOM 6662 C C . ARG B 1 288 ? 0.646 18.203 20 1 97.5 288 ARG B C 1
ATOM 6664 O O . ARG B 1 288 ? 1.155 18.234 18.875 1 97.5 288 ARG B O 1
ATOM 6671 N N . HIS B 1 289 ? 1.198 18.719 21.016 1 96.38 289 HIS B N 1
ATOM 6672 C CA . HIS B 1 289 ? 2.457 19.453 20.875 1 96.38 289 HIS B CA 1
ATOM 6673 C C . HIS B 1 289 ? 3.617 18.484 20.641 1 96.38 289 HIS B C 1
ATOM 6675 O O . HIS B 1 289 ? 4.527 18.781 19.859 1 96.38 289 HIS B O 1
ATOM 6681 N N . ALA B 1 290 ? 3.613 17.375 21.328 1 96.25 290 ALA B N 1
ATOM 6682 C CA . ALA B 1 290 ? 4.637 16.359 21.109 1 96.25 290 ALA B CA 1
ATOM 6683 C C . ALA B 1 290 ? 4.566 15.805 19.688 1 96.25 290 ALA B C 1
ATOM 6685 O O . ALA B 1 290 ? 5.602 15.586 19.047 1 96.25 290 ALA B O 1
ATOM 6686 N N . VAL B 1 291 ? 3.381 15.586 19.203 1 98 291 VAL B N 1
ATOM 6687 C CA . VAL B 1 291 ? 3.182 15.094 17.844 1 98 291 VAL B CA 1
ATOM 6688 C C . VAL B 1 291 ? 3.678 16.125 16.844 1 98 291 VAL B C 1
ATOM 6690 O O . VAL B 1 291 ? 4.352 15.789 15.867 1 98 291 VAL B O 1
ATOM 6693 N N . THR B 1 292 ? 3.35 17.375 17.109 1 97.88 292 THR B N 1
ATOM 6694 C CA . THR B 1 292 ? 3.818 18.469 16.25 1 97.88 292 THR B CA 1
ATOM 6695 C C . THR B 1 292 ? 5.344 18.453 16.156 1 97.88 292 THR B C 1
ATOM 6697 O O . THR B 1 292 ? 5.902 18.547 15.062 1 97.88 292 THR B O 1
ATOM 6700 N N . LYS B 1 293 ? 5.934 18.312 17.234 1 96.81 293 LYS B N 1
ATOM 6701 C CA . LYS B 1 293 ? 7.391 18.297 17.297 1 96.81 293 LYS B CA 1
ATOM 6702 C C . LYS B 1 293 ? 7.969 17.156 16.469 1 96.81 293 LYS B C 1
ATOM 6704 O O . LYS B 1 293 ? 8.914 17.344 15.703 1 96.81 293 LYS B O 1
ATOM 6709 N N . GLN B 1 294 ? 7.418 16.031 16.609 1 97.94 294 GLN B N 1
ATOM 6710 C CA . GLN B 1 294 ? 7.934 14.875 15.891 1 97.94 294 GLN B CA 1
ATOM 6711 C C . GLN B 1 294 ? 7.723 15.031 14.383 1 97.94 294 GLN B C 1
ATOM 6713 O O . GLN B 1 294 ? 8.578 14.641 13.594 1 97.94 294 GLN B O 1
ATOM 6718 N N . ILE B 1 295 ? 6.578 15.609 14 1 98.56 295 ILE B N 1
ATOM 6719 C CA . ILE B 1 295 ? 6.32 15.867 12.586 1 98.56 295 ILE B CA 1
ATOM 6720 C C . ILE B 1 295 ? 7.367 16.828 12.039 1 98.56 295 ILE B C 1
ATOM 6722 O O . ILE B 1 295 ? 7.992 16.562 11.008 1 98.56 295 ILE B O 1
ATOM 6726 N N . GLU B 1 296 ? 7.562 17.844 12.742 1 98.12 296 GLU B N 1
ATOM 6727 C CA . GLU B 1 296 ? 8.461 18.906 12.289 1 98.12 296 GLU B CA 1
ATOM 6728 C C . GLU B 1 296 ? 9.914 18.438 12.281 1 98.12 296 GLU B C 1
ATOM 6730 O O . GLU B 1 296 ? 10.664 18.75 11.359 1 98.12 296 GLU B O 1
ATOM 6735 N N . GLU B 1 297 ? 10.312 17.688 13.273 1 97.44 297 GLU B N 1
ATOM 6736 C CA . GLU B 1 297 ? 11.656 17.125 13.297 1 97.44 297 GLU B CA 1
ATOM 6737 C C . GLU B 1 297 ? 11.883 16.188 12.125 1 97.44 297 GLU B C 1
ATOM 6739 O O . GLU B 1 297 ? 12.953 16.188 11.516 1 97.44 297 GLU B O 1
ATOM 6744 N N . THR B 1 298 ? 10.914 15.398 11.875 1 97.88 298 THR B N 1
ATOM 6745 C CA . THR B 1 298 ? 11.039 14.484 10.75 1 97.88 298 THR B CA 1
ATOM 6746 C C . THR B 1 298 ? 11.227 15.258 9.445 1 97.88 298 THR B C 1
ATOM 6748 O O . THR B 1 298 ? 12.141 14.961 8.664 1 97.88 298 THR B O 1
ATOM 6751 N N . LEU B 1 299 ? 10.352 16.188 9.266 1 97.94 299 LEU B N 1
ATOM 6752 C CA . LEU B 1 299 ? 10.344 16.984 8.039 1 97.94 299 LEU B CA 1
ATOM 6753 C C . LEU B 1 299 ? 11.664 17.719 7.859 1 97.94 299 LEU B C 1
ATOM 6755 O O . LEU B 1 299 ? 12.32 17.609 6.82 1 97.94 299 LEU B O 1
ATOM 6759 N N . LEU B 1 300 ? 12.086 18.391 8.844 1 96.94 300 LEU B N 1
ATOM 6760 C CA . LEU B 1 300 ? 13.273 19.25 8.742 1 96.94 300 LEU B CA 1
ATOM 6761 C C . LEU B 1 300 ? 14.539 18.406 8.711 1 96.94 300 LEU B C 1
ATOM 6763 O O . LEU B 1 300 ? 15.508 18.766 8.031 1 96.94 300 LEU B O 1
ATOM 6767 N N . ASN B 1 301 ? 14.594 17.312 9.438 1 94.25 301 ASN B N 1
ATOM 6768 C CA . ASN B 1 301 ? 15.758 16.438 9.352 1 94.25 301 ASN B CA 1
ATOM 6769 C C . ASN B 1 301 ? 15.891 15.805 7.973 1 94.25 301 ASN B C 1
ATOM 6771 O O . ASN B 1 301 ? 17 15.672 7.445 1 94.25 301 ASN B O 1
ATOM 6775 N N . ALA B 1 302 ? 14.805 15.414 7.426 1 94.44 302 ALA B N 1
ATOM 6776 C CA . ALA B 1 302 ? 14.844 14.844 6.082 1 94.44 302 ALA B CA 1
ATOM 6777 C C . ALA B 1 302 ? 15.445 15.828 5.082 1 94.44 302 ALA B C 1
ATOM 6779 O O . ALA B 1 302 ? 16.266 15.445 4.238 1 94.44 302 ALA B O 1
ATOM 6780 N N . LEU B 1 303 ? 15 17.078 5.168 1 94.19 303 LEU B N 1
ATOM 6781 C CA . LEU B 1 303 ? 15.562 18.109 4.305 1 94.19 303 LEU B CA 1
ATOM 6782 C C . LEU B 1 303 ? 17.047 18.312 4.605 1 94.19 303 LEU B C 1
ATOM 6784 O O . LEU B 1 303 ? 17.859 18.406 3.688 1 94.19 303 LEU B O 1
ATOM 6788 N N . HIS B 1 304 ? 17.328 18.281 5.824 1 90.06 304 HIS B N 1
ATOM 6789 C CA . HIS B 1 304 ? 18.703 18.469 6.273 1 90.06 304 HIS B CA 1
ATOM 6790 C C . HIS B 1 304 ? 19.594 17.344 5.77 1 90.06 304 HIS B C 1
ATOM 6792 O O . HIS B 1 304 ? 20.719 17.594 5.328 1 90.06 304 HIS B O 1
ATOM 6798 N N . TRP B 1 305 ? 19.062 16.172 5.859 1 85.75 305 TRP B N 1
ATOM 6799 C CA . TRP B 1 305 ? 19.828 15 5.43 1 85.75 305 TRP B CA 1
ATOM 6800 C C . TRP B 1 305 ? 20.156 15.078 3.939 1 85.75 305 TRP B C 1
ATOM 6802 O O . TRP B 1 305 ? 21.109 14.469 3.473 1 85.75 305 TRP B O 1
ATOM 6812 N N . GLU B 1 306 ? 19.375 15.859 3.17 1 83.38 306 GLU B N 1
ATOM 6813 C CA . GLU B 1 306 ? 19.594 16.016 1.733 1 83.38 306 GLU B CA 1
ATOM 6814 C C . GLU B 1 306 ? 20.312 17.328 1.424 1 83.38 306 GLU B C 1
ATOM 6816 O O . GLU B 1 306 ? 20.297 17.797 0.284 1 83.38 306 GLU B O 1
ATOM 6821 N N . ASP B 1 307 ? 20.781 17.938 2.381 1 79.25 307 ASP B N 1
ATOM 6822 C CA . ASP B 1 307 ? 21.547 19.188 2.281 1 79.25 307 ASP B CA 1
ATOM 6823 C C . ASP B 1 307 ? 20.688 20.312 1.706 1 79.25 307 ASP B C 1
ATOM 6825 O O . ASP B 1 307 ? 21.172 21.125 0.917 1 79.25 307 ASP B O 1
ATOM 6829 N N . ILE B 1 308 ? 19.484 20.312 1.987 1 87.69 308 ILE B N 1
ATOM 6830 C CA . ILE B 1 308 ? 18.609 21.406 1.638 1 87.69 308 ILE B CA 1
ATOM 6831 C C . ILE B 1 308 ? 18.609 22.453 2.756 1 87.69 308 ILE B C 1
ATOM 6833 O O . ILE B 1 308 ? 18.359 22.125 3.916 1 87.69 308 ILE B O 1
ATOM 6837 N N . PRO B 1 309 ? 18.922 23.688 2.371 1 89.31 309 PRO B N 1
ATOM 6838 C CA . PRO B 1 309 ? 18.922 24.703 3.416 1 89.31 309 PRO B CA 1
ATOM 6839 C C . PRO B 1 309 ? 17.609 24.797 4.168 1 89.31 309 PRO B C 1
ATOM 6841 O O . PRO B 1 309 ? 16.531 24.734 3.553 1 89.31 309 PRO B O 1
ATOM 6844 N N . LEU B 1 310 ? 17.703 25.031 5.504 1 93.62 310 LEU B N 1
ATOM 6845 C CA . LEU B 1 310 ? 16.484 25.031 6.312 1 93.62 310 LEU B CA 1
ATOM 6846 C C . LEU B 1 310 ? 15.992 26.469 6.523 1 93.62 310 LEU B C 1
ATOM 6848 O O . LEU B 1 310 ? 14.828 26.672 6.883 1 93.62 310 LEU B O 1
ATOM 6852 N N . GLY B 1 311 ? 16.875 27.406 6.34 1 91.12 311 GLY B N 1
ATOM 6853 C CA . GLY B 1 311 ? 16.469 28.797 6.516 1 91.12 311 GLY B CA 1
ATOM 6854 C C . GLY B 1 311 ? 15.688 29.344 5.336 1 91.12 311 GLY B C 1
ATOM 6855 O O . GLY B 1 311 ? 16.031 29.078 4.184 1 91.12 311 GLY B O 1
ATOM 6856 N N . PRO B 1 312 ? 14.57 29.969 5.617 1 89.12 312 PRO B N 1
ATOM 6857 C CA . PRO B 1 312 ? 13.789 30.484 4.496 1 89.12 312 PRO B CA 1
ATOM 6858 C C . PRO B 1 312 ? 14.422 31.719 3.859 1 89.12 312 PRO B C 1
ATOM 6860 O O . PRO B 1 312 ? 14.062 32.094 2.74 1 89.12 312 PRO B O 1
ATOM 6863 N N . ASP B 1 313 ? 15.289 32.406 4.559 1 77.81 313 ASP B N 1
ATOM 6864 C CA . ASP B 1 313 ? 15.828 33.688 4.082 1 77.81 313 ASP B CA 1
ATOM 6865 C C . ASP B 1 313 ? 17.047 33.438 3.199 1 77.81 313 ASP B C 1
ATOM 6867 O O . ASP B 1 313 ? 17.953 32.688 3.562 1 77.81 313 ASP B O 1
ATOM 6871 N N . GLY B 1 314 ? 17.047 34 2.033 1 61.78 314 GLY B N 1
ATOM 6872 C CA . GLY B 1 314 ? 18.266 34.188 1.259 1 61.78 314 G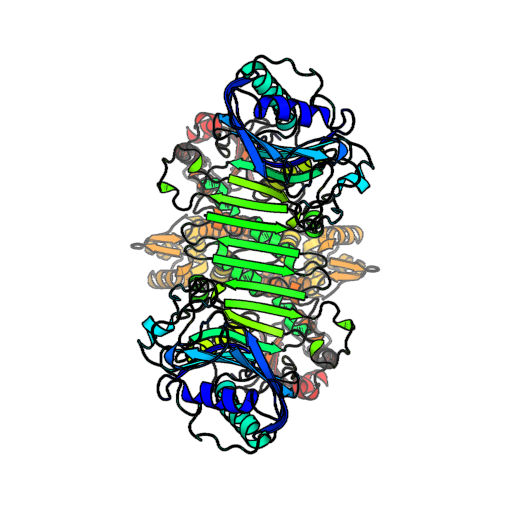LY B CA 1
ATOM 6873 C C . GLY B 1 314 ? 18.547 33.031 0.292 1 61.78 314 GLY B C 1
ATOM 6874 O O . GLY B 1 314 ? 19.391 33.156 -0.6 1 61.78 314 GLY B O 1
ATOM 6875 N N . ASN B 1 315 ? 17.844 31.797 0.39 1 66.94 315 ASN B N 1
ATOM 6876 C CA . ASN B 1 315 ? 18.281 30.688 -0.446 1 66.94 315 ASN B CA 1
ATOM 6877 C C . ASN B 1 315 ? 17.234 30.344 -1.512 1 66.94 315 ASN B C 1
ATOM 6879 O O . ASN B 1 315 ? 17.5 29.547 -2.414 1 66.94 315 ASN B O 1
ATOM 6883 N N . GLY B 1 316 ? 16.156 30.984 -1.446 1 83.88 316 GLY B N 1
ATOM 6884 C CA . GLY B 1 316 ? 15.117 30.766 -2.439 1 83.88 316 GLY B CA 1
ATOM 6885 C C . GLY B 1 316 ? 14.609 29.328 -2.461 1 83.88 316 GLY B C 1
ATOM 6886 O O . GLY B 1 316 ? 14.195 28.828 -3.506 1 83.88 316 GLY B O 1
ATOM 6887 N N . VAL B 1 317 ? 14.75 28.641 -1.403 1 91.06 317 VAL B N 1
ATOM 6888 C CA . VAL B 1 317 ? 14.367 27.234 -1.331 1 91.06 317 VAL B CA 1
ATOM 6889 C C . VAL B 1 317 ? 12.852 27.125 -1.153 1 91.06 317 VAL B C 1
ATOM 6891 O O . VAL B 1 317 ? 12.203 26.312 -1.814 1 91.06 317 VAL B O 1
ATOM 6894 N N . TYR B 1 318 ? 12.32 27.953 -0.381 1 96.62 318 TYR B N 1
ATOM 6895 C CA . TYR B 1 318 ? 10.93 27.828 0.042 1 96.62 318 TYR B CA 1
ATOM 6896 C C . TYR B 1 318 ? 10.031 28.797 -0.718 1 96.62 318 TYR B C 1
ATOM 6898 O O . TYR B 1 318 ? 10.43 29.922 -1.002 1 96.62 318 TYR B O 1
ATOM 6906 N N . VAL B 1 319 ? 8.883 28.375 -1.063 1 95.38 319 VAL B N 1
ATOM 6907 C CA . VAL B 1 319 ? 7.895 29.156 -1.799 1 95.38 319 VAL B CA 1
ATOM 6908 C C . VAL B 1 319 ? 6.633 29.328 -0.955 1 95.38 319 VAL B C 1
ATOM 6910 O O . VAL B 1 319 ? 5.992 28.328 -0.587 1 95.38 319 VAL B O 1
ATOM 6913 N N . ALA B 1 320 ? 6.355 30.562 -0.688 1 95 320 ALA B N 1
ATOM 6914 C CA . ALA B 1 320 ? 5.145 30.844 0.077 1 95 320 ALA B CA 1
ATOM 6915 C C . ALA B 1 320 ? 3.895 30.5 -0.737 1 95 320 ALA B C 1
ATOM 6917 O O . ALA B 1 320 ? 3.91 30.594 -1.968 1 95 320 ALA B O 1
ATOM 6918 N N . ASP B 1 321 ? 2.857 30.125 -0.031 1 94.5 321 ASP B N 1
ATOM 6919 C CA . ASP B 1 321 ? 1.54 29.938 -0.633 1 94.5 321 ASP B CA 1
ATOM 6920 C C . ASP B 1 321 ? 0.447 30.531 0.256 1 94.5 321 ASP B C 1
ATOM 6922 O O . ASP B 1 321 ? 0.713 31.422 1.071 1 94.5 321 ASP B O 1
ATOM 6926 N N . ASP B 1 322 ? -0.782 30.125 0.012 1 91.81 322 ASP B N 1
ATOM 6927 C CA . ASP B 1 322 ? -1.892 30.75 0.73 1 91.81 322 ASP B CA 1
ATOM 6928 C C . ASP B 1 322 ? -1.803 30.469 2.229 1 91.81 322 ASP B C 1
ATOM 6930 O O . ASP B 1 322 ? -2.336 31.219 3.041 1 91.81 322 ASP B O 1
ATOM 6934 N N . HIS B 1 323 ? -1.104 29.453 2.543 1 94.44 323 HIS B N 1
ATOM 6935 C CA . HIS B 1 323 ? -1.127 29.031 3.941 1 94.44 323 HIS B CA 1
ATOM 6936 C C . HIS B 1 323 ? 0.284 28.938 4.508 1 94.44 323 HIS B C 1
ATOM 6938 O O . HIS B 1 323 ? 0.484 29.078 5.715 1 94.44 323 HIS B O 1
ATOM 6944 N N . PHE B 1 324 ? 1.152 28.656 3.738 1 96.38 324 PHE B N 1
ATOM 6945 C CA . PHE B 1 324 ? 2.557 28.547 4.117 1 96.38 324 PHE B CA 1
ATOM 6946 C C . PHE B 1 324 ? 3.287 29.859 3.865 1 96.38 324 PHE B C 1
ATOM 6948 O O . PHE B 1 324 ? 3.441 30.281 2.717 1 96.38 324 PHE B O 1
ATOM 6955 N N . ASP B 1 325 ? 3.908 30.438 4.914 1 94.56 325 ASP B N 1
ATOM 6956 C CA . ASP B 1 325 ? 4.449 31.797 4.828 1 94.56 325 ASP B CA 1
ATOM 6957 C C . ASP B 1 325 ? 5.938 31.766 4.484 1 94.56 325 ASP B C 1
ATOM 6959 O O . ASP B 1 325 ? 6.504 32.781 4.094 1 94.56 325 ASP B O 1
ATOM 6963 N N . ALA B 1 326 ? 6.531 30.672 4.609 1 95.75 326 ALA B N 1
ATOM 6964 C CA . ALA B 1 326 ? 7.965 30.547 4.359 1 95.75 326 ALA B CA 1
ATOM 6965 C C . ALA B 1 326 ? 8.766 31.516 5.219 1 95.75 326 ALA B C 1
ATOM 6967 O O . ALA B 1 326 ? 9.602 32.25 4.707 1 95.75 326 ALA B O 1
ATOM 6968 N N . VAL B 1 327 ? 8.539 31.5 6.48 1 95.38 327 VAL B N 1
ATOM 6969 C CA . VAL B 1 327 ? 9.227 32.375 7.426 1 95.38 327 VAL B CA 1
ATOM 6970 C C . VAL B 1 327 ? 10.016 31.516 8.43 1 95.38 327 VAL B C 1
ATOM 6972 O O . VAL B 1 327 ? 9.82 30.297 8.516 1 95.38 327 VAL B O 1
ATOM 6975 N N . ALA B 1 328 ? 10.883 32.188 9.086 1 94.44 328 ALA B N 1
ATOM 6976 C CA . ALA B 1 328 ? 11.695 31.5 10.078 1 94.44 328 ALA B CA 1
ATOM 6977 C C . ALA B 1 328 ? 10.875 31.125 11.305 1 94.44 328 ALA B C 1
ATOM 6979 O O . ALA B 1 328 ? 10.039 31.906 11.758 1 94.44 328 ALA B O 1
ATOM 6980 N N . ARG B 1 329 ? 11.18 30.016 11.797 1 94.81 329 ARG B N 1
ATOM 6981 C CA . ARG B 1 329 ? 10.477 29.594 13.008 1 94.81 329 ARG B CA 1
ATOM 6982 C C . ARG B 1 329 ? 11.086 30.266 14.242 1 94.81 329 ARG B C 1
ATOM 6984 O O . ARG B 1 329 ? 12.258 30.641 14.234 1 94.81 329 ARG B O 1
ATOM 6991 N N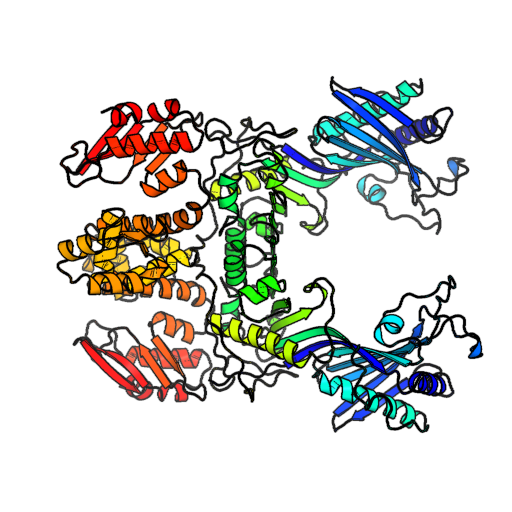 . GLU B 1 330 ? 10.32 30.312 15.203 1 91 330 GLU B N 1
ATOM 6992 C CA . GLU B 1 330 ? 10.75 30.938 16.453 1 91 330 GLU B CA 1
ATOM 6993 C C . GLU B 1 330 ? 11.703 30.031 17.234 1 91 330 GLU B C 1
ATOM 6995 O O . GLU B 1 330 ? 12.742 30.484 17.719 1 91 330 GLU B O 1
ATOM 7000 N N . LYS B 1 331 ? 11.297 28.75 17.359 1 90.5 331 LYS B N 1
ATOM 7001 C CA . LYS B 1 331 ? 12.086 27.766 18.094 1 90.5 331 LYS B CA 1
ATOM 7002 C C . LYS B 1 331 ? 12.57 26.656 17.172 1 90.5 331 LYS B C 1
ATOM 7004 O O . LYS B 1 331 ? 11.758 25.953 16.562 1 90.5 331 LYS B O 1
ATOM 7009 N N . PRO B 1 332 ? 13.836 26.5 17.078 1 91.62 332 PRO B N 1
ATOM 7010 C CA . PRO B 1 332 ? 14.352 25.438 16.203 1 91.62 332 PRO B CA 1
ATOM 7011 C C . PRO B 1 332 ? 14.062 24.047 16.734 1 91.62 332 PRO B C 1
ATOM 7013 O O . PRO B 1 332 ? 13.875 23.875 17.953 1 91.62 332 PRO B O 1
ATOM 7016 N N . VAL B 1 333 ? 13.984 23.141 15.852 1 93.25 333 VAL B N 1
ATOM 7017 C CA . VAL B 1 333 ? 13.867 21.734 16.25 1 93.25 333 VAL B CA 1
ATOM 7018 C C . VAL B 1 333 ? 15.25 21.094 16.25 1 93.25 333 VAL B C 1
ATOM 7020 O O . VAL B 1 333 ? 16.203 21.641 15.688 1 93.25 333 VAL B O 1
ATOM 7023 N N . GLU B 1 334 ? 15.336 19.906 16.891 1 90.69 334 GLU B N 1
ATOM 7024 C CA . GLU B 1 334 ? 16.594 19.172 16.938 1 90.69 334 GLU B CA 1
ATOM 7025 C C . GLU B 1 334 ? 16.922 18.531 15.594 1 90.69 334 GLU B C 1
ATOM 7027 O O . GLU B 1 334 ? 16.047 18 14.922 1 90.69 334 GLU B O 1
ATOM 7032 N N . LEU B 1 335 ? 18.125 18.703 15.188 1 89.19 335 LEU B N 1
ATOM 7033 C CA . LEU B 1 335 ? 18.625 18.047 13.977 1 89.19 335 LEU B CA 1
ATOM 7034 C C . LEU B 1 335 ? 19.484 16.844 14.328 1 89.19 335 LEU B C 1
ATOM 7036 O O . LEU B 1 335 ? 20.391 16.938 15.164 1 89.19 335 LEU B O 1
ATOM 7040 N N . TYR B 1 336 ? 19.203 15.758 13.75 1 84.56 336 TYR B N 1
ATOM 7041 C CA . TYR B 1 336 ? 19.891 14.492 14 1 84.56 336 TYR B CA 1
ATOM 7042 C C . TYR B 1 336 ? 20.875 14.18 12.883 1 84.56 336 TYR B C 1
ATOM 7044 O O . TYR B 1 336 ? 20.734 14.672 11.766 1 84.56 336 TYR B O 1
ATOM 7052 N N . GLU B 1 337 ? 21.812 13.336 13.234 1 78.31 337 GLU B N 1
ATOM 7053 C CA . GLU B 1 337 ? 22.703 12.82 12.203 1 78.31 337 GLU B CA 1
ATOM 7054 C C . GLU B 1 337 ? 21.969 11.891 11.242 1 78.31 337 GLU B C 1
ATOM 7056 O O . GLU B 1 337 ? 21.109 11.117 11.656 1 78.31 337 GLU B O 1
ATOM 7061 N N . ASP B 1 338 ? 22.297 11.992 9.969 1 79.75 338 ASP B N 1
ATOM 7062 C CA . ASP B 1 338 ? 21.703 11.133 8.961 1 79.75 338 ASP B CA 1
ATOM 7063 C C . ASP B 1 338 ? 22.094 9.672 9.18 1 79.75 338 ASP B C 1
ATOM 7065 O O . ASP B 1 338 ? 23.266 9.312 9.016 1 79.75 338 ASP B O 1
ATOM 7069 N N . PRO B 1 339 ? 21.172 8.859 9.477 1 76.62 339 PRO B N 1
ATOM 7070 C CA . PRO B 1 339 ? 21.516 7.461 9.742 1 76.62 339 PRO B CA 1
ATOM 7071 C C . PRO B 1 339 ? 21.625 6.629 8.461 1 76.62 339 PRO B C 1
ATOM 7073 O O . PRO B 1 339 ? 22.047 5.469 8.516 1 76.62 339 PRO B O 1
ATOM 7076 N N . THR B 1 340 ? 21.188 7.137 7.359 1 75.81 340 THR B N 1
ATOM 7077 C CA . THR B 1 340 ? 21.031 6.344 6.145 1 75.81 340 THR B CA 1
ATOM 7078 C C . THR B 1 340 ? 22.359 6.203 5.41 1 75.81 340 THR B C 1
ATOM 7080 O O . THR B 1 340 ? 23.234 7.066 5.523 1 75.81 340 THR B O 1
ATOM 7083 N N . PRO B 1 341 ? 22.375 4.91 4.734 1 57.31 341 PRO B N 1
ATOM 7084 C CA . PRO B 1 341 ? 23.578 4.727 3.932 1 57.31 341 PRO B CA 1
ATOM 7085 C C . PRO B 1 341 ? 23.625 5.648 2.713 1 57.31 341 PRO B C 1
ATOM 7087 O O . PRO B 1 341 ? 22.578 6.117 2.252 1 57.31 341 PRO B O 1
ATOM 7090 N N . ARG B 1 342 ? 24.766 6.008 2.311 1 45.06 342 ARG B N 1
ATOM 7091 C CA . ARG B 1 342 ? 24.859 6.777 1.076 1 45.06 342 ARG B CA 1
ATOM 7092 C C . ARG B 1 342 ? 24.578 5.902 -0.142 1 45.06 342 ARG B C 1
ATOM 7094 O O . ARG B 1 342 ? 25.094 4.789 -0.243 1 45.06 342 ARG B O 1
ATOM 7101 N N . LEU B 1 343 ? 23.375 5.836 -0.881 1 43.62 343 LEU B N 1
ATOM 7102 C CA . LEU B 1 343 ? 22.969 5.062 -2.049 1 43.62 343 LEU B CA 1
ATOM 7103 C C . LEU B 1 343 ? 23.703 5.523 -3.297 1 43.62 343 LEU B C 1
ATOM 7105 O O . LEU B 1 343 ? 23.75 6.723 -3.594 1 43.62 343 LEU B O 1
ATOM 7109 N N . GLU B 1 344 ? 24.859 5.055 -3.631 1 37.03 344 GLU B N 1
ATOM 7110 C CA . GLU B 1 344 ? 25.578 5.488 -4.828 1 37.03 344 GLU B CA 1
ATOM 7111 C C . GLU B 1 344 ? 24.875 5.004 -6.094 1 37.03 344 GLU B C 1
ATOM 7113 O O . GLU B 1 344 ? 24.531 3.828 -6.207 1 37.03 344 GLU B O 1
ATOM 7118 N N . ALA B 1 345 ? 24.172 5.68 -6.773 1 35.41 345 ALA B N 1
ATOM 7119 C CA . ALA B 1 345 ? 23.641 5.391 -8.102 1 35.41 345 ALA B CA 1
ATOM 7120 C C . ALA B 1 345 ? 24.688 4.766 -9 1 35.41 345 ALA B C 1
ATOM 7122 O O . ALA B 1 345 ? 25.891 4.977 -8.805 1 35.41 345 ALA B O 1
ATOM 7123 N N . LYS B 1 346 ? 24.219 3.908 -10.047 1 32.88 346 LYS B N 1
ATOM 7124 C CA . LYS B 1 346 ? 25 3.314 -11.125 1 32.88 346 LYS B CA 1
ATOM 7125 C C . LYS B 1 346 ? 26.047 4.289 -11.641 1 32.88 346 LYS B C 1
ATOM 7127 O O . LYS B 1 346 ? 27.172 3.887 -11.984 1 32.88 346 LYS B O 1
ATOM 7132 N N . SER B 1 347 ? 25.641 5.375 -11.852 1 32.75 347 SER B N 1
ATOM 7133 C CA . SER B 1 347 ? 26.531 6.312 -12.523 1 32.75 347 SER B CA 1
ATOM 7134 C C . SER B 1 347 ? 27.859 6.434 -11.773 1 32.75 347 SER B C 1
ATOM 7136 O O . SER B 1 347 ? 28.906 6.621 -12.391 1 32.75 347 SER B O 1
ATOM 7138 N N . ASP B 1 348 ? 27.75 6.211 -10.688 1 34.34 348 ASP B N 1
ATOM 7139 C CA . ASP B 1 348 ? 28.984 6.32 -9.93 1 34.34 348 ASP B CA 1
ATOM 7140 C C . ASP B 1 348 ? 29.844 5.07 -10.102 1 34.34 348 ASP B C 1
ATOM 7142 O O . ASP B 1 348 ? 31.078 5.172 -10.242 1 34.34 348 ASP B O 1
ATOM 7146 N N . HIS B 1 349 ? 29.109 4.016 -10.086 1 34.47 349 HIS B N 1
ATOM 7147 C CA . HIS B 1 349 ? 29.812 2.771 -10.383 1 34.47 349 HIS B CA 1
ATOM 7148 C C . HIS B 1 349 ? 30.391 2.781 -11.789 1 34.47 349 HIS B C 1
ATOM 7150 O O . HIS B 1 349 ? 31.516 2.344 -12.008 1 34.47 349 HIS B O 1
ATOM 7156 N N . LEU B 1 350 ? 29.531 3.055 -12.68 1 35.31 350 LEU B N 1
ATOM 7157 C CA . LEU B 1 350 ? 30.016 3.17 -14.047 1 35.31 350 LEU B CA 1
ATOM 7158 C C . LEU B 1 350 ? 31.172 4.16 -14.133 1 35.31 350 LEU B C 1
ATOM 7160 O O . LEU B 1 350 ? 32.156 3.92 -14.844 1 35.31 350 LEU B O 1
ATOM 7164 N N . LEU B 1 351 ? 30.984 5.16 -13.461 1 35.78 351 LEU B N 1
ATOM 7165 C CA . LEU B 1 351 ? 32.094 6.105 -13.43 1 35.78 351 LEU B CA 1
ATOM 7166 C C . LEU B 1 351 ? 33.344 5.465 -12.82 1 35.78 351 LEU B C 1
ATOM 7168 O O . LEU B 1 351 ? 34.438 5.602 -13.352 1 35.78 351 LEU B O 1
ATOM 7172 N N . ILE B 1 352 ? 33.031 4.73 -11.906 1 36.5 352 ILE B N 1
ATOM 7173 C CA . ILE B 1 352 ? 34.156 4.074 -11.227 1 36.5 352 ILE B CA 1
ATOM 7174 C C . ILE B 1 352 ? 34.719 2.961 -12.109 1 36.5 352 ILE B C 1
ATOM 7176 O O . ILE B 1 352 ? 35.938 2.826 -12.258 1 36.5 352 ILE B O 1
ATOM 7180 N N . THR B 1 353 ? 33.812 2.258 -12.633 1 37.19 353 THR B N 1
ATOM 7181 C CA . THR B 1 353 ? 34.219 1.187 -13.523 1 37.19 353 THR B CA 1
ATOM 7182 C C . THR B 1 353 ? 34.875 1.758 -14.789 1 37.19 353 THR B C 1
ATOM 7184 O O . THR B 1 353 ? 35.875 1.246 -15.266 1 37.19 353 THR B O 1
ATOM 7187 N N . THR B 1 354 ? 34.188 2.639 -15.375 1 38.75 354 THR B N 1
ATOM 7188 C CA . THR B 1 354 ? 34.75 3.279 -16.547 1 38.75 354 THR B CA 1
ATOM 7189 C C . THR B 1 354 ? 36.125 3.875 -16.25 1 38.75 354 THR B C 1
ATOM 7191 O O . THR B 1 354 ? 37.031 3.754 -17.047 1 38.75 354 THR B O 1
ATOM 7194 N N . LEU B 1 355 ? 36.125 4.434 -15.133 1 42.16 355 LEU B N 1
ATOM 7195 C CA . LEU B 1 355 ? 37.375 5.039 -14.734 1 42.16 355 LEU B CA 1
ATOM 7196 C C . LEU B 1 355 ? 38.438 3.967 -14.438 1 42.16 355 LEU B C 1
ATOM 7198 O O . LEU B 1 355 ? 39.625 4.168 -14.695 1 42.16 355 LEU B O 1
ATOM 7202 N N . ARG B 1 356 ? 37.906 2.977 -14.031 1 38.97 356 ARG B N 1
ATOM 7203 C CA . ARG B 1 356 ? 38.75 1.823 -13.703 1 38.97 356 ARG B CA 1
ATOM 7204 C C . ARG B 1 356 ? 39.281 1.174 -14.969 1 38.97 356 ARG B C 1
ATOM 7206 O O . ARG B 1 356 ? 40.469 0.795 -15.016 1 38.97 356 ARG B O 1
ATOM 7213 N N . ASP B 1 357 ? 38.438 0.876 -15.914 1 40.81 357 ASP B N 1
ATOM 7214 C CA . ASP B 1 357 ? 38.781 0.174 -17.141 1 40.81 357 ASP B CA 1
ATOM 7215 C C . ASP B 1 357 ? 39.375 1.133 -18.172 1 40.81 357 ASP B C 1
ATOM 7217 O O . ASP B 1 357 ? 39.594 0.759 -19.328 1 40.81 357 ASP B O 1
ATOM 7221 N N . MET B 1 358 ? 39.531 2.217 -17.781 1 42.91 358 MET B N 1
ATOM 7222 C CA . MET B 1 358 ? 40.125 3.195 -18.703 1 42.91 358 MET B CA 1
ATOM 7223 C C . MET B 1 358 ? 41.562 2.875 -19 1 42.91 358 MET B C 1
ATOM 7225 O O . MET B 1 358 ? 42.375 2.682 -18.094 1 42.91 358 MET B O 1
ATOM 7229 N N . GLY B 1 359 ? 41.781 2.223 -20.125 1 45.38 359 GLY B N 1
ATOM 7230 C CA . GLY B 1 359 ? 43.188 2.127 -20.562 1 45.38 359 GLY B CA 1
ATOM 7231 C C . GLY B 1 359 ? 43.969 3.408 -20.359 1 45.38 359 GLY B C 1
ATOM 7232 O O . GLY B 1 359 ? 43.375 4.445 -20.016 1 45.38 359 GLY B O 1
ATOM 7233 N N . GLU B 1 360 ? 45.312 3.184 -20.438 1 50.97 360 GLU B N 1
ATOM 7234 C CA . GLU B 1 360 ? 46.188 4.324 -20.234 1 50.97 360 GLU B CA 1
ATOM 7235 C C . GLU B 1 360 ? 45.75 5.523 -21.078 1 50.97 360 GLU B C 1
ATOM 7237 O O . GLU B 1 360 ? 45.75 6.652 -20.578 1 50.97 360 GLU B O 1
ATOM 7242 N N . THR B 1 361 ? 45.406 5.145 -22.203 1 58.41 361 THR B N 1
ATOM 7243 C CA . THR B 1 361 ? 45.031 6.246 -23.078 1 58.41 361 THR B CA 1
ATOM 7244 C C . THR B 1 361 ? 43.656 6.828 -22.672 1 58.41 361 THR B C 1
ATOM 7246 O O . THR B 1 361 ? 43.5 8.047 -22.641 1 58.41 361 THR B O 1
ATOM 7249 N N . ALA B 1 362 ? 42.75 5.992 -22.344 1 60.84 362 ALA B N 1
ATOM 7250 C CA . ALA B 1 362 ? 41.438 6.453 -21.938 1 60.84 362 ALA B CA 1
ATOM 7251 C C . ALA B 1 362 ? 41.5 7.246 -20.641 1 60.84 362 ALA B C 1
ATOM 7253 O O . ALA B 1 362 ? 40.812 8.258 -20.484 1 60.84 362 ALA B O 1
ATOM 7254 N N . ARG B 1 363 ? 42.344 6.82 -19.828 1 60.12 363 ARG B N 1
ATOM 7255 C CA . ARG B 1 363 ? 42.594 7.559 -18.594 1 60.12 363 ARG B CA 1
ATOM 7256 C C . ARG B 1 363 ? 43.25 8.914 -18.891 1 60.12 363 ARG B C 1
ATOM 7258 O O . ARG B 1 363 ? 42.844 9.93 -18.328 1 60.12 363 ARG B O 1
ATOM 7265 N N . ASP B 1 364 ? 44.25 8.82 -19.656 1 62.31 364 ASP B N 1
ATOM 7266 C CA . ASP B 1 364 ? 44.938 10.055 -20.031 1 62.31 364 ASP B CA 1
ATOM 7267 C C . ASP B 1 364 ? 43.969 11.023 -20.703 1 62.31 364 ASP B C 1
ATOM 7269 O O . ASP B 1 364 ? 43.969 12.227 -20.438 1 62.31 364 ASP B O 1
ATOM 7273 N N . VAL B 1 365 ? 43.156 10.461 -21.422 1 64.88 365 VAL B N 1
ATOM 7274 C CA . VAL B 1 365 ? 42.156 11.266 -22.109 1 64.88 365 VAL B CA 1
ATOM 7275 C C . VAL B 1 365 ? 41.156 11.836 -21.109 1 64.88 365 VAL B C 1
ATOM 7277 O O . VAL B 1 365 ? 40.844 13.023 -21.141 1 64.88 365 VAL B O 1
ATOM 7280 N N . THR B 1 366 ? 40.781 10.938 -20.312 1 63.19 366 THR B N 1
ATOM 7281 C CA . THR B 1 366 ? 39.781 11.352 -19.312 1 63.19 366 THR B CA 1
ATOM 7282 C C . THR B 1 366 ? 40.375 12.398 -18.375 1 63.19 366 THR B C 1
ATOM 7284 O O . THR B 1 366 ? 39.719 13.375 -18.031 1 63.19 366 THR B O 1
ATOM 7287 N N . GLU B 1 367 ? 41.594 12.117 -18 1 61.56 367 GLU B N 1
ATOM 7288 C CA . GLU B 1 367 ? 42.281 13.07 -17.156 1 61.56 367 GLU B CA 1
ATOM 7289 C C . GLU B 1 367 ? 42.469 14.422 -17.859 1 61.56 367 GLU B C 1
ATOM 7291 O O . GLU B 1 367 ? 42.25 15.469 -17.25 1 61.56 367 GLU B O 1
ATOM 7296 N N . ARG B 1 368 ? 42.812 14.305 -18.953 1 63.75 368 ARG B N 1
ATOM 7297 C CA . ARG B 1 368 ? 43.031 15.531 -19.703 1 63.75 368 ARG B CA 1
ATOM 7298 C C . ARG B 1 368 ? 41.719 16.25 -19.984 1 63.75 368 ARG B C 1
ATOM 7300 O O . ARG B 1 368 ? 41.625 17.484 -19.859 1 63.75 368 ARG B O 1
ATOM 7307 N N . VAL B 1 369 ? 40.781 15.508 -20.219 1 66.06 369 VAL B N 1
ATOM 7308 C CA . VAL B 1 369 ? 39.469 16.109 -20.484 1 66.06 369 VAL B CA 1
ATOM 7309 C C . VAL B 1 369 ? 38.875 16.672 -19.188 1 66.06 369 VAL B C 1
ATOM 7311 O O . VAL B 1 369 ? 38.25 17.734 -19.188 1 66.06 369 VAL B O 1
ATOM 7314 N N . ALA B 1 370 ? 39.156 15.914 -18.234 1 61.47 370 ALA B N 1
ATOM 7315 C CA . ALA B 1 370 ? 38.688 16.359 -16.922 1 61.47 370 ALA B CA 1
ATOM 7316 C C . ALA B 1 370 ? 39.438 17.609 -16.469 1 61.47 370 ALA B C 1
ATOM 7318 O O . ALA B 1 370 ? 38.875 18.516 -15.875 1 61.47 370 ALA B O 1
ATOM 7319 N N . THR B 1 371 ? 40.656 17.609 -16.719 1 59.38 371 THR B N 1
ATOM 7320 C CA . THR B 1 371 ? 41.531 18.719 -16.328 1 59.38 371 THR B CA 1
ATOM 7321 C C . THR B 1 371 ? 41.281 19.938 -17.219 1 59.38 371 THR B C 1
ATOM 7323 O O . THR B 1 371 ? 41.219 21.062 -16.734 1 59.38 371 THR B O 1
ATOM 7326 N N . ASP B 1 372 ? 40.969 19.703 -18.359 1 61.22 372 ASP B N 1
ATOM 7327 C CA . ASP B 1 372 ? 40.844 20.797 -19.312 1 61.22 372 ASP B CA 1
ATOM 7328 C C . ASP B 1 372 ? 39.406 21.188 -19.547 1 61.22 372 ASP B C 1
ATOM 7330 O O . ASP B 1 372 ? 39.125 22.172 -20.25 1 61.22 372 ASP B O 1
ATOM 7334 N N . GLY B 1 373 ? 38.438 20.422 -18.688 1 61.28 373 GLY B N 1
ATOM 7335 C CA . GLY B 1 373 ? 37.031 20.703 -18.844 1 61.28 373 GLY B CA 1
ATOM 7336 C C . GLY B 1 373 ? 36.469 20.234 -20.188 1 61.28 373 GLY B C 1
ATOM 7337 O O . GLY B 1 373 ? 35.281 20.359 -20.453 1 61.28 373 GLY B O 1
ATOM 7338 N N . GLY B 1 374 ? 37.281 19.891 -21.062 1 67.94 374 GLY B N 1
ATOM 7339 C CA . GLY B 1 374 ? 37.031 19.469 -22.422 1 67.94 374 GLY B CA 1
ATOM 7340 C C . GLY B 1 374 ? 38.25 19.422 -23.297 1 67.94 374 GLY B C 1
ATOM 7341 O O . GLY B 1 374 ? 39.281 20.031 -22.969 1 67.94 374 GLY B O 1
ATOM 7342 N N . ALA B 1 375 ? 38.281 18.562 -24.266 1 71.75 375 ALA B N 1
ATOM 7343 C CA . ALA B 1 375 ? 39.406 18.516 -25.172 1 71.75 375 ALA B CA 1
ATOM 7344 C C . ALA B 1 375 ? 38.969 18.141 -26.578 1 71.75 375 ALA B C 1
ATOM 7346 O O . ALA B 1 375 ? 37.844 17.703 -26.781 1 71.75 375 ALA B O 1
ATOM 7347 N N . THR B 1 376 ? 39.656 18.703 -27.531 1 75.56 376 THR B N 1
ATOM 7348 C CA . THR B 1 376 ? 39.469 18.234 -28.891 1 75.56 376 THR B CA 1
ATOM 7349 C C . THR B 1 376 ? 40.281 16.984 -29.156 1 75.56 376 THR B C 1
ATOM 7351 O O . THR B 1 376 ? 41.312 16.766 -28.516 1 75.56 376 THR B O 1
ATOM 7354 N N . VAL B 1 377 ? 39.781 16.156 -30.047 1 76.56 377 VAL B N 1
ATOM 7355 C CA . VAL B 1 377 ? 40.469 14.914 -30.375 1 76.56 377 VAL B CA 1
ATOM 7356 C C . VAL B 1 377 ? 41.875 15.219 -30.828 1 76.56 377 VAL B C 1
ATOM 7358 O O . VAL B 1 377 ? 42.844 14.562 -30.391 1 76.56 377 VAL B O 1
ATOM 7361 N N . ASP B 1 378 ? 41.938 16.266 -31.609 1 75.12 378 ASP B N 1
ATOM 7362 C CA . ASP B 1 378 ? 43.25 16.625 -32.125 1 75.12 378 ASP B CA 1
ATOM 7363 C C . ASP B 1 378 ? 44.156 17.172 -31 1 75.12 378 ASP B C 1
ATOM 7365 O O . ASP B 1 378 ? 45.344 16.875 -30.953 1 75.12 378 ASP B O 1
ATOM 7369 N N . GLY B 1 379 ? 43.531 17.844 -30.109 1 76.25 379 GLY B N 1
ATOM 7370 C CA . GLY B 1 379 ? 44.281 18.375 -28.969 1 76.25 379 GLY B CA 1
ATOM 7371 C C . GLY B 1 379 ? 44.781 17.297 -28.016 1 76.25 379 GLY B C 1
ATOM 7372 O O . GLY B 1 379 ? 45.906 17.344 -27.547 1 76.25 379 GLY B O 1
ATOM 7373 N N . LEU B 1 380 ? 44.062 16.375 -27.797 1 77.38 380 LEU B N 1
ATOM 7374 C CA . LEU B 1 380 ? 44.406 15.258 -26.922 1 77.38 380 LEU B CA 1
ATOM 7375 C C . LEU B 1 380 ? 45.469 14.367 -27.578 1 77.38 380 LEU B C 1
ATOM 7377 O O . LEU B 1 380 ? 46.375 13.875 -26.906 1 77.38 380 LEU B O 1
ATOM 7381 N N . ALA B 1 381 ? 45.312 14.273 -28.859 1 76.56 381 ALA B N 1
ATOM 7382 C CA . ALA B 1 381 ? 46.312 13.492 -29.609 1 76.56 381 ALA B CA 1
ATOM 7383 C C . ALA B 1 381 ? 47.688 14.117 -29.484 1 76.56 381 ALA B C 1
ATOM 7385 O O . ALA B 1 381 ? 48.688 13.406 -29.281 1 76.56 381 ALA B O 1
ATOM 7386 N N . ASP B 1 382 ? 47.688 15.375 -29.594 1 75.5 382 ASP B N 1
ATOM 7387 C CA . ASP B 1 382 ? 48.969 16.109 -29.5 1 75.5 382 ASP B CA 1
ATOM 7388 C C . ASP B 1 382 ? 49.531 16.047 -28.078 1 75.5 382 ASP B C 1
ATOM 7390 O O . ASP B 1 382 ? 50.719 15.82 -27.891 1 75.5 382 ASP B O 1
ATOM 7394 N N . GLN B 1 383 ? 48.656 16.125 -27.109 1 73.12 383 GLN B N 1
ATOM 7395 C CA . GLN B 1 383 ? 49.094 16.219 -25.719 1 73.12 383 GLN B CA 1
ATOM 7396 C C . GLN B 1 383 ? 49.5 14.859 -25.172 1 73.12 383 GLN B C 1
ATOM 7398 O O . GLN B 1 383 ? 50.406 14.758 -24.359 1 73.12 383 GLN B O 1
ATOM 7403 N N . LEU B 1 384 ? 48.938 13.883 -25.688 1 73.44 384 LEU B N 1
ATOM 7404 C CA . LEU B 1 384 ? 49.156 12.547 -25.156 1 73.44 384 LEU B CA 1
ATOM 7405 C C . LEU B 1 384 ? 50.094 11.75 -26.062 1 73.44 384 LEU B C 1
ATOM 7407 O O . LEU B 1 384 ? 50.5 10.641 -25.719 1 73.44 384 LEU B O 1
ATOM 7411 N N . GLY B 1 385 ? 50.469 12.5 -27.141 1 70.81 385 GLY B N 1
ATOM 7412 C CA . GLY B 1 385 ? 51.344 11.867 -28.109 1 70.81 385 GLY B CA 1
ATOM 7413 C C . GLY B 1 385 ? 50.781 10.594 -28.703 1 70.81 385 GLY B C 1
ATOM 7414 O O . GLY B 1 385 ? 51.469 9.602 -28.875 1 70.81 385 GLY B O 1
ATOM 7415 N N . LYS B 1 386 ? 49.469 10.727 -28.906 1 76.69 386 LYS B N 1
ATOM 7416 C CA . LYS B 1 386 ? 48.781 9.555 -29.453 1 76.69 386 LYS B CA 1
ATOM 7417 C C . LYS B 1 386 ? 48.062 9.898 -30.766 1 76.69 386 LYS B C 1
ATOM 7419 O O . LYS B 1 386 ? 47.844 11.07 -31.062 1 76.69 386 LYS B O 1
ATOM 7424 N N . HIS B 1 387 ? 47.844 8.891 -31.562 1 74.81 387 HIS B N 1
ATOM 7425 C CA . HIS B 1 387 ? 47.125 9.086 -32.812 1 74.81 387 HIS B CA 1
ATOM 7426 C C . HIS B 1 387 ? 45.625 9.359 -32.531 1 74.81 387 HIS B C 1
ATOM 7428 O O . HIS B 1 387 ? 45.062 8.773 -31.609 1 74.81 387 HIS B O 1
ATOM 7434 N N . PRO B 1 388 ? 45.031 10.281 -33.281 1 74.19 388 PRO B N 1
ATOM 7435 C CA . PRO B 1 388 ? 43.625 10.625 -33.062 1 74.19 388 PRO B CA 1
ATOM 7436 C C . PRO B 1 388 ? 42.719 9.406 -33.062 1 74.19 388 PRO B C 1
ATOM 7438 O O . PRO B 1 388 ? 41.719 9.367 -32.344 1 74.19 388 PRO B O 1
ATOM 7441 N N . ALA B 1 389 ? 43.062 8.438 -33.781 1 69.31 389 ALA B N 1
ATOM 7442 C CA . ALA B 1 389 ? 42.25 7.234 -33.844 1 69.31 389 ALA B CA 1
ATOM 7443 C C . ALA B 1 389 ? 42.219 6.523 -32.5 1 69.31 389 ALA B C 1
ATOM 7445 O O . ALA B 1 389 ? 41.188 5.941 -32.125 1 69.31 389 ALA B O 1
ATOM 7446 N N . THR B 1 390 ? 43.281 6.621 -31.781 1 70.94 390 THR B N 1
ATOM 7447 C CA . THR B 1 390 ? 43.406 6.039 -30.438 1 70.94 390 THR B CA 1
ATOM 7448 C C . THR B 1 390 ? 42.531 6.805 -29.453 1 70.94 390 THR B C 1
ATOM 7450 O O . THR B 1 390 ? 41.906 6.211 -28.562 1 70.94 390 THR B O 1
ATOM 7453 N N . ILE B 1 391 ? 42.469 8.016 -29.672 1 71.31 391 ILE B N 1
ATOM 7454 C CA . ILE B 1 391 ? 41.656 8.875 -28.812 1 71.31 391 ILE B CA 1
ATOM 7455 C C . ILE B 1 391 ? 40.188 8.625 -29.078 1 71.31 391 ILE B C 1
ATOM 7457 O O . ILE B 1 391 ? 39.406 8.508 -28.141 1 71.31 391 ILE B O 1
ATOM 7461 N N . TYR B 1 392 ? 39.875 8.484 -30.297 1 70.31 392 TYR B N 1
ATOM 7462 C CA . TYR B 1 392 ? 38.5 8.188 -30.672 1 70.31 392 TYR B CA 1
ATOM 7463 C C . TYR B 1 392 ? 38.031 6.859 -30.078 1 70.31 392 TYR B C 1
ATOM 7465 O O . TYR B 1 392 ? 36.938 6.746 -29.562 1 70.31 392 TYR B O 1
ATOM 7473 N N . ARG B 1 393 ? 38.875 5.996 -30.094 1 67.69 393 ARG B N 1
ATOM 7474 C CA . ARG B 1 393 ? 38.562 4.684 -29.547 1 67.69 393 ARG B CA 1
ATOM 7475 C C . ARG B 1 393 ? 38.375 4.754 -28.031 1 67.69 393 ARG B C 1
ATOM 7477 O O . ARG B 1 393 ? 37.469 4.113 -27.484 1 67.69 393 ARG B O 1
ATOM 7484 N N . ALA B 1 394 ? 39.25 5.488 -27.469 1 66.56 394 ALA B N 1
ATOM 7485 C CA . ALA B 1 394 ? 39.156 5.672 -26.031 1 66.56 394 ALA B CA 1
ATOM 7486 C C . ALA B 1 394 ? 37.844 6.34 -25.641 1 66.56 394 ALA B C 1
ATOM 7488 O O . ALA B 1 394 ? 37.188 5.961 -24.656 1 66.56 394 ALA B O 1
ATOM 7489 N N . ILE B 1 395 ? 37.469 7.266 -26.469 1 68.69 395 ILE B N 1
ATOM 7490 C CA . ILE B 1 395 ? 36.219 7.988 -26.234 1 68.69 395 ILE B CA 1
ATOM 7491 C C . ILE B 1 395 ? 35.031 7.062 -26.469 1 68.69 395 ILE B C 1
ATOM 7493 O O . ILE B 1 395 ? 34.062 7.098 -25.719 1 68.69 395 ILE B O 1
ATOM 7497 N N . GLU B 1 396 ? 35.188 6.305 -27.484 1 65 396 GLU B N 1
ATOM 7498 C CA . GLU B 1 396 ? 34.125 5.328 -27.781 1 65 396 GLU B CA 1
ATOM 7499 C C . GLU B 1 396 ? 33.969 4.332 -26.641 1 65 396 GLU B C 1
ATOM 7501 O O . GLU B 1 396 ? 32.844 3.969 -26.266 1 65 396 GLU B O 1
ATOM 7506 N N . ASP B 1 397 ? 35.094 4.051 -26.078 1 60.5 397 ASP B N 1
ATOM 7507 C CA . ASP B 1 397 ? 35.094 3.113 -24.969 1 60.5 397 ASP B CA 1
ATOM 7508 C C . ASP B 1 397 ? 34.5 3.742 -23.703 1 60.5 397 ASP B C 1
ATOM 7510 O O . ASP B 1 397 ? 33.906 3.043 -22.875 1 60.5 397 ASP B O 1
ATOM 7514 N N . LEU B 1 398 ? 34.656 5.125 -23.672 1 59.41 398 LEU B N 1
ATOM 7515 C CA . LEU B 1 398 ? 34.188 5.902 -22.531 1 59.41 398 LEU B CA 1
ATOM 7516 C C . LEU B 1 398 ? 32.844 6.547 -22.844 1 59.41 398 LEU B C 1
ATOM 7518 O O . LEU B 1 398 ? 32.469 7.539 -22.219 1 59.41 398 LEU B O 1
ATOM 7522 N N . GLY B 1 399 ? 32.281 6.082 -23.828 1 59.31 399 GLY B N 1
ATOM 7523 C CA . GLY B 1 399 ? 31.078 6.664 -24.391 1 59.31 399 GLY B CA 1
ATOM 7524 C C . GLY B 1 399 ? 29.984 6.922 -23.375 1 59.31 399 GLY B C 1
ATOM 7525 O O . GLY B 1 399 ? 29.172 7.832 -23.531 1 59.31 399 GLY B O 1
ATOM 7526 N N . ASP B 1 400 ? 30.047 6.223 -22.391 1 54.09 400 ASP B N 1
ATOM 7527 C CA . ASP B 1 400 ? 29.047 6.441 -21.344 1 54.09 400 ASP B CA 1
ATOM 7528 C C . ASP B 1 400 ? 29.453 7.602 -20.438 1 54.09 400 ASP B C 1
ATOM 7530 O O . ASP B 1 400 ? 28.609 8.141 -19.703 1 54.09 400 ASP B O 1
ATOM 7534 N N . VAL B 1 401 ? 30.75 8.039 -20.422 1 59.97 401 VAL B N 1
ATOM 7535 C CA . VAL B 1 401 ? 31.297 9.102 -19.578 1 59.97 401 VAL B CA 1
ATOM 7536 C C . VAL B 1 401 ? 31.641 10.32 -20.438 1 59.97 401 VAL B C 1
ATOM 7538 O O . VAL B 1 401 ? 31.406 11.461 -20.031 1 59.97 401 VAL B O 1
ATOM 7541 N N . LEU B 1 402 ? 32.125 10.055 -21.578 1 63.66 402 LEU B N 1
ATOM 7542 C CA . LEU B 1 402 ? 32.562 11.117 -22.484 1 63.66 402 LEU B CA 1
ATOM 7543 C C . LEU B 1 402 ? 31.703 11.164 -23.734 1 63.66 402 LEU B C 1
ATOM 7545 O O . LEU B 1 402 ? 31.141 10.141 -24.156 1 63.66 402 LEU B O 1
ATOM 7549 N N . GLU B 1 403 ? 31.391 12.273 -24.078 1 69.12 403 GLU B N 1
ATOM 7550 C CA . GLU B 1 403 ? 30.688 12.523 -25.344 1 69.12 403 GLU B CA 1
ATOM 7551 C C . GLU B 1 403 ? 31.609 13.172 -26.359 1 69.12 403 GLU B C 1
ATOM 7553 O O . GLU B 1 403 ? 32.438 14.016 -26.016 1 69.12 403 GLU B O 1
ATOM 7558 N N . LEU B 1 404 ? 31.484 12.617 -27.594 1 66.94 404 LEU B N 1
ATOM 7559 C CA . LEU B 1 404 ? 32.188 13.164 -28.734 1 66.94 404 LEU B CA 1
ATOM 7560 C C . LEU B 1 404 ? 31.25 13.867 -29.688 1 66.94 404 LEU B C 1
ATOM 7562 O O . LEU B 1 404 ? 30.297 13.258 -30.203 1 66.94 404 LEU B O 1
ATOM 7566 N N . ASP B 1 405 ? 31.344 15.219 -29.672 1 68.06 405 ASP B N 1
ATOM 7567 C CA . ASP B 1 405 ? 30.578 16.016 -30.625 1 68.06 405 ASP B CA 1
ATOM 7568 C C . ASP B 1 405 ? 31.5 16.781 -31.562 1 68.06 405 ASP B C 1
ATOM 7570 O O . ASP B 1 405 ? 32.156 17.734 -31.172 1 68.06 405 ASP B O 1
ATOM 7574 N N . GLN B 1 406 ? 31.469 16.547 -32.844 1 64.5 406 GLN B N 1
ATOM 7575 C CA . GLN B 1 406 ? 32.219 17.188 -33.906 1 64.5 406 GLN B CA 1
ATOM 7576 C C . GLN B 1 406 ? 33.688 17.375 -33.5 1 64.5 406 GLN B C 1
ATOM 7578 O O . GLN B 1 406 ? 34.25 18.469 -33.656 1 64.5 406 GLN B O 1
ATOM 7583 N N . GLY B 1 407 ? 34.281 16.297 -32.875 1 66.88 407 GLY B N 1
ATOM 7584 C CA . GLY B 1 407 ? 35.688 16.312 -32.5 1 66.88 407 GLY B CA 1
ATOM 7585 C C . GLY B 1 407 ? 35.938 16.828 -31.109 1 66.88 407 GLY B C 1
ATOM 7586 O O . GLY B 1 407 ? 37.062 16.75 -30.609 1 66.88 407 GLY B O 1
ATOM 7587 N N . ASP B 1 408 ? 34.969 17.391 -30.547 1 71.94 408 ASP B N 1
ATOM 7588 C CA . ASP B 1 408 ? 35.062 17.891 -29.188 1 71.94 408 ASP B CA 1
ATOM 7589 C C . ASP B 1 408 ? 34.625 16.844 -28.172 1 71.94 408 ASP B C 1
ATOM 7591 O O . ASP B 1 408 ? 33.562 16.219 -28.344 1 71.94 408 ASP B O 1
ATOM 7595 N N . ILE B 1 409 ? 35.562 16.609 -27.281 1 69.69 409 ILE B N 1
ATOM 7596 C CA . ILE B 1 409 ? 35.312 15.602 -26.266 1 69.69 409 ILE B CA 1
ATOM 7597 C C . ILE B 1 409 ? 34.875 16.281 -24.969 1 69.69 409 ILE B C 1
ATOM 7599 O O . ILE B 1 409 ? 35.531 17.219 -24.5 1 69.69 409 ILE B O 1
ATOM 7603 N N . SER B 1 410 ? 33.781 15.828 -24.562 1 66.44 410 SER B N 1
ATOM 7604 C CA . SER B 1 410 ? 33.312 16.344 -23.281 1 66.44 410 SER B CA 1
ATOM 7605 C C . SER B 1 410 ? 32.656 15.219 -22.453 1 66.44 410 SER B C 1
ATOM 7607 O O . SER B 1 410 ? 32.406 14.125 -22.969 1 66.44 410 SER B O 1
ATOM 7609 N N . PHE B 1 411 ? 32.781 15.328 -21.25 1 62.97 411 PHE B N 1
ATOM 7610 C CA . PHE B 1 411 ? 32.062 14.391 -20.375 1 62.97 411 PHE B CA 1
ATOM 7611 C C . PHE B 1 411 ? 30.578 14.438 -20.641 1 62.97 411 PHE B C 1
ATOM 7613 O O . PHE B 1 411 ? 30.016 15.508 -20.891 1 62.97 411 PHE B O 1
ATOM 7620 N N . ARG B 1 412 ? 30 13.305 -20.781 1 56.38 412 ARG B N 1
ATOM 7621 C CA . ARG B 1 412 ? 28.562 13.227 -21.016 1 56.38 412 ARG B CA 1
ATOM 7622 C C . ARG B 1 412 ? 27.797 13.961 -19.938 1 56.38 412 ARG B C 1
ATOM 7624 O O . ARG B 1 412 ? 26.703 14.492 -20.172 1 56.38 412 ARG B O 1
ATOM 7631 N N . ALA B 1 413 ? 28.438 13.773 -18.812 1 46.84 413 ALA B N 1
ATOM 7632 C CA . ALA B 1 413 ? 27.906 14.508 -17.656 1 46.84 413 ALA B CA 1
ATOM 7633 C C . ALA B 1 413 ? 29.016 15.227 -16.906 1 46.84 413 ALA B C 1
ATOM 7635 O O . ALA B 1 413 ? 30.094 14.664 -16.688 1 46.84 413 ALA B O 1
ATOM 7636 N N . ARG B 1 414 ? 28.969 16.516 -16.672 1 47.84 414 ARG B N 1
ATOM 7637 C CA . ARG B 1 414 ? 29.969 17.344 -16.031 1 47.84 414 ARG B CA 1
ATOM 7638 C C . ARG B 1 414 ? 30.406 16.734 -14.695 1 47.84 414 ARG B C 1
ATOM 7640 O O . ARG B 1 414 ? 31.578 16.812 -14.328 1 47.84 414 ARG B O 1
ATOM 7647 N N . LYS B 1 415 ? 29.547 16.125 -14.125 1 43.88 415 LYS B N 1
ATOM 7648 C CA . LYS B 1 415 ? 29.859 15.484 -12.852 1 43.88 415 LYS B CA 1
ATOM 7649 C C . LYS B 1 415 ? 30.922 14.414 -13.016 1 43.88 415 LYS B C 1
ATOM 7651 O O . LYS B 1 415 ? 31.797 14.266 -12.156 1 43.88 415 LYS B O 1
ATOM 7656 N N . TYR B 1 416 ? 30.953 13.859 -14.039 1 51.22 416 TYR B N 1
ATOM 7657 C CA . TYR B 1 416 ? 31.984 12.867 -14.32 1 51.22 416 TYR B CA 1
ATOM 7658 C C . TYR B 1 416 ? 33.344 13.523 -14.469 1 51.22 416 TYR B C 1
ATOM 7660 O O . TYR B 1 416 ? 34.344 13.008 -13.961 1 51.22 416 TYR B O 1
ATOM 7668 N N . ARG B 1 417 ? 33.344 14.523 -15.164 1 51.47 417 ARG B N 1
ATOM 7669 C CA . ARG B 1 417 ? 34.594 15.258 -15.383 1 51.47 417 ARG B CA 1
ATOM 7670 C C . ARG B 1 417 ? 35.188 15.727 -14.062 1 51.47 417 ARG B C 1
ATOM 7672 O O . ARG B 1 417 ? 36.375 15.539 -13.812 1 51.47 417 ARG B O 1
ATOM 7679 N N . GLU B 1 418 ? 34.469 16.312 -13.312 1 46.47 418 GLU B N 1
ATOM 7680 C CA . GLU B 1 418 ? 34.938 16.891 -12.047 1 46.47 418 GLU B CA 1
ATOM 7681 C C . GLU B 1 418 ? 35.406 15.805 -11.086 1 46.47 418 GLU B C 1
ATOM 7683 O O . GLU B 1 418 ? 36.438 15.953 -10.422 1 46.47 418 GLU B O 1
ATOM 7688 N N . GLU B 1 419 ? 34.719 14.883 -11.125 1 46.09 419 GLU B N 1
ATOM 7689 C CA . GLU B 1 419 ? 35.062 13.773 -10.234 1 46.09 419 GLU B CA 1
ATOM 7690 C C . GLU B 1 419 ? 36.312 13.055 -10.727 1 46.09 419 GLU B C 1
ATOM 7692 O O . GLU B 1 419 ? 37.156 12.688 -9.922 1 46.09 419 GLU B O 1
ATOM 7697 N N . LEU B 1 420 ? 36.375 13.023 -11.828 1 50.25 420 LEU B N 1
ATOM 7698 C CA . LEU B 1 420 ? 37.562 12.391 -12.391 1 50.25 420 LEU B CA 1
ATOM 7699 C C . LEU B 1 420 ? 38.75 13.312 -12.297 1 50.25 420 LEU B C 1
ATOM 7701 O O . LEU B 1 420 ? 39.875 12.859 -12.039 1 50.25 420 LEU B O 1
ATOM 7705 N N . ARG B 1 421 ? 38.562 14.453 -12.57 1 48.81 421 ARG B N 1
ATOM 7706 C CA . ARG B 1 421 ? 39.656 15.422 -12.383 1 48.81 421 ARG B CA 1
ATOM 7707 C C . ARG B 1 421 ? 40.156 15.414 -10.945 1 48.81 421 ARG B C 1
ATOM 7709 O O . ARG B 1 421 ? 41.344 15.414 -10.703 1 48.81 421 ARG B O 1
ATOM 7716 N N . ALA B 1 422 ? 39.281 15.516 -10.062 1 44.75 422 ALA B N 1
ATOM 7717 C CA . ALA B 1 422 ? 39.656 15.461 -8.648 1 44.75 422 ALA B CA 1
ATOM 7718 C C . ALA B 1 422 ? 40.375 14.164 -8.32 1 44.75 422 ALA B C 1
ATOM 7720 O O . ALA B 1 422 ? 41.312 14.164 -7.527 1 44.75 422 ALA B O 1
ATOM 7721 N N . LEU B 1 423 ? 39.938 13.266 -8.953 1 43.78 423 LEU B N 1
ATOM 7722 C CA . LEU B 1 423 ? 40.625 11.984 -8.781 1 43.78 423 LEU B CA 1
ATOM 7723 C C . LEU B 1 423 ? 42.031 12.008 -9.398 1 43.78 423 LEU B C 1
ATOM 7725 O O . LEU B 1 423 ? 42.969 11.477 -8.82 1 43.78 423 LEU B O 1
ATOM 7729 N N . VAL B 1 424 ? 42.094 12.555 -10.508 1 40.81 424 VAL B N 1
ATOM 7730 C CA . VAL B 1 424 ? 43.375 12.648 -11.195 1 40.81 424 VAL B CA 1
ATOM 7731 C C . VAL B 1 424 ? 44.312 13.602 -10.445 1 40.81 424 VAL B C 1
ATOM 7733 O O . VAL B 1 424 ? 45.5 13.32 -10.281 1 40.81 424 VAL B O 1
ATOM 7736 N N . GLU B 1 425 ? 43.938 14.75 -10.094 1 40.53 425 GLU B N 1
ATOM 7737 C CA . GLU B 1 425 ? 44.75 15.695 -9.336 1 40.53 425 GLU B CA 1
ATOM 7738 C C . GLU B 1 425 ? 45.094 15.141 -7.957 1 40.53 425 GLU B C 1
ATOM 7740 O O . GLU B 1 425 ? 46.219 15.383 -7.445 1 40.53 425 GLU B O 1
ATOM 7745 N N . SER B 1 426 ? 44.125 14.68 -7.387 1 35.19 426 SER B N 1
ATOM 7746 C CA . SER B 1 426 ? 44.406 14.039 -6.105 1 35.19 426 SER B CA 1
ATOM 7747 C C . SER B 1 426 ? 45.281 12.797 -6.281 1 35.19 426 SER B C 1
ATOM 7749 O O . SER B 1 426 ? 46.031 12.422 -5.367 1 35.19 426 SER B O 1
ATOM 7751 N N . ALA B 1 427 ? 45.125 12.156 -7.293 1 33.56 427 ALA B N 1
ATOM 7752 C CA . ALA B 1 427 ? 46 11.008 -7.527 1 33.56 427 ALA B CA 1
ATOM 7753 C C . ALA B 1 427 ? 47.469 11.438 -7.562 1 33.56 427 ALA B C 1
ATOM 7755 O O . ALA B 1 427 ? 48.344 10.648 -7.227 1 33.56 427 ALA B O 1
ATOM 7756 N N . GLU B 1 428 ? 47.844 12.531 -8.117 1 31.06 428 GLU B N 1
ATOM 7757 C CA . GLU B 1 428 ? 49.25 12.891 -7.914 1 31.06 428 GLU B CA 1
ATOM 7758 C C . GLU B 1 428 ? 49.594 12.984 -6.43 1 31.06 428 GLU B C 1
ATOM 7760 O O . GLU B 1 428 ? 50.719 12.68 -6.027 1 31.06 428 GLU B O 1
ATOM 7765 N N . TYR B 1 429 ? 48.906 13.875 -5.578 1 27 429 TYR B N 1
ATOM 7766 C CA . TYR B 1 429 ? 49.156 13.727 -4.152 1 27 429 TYR B CA 1
ATOM 7767 C C . TYR B 1 429 ? 48.594 12.422 -3.627 1 27 429 TYR B C 1
ATOM 7769 O O . TYR B 1 429 ? 47.75 11.797 -4.285 1 27 429 TYR B O 1
ATOM 7777 N N . ALA B 1 430 ? 48.406 12.117 -2.193 1 27.2 430 ALA B N 1
ATOM 7778 C CA . ALA B 1 430 ? 48.188 10.852 -1.493 1 27.2 430 ALA B CA 1
ATOM 7779 C C . ALA B 1 430 ? 46.875 10.203 -1.936 1 27.2 430 ALA B C 1
ATOM 7781 O O . ALA B 1 430 ? 45.875 10.898 -2.199 1 27.2 430 ALA B O 1
ATOM 7782 N N . ILE B 1 431 ? 46.75 9.016 -2.59 1 28.08 431 ILE B N 1
ATOM 7783 C CA . ILE B 1 431 ? 45.719 8.008 -2.875 1 28.08 431 ILE B CA 1
ATOM 7784 C C . ILE B 1 431 ? 44.594 8.094 -1.833 1 28.08 431 ILE B C 1
ATOM 7786 O O . ILE B 1 431 ? 43.5 7.555 -2.037 1 28.08 431 ILE B O 1
ATOM 7790 N N . GLU B 1 432 ? 44.906 8.766 -0.706 1 28.28 432 GLU B N 1
ATOM 7791 C CA . GLU B 1 432 ? 44.125 8.828 0.521 1 28.28 432 GLU B CA 1
ATOM 7792 C C . GLU B 1 432 ? 42.812 9.562 0.288 1 28.28 432 GLU B C 1
ATOM 7794 O O . GLU B 1 432 ? 41.75 9.133 0.775 1 28.28 432 GLU B O 1
ATOM 7799 N N . SER B 1 433 ? 42.875 10.805 -0.141 1 30.52 433 SER B N 1
ATOM 7800 C CA . SER B 1 433 ? 41.781 11.766 -0.221 1 30.52 433 SER B CA 1
ATOM 7801 C C . SER B 1 433 ? 40.844 11.445 -1.388 1 30.52 433 SER B C 1
ATOM 7803 O O . SER B 1 433 ? 39.844 12.148 -1.604 1 30.52 433 SER B O 1
ATOM 7805 N N . TYR B 1 434 ? 41.125 10.617 -2.246 1 30.17 434 TYR B N 1
ATOM 7806 C CA . TYR B 1 434 ? 40.375 10.375 -3.473 1 30.17 434 TYR B CA 1
ATOM 7807 C C . TYR B 1 434 ? 39.062 9.703 -3.17 1 30.17 434 TYR B C 1
ATOM 7809 O O . TYR B 1 434 ? 38.031 10.062 -3.744 1 30.17 434 TYR B O 1
ATOM 7817 N N . ALA B 1 435 ? 39.125 8.797 -2.254 1 31.58 435 ALA B N 1
ATOM 7818 C CA . ALA B 1 435 ? 37.906 8.055 -1.962 1 31.58 435 ALA B CA 1
ATOM 7819 C C . ALA B 1 435 ? 36.844 8.969 -1.346 1 31.58 435 ALA B C 1
ATOM 7821 O O . ALA B 1 435 ? 35.656 8.844 -1.654 1 31.58 435 ALA B O 1
ATOM 7822 N N . ASP B 1 436 ? 37.312 9.898 -0.487 1 32.06 436 ASP B N 1
ATOM 7823 C CA . ASP B 1 436 ? 36.375 10.836 0.133 1 32.06 436 ASP B CA 1
ATOM 7824 C C . ASP B 1 436 ? 35.688 11.711 -0.917 1 32.06 436 ASP B C 1
ATOM 7826 O O . ASP B 1 436 ? 34.469 11.922 -0.862 1 32.06 436 ASP B O 1
ATOM 7830 N N . ARG B 1 437 ? 36.438 12.172 -1.798 1 34.12 437 ARG B N 1
ATOM 7831 C CA . ARG B 1 437 ? 35.938 13.133 -2.771 1 34.12 437 ARG B CA 1
ATOM 7832 C C . ARG B 1 437 ? 35.094 12.438 -3.844 1 34.12 437 ARG B C 1
ATOM 7834 O O . ARG B 1 437 ? 34.094 12.969 -4.297 1 34.12 437 ARG B O 1
ATOM 7841 N N . MET B 1 438 ? 35.438 11.289 -4.129 1 32.34 438 MET B N 1
ATOM 7842 C CA . MET B 1 438 ? 34.625 10.539 -5.082 1 32.34 438 MET B CA 1
ATOM 7843 C C . MET B 1 438 ? 33.281 10.18 -4.48 1 32.34 438 MET B C 1
ATOM 7845 O O . MET B 1 438 ? 32.25 10.234 -5.168 1 32.34 438 MET B O 1
ATOM 7849 N N . GLN B 1 439 ? 33.375 9.844 -3.221 1 32.56 439 GLN B N 1
ATOM 7850 C CA . GLN B 1 439 ? 32.125 9.633 -2.494 1 32.56 439 GLN B CA 1
ATOM 7851 C C . GLN B 1 439 ? 31.281 10.898 -2.475 1 32.56 439 GLN B C 1
ATOM 7853 O O . GLN B 1 439 ? 30.062 10.844 -2.641 1 32.56 439 GLN B O 1
ATOM 7858 N N . HIS B 1 440 ? 31.844 12.086 -2.211 1 32.31 440 HIS B N 1
ATOM 7859 C CA . HIS B 1 440 ? 31.156 13.375 -2.314 1 32.31 440 HIS B CA 1
ATOM 7860 C C . HIS B 1 440 ? 30.734 13.656 -3.748 1 32.31 440 HIS B C 1
ATOM 7862 O O . HIS B 1 440 ? 29.625 14.141 -3.982 1 32.31 440 HIS B O 1
ATOM 7868 N N . LEU B 1 441 ? 31.547 13.414 -4.719 1 33.16 441 LEU B N 1
ATOM 7869 C CA . LEU B 1 441 ? 31.281 13.688 -6.125 1 33.16 441 LEU B CA 1
ATOM 7870 C C . LEU B 1 441 ? 30.203 12.766 -6.672 1 33.16 441 LEU B C 1
ATOM 7872 O O . LEU B 1 441 ? 29.359 13.188 -7.465 1 33.16 441 LEU B O 1
ATOM 7876 N N . MET B 1 442 ? 30.25 11.609 -6.223 1 33.38 442 MET B N 1
ATOM 7877 C CA . MET B 1 442 ? 29.234 10.641 -6.633 1 33.38 442 MET B CA 1
ATOM 7878 C C . MET B 1 442 ? 27.859 11.023 -6.105 1 33.38 442 MET B C 1
ATOM 7880 O O . MET B 1 442 ? 26.859 10.812 -6.777 1 33.38 442 MET B O 1
ATOM 7884 N N . GLY B 1 443 ? 27.766 11.469 -4.945 1 31.23 443 GLY B N 1
ATOM 7885 C CA . GLY B 1 443 ? 26.531 12.062 -4.43 1 31.23 443 GLY B CA 1
ATOM 7886 C C . GLY B 1 443 ? 26.094 13.281 -5.211 1 31.23 443 GLY B C 1
ATOM 7887 O O . GLY B 1 443 ? 24.891 13.539 -5.344 1 31.23 443 GLY B O 1
ATOM 7888 N N . LEU B 1 444 ? 26.953 14.188 -5.742 1 30.09 444 LEU B N 1
ATOM 7889 C CA . LEU B 1 444 ? 26.656 15.445 -6.418 1 30.09 444 LEU B CA 1
ATOM 7890 C C . LEU B 1 444 ? 26.203 15.203 -7.852 1 30.09 444 LEU B C 1
ATOM 7892 O O . LEU B 1 444 ? 25.453 16 -8.414 1 30.09 444 LEU B O 1
ATOM 7896 N N . ALA B 1 445 ? 26.641 14.234 -8.539 1 30.47 445 ALA B N 1
ATOM 7897 C CA . ALA B 1 445 ? 26.359 14.109 -9.969 1 30.47 445 ALA B CA 1
ATOM 7898 C C . ALA B 1 445 ? 24.875 13.898 -10.211 1 30.47 445 ALA B C 1
ATOM 7900 O O . ALA B 1 445 ? 24.312 14.445 -11.164 1 30.47 445 ALA B O 1
ATOM 7901 N N . ASP B 1 446 ? 24.25 13.023 -9.617 1 30.14 446 ASP B N 1
ATOM 7902 C CA . ASP B 1 446 ? 22.812 12.875 -9.883 1 30.14 446 ASP B CA 1
ATOM 7903 C C . ASP B 1 446 ? 22.062 14.164 -9.57 1 30.14 446 ASP B C 1
ATOM 7905 O O . ASP B 1 446 ? 20.984 14.406 -10.133 1 30.14 446 ASP B O 1
ATOM 7909 N N . HIS B 1 447 ? 22.469 15.055 -8.719 1 29.08 447 HIS B N 1
ATOM 7910 C CA . HIS B 1 447 ? 21.891 16.359 -8.414 1 29.08 447 HIS B CA 1
ATOM 7911 C C . HIS B 1 447 ? 22.203 17.359 -9.508 1 29.08 447 HIS B C 1
ATOM 7913 O O . HIS B 1 447 ? 21.547 18.406 -9.594 1 29.08 447 HIS B O 1
ATOM 7919 N N . VAL B 1 448 ? 23.172 17.359 -10.164 1 30 448 VAL B N 1
ATOM 7920 C CA . VAL B 1 448 ? 23.609 18.438 -11.047 1 30 448 VAL B CA 1
ATOM 7921 C C . VAL B 1 448 ? 22.672 18.531 -12.25 1 30 448 VAL B C 1
ATOM 7923 O O . VAL B 1 448 ? 22.484 19.609 -12.812 1 30 448 VAL B O 1
ATOM 7926 N N . ALA B 1 449 ? 22.016 17.516 -12.617 1 31.69 449 ALA B N 1
ATOM 7927 C CA . ALA B 1 449 ? 21.172 17.703 -13.797 1 31.69 449 ALA B CA 1
ATOM 7928 C C . ALA B 1 449 ? 20 18.609 -13.484 1 31.69 449 ALA B C 1
ATOM 7930 O O . ALA B 1 449 ? 19.547 19.375 -14.344 1 31.69 449 ALA B O 1
ATOM 7931 N N . LYS B 1 450 ? 19.188 18.453 -12.359 1 35.22 450 LYS B N 1
ATOM 7932 C CA . LYS B 1 450 ? 18.031 19.297 -12.07 1 35.22 450 LYS B CA 1
ATOM 7933 C C . LYS B 1 450 ? 18.422 20.5 -11.211 1 35.22 450 LYS B C 1
ATOM 7935 O O . LYS B 1 450 ? 17.547 21.203 -10.703 1 35.22 450 LYS B O 1
ATOM 7940 N N . SER B 1 451 ? 19.547 20.875 -10.914 1 34.06 451 SER B N 1
ATOM 7941 C CA . SER B 1 451 ? 20.047 21.953 -10.07 1 34.06 451 SER B CA 1
ATOM 7942 C C . SER B 1 451 ? 20.078 23.281 -10.82 1 34.06 451 SER B C 1
ATOM 7944 O O . SER B 1 451 ? 20.172 23.297 -12.047 1 34.06 451 SER B O 1
ATOM 7946 N N . SER B 1 452 ? 19.828 24.422 -10.102 1 48.88 452 SER B N 1
ATOM 7947 C CA . SER B 1 452 ? 19.984 25.75 -10.672 1 48.88 452 SER B CA 1
ATOM 7948 C C . SER B 1 452 ? 21.359 25.938 -11.305 1 48.88 452 SER B C 1
ATOM 7950 O O . SER B 1 452 ? 22.297 25.172 -11.008 1 48.88 452 SER B O 1
ATOM 7952 N N . PRO B 1 453 ? 21.375 26.766 -12.188 1 59.47 453 PRO B N 1
ATOM 7953 C CA . PRO B 1 453 ? 22.656 27.062 -12.82 1 59.47 453 PRO B CA 1
ATOM 7954 C C . PRO B 1 453 ? 23.781 27.266 -11.812 1 59.47 453 PRO B C 1
ATOM 7956 O O . PRO B 1 453 ? 24.906 26.828 -12.031 1 59.47 453 PRO B O 1
ATOM 7959 N N . PHE B 1 454 ? 23.516 27.641 -10.719 1 65.25 454 PHE B N 1
ATOM 7960 C CA . PHE B 1 454 ? 24.531 27.938 -9.711 1 65.25 454 PHE B CA 1
ATOM 7961 C C . PHE B 1 454 ? 24.891 26.672 -8.93 1 65.25 454 PHE B C 1
ATOM 7963 O O . PHE B 1 454 ? 26.062 26.422 -8.656 1 65.25 454 PHE B O 1
ATOM 7970 N N . GLN B 1 455 ? 24.047 26.047 -8.656 1 61.06 455 GLN B N 1
ATOM 7971 C CA . GLN B 1 455 ? 24.297 24.797 -7.941 1 61.06 455 GLN B CA 1
ATOM 7972 C C . GLN B 1 455 ? 25.109 23.844 -8.789 1 61.06 455 GLN B C 1
ATOM 7974 O O . GLN B 1 455 ? 26.016 23.156 -8.281 1 61.06 455 GLN B O 1
ATOM 7979 N N . LYS B 1 456 ? 24.766 23.922 -9.867 1 60.91 456 LYS B N 1
ATOM 7980 C CA . LYS B 1 456 ? 25.594 23.188 -10.828 1 60.91 456 LYS B CA 1
ATOM 7981 C C . LYS B 1 456 ? 27.031 23.719 -10.828 1 60.91 456 LYS B C 1
ATOM 7983 O O . LYS B 1 456 ? 27.984 22.938 -10.852 1 60.91 456 LYS B O 1
ATOM 7988 N N . TRP B 1 457 ? 27.125 25 -10.836 1 69.75 457 TRP B N 1
ATOM 7989 C CA . TRP B 1 457 ? 28.422 25.672 -10.812 1 69.75 457 TRP B CA 1
ATOM 7990 C C . TRP B 1 457 ? 29.188 25.297 -9.547 1 69.75 457 TRP B C 1
ATOM 7992 O O . TRP B 1 457 ? 30.391 25 -9.609 1 69.75 457 TRP B O 1
ATOM 8002 N N . LEU B 1 458 ? 28.578 25.312 -8.453 1 68.38 458 LEU B N 1
ATOM 8003 C CA . LEU B 1 458 ? 29.219 24.969 -7.184 1 68.38 458 LEU B CA 1
ATOM 8004 C C . LEU B 1 458 ? 29.781 23.547 -7.223 1 68.38 458 LEU B C 1
ATOM 8006 O O . LEU B 1 458 ? 30.922 23.312 -6.832 1 68.38 458 LEU B O 1
ATOM 8010 N N . ALA B 1 459 ? 28.984 22.828 -7.68 1 58.88 459 ALA B N 1
ATOM 8011 C CA . ALA B 1 459 ? 29.359 21.422 -7.781 1 58.88 459 ALA B CA 1
ATOM 8012 C C . ALA B 1 459 ? 30.516 21.234 -8.758 1 58.88 459 ALA B C 1
ATOM 8014 O O . ALA B 1 459 ? 31.453 20.484 -8.477 1 58.88 459 ALA B O 1
ATOM 8015 N N . GLN B 1 460 ? 30.406 22.078 -9.758 1 58.81 460 GLN B N 1
ATOM 8016 C CA . GLN B 1 460 ? 31.406 22.016 -10.828 1 58.81 460 GLN B CA 1
ATOM 8017 C C . GLN B 1 460 ? 32.75 22.531 -10.359 1 58.81 460 GLN B C 1
ATOM 8019 O O . GLN B 1 460 ? 33.812 22.031 -10.781 1 58.81 460 GLN B O 1
ATOM 8024 N N . ASN B 1 461 ? 32.656 23.391 -9.477 1 60.75 461 ASN B N 1
ATOM 8025 C CA . ASN B 1 461 ? 33.875 24.109 -9.078 1 60.75 461 ASN B CA 1
ATOM 8026 C C . ASN B 1 461 ? 34.344 23.672 -7.703 1 60.75 461 ASN B C 1
ATOM 8028 O O . ASN B 1 461 ? 35.312 24.25 -7.16 1 60.75 461 ASN B O 1
ATOM 8032 N N . GLY B 1 462 ? 33.688 22.562 -7.27 1 59.94 462 GLY B N 1
ATOM 8033 C CA . GLY B 1 462 ? 34.062 22.156 -5.918 1 59.94 462 GLY B CA 1
ATOM 8034 C C . GLY B 1 462 ? 33.938 23.281 -4.91 1 59.94 462 GLY B C 1
ATOM 8035 O O . GLY B 1 462 ? 34.781 23.406 -4.02 1 59.94 462 GLY B O 1
ATOM 8036 N N . ALA B 1 463 ? 33.188 24.094 -5.156 1 66 463 ALA B N 1
ATOM 8037 C CA . ALA B 1 463 ? 32.969 25.234 -4.285 1 66 463 ALA B CA 1
ATOM 8038 C C . ALA B 1 463 ? 31.922 24.938 -3.223 1 66 463 ALA B C 1
ATOM 8040 O O . ALA B 1 463 ? 30.984 24.188 -3.475 1 66 463 ALA B O 1
ATOM 8041 N N . ASP B 1 464 ? 32.281 25.422 -2.139 1 69.94 464 ASP B N 1
ATOM 8042 C CA . ASP B 1 464 ? 31.344 25.359 -1.023 1 69.94 464 ASP B CA 1
ATOM 8043 C C . ASP B 1 464 ? 30.938 26.75 -0.562 1 69.94 464 ASP B C 1
ATOM 8045 O O . ASP B 1 464 ? 31.797 27.625 -0.387 1 69.94 464 ASP B O 1
ATOM 8049 N N . LEU B 1 465 ? 29.656 26.859 -0.544 1 67.81 465 LEU B N 1
ATOM 8050 C CA . LEU B 1 465 ? 29.172 28.156 -0.093 1 67.81 465 LEU B CA 1
ATOM 8051 C C . LEU B 1 465 ? 28.562 28.047 1.301 1 67.81 465 LEU B C 1
ATOM 8053 O O . LEU B 1 465 ? 27.625 27.281 1.519 1 67.81 465 LEU B O 1
ATOM 8057 N N . GLU B 1 466 ? 29.203 28.766 2.17 1 69.94 466 GLU B N 1
ATOM 8058 C CA . GLU B 1 466 ? 28.719 28.875 3.543 1 69.94 466 GLU B CA 1
ATOM 8059 C C . GLU B 1 466 ? 27.797 30.078 3.717 1 69.94 466 GLU B C 1
ATOM 8061 O O . GLU B 1 466 ? 28.078 31.156 3.182 1 69.94 466 GLU B O 1
ATOM 8066 N N . PHE B 1 467 ? 26.875 29.859 4.43 1 62.12 467 PHE B N 1
ATOM 8067 C CA . PHE B 1 467 ? 25.922 30.938 4.66 1 62.12 467 PHE B CA 1
ATOM 8068 C C . PHE B 1 467 ? 26 31.422 6.102 1 62.12 467 PHE B C 1
ATOM 8070 O O . PHE B 1 467 ? 26.391 30.672 6.996 1 62.12 467 PHE B O 1
ATOM 8077 N N . ASP B 1 468 ? 25.812 32.688 6.281 1 59.88 468 ASP B N 1
ATOM 8078 C CA . ASP B 1 468 ? 25.797 33.25 7.629 1 59.88 468 ASP B CA 1
ATOM 8079 C C . ASP B 1 468 ? 24.484 32.969 8.336 1 59.88 468 ASP B C 1
ATOM 8081 O O . ASP B 1 468 ? 23.594 32.312 7.766 1 59.88 468 ASP B O 1
ATOM 8085 N N . GLY B 1 469 ? 24.438 33.312 9.633 1 56.34 469 GLY B N 1
ATOM 8086 C CA . GLY B 1 469 ? 23.281 33.094 10.477 1 56.34 469 GLY B CA 1
ATOM 8087 C C . GLY B 1 469 ? 22 33.625 9.883 1 56.34 469 GLY B C 1
ATOM 8088 O O . GLY B 1 469 ? 20.906 33.219 10.281 1 56.34 469 GLY B O 1
ATOM 8089 N N . GLN B 1 470 ? 22.094 34.531 8.945 1 54.12 470 GLN B N 1
ATOM 8090 C CA . GLN B 1 470 ? 20.938 35.156 8.328 1 54.12 470 GLN B CA 1
ATOM 8091 C C . GLN B 1 470 ? 20.609 34.5 6.992 1 54.12 470 GLN B C 1
ATOM 8093 O O . GLN B 1 470 ? 19.719 34.969 6.273 1 54.12 470 GLN B O 1
ATOM 8098 N N . GLY B 1 471 ? 21.344 33.531 6.582 1 60.06 471 GLY B N 1
ATOM 8099 C CA . GLY B 1 471 ? 21.078 32.812 5.344 1 60.06 471 GLY B CA 1
ATOM 8100 C C . GLY B 1 471 ? 21.75 33.469 4.137 1 60.06 471 GLY B C 1
ATOM 8101 O O . GLY B 1 471 ? 21.469 33.094 2.998 1 60.06 471 GLY B O 1
ATOM 8102 N N . GLU B 1 472 ? 22.516 34.406 4.32 1 67.62 472 GLU B N 1
ATOM 8103 C CA . GLU B 1 472 ? 23.25 35.031 3.223 1 67.62 472 GLU B CA 1
ATOM 8104 C C . GLU B 1 472 ? 24.609 34.344 3.01 1 67.62 472 GLU B C 1
ATOM 8106 O O . GLU B 1 472 ? 25.25 33.906 3.969 1 67.62 472 GLU B O 1
ATOM 8111 N N . PRO B 1 473 ? 24.969 34.219 1.744 1 75.69 473 PRO B N 1
ATOM 8112 C CA . PRO B 1 473 ? 26.297 33.656 1.479 1 75.69 473 PRO B CA 1
ATOM 8113 C C . PRO B 1 473 ? 27.406 34.406 2.23 1 75.69 473 PRO B C 1
ATOM 8115 O O . PRO B 1 473 ? 27.484 35.625 2.18 1 75.69 473 PRO B O 1
ATOM 8118 N N . ARG B 1 474 ? 28.047 33.656 3 1 77.94 474 ARG B N 1
ATOM 8119 C CA . ARG B 1 474 ? 29.125 34.25 3.773 1 77.94 474 ARG B CA 1
ATOM 8120 C C . ARG B 1 474 ? 30.484 33.875 3.184 1 77.94 474 ARG B C 1
ATOM 8122 O O . ARG B 1 474 ? 31.359 34.75 3.012 1 77.94 474 ARG B O 1
ATOM 8129 N N . ARG B 1 475 ? 30.641 32.625 3.123 1 80.56 475 ARG B N 1
ATOM 8130 C CA . ARG B 1 475 ? 31.953 32.156 2.695 1 80.56 475 ARG B CA 1
ATOM 8131 C C . ARG B 1 475 ? 31.828 31.062 1.64 1 80.56 475 ARG B C 1
ATOM 8133 O O . ARG B 1 475 ? 31.047 30.125 1.801 1 80.56 475 ARG B O 1
ATOM 8140 N N . MET B 1 476 ? 32.438 31.375 0.521 1 80.44 476 MET B N 1
ATOM 8141 C CA . MET B 1 476 ? 32.562 30.359 -0.524 1 80.44 476 MET B CA 1
ATOM 8142 C C . MET B 1 476 ? 33.969 29.781 -0.529 1 80.44 476 MET B C 1
ATOM 8144 O O . MET B 1 476 ? 34.969 30.531 -0.591 1 80.44 476 MET B O 1
ATOM 8148 N N . ARG B 1 477 ? 34 28.578 -0.36 1 79.12 477 ARG B N 1
ATOM 8149 C CA . ARG B 1 477 ? 35.281 27.891 -0.381 1 79.12 477 ARG B CA 1
ATOM 8150 C C . ARG B 1 477 ? 35.438 27.031 -1.628 1 79.12 477 ARG B C 1
ATOM 8152 O O . ARG B 1 477 ? 34.531 26.266 -1.962 1 79.12 477 ARG B O 1
ATOM 8159 N N . ILE B 1 478 ? 36.469 27.344 -2.268 1 73.62 478 ILE B N 1
ATOM 8160 C CA . ILE B 1 478 ? 36.781 26.531 -3.43 1 73.62 478 ILE B CA 1
ATOM 8161 C C . ILE B 1 478 ? 38.062 25.734 -3.16 1 73.62 478 ILE B C 1
ATOM 8163 O O . ILE B 1 478 ? 39.125 26.312 -2.914 1 73.62 478 ILE B O 1
ATOM 8167 N N . ASP B 1 479 ? 37.969 24.562 -3.105 1 62.47 479 ASP B N 1
ATOM 8168 C CA . ASP B 1 479 ? 39.062 23.703 -2.652 1 62.47 479 ASP B CA 1
ATOM 8169 C C . ASP B 1 479 ? 39.969 23.297 -3.82 1 62.47 479 ASP B C 1
ATOM 8171 O O . ASP B 1 479 ? 40.75 22.359 -3.701 1 62.47 479 ASP B O 1
ATOM 8175 N N . THR B 1 480 ? 39.844 24.016 -4.914 1 63.81 480 THR B N 1
ATOM 8176 C CA . THR B 1 480 ? 40.719 23.828 -6.059 1 63.81 480 THR B CA 1
ATOM 8177 C C . THR B 1 480 ? 41.781 24.922 -6.102 1 63.81 480 THR B C 1
ATOM 8179 O O . THR B 1 480 ? 41.562 26.016 -5.598 1 63.81 480 THR B O 1
ATOM 8182 N N . ILE B 1 481 ? 42.938 24.562 -6.574 1 64.62 481 ILE B N 1
ATOM 8183 C CA . ILE B 1 481 ? 43.969 25.562 -6.727 1 64.62 481 ILE B CA 1
ATOM 8184 C C . ILE B 1 481 ? 43.594 26.531 -7.844 1 64.62 481 ILE B C 1
ATOM 8186 O O . ILE B 1 481 ? 43.344 26.109 -8.977 1 64.62 481 ILE B O 1
ATOM 8190 N N . LEU B 1 482 ? 43.5 27.703 -7.504 1 77.25 482 LEU B N 1
ATOM 8191 C CA . LEU B 1 482 ? 43.219 28.781 -8.445 1 77.25 482 LEU B CA 1
ATOM 8192 C C . LEU B 1 482 ? 44.344 29.812 -8.445 1 77.25 482 LEU B C 1
ATOM 8194 O O . LEU B 1 482 ? 45 30.031 -7.426 1 77.25 482 LEU B O 1
ATOM 8198 N N . SER B 1 483 ? 44.594 30.234 -9.664 1 76.75 483 SER B N 1
ATOM 8199 C CA . SER B 1 483 ? 45.625 31.234 -9.812 1 76.75 483 SER B CA 1
ATOM 8200 C C . SER B 1 483 ? 45.062 32.625 -10.133 1 76.75 483 SER B C 1
ATOM 8202 O O . SER B 1 483 ? 44.031 32.719 -10.797 1 76.75 483 SER B O 1
ATOM 8204 N N . ARG B 1 484 ? 45.688 33.719 -9.688 1 78.81 484 ARG B N 1
ATOM 8205 C CA . ARG B 1 484 ? 45.312 35.094 -10.055 1 78.81 484 ARG B CA 1
ATOM 8206 C C . ARG B 1 484 ? 45.906 35.469 -11.406 1 78.81 484 ARG B C 1
ATOM 8208 O O . ARG B 1 484 ? 45.438 36.375 -12.062 1 78.81 484 ARG B O 1
ATOM 8215 N N . LEU B 1 485 ? 46.938 34.75 -11.672 1 73.06 485 LEU B N 1
ATOM 8216 C CA . LEU B 1 485 ? 47.625 35.031 -12.922 1 73.06 485 LEU B CA 1
ATOM 8217 C C . LEU B 1 485 ? 47 34.25 -14.086 1 73.06 485 LEU B C 1
ATOM 8219 O O . LEU B 1 485 ? 46.844 33.062 -14 1 73.06 485 LEU B O 1
ATOM 8223 N N . LYS B 1 486 ? 46.562 34.875 -15.078 1 67.12 486 LYS B N 1
ATOM 8224 C CA . LYS B 1 486 ? 45.938 34.281 -16.266 1 67.12 486 LYS B CA 1
ATOM 8225 C C . LYS B 1 486 ? 46.938 33.406 -17.016 1 67.12 486 LYS B C 1
ATOM 8227 O O . LYS B 1 486 ? 46.531 32.5 -17.75 1 67.12 486 LYS B O 1
ATOM 8232 N N . SER B 1 487 ? 48.219 33.719 -16.797 1 63.88 487 SER B N 1
ATOM 8233 C CA . SER B 1 487 ? 49.25 33.031 -17.531 1 63.88 487 SER B CA 1
ATOM 8234 C C . SER B 1 487 ? 49.594 31.672 -16.891 1 63.88 487 SER B C 1
ATOM 8236 O O . SER B 1 487 ? 50.25 30.844 -17.484 1 63.88 487 SER B O 1
ATOM 8238 N N . ASP B 1 488 ? 49 31.469 -15.727 1 62.59 488 ASP B N 1
ATOM 8239 C CA . ASP B 1 488 ? 49.281 30.234 -15.031 1 62.59 488 ASP B CA 1
ATOM 8240 C C . ASP B 1 488 ? 48.438 29.078 -15.57 1 62.59 488 ASP B C 1
ATOM 8242 O O . ASP B 1 488 ? 47.406 29.328 -16.219 1 62.59 488 ASP B O 1
ATOM 8246 N N . SER B 1 489 ? 48.969 27.891 -15.367 1 59.69 489 SER B N 1
ATOM 8247 C CA . SER B 1 489 ? 48.281 26.703 -15.844 1 59.69 489 SER B CA 1
ATOM 8248 C C . SER B 1 489 ? 47.031 26.422 -15.008 1 59.69 489 SER B C 1
ATOM 8250 O O . SER B 1 489 ? 46.188 25.594 -15.391 1 59.69 489 SER B O 1
ATOM 8252 N N . PHE B 1 490 ? 46.812 27.188 -14.094 1 64.19 490 PHE B N 1
ATOM 8253 C CA . PHE B 1 490 ? 45.656 27 -13.211 1 64.19 490 PHE B CA 1
ATOM 8254 C C . PHE B 1 490 ? 44.5 27.906 -13.617 1 64.19 490 PHE B C 1
ATOM 8256 O O . PHE B 1 490 ? 44.719 28.922 -14.273 1 64.19 490 PHE B O 1
ATOM 8263 N N . GLU B 1 491 ? 43.281 27.531 -13.234 1 71.56 491 GLU B N 1
ATOM 8264 C CA . GLU B 1 491 ? 42.125 28.391 -13.492 1 71.56 491 GLU B CA 1
ATOM 8265 C C . GLU B 1 491 ? 42.25 29.719 -12.75 1 71.56 491 GLU B C 1
ATOM 8267 O O . GLU B 1 491 ? 42.75 29.75 -11.617 1 71.56 491 GLU B O 1
ATOM 8272 N N . ASN B 1 492 ? 41.875 30.609 -13.586 1 79.94 492 ASN B N 1
ATOM 8273 C CA . ASN B 1 492 ? 41.938 31.953 -13.039 1 79.94 492 ASN B CA 1
ATOM 8274 C C . ASN B 1 492 ? 40.812 32.219 -12.047 1 79.94 492 ASN B C 1
ATOM 8276 O O . ASN B 1 492 ? 39.625 31.984 -12.367 1 79.94 492 ASN B O 1
ATOM 8280 N N . VAL B 1 493 ? 41.219 32.594 -10.938 1 83.56 493 VAL B N 1
ATOM 8281 C CA . VAL B 1 493 ? 40.25 32.781 -9.875 1 83.56 493 VAL B CA 1
ATOM 8282 C C . VAL B 1 493 ? 39.25 33.844 -10.273 1 83.56 493 VAL B C 1
ATOM 8284 O O . VAL B 1 493 ? 38.062 33.781 -9.922 1 83.56 493 VAL B O 1
ATOM 8287 N N . ALA B 1 494 ? 39.688 34.844 -11.031 1 83.12 494 ALA B N 1
ATOM 8288 C CA . ALA B 1 494 ? 38.781 35.906 -11.469 1 83.12 494 ALA B CA 1
ATOM 8289 C C . ALA B 1 494 ? 37.688 35.344 -12.406 1 83.12 494 ALA B C 1
ATOM 8291 O O . ALA B 1 494 ? 36.531 35.719 -12.297 1 83.12 494 ALA B O 1
ATOM 8292 N N . THR B 1 495 ? 38.062 34.5 -13.188 1 81.81 495 THR B N 1
ATOM 8293 C CA . THR B 1 495 ? 37.125 33.875 -14.117 1 81.81 495 THR B CA 1
ATOM 8294 C C . THR B 1 495 ? 36.125 33 -13.367 1 81.81 495 THR B C 1
ATOM 8296 O O . THR B 1 495 ? 34.906 33.062 -13.641 1 81.81 495 THR B O 1
ATOM 8299 N N . ILE B 1 496 ? 36.625 32.344 -12.469 1 80.94 496 ILE B N 1
ATOM 8300 C CA . ILE B 1 496 ? 35.812 31.422 -11.688 1 80.94 496 ILE B CA 1
ATOM 8301 C C . ILE B 1 496 ? 34.812 32.25 -10.844 1 80.94 496 ILE B C 1
ATOM 8303 O O . ILE B 1 496 ? 33.625 31.891 -10.758 1 80.94 496 ILE B O 1
ATOM 8307 N N . ALA B 1 497 ? 35.312 33.25 -10.305 1 86.69 497 ALA B N 1
ATOM 8308 C CA . ALA B 1 497 ? 34.438 34.125 -9.508 1 86.69 497 ALA B CA 1
ATOM 8309 C C . ALA B 1 497 ? 33.375 34.781 -10.375 1 86.69 497 ALA B C 1
ATOM 8311 O O . ALA B 1 497 ? 32.219 34.875 -9.969 1 86.69 497 ALA B O 1
ATOM 8312 N N . SER B 1 498 ? 33.812 35.188 -11.547 1 84.62 498 SER B N 1
ATOM 8313 C CA . SER B 1 498 ? 32.875 35.781 -12.484 1 84.62 498 SER B CA 1
ATOM 8314 C C . SER B 1 498 ? 31.797 34.781 -12.914 1 84.62 498 SER B C 1
ATOM 8316 O O . SER B 1 498 ? 30.609 35.125 -13.008 1 84.62 498 SER B O 1
ATOM 8318 N N . GLU B 1 499 ? 32.25 33.688 -13.125 1 82.25 499 GLU B N 1
ATOM 8319 C CA . GLU B 1 499 ? 31.297 32.625 -13.484 1 82.25 499 GLU B CA 1
ATOM 8320 C C . GLU B 1 499 ? 30.344 32.312 -12.336 1 82.25 499 GLU B C 1
ATOM 8322 O O . GLU B 1 499 ? 29.156 32.094 -12.555 1 82.25 499 GLU B O 1
ATOM 8327 N N . ALA B 1 500 ? 30.875 32.281 -11.219 1 83.31 500 ALA B N 1
ATOM 8328 C CA . ALA B 1 500 ? 30.047 32.062 -10.039 1 83.31 500 ALA B CA 1
ATOM 8329 C C . ALA B 1 500 ? 28.938 33.125 -9.977 1 83.31 500 ALA B C 1
ATOM 8331 O O . ALA B 1 500 ? 27.766 32.781 -9.758 1 83.31 500 ALA B O 1
ATOM 8332 N N . LEU B 1 501 ? 29.344 34.344 -10.234 1 83.31 501 LEU B N 1
ATOM 8333 C CA . LEU B 1 501 ? 28.375 35.438 -10.195 1 83.31 501 LEU B CA 1
ATOM 8334 C C . LEU B 1 501 ? 27.359 35.312 -11.32 1 83.31 501 LEU B C 1
ATOM 8336 O O . LEU B 1 501 ? 26.172 35.531 -11.109 1 83.31 501 LEU B O 1
ATOM 8340 N N . GLU B 1 502 ? 27.812 34.906 -12.406 1 80.31 502 GLU B N 1
ATOM 8341 C CA . GLU B 1 502 ? 26.922 34.688 -13.547 1 80.31 502 GLU B CA 1
ATOM 8342 C C . GLU B 1 502 ? 25.922 33.594 -13.273 1 80.31 502 GLU B C 1
ATOM 8344 O O . GLU B 1 502 ? 24.719 33.75 -13.484 1 80.31 502 GLU B O 1
ATOM 8349 N N . LYS B 1 503 ? 26.422 32.531 -12.82 1 77.69 503 LYS B N 1
ATOM 8350 C CA . LYS B 1 503 ? 25.547 31.391 -12.562 1 77.69 503 LYS B CA 1
ATOM 8351 C C . LYS B 1 503 ? 24.625 31.656 -11.375 1 77.69 503 LYS B C 1
ATOM 8353 O O . LYS B 1 503 ? 23.469 31.219 -11.375 1 77.69 503 LYS B O 1
ATOM 8358 N N . TRP B 1 504 ? 25.125 32.312 -10.461 1 78.19 504 TRP B N 1
ATOM 8359 C CA . TRP B 1 504 ? 24.312 32.812 -9.352 1 78.19 504 TRP B CA 1
ATOM 8360 C C . TRP B 1 504 ? 23.156 33.656 -9.867 1 78.19 504 TRP B C 1
ATOM 8362 O O . TRP B 1 504 ? 22 33.469 -9.484 1 78.19 504 TRP B O 1
ATOM 8372 N N . SER B 1 505 ? 23.516 34.531 -10.781 1 77.56 505 SER B N 1
ATOM 8373 C CA . SER B 1 505 ? 22.516 35.406 -11.383 1 77.56 505 SER B CA 1
ATOM 8374 C C . SER B 1 505 ? 21.531 34.625 -12.242 1 77.56 505 SER B C 1
ATOM 8376 O O . SER B 1 505 ? 20.328 34.844 -12.195 1 77.56 505 SER B O 1
ATOM 8378 N N . LYS B 1 506 ? 22.031 33.688 -12.852 1 74.44 506 LYS B N 1
ATOM 8379 C CA . LYS B 1 506 ? 21.188 32.875 -13.727 1 74.44 506 LYS B CA 1
ATOM 8380 C C . LYS B 1 506 ? 20.281 31.953 -12.93 1 74.44 506 LYS B C 1
ATOM 8382 O O . LYS B 1 506 ? 19.266 31.469 -13.438 1 74.44 506 LYS B O 1
ATOM 8387 N N . SER B 1 507 ? 20.656 31.828 -11.797 1 67.19 507 SER B N 1
ATOM 8388 C CA . SER B 1 507 ? 19.859 30.984 -10.906 1 67.19 507 SER B CA 1
ATOM 8389 C C . SER B 1 507 ? 18.797 31.812 -10.188 1 67.19 507 SER B C 1
ATOM 8391 O O . SER B 1 507 ? 18.141 31.328 -9.258 1 67.19 507 SER B O 1
ATOM 8393 N N . GLY B 1 508 ? 18.766 33.125 -10.531 1 66.25 508 GLY B N 1
ATOM 8394 C CA . GLY B 1 508 ? 17.719 34 -10.047 1 66.25 508 GLY B CA 1
ATOM 8395 C C . GLY B 1 508 ? 18.094 34.719 -8.766 1 66.25 508 GLY B C 1
ATOM 8396 O O . GLY B 1 508 ? 17.234 35.312 -8.102 1 66.25 508 GLY B O 1
ATOM 8397 N N . ASN B 1 509 ? 19.281 34.625 -8.414 1 74.25 509 ASN B N 1
ATOM 8398 C CA . ASN B 1 509 ? 19.75 35.281 -7.188 1 74.25 509 ASN B CA 1
ATOM 8399 C C . ASN B 1 509 ? 20.344 36.656 -7.465 1 74.25 509 ASN B C 1
ATOM 8401 O O . ASN B 1 509 ? 20.828 36.906 -8.57 1 74.25 509 ASN B O 1
ATOM 8405 N N . ASP B 1 510 ? 20.266 37.531 -6.484 1 74.19 510 ASP B N 1
ATOM 8406 C CA . ASP B 1 510 ? 20.875 38.844 -6.562 1 74.19 510 ASP B CA 1
ATOM 8407 C C . ASP B 1 510 ? 22.406 38.75 -6.496 1 74.19 510 ASP B C 1
ATOM 8409 O O . ASP B 1 510 ? 22.953 38.344 -5.469 1 74.19 510 ASP B O 1
ATOM 8413 N N . PRO B 1 511 ? 23.016 39.094 -7.508 1 79.75 511 PRO B N 1
ATOM 8414 C CA . PRO B 1 511 ? 24.469 38.969 -7.547 1 79.75 511 PRO B CA 1
ATOM 8415 C C . PRO B 1 511 ? 25.172 39.812 -6.488 1 79.75 511 PRO B C 1
ATOM 8417 O O . PRO B 1 511 ? 26.312 39.5 -6.098 1 79.75 511 PRO B O 1
ATOM 8420 N N . THR B 1 512 ? 24.484 40.781 -5.941 1 82.44 512 THR B N 1
ATOM 8421 C CA . THR B 1 512 ? 25.094 41.656 -4.945 1 82.44 512 THR B CA 1
ATOM 8422 C C . THR B 1 512 ? 25.406 40.906 -3.666 1 82.44 512 THR B C 1
ATOM 8424 O O . THR B 1 512 ? 26.391 41.188 -2.982 1 82.44 512 THR B O 1
ATOM 8427 N N . ILE B 1 513 ? 24.719 40 -3.441 1 80.62 513 ILE B N 1
ATOM 8428 C CA . ILE B 1 513 ? 24.844 39.219 -2.203 1 80.62 513 ILE B CA 1
ATOM 8429 C C . ILE B 1 513 ? 26.078 38.312 -2.279 1 80.62 513 ILE B C 1
ATOM 8431 O O . ILE B 1 513 ? 26.875 38.281 -1.344 1 80.62 513 ILE B O 1
ATOM 8435 N N . LEU B 1 514 ? 26.25 37.719 -3.354 1 85.38 514 LEU B N 1
ATOM 8436 C CA . LEU B 1 514 ? 27.406 36.844 -3.498 1 85.38 514 LEU B CA 1
ATOM 8437 C C . LEU B 1 514 ? 28.688 37.625 -3.664 1 85.38 514 LEU B C 1
ATOM 8439 O O . LEU B 1 514 ? 29.766 37.188 -3.24 1 85.38 514 LEU B O 1
ATOM 8443 N N . ARG B 1 515 ? 28.516 38.75 -4.199 1 87.06 515 ARG B N 1
ATOM 8444 C CA . ARG B 1 515 ? 29.672 39.625 -4.375 1 87.06 515 ARG B CA 1
ATOM 8445 C C . ARG B 1 515 ? 30.312 39.938 -3.037 1 87.06 515 ARG B C 1
ATOM 8447 O O . ARG B 1 515 ? 31.531 40.125 -2.963 1 87.06 515 ARG B O 1
ATOM 8454 N N . GLY B 1 516 ? 29.469 39.875 -2.023 1 83.5 516 GLY B N 1
ATOM 8455 C CA . GLY B 1 516 ? 29.969 40.219 -0.696 1 83.5 516 GLY B CA 1
ATOM 8456 C C . GLY B 1 516 ? 30.469 39.031 0.074 1 83.5 516 GLY B C 1
ATOM 8457 O O . GLY B 1 516 ? 30.984 39.156 1.187 1 83.5 516 GLY B O 1
ATOM 8458 N N . ALA B 1 517 ? 30.453 37.906 -0.409 1 85.06 517 ALA B N 1
ATOM 8459 C CA . ALA B 1 517 ? 30.906 36.688 0.269 1 85.06 517 ALA B CA 1
ATOM 8460 C C . ALA B 1 517 ? 32.438 36.531 0.148 1 85.06 517 ALA B C 1
ATOM 8462 O O . ALA B 1 517 ? 33.031 36.969 -0.84 1 85.06 517 ALA B O 1
ATOM 8463 N N . GLU B 1 518 ? 32.938 35.969 1.162 1 84.56 518 GLU B N 1
ATOM 8464 C CA . GLU B 1 518 ? 34.375 35.688 1.139 1 84.56 518 GLU B CA 1
ATOM 8465 C C . GLU B 1 518 ? 34.688 34.438 0.309 1 84.56 518 GLU B C 1
ATOM 8467 O O . GLU B 1 518 ? 34.031 33.406 0.48 1 84.56 518 GLU B O 1
ATOM 8472 N N . LEU B 1 519 ? 35.5 34.594 -0.595 1 87.69 519 LEU B N 1
ATOM 8473 C CA . LEU B 1 519 ? 36 33.5 -1.417 1 87.69 519 LEU B CA 1
ATOM 8474 C C . LEU B 1 519 ? 37.375 33.062 -0.958 1 87.69 519 LEU B C 1
ATOM 8476 O O . LEU B 1 519 ? 38.312 33.875 -0.872 1 87.69 519 LEU B O 1
ATOM 8480 N N . THR B 1 520 ? 37.438 31.812 -0.567 1 84.31 520 THR B N 1
ATOM 8481 C CA . THR B 1 520 ? 38.719 31.234 -0.201 1 84.31 520 THR B CA 1
ATOM 8482 C C . THR B 1 520 ? 39.125 30.141 -1.2 1 84.31 520 THR B C 1
ATOM 8484 O O . THR B 1 520 ? 38.312 29.312 -1.584 1 84.31 520 THR B O 1
ATOM 8487 N N . TRP B 1 521 ? 40.375 30.297 -1.635 1 82.19 521 TRP B N 1
ATOM 8488 C CA . TRP B 1 521 ? 40.844 29.297 -2.586 1 82.19 521 TRP B CA 1
ATOM 8489 C C . TRP B 1 521 ? 42.312 28.922 -2.301 1 82.19 521 TRP B C 1
ATOM 8491 O O . TRP B 1 521 ? 43.031 29.656 -1.615 1 82.19 521 TRP B O 1
ATOM 8501 N N . LYS B 1 522 ? 42.75 27.859 -2.789 1 76.88 522 LYS B N 1
ATOM 8502 C CA . LYS B 1 522 ? 44.125 27.422 -2.686 1 76.88 522 LYS B CA 1
ATOM 8503 C C . LYS B 1 522 ? 44.969 27.984 -3.824 1 76.88 522 LYS B C 1
ATOM 8505 O O . LYS B 1 522 ? 44.5 28.062 -4.965 1 76.88 522 LYS B O 1
ATOM 8510 N N . THR B 1 523 ? 46.219 28.406 -3.439 1 75.81 523 THR B N 1
ATOM 8511 C CA . THR B 1 523 ? 47.094 29.031 -4.418 1 75.81 523 THR B CA 1
ATOM 8512 C C . THR B 1 523 ? 48.156 28.031 -4.883 1 75.81 523 THR B C 1
ATOM 8514 O O . THR B 1 523 ? 48.469 27.078 -4.176 1 75.81 523 THR B O 1
ATOM 8517 N N . PRO B 1 524 ? 48.688 28.188 -6.023 1 67.38 524 PRO B N 1
ATOM 8518 C CA . PRO B 1 524 ? 49.781 27.328 -6.531 1 67.38 524 PRO B CA 1
ATOM 8519 C C . PRO B 1 524 ? 50.969 27.234 -5.566 1 67.38 524 PRO B C 1
ATOM 8521 O O . PRO B 1 524 ? 51.625 26.203 -5.516 1 67.38 524 PRO B O 1
ATOM 8524 N N . GLY B 1 525 ? 51.281 28.125 -4.75 1 62.78 525 GLY B N 1
ATOM 8525 C CA . GLY B 1 525 ? 52.375 28.125 -3.805 1 62.78 525 GLY B CA 1
ATOM 8526 C C . GLY B 1 525 ? 52.031 27.422 -2.504 1 62.78 525 GLY B C 1
ATOM 8527 O O . GLY B 1 525 ? 52.844 27.391 -1.576 1 62.78 525 GLY B O 1
ATOM 8528 N N . GLY B 1 526 ? 50.906 26.625 -2.438 1 69.94 526 GLY B N 1
ATOM 8529 C CA . GLY B 1 526 ? 50.5 25.844 -1.272 1 69.94 526 GLY B CA 1
ATOM 8530 C C . GLY B 1 526 ? 49.781 26.672 -0.233 1 69.94 526 GLY B C 1
ATOM 8531 O O . GLY B 1 526 ? 49.344 26.141 0.796 1 69.94 526 GLY B O 1
ATOM 8532 N N . GLY B 1 527 ? 49.594 27.906 -0.374 1 69.94 527 GLY B N 1
ATOM 8533 C CA . GLY B 1 527 ? 48.906 28.766 0.573 1 69.94 527 GLY B CA 1
ATOM 8534 C C . GLY B 1 527 ? 47.438 28.938 0.237 1 69.94 527 GLY B C 1
ATOM 8535 O O . GLY B 1 527 ? 46.938 28.359 -0.735 1 69.94 527 GLY B O 1
ATOM 8536 N N . THR B 1 528 ? 46.688 29.375 1.175 1 79.88 528 THR B N 1
ATOM 8537 C CA . THR B 1 528 ? 45.281 29.766 0.968 1 79.88 528 THR B CA 1
ATOM 8538 C C . THR B 1 528 ? 45.156 31.281 0.904 1 79.88 528 THR B C 1
ATOM 8540 O O . THR B 1 528 ? 45.781 32 1.676 1 79.88 528 THR B O 1
ATOM 8543 N N . GLU B 1 529 ? 44.406 31.719 -0.107 1 84.88 529 GLU B N 1
ATOM 8544 C CA . GLU B 1 529 ? 44.094 33.125 -0.235 1 84.88 529 GLU B CA 1
ATOM 8545 C C . GLU B 1 529 ? 42.594 33.375 -0.109 1 84.88 529 GLU B C 1
ATOM 8547 O O . GLU B 1 529 ? 41.781 32.5 -0.391 1 84.88 529 GLU B O 1
ATOM 8552 N N . THR B 1 530 ? 42.344 34.5 0.44 1 85.38 530 THR B N 1
ATOM 8553 C CA . THR B 1 530 ? 40.969 34.875 0.639 1 85.38 530 THR B CA 1
ATOM 8554 C C . THR B 1 530 ? 40.656 36.25 0.03 1 85.38 530 THR B C 1
ATOM 8556 O O . THR B 1 530 ? 41.531 37.125 0.058 1 85.38 530 THR B O 1
ATOM 8559 N N . GLY B 1 531 ? 39.5 36.438 -0.642 1 86.69 531 GLY B N 1
ATOM 8560 C CA . GLY B 1 531 ? 38.969 37.688 -1.168 1 86.69 531 GLY B CA 1
ATOM 8561 C C . GLY B 1 531 ? 37.438 37.688 -1.294 1 86.69 531 GLY B C 1
ATOM 8562 O O . GLY B 1 531 ? 36.812 36.625 -1.119 1 86.69 531 GLY B O 1
ATOM 8563 N N . PHE B 1 532 ? 36.969 38.844 -1.488 1 85.62 532 PHE B N 1
ATOM 8564 C CA . PHE B 1 532 ? 35.531 38.906 -1.726 1 85.62 532 PHE B CA 1
ATOM 8565 C C . PHE B 1 532 ? 35.219 38.5 -3.154 1 85.62 532 PHE B C 1
ATOM 8567 O O . PHE B 1 532 ? 35.906 38.875 -4.094 1 85.62 532 PHE B O 1
ATOM 8574 N N . VAL B 1 533 ? 34.156 37.812 -3.348 1 88.69 533 VAL B N 1
ATOM 8575 C CA . VAL B 1 533 ? 33.781 37.25 -4.648 1 88.69 533 VAL B CA 1
ATOM 8576 C C . VAL B 1 533 ? 33.719 38.375 -5.684 1 88.69 533 VAL B C 1
ATOM 8578 O O . VAL B 1 533 ? 34.281 38.25 -6.777 1 88.69 533 VAL B O 1
ATOM 8581 N N . GLY B 1 534 ? 33.094 39.5 -5.316 1 88.19 534 GLY B N 1
ATOM 8582 C CA . GLY B 1 534 ? 32.969 40.625 -6.223 1 88.19 534 GLY B CA 1
ATOM 8583 C C . GLY B 1 534 ? 34.312 41.25 -6.578 1 88.19 534 GLY B C 1
ATOM 8584 O O . GLY B 1 534 ? 34.562 41.531 -7.746 1 88.19 534 GLY B O 1
ATOM 8585 N N . ALA B 1 535 ? 35.125 41.406 -5.629 1 86.62 535 ALA B N 1
ATOM 8586 C CA . ALA B 1 535 ? 36.438 42.031 -5.836 1 86.62 535 ALA B CA 1
ATOM 8587 C C . ALA B 1 535 ? 37.344 41.125 -6.688 1 86.62 535 ALA B C 1
ATOM 8589 O O . ALA B 1 535 ? 38.094 41.625 -7.523 1 86.62 535 ALA B O 1
ATOM 8590 N N . VAL B 1 536 ? 37.156 39.875 -6.465 1 86.44 536 VAL B N 1
ATOM 8591 C CA . VAL B 1 536 ? 38 38.906 -7.199 1 86.44 536 VAL B CA 1
ATOM 8592 C C . VAL B 1 536 ? 37.5 38.812 -8.641 1 86.44 536 VAL B C 1
ATOM 8594 O O . VAL B 1 536 ? 38.312 38.781 -9.57 1 86.44 536 VAL B O 1
ATOM 8597 N N . ALA B 1 537 ? 36.281 38.906 -8.844 1 87.31 537 ALA B N 1
ATOM 8598 C CA . ALA B 1 537 ? 35.688 38.781 -10.172 1 87.31 537 ALA B CA 1
ATOM 8599 C C . ALA B 1 537 ? 36 40 -11.031 1 87.31 537 ALA B C 1
ATOM 8601 O O . ALA B 1 537 ? 36.062 39.906 -12.258 1 87.31 537 ALA B O 1
ATOM 8602 N N . ASP B 1 538 ? 36.188 41.219 -10.406 1 84.69 538 ASP B N 1
ATOM 8603 C CA . ASP B 1 538 ? 36.344 42.469 -11.125 1 84.69 538 ASP B CA 1
ATOM 8604 C C . ASP B 1 538 ? 37.812 42.75 -11.453 1 84.69 538 ASP B C 1
ATOM 8606 O O . ASP B 1 538 ? 38.125 43.812 -12.023 1 84.69 538 ASP B O 1
ATOM 8610 N N . ARG B 1 539 ? 38.5 41.812 -11.164 1 75.94 539 ARG B N 1
ATOM 8611 C CA . ARG B 1 539 ? 39.906 41.969 -11.508 1 75.94 539 ARG B CA 1
ATOM 8612 C C . ARG B 1 539 ? 40.219 41.406 -12.891 1 75.94 539 ARG B C 1
ATOM 8614 O O . ARG B 1 539 ? 39.656 40.406 -13.297 1 75.94 539 ARG B O 1
#

Solvent-accessible surface area (backbone atoms only — not comparable to full-atom values): 54272 Å² total; per-residue (Å²): 122,52,28,47,40,71,30,48,45,41,37,33,34,34,42,30,41,56,89,59,28,40,46,70,54,53,54,47,48,53,54,34,58,28,86,89,36,62,46,46,47,74,50,78,47,71,54,97,86,38,59,30,44,37,39,37,38,66,45,84,44,69,33,32,58,59,77,88,69,71,64,94,51,70,44,34,71,24,39,35,41,38,34,38,39,72,79,74,20,35,41,36,38,36,42,34,74,40,48,64,86,43,24,28,44,86,80,59,44,74,59,92,57,69,54,50,81,64,77,34,83,49,38,8,36,39,32,40,36,42,32,24,60,47,53,73,68,55,54,54,55,43,50,34,51,54,53,48,49,54,32,54,74,67,72,45,87,69,72,81,62,57,64,69,57,82,60,42,84,73,14,32,30,40,35,44,26,36,34,47,36,33,33,51,52,63,50,47,53,50,39,56,79,7,56,60,54,24,45,52,52,48,49,48,68,34,68,48,20,41,38,34,39,37,41,33,9,52,77,29,68,52,19,39,32,35,33,38,26,26,26,56,35,34,26,72,65,40,79,86,44,71,63,9,32,34,41,34,37,40,31,50,64,58,40,79,81,44,54,85,81,40,52,68,44,26,26,38,42,34,28,33,36,36,16,81,39,40,85,65,42,62,44,46,50,85,45,49,65,61,50,49,48,52,40,50,30,51,52,51,31,50,37,45,64,62,72,41,80,50,32,33,46,70,63,70,45,47,49,49,51,85,75,36,74,45,38,66,42,90,73,77,71,75,76,70,75,70,79,48,30,62,63,38,54,34,66,38,49,47,48,32,38,50,55,24,69,31,45,74,62,29,37,52,46,47,38,45,23,22,66,58,73,34,36,37,41,67,54,47,14,64,73,67,71,42,58,48,68,57,49,51,48,30,39,59,73,32,47,86,48,28,34,78,56,97,54,35,36,31,48,64,42,56,34,53,23,42,28,43,20,48,32,48,59,31,46,73,50,66,71,39,58,25,54,43,46,35,55,56,29,40,61,45,36,78,49,38,76,63,32,43,52,26,53,29,46,29,61,50,50,52,39,39,77,36,57,41,82,69,30,40,56,37,35,32,37,25,82,45,60,31,23,86,47,76,87,43,97,38,53,33,42,25,57,52,34,39,46,49,42,48,24,33,37,68,48,74,43,69,49,70,53,50,26,67,9,36,31,35,31,27,32,86,88,76,47,76,46,74,43,35,28,40,65,42,30,74,94,123,52,30,47,41,70,30,47,46,41,36,32,35,34,42,30,41,53,89,59,27,40,46,70,53,53,54,48,47,55,53,34,58,28,87,86,36,62,45,46,47,74,50,78,47,73,54,97,85,38,61,32,42,37,40,37,38,66,44,85,47,68,33,31,56,60,78,87,69,70,64,94,51,70,45,36,70,25,39,34,41,39,34,39,39,72,82,74,20,34,40,35,38,38,42,34,74,41,48,64,86,43,23,27,44,86,81,60,43,75,60,91,58,70,53,50,80,63,78,35,83,49,37,9,35,37,34,40,37,43,30,26,59,46,53,74,68,55,52,54,56,44,51,36,51,55,53,49,48,53,31,54,73,69,72,43,88,71,73,82,60,54,66,69,57,83,59,41,84,74,14,33,30,39,35,45,25,36,34,47,35,33,32,50,49,63,49,47,48,50,39,56,75,7,56,61,55,24,45,52,52,47,48,48,66,34,70,48,19,39,38,35,40,36,41,33,9,53,77,30,68,50,20,39,33,34,33,38,26,25,26,56,36,35,23,73,65,38,80,86,44,72,64,9,31,34,41,35,36,40,31,52,65,56,41,78,79,44,54,85,84,38,51,65,43,28,26,37,43,34,28,34,36,35,17,80,39,38,85,66,41,63,44,49,49,86,45,49,64,62,52,48,48,52,41,50,31,52,52,51,31,52,38,46,66,64,70,42,80,49,32,33,46,75,63,70,44,48,47,48,51,87,76,37,74,46,39,64,42,91,72,76,70,73,77,69,75,71,79,46,30,62,64,41,52,34,66,40,48,49,47,34,39,50,55,26,67,32,46,74,63,29,37,49,45,47,36,46,23,22,65,58,72,33,35,37,43,67,54,47,15,65,74,67,72,41,57,49,69,58,48,50,49,30,38,60,72,31,46,85,46,29,33,78,55,98,54,34,34,30,47,62,42,64,45,54,24,46,36,43,19,48,38,48,58,34,51,74,50,68,77,40,61,33,47,43,48,40,56,53,34,44,65,43,36,77,46,41,76,57,34,45,52,26,54,31,45,29,63,62,52,53,38,39,77,36,56,41,83,72,32,40,57,36,35,34,37,25,81,45,61,32,24,85,46,76,86,43,96,39,55,33,41,26,57,51,32,38,46,49,44,49,24,32,36,69,49,71,41,68,47,69,51,49,28,67,10,36,31,33,34,28,33,86,88,74,47,76,47,75,43,35,29,40,64,41,30,75,93